Protein 1H26 (pdb70)

Organism: Homo sapiens (NCBI:txid9606)

Foldseek 3Di:
DCPQKDFDDFDAQDDQFGWTFIARNPPRATWIKGKHFADPVPPGDDVLVVQQVVLQVVQDDQQAWHFPDWDDDPTIIITITRDADAWQLVPLVVCVPVAFDVLLLLQALLSVLRSLLSCVVQQKDQFADDGRQWGHHQAQHIHGHDSSQMDRADVVGAFDAPTYPLLQAAVLNLLAPSGDDSLSVLSSSLQVSLCSLNVDGLQDAPDSVSSLVSLCQAAWNDDCVQANPSCVRNNRDPPRDTHDYDDLCVSRVVDDPQSSVLSCLSRRRHSVSRDHSVVSSPGPSCVPHDRHGRPD/DPPCLQVVVVVLVVQLVVLAFDLVLQVVAPADHLQLQLVLLLLVLVVCVVVVHDPQLSQLLLSLLRNLSSPDHDHSLCSNLLSLLSSQVSCVVPPPDRDDLVVSCVSVVVSDDSVSSVVSNVVSCVSVVVPRPHDALLNQLVSLQVPDPDHDLLLSLQLSLLSSLLSSGSVVSSVDGSNLSNQLSNQQSCCLPPVDGRDPVVCVSPVDDCVNSVVSNVVSLVCLQCVVVDPRCSSLVVCCDVVSPHNSPRDGDPDDPD/DCVQKAFDAWADQDLAGTWTWIARNVPRAIWIKDKHWADDPDDGDDPLVVFQVVLLVVQDDQAAWDFDDWDDDPTIIITTTHDADAFQLVVLVVCQPVADDVLLLLLVLLSALVRLLSCVVQQKDQQEDDRRQWGHHQFQGIHGGDSSQMDRADVVGAQDAPTYDLLQAAPCRLVPPRDDDSLSVLSNSLQVSLCSQNSHRQQDADDSVSSCVSLCVVQNVHRPVDDDLRVVLSPLSRDNDSVRRDHSVVSNVGPVNPPHDRDGDDD/DPPCLQVVVVVLVVQLVVLAFDLVLQVVAPADHLQLLLVLLLLLLVVCVVVVHDVQLSFLLLSLLRNVSSPDHDHSLCSNLLSLLSSQVSCVVPPPDRDDLVSSCVSVPVSDDSVSNVVSNVVSCVSCVNPRPHDALLNLLVSQQVPDPDHDLLLSLQLSLLSSLLSSGSVVSSVDGSNLSSQLSNQQSCCLVPVDGDDPVVCVSPVADCVNSVVSNVVSLVCLQCVVVDPRPSSLVVCCDVVSPHSNPRHGDPDDPD/DVVDDDDPD

Nearest PDB structures (foldseek):
  2iw6-assembly1_A  TM=9.957E-01  e=6.801E-54  Homo sapiens
  1oi9-assembly1_A  TM=9.950E-01  e=2.814E-53  Homo sapiens
  4eol-assembly1_A  TM=9.836E-01  e=3.625E-52  Homo sapiens
  2wma-assembly2_C  TM=9.783E-01  e=1.308E-41  Homo sapiens
  4bch-assembly1_A  TM=9.297E-01  e=1.640E-28  Homo sapiens

B-factor: mean 44.43, std 17.62, range [14.38, 336.42]

InterPro domains:
  IPR000719 Protein kinase domain [PF00069] (4-286)
  IPR000719 Protein kinase domain [PS50011] (4-286)
  IPR000719 Protein kinase domain [SM00220] (4-286)
  IPR008271 Serine/threonine-protein kinase, active site [PS00108] (123-135)
  IPR011009 Protein kinase-like domain superfamily [SSF56112] (1-292)
  IPR017441 Protein kinase, ATP binding site [PS00107] (10-33)
  IPR050108 Cyclin-dependent kinase [PTHR24056] (2-287)

Solvent-accessible surface area: 46021 Å² total

Radius of gyration: 40.48 Å; Cα contacts (8 Å, |Δi|>4): 1799; chains: 5; bounding box: 64×130×93 Å

Sequence (1088 aa):
SMENFQKVEKIGEGTYGVVYKARNKLTGEVVALKKIRLDTETEGVPSTAIREISLLKELNHPNIVKLLDVIHTENKLYLVFEFLHQDLKKFMDASALTGIPLPLIKSYLFQLLQGLAFCHSHRVLHRDLKPQNLLINTEGAIKLADFGLARAFGVPVRTYHEVVTLWYRAPEILLGCKYYSTAVDIWSLGCIFAEMVTRRALFPGDSEIDQLFRIFRTLGTPDEVVWPGVTSMPDYKPSFPKWARQDFSKVVPPLDEDGRSLLSQMLHYDPNKRISAKAALAHPFFQDVTKPVPHLVPDYHEDIHTYLREMEVKCKPKVGYMKKQPDITNSMRAILVDWLVEVGEEYKLQNETLHLAVNYIDRFLSSMSVLRGKLQLVGTAAMLLASKFEEIYPPEVAEFVYITDDTYTKKQVLRMEHLVLKVLTFDLAAPTVNQFLTQYFLHQQPANCKVESLAMFLGELSLIDADPYLKYLPSVIAGAAFHLALYTVTGQSWPESLIRKTGYTLESLKPCLMDLHQTYLKAPQHAQQSIREKYKNSKYHGVSLLNPPETLNLSMENFQKVEKIGEGTYGVVYKARNKLTGEVVALKKIRLDTETEGVPSTAIREISLLKELNHPNIVKLLDVIHTENKLYLVFEFLHQDLKKFMDASALTGIPLPLIKSYLFQLLQGLAFCHSHRVLHRDLKPQNLLINTEGAIKLADFGLARAFGVPVRTYHEVVTLWYRAPEILLGCKYYSTAVDIWSLGCIFAEMVTRRALFPGDSEIDQLFRIFRTLGTVVPPLDEDGRSLLSQMLHYDPNKRISAKAALAHPFFQDVTKPVPHLVPDYHEDIHTYLREMEVKCKPKVGYMKKQPDITNSMRAILVDWLVEVGEEYKLQNETLHLAVNYIDRFLSSMSVLRGKLQLVGTAAMLLASKFEEIYPPEVAEFVYITDDTYTKKQVLRMEHLVLKVLTFDLAAPTVNQFLTQYFLHQQPANCKVESLAMFLGELSLIDADPYLKYLPSVIAGAAFHLALYTVTGQSWPESLIRKTGYTLESLKPCLMDLHQTYLKAPQHAQQSIREKYKNSKYHGVSLLNPPETLNLSRHKKLMFK

Secondary structure (P-SEA, 3-state):
ccccccccccccccccccccccccccccbbbbbbbbbbbcccccccaaaaaaaaaaaacccccccccccccccccbbbbbbbbbcccaaaaaaaaccccccaaaaaaaaaaaaaaaaaaaaacccccccccccccccccbbbbbcccccbbbbccccccccccccccccccccccccccccaaaaaaaaaaaaaaaaccccccccccaaaaaaaaaaaacccccccccccccccccccccccccccccccccccccaaaaaaaaaaaccccccccccccccccccccccccccccc/cccaaaaaaaaaaaaaaaaccccccccccccccaaaaaaaaaaaaaaaaaacccaaaaaaaaaaaaaaaaccccccccaaaaaaaaaaaaaaacccccccaaaaaaaacccccaaaaaaaaaaaaaaaccccccccaaaaaaaaaaacccccaaaaaaaaaaaaaaaacccccccccaaaaaaaaaaaaaaacccccccaaaaaacccccccaaaaaaaaaaaaaacccccccaaaaaaccccccccccccccccccc/cccccccccccccccccbbbbbbcccccbbbbbbbbbbbcccccccaaaaaaaaaaaacccccccccccccccccbbbbbcccccccaaaaaaaaccccccaaaaaaaaaaaaaaaaaaaaacccccccccccccccccbbbbbcccccbbbbccccccccccccccccccccccccccccaaaaaaaaaaaaaaaaccccccccccaaaaaaaaaaacccccccccaaaaaaaaaaacccccccccaaaaaacccccbbbbbbccc/cccaaaaaaaaaaaaaaaaccccccccccccccaaaaaaaaaaaaaaaaaacccaaaaaaaaaaaaaaaaccccccccaaaaaaaaaaaaaaacccccccaaaaaaaacccccaaaaaaaaaaaaaaaccccccccaaaaaaaaacccccccaaaaaaaaaaaaaaaacccccccccaaaaaaaaaaaaaaacccccccaaaaaaccccccccaaaaaaaaaaaaacccccccaaaaaaccccccccccccccccccc/ccccccccc

Structure (mmCIF, N/CA/C/O backbone):
data_1H26
#
_entry.id   1H26
#
_cell.length_a   73.667
_cell.length_b   134.035
_cell.length_c   147.936
_cell.angle_alpha   90.00
_cell.angle_beta   90.00
_cell.angle_gamma   90.00
#
_symmetry.space_group_name_H-M   'P 21 21 21'
#
loop_
_entity.id
_entity.type
_entity.pdbx_description
1 polymer 'CELL DIVISION PROTEIN KINASE 2'
2 polymer 'CYCLIN A2'
3 polymer 'CELLULAR TUMOR ANTIGEN P53'
4 water water
#
loop_
_atom_site.group_PDB
_atom_site.id
_atom_site.type_symbol
_atom_site.label_atom_id
_atom_site.label_alt_id
_atom_site.label_comp_id
_atom_site.label_asym_id
_atom_site.label_entity_id
_atom_site.label_seq_id
_atom_site.pdbx_PDB_ins_code
_atom_site.Cartn_x
_atom_site.Cartn_y
_atom_site.Cartn_z
_atom_site.occupancy
_atom_site.B_iso_or_equiv
_atom_site.auth_seq_id
_atom_site.auth_comp_id
_atom_site.auth_asym_id
_atom_site.auth_atom_id
_atom_site.pdbx_PDB_model_num
ATOM 1 N N . SER A 1 5 ? 14.751 129.143 39.590 1.00 57.09 0 SER A N 1
ATOM 2 C CA . SER A 1 5 ? 15.075 128.423 40.900 1.00 63.85 0 SER A CA 1
ATOM 3 C C . SER A 1 5 ? 14.779 126.896 40.848 1.00 60.06 0 SER A C 1
ATOM 4 O O . SER A 1 5 ? 15.679 126.017 40.820 1.00 57.82 0 SER A O 1
ATOM 7 N N . MET A 1 6 ? 13.497 126.627 41.014 1.00 54.27 1 MET A N 1
ATOM 8 C CA . MET A 1 6 ? 12.842 125.499 40.437 1.00 52.10 1 MET A CA 1
ATOM 9 C C . MET A 1 6 ? 13.169 125.255 38.993 1.00 48.80 1 MET A C 1
ATOM 10 O O . MET A 1 6 ? 12.701 124.270 38.438 1.00 46.95 1 MET A O 1
ATOM 15 N N . GLU A 1 7 ? 13.921 126.164 38.383 1.00 44.49 2 GLU A N 1
ATOM 16 C CA . GLU A 1 7 ? 14.247 126.056 36.968 1.00 51.51 2 GLU A CA 1
ATOM 17 C C . GLU A 1 7 ? 14.697 124.636 36.581 1.00 43.98 2 GLU A C 1
ATOM 18 O O . GLU A 1 7 ? 14.170 124.046 35.674 1.00 44.19 2 GLU A O 1
ATOM 24 N N . ASN A 1 8 ? 15.636 124.078 37.310 1.00 40.36 3 ASN A N 1
ATOM 25 C CA . ASN A 1 8 ? 16.122 122.744 37.003 1.00 39.86 3 ASN A CA 1
ATOM 26 C C . ASN A 1 8 ? 15.232 121.586 37.486 1.00 40.55 3 ASN A C 1
ATOM 27 O O . ASN A 1 8 ? 15.588 120.430 37.267 1.00 40.27 3 ASN A O 1
ATOM 32 N N . PHE A 1 9 ? 14.107 121.862 38.146 1.00 36.98 4 PHE A N 1
ATOM 33 C CA . PHE A 1 9 ? 13.193 120.774 38.490 1.00 38.69 4 PHE A CA 1
ATOM 34 C C . PHE A 1 9 ? 11.969 120.617 37.566 1.00 36.55 4 PHE A C 1
ATOM 35 O O . PHE A 1 9 ? 11.230 121.540 37.303 1.00 35.73 4 PHE A O 1
ATOM 43 N N . GLN A 1 10 ? 11.786 119.401 37.090 1.00 36.01 5 GLN A N 1
ATOM 44 C CA . GLN A 1 10 ? 10.646 119.040 36.292 1.00 37.44 5 GLN A CA 1
ATOM 45 C C . GLN A 1 10 ? 9.665 118.303 37.204 1.00 37.40 5 GLN A C 1
ATOM 46 O O . GLN A 1 10 ? 9.957 117.237 37.732 1.00 34.22 5 GLN A O 1
ATOM 52 N N . LYS A 1 11 ? 8.504 118.890 37.431 1.00 39.45 6 LYS A N 1
ATOM 53 C CA . LYS A 1 11 ? 7.531 118.207 38.257 1.00 45.71 6 LYS A CA 1
ATOM 54 C C . LYS A 1 11 ? 6.981 116.990 37.509 1.00 46.52 6 LYS A C 1
ATOM 55 O O . LYS A 1 11 ? 7.081 116.886 36.273 1.00 42.99 6 LYS A O 1
ATOM 61 N N . VAL A 1 12 ? 6.615 115.984 38.289 1.00 45.33 7 VAL A N 1
ATOM 62 C CA . VAL A 1 12 ? 6.267 114.712 37.725 1.00 48.04 7 VAL A CA 1
ATOM 63 C C . VAL A 1 12 ? 4.853 114.365 38.152 1.00 46.91 7 VAL A C 1
ATOM 64 O O . VAL A 1 12 ? 4.056 113.937 37.348 1.00 45.13 7 VAL A O 1
ATOM 68 N N . GLU A 1 13 ? 4.533 114.557 39.420 1.00 48.24 8 GLU A N 1
ATOM 69 C CA . GLU A 1 13 ? 3.205 114.207 39.882 1.00 48.62 8 GLU A CA 1
ATOM 70 C C . GLU A 1 13 ? 3.057 114.571 41.375 1.00 48.83 8 GLU A C 1
ATOM 71 O O . GLU A 1 13 ? 4.024 114.563 42.130 1.00 47.51 8 GLU A O 1
ATOM 77 N N . LYS A 1 14 ? 1.838 114.866 41.798 1.00 45.86 9 LYS A N 1
ATOM 78 C CA . LYS A 1 14 ? 1.571 115.121 43.186 1.00 51.12 9 LYS A CA 1
ATOM 79 C C . LYS A 1 14 ? 1.714 113.774 43.899 1.00 51.42 9 LYS A C 1
ATOM 80 O O . LYS A 1 14 ? 1.363 112.739 43.327 1.00 48.32 9 LYS A O 1
ATOM 86 N N . ILE A 1 15 ? 2.331 113.781 45.081 1.00 51.11 10 ILE A N 1
ATOM 87 C CA . ILE A 1 15 ? 2.631 112.553 45.822 1.00 55.21 10 ILE A CA 1
ATOM 88 C C . ILE A 1 15 ? 1.738 112.353 47.026 1.00 56.58 10 ILE A C 1
ATOM 89 O O . ILE A 1 15 ? 1.645 111.248 47.556 1.00 59.89 10 ILE A O 1
ATOM 94 N N . GLY A 1 16 ? 1.260 113.459 47.578 1.00 57.88 11 GLY A N 1
ATOM 95 C CA . GLY A 1 16 ? 0.489 113.430 48.805 1.00 60.43 11 GLY A CA 1
ATOM 96 C C . GLY A 1 16 ? 0.381 114.845 49.312 1.00 61.79 11 GLY A C 1
ATOM 97 O O . GLY A 1 16 ? 0.895 115.747 48.665 1.00 57.02 11 GLY A O 1
ATOM 98 N N . GLU A 1 17 ? -0.329 115.047 50.419 1.00 67.33 12 GLU A N 1
ATOM 99 C CA . GLU A 1 17 ? -0.669 116.393 50.869 1.00 73.39 12 GLU A CA 1
ATOM 100 C C . GLU A 1 17 ? -0.350 116.532 52.343 1.00 77.15 12 GLU A C 1
ATOM 101 O O . GLU A 1 17 ? -0.339 115.546 53.087 1.00 76.49 12 GLU A O 1
ATOM 107 N N . GLY A 1 18 ? -0.066 117.764 52.750 1.00 80.40 13 GLY A N 1
ATOM 108 C CA . GLY A 1 18 ? 0.351 118.046 54.109 1.00 84.22 13 GLY A CA 1
ATOM 109 C C . GLY A 1 18 ? -0.533 119.089 54.785 1.00 87.23 13 GLY A C 1
ATOM 110 O O . GLY A 1 18 ? -1.768 118.982 54.789 1.00 84.38 13 GLY A O 1
ATOM 111 N N . THR A 1 19 ? 0.120 120.101 55.361 1.00 90.71 14 THR A N 1
ATOM 112 C CA . THR A 1 19 ? -0.539 121.107 56.190 1.00 92.52 14 THR A CA 1
ATOM 113 C C . THR A 1 19 ? -0.642 122.481 55.477 1.00 92.50 14 THR A C 1
ATOM 114 O O . THR A 1 19 ? -1.746 122.926 55.132 1.00 89.73 14 THR A O 1
ATOM 118 N N . TYR A 1 20 ? 0.503 123.122 55.212 1.00 93.12 15 TYR A N 1
ATOM 119 C CA . TYR A 1 20 ? 0.520 124.419 54.510 1.00 92.53 15 TYR A CA 1
ATOM 120 C C . TYR A 1 20 ? 1.178 124.321 53.128 1.00 90.04 15 TYR A C 1
ATOM 121 O O . TYR A 1 20 ? 1.950 125.209 52.753 1.00 89.58 15 TYR A O 1
ATOM 130 N N . GLY A 1 21 ? 0.878 123.264 52.376 1.00 85.82 16 GLY A N 1
ATOM 131 C CA . GLY A 1 21 ? 1.352 123.148 51.004 1.00 82.10 16 GLY A CA 1
ATOM 132 C C . GLY A 1 21 ? 1.130 121.762 50.413 1.00 77.08 16 GLY A C 1
ATOM 133 O O . GLY A 1 21 ? 0.124 121.118 50.691 1.00 76.99 16 GLY A O 1
ATOM 134 N N . VAL A 1 22 ? 2.051 121.305 49.575 1.00 69.32 17 VAL A N 1
ATOM 135 C CA . VAL A 1 22 ? 1.885 120.008 48.934 1.00 63.75 17 VAL A CA 1
ATOM 136 C C . VAL A 1 22 ? 3.232 119.396 48.637 1.00 55.86 17 VAL A C 1
ATOM 137 O O . VAL A 1 22 ? 4.223 120.081 48.588 1.00 49.27 17 VAL A O 1
ATOM 141 N N . VAL A 1 23 ? 3.256 118.100 48.388 1.00 51.13 18 VAL A N 1
ATOM 142 C CA . VAL A 1 23 ? 4.491 117.442 48.061 1.00 47.21 18 VAL A CA 1
ATOM 143 C C . VAL A 1 23 ? 4.403 116.900 46.637 1.00 44.08 18 VAL A C 1
ATOM 144 O O . VAL A 1 23 ? 3.469 116.169 46.325 1.00 46.46 18 VAL A O 1
ATOM 148 N N . TYR A 1 24 ? 5.399 117.213 45.807 1.00 38.71 19 TYR A N 1
ATOM 149 C CA . TYR A 1 24 ? 5.537 116.609 44.471 1.00 41.22 19 TYR A CA 1
ATOM 150 C C . TYR A 1 24 ? 6.786 115.779 44.261 1.00 36.98 19 TYR A C 1
ATOM 151 O O . TYR A 1 24 ? 7.896 116.150 44.655 1.00 37.11 19 TYR A O 1
ATOM 160 N N . LYS A 1 25 ? 6.605 114.715 43.505 1.00 30.78 20 LYS A N 1
ATOM 161 C CA . LYS A 1 25 ? 7.691 114.026 42.876 1.00 31.31 20 LYS A CA 1
ATOM 162 C C . LYS A 1 25 ? 8.235 114.893 41.767 1.00 33.17 20 LYS A C 1
ATOM 163 O O . LYS A 1 25 ? 7.483 115.434 40.975 1.00 40.91 20 LYS A O 1
ATOM 169 N N . ALA A 1 26 ? 9.534 115.089 41.725 1.00 31.00 21 ALA A N 1
ATOM 170 C CA . ALA A 1 26 ? 10.108 115.868 40.647 1.00 29.29 21 ALA A CA 1
ATOM 171 C C . ALA A 1 26 ? 11.511 115.399 40.340 1.00 28.93 21 ALA A C 1
ATOM 172 O O . ALA A 1 26 ? 12.075 114.578 41.058 1.00 24.86 21 ALA A O 1
ATOM 174 N N . ARG A 1 27 ? 12.043 115.908 39.232 1.00 29.12 22 ARG A N 1
ATOM 175 C CA . ARG A 1 27 ? 13.313 115.499 38.789 1.00 32.25 22 ARG A CA 1
ATOM 176 C C . ARG A 1 27 ? 14.191 116.641 38.357 1.00 33.34 22 ARG A C 1
ATOM 177 O O . ARG A 1 27 ? 13.760 117.675 37.820 1.00 33.22 22 ARG A O 1
ATOM 185 N N . ASN A 1 28 ? 15.423 116.484 38.793 1.00 31.62 23 ASN A N 1
ATOM 186 C CA . ASN A 1 28 ? 16.453 117.420 38.529 1.00 34.06 23 ASN A CA 1
ATOM 187 C C . ASN A 1 28 ? 16.872 117.167 37.087 1.00 35.67 23 ASN A C 1
ATOM 188 O O . ASN A 1 28 ? 17.367 116.109 36.756 1.00 37.80 23 ASN A O 1
ATOM 193 N N . LYS A 1 29 ? 16.591 118.130 36.233 1.00 34.15 24 LYS A N 1
ATOM 194 C CA . LYS A 1 29 ? 16.819 117.991 34.808 1.00 38.12 24 LYS A CA 1
ATOM 195 C C . LYS A 1 29 ? 18.289 117.779 34.443 1.00 36.54 24 LYS A C 1
ATOM 196 O O . LYS A 1 29 ? 18.574 117.421 33.338 1.00 42.88 24 LYS A O 1
ATOM 202 N N . LEU A 1 30 ? 19.201 118.053 35.365 1.00 35.31 25 LEU A N 1
ATOM 203 C CA . LEU A 1 30 ? 20.622 118.151 35.092 1.00 33.45 25 LEU A CA 1
ATOM 204 C C . LEU A 1 30 ? 21.386 116.995 35.725 1.00 34.72 25 LEU A C 1
ATOM 205 O O . LEU A 1 30 ? 22.354 116.510 35.166 1.00 32.43 25 LEU A O 1
ATOM 210 N N . THR A 1 31 ? 20.993 116.603 36.933 1.00 36.81 26 THR A N 1
ATOM 211 C CA . THR A 1 31 ? 21.655 115.491 37.582 1.00 35.53 26 THR A CA 1
ATOM 212 C C . THR A 1 31 ? 20.930 114.191 37.348 1.00 32.04 26 THR A C 1
ATOM 213 O O . THR A 1 31 ? 21.499 113.134 37.547 1.00 31.64 26 THR A O 1
ATOM 217 N N . GLY A 1 32 ? 19.649 114.297 37.019 1.00 33.01 27 GLY A N 1
ATOM 218 C CA . GLY A 1 32 ? 18.748 113.156 36.982 1.00 29.42 27 GLY A CA 1
ATOM 219 C C . GLY A 1 32 ? 18.056 112.878 38.311 1.00 30.66 27 GLY A C 1
ATOM 220 O O . GLY A 1 32 ? 17.128 112.093 38.392 1.00 30.62 27 GLY A O 1
ATOM 221 N N . GLU A 1 33 ? 18.505 113.483 39.387 1.00 29.91 28 GLU A N 1
ATOM 222 C CA . GLU A 1 33 ? 18.005 113.014 40.668 1.00 30.77 28 GLU A CA 1
ATOM 223 C C . GLU A 1 33 ? 16.480 113.165 40.739 1.00 27.68 28 GLU A C 1
ATOM 224 O O . GLU A 1 33 ? 15.910 114.122 40.300 1.00 30.89 28 GLU A O 1
ATOM 230 N N . VAL A 1 34 ? 15.811 112.144 41.229 1.00 27.38 29 VAL A N 1
ATOM 231 C CA . VAL A 1 34 ? 14.403 112.245 41.500 1.00 28.62 29 VAL A CA 1
ATOM 232 C C . VAL A 1 34 ? 14.253 112.723 42.947 1.00 26.37 29 VAL A C 1
ATOM 233 O O . VAL A 1 34 ? 14.932 112.244 43.828 1.00 26.77 29 VAL A O 1
ATOM 237 N N . VAL A 1 35 ? 13.486 113.775 43.155 1.00 25.90 30 VAL A N 1
ATOM 238 C CA . VAL A 1 35 ? 13.275 114.293 44.494 1.00 28.36 30 VAL A CA 1
ATOM 239 C C . VAL A 1 35 ? 11.776 114.463 44.839 1.00 30.16 30 VAL A C 1
ATOM 240 O O . VAL A 1 35 ? 10.951 114.418 43.941 1.00 30.33 30 VAL A O 1
ATOM 244 N N . ALA A 1 36 ? 11.478 114.761 46.115 1.00 29.55 31 ALA A N 1
ATOM 245 C CA . ALA A 1 36 ? 10.189 115.284 46.580 1.00 30.63 31 ALA A CA 1
ATOM 246 C C . ALA A 1 36 ? 10.252 116.755 46.963 1.00 33.11 31 ALA A C 1
ATOM 247 O O . ALA A 1 36 ? 11.015 117.140 47.804 1.00 33.15 31 ALA A O 1
ATOM 249 N N . LEU A 1 37 ? 9.402 117.573 46.364 1.00 37.32 32 LEU A N 1
ATOM 250 C CA . LEU A 1 37 ? 9.306 118.958 46.749 1.00 34.76 32 LEU A CA 1
ATOM 251 C C . LEU A 1 37 ? 8.105 119.151 47.617 1.00 37.64 32 LEU A C 1
ATOM 252 O O . LEU A 1 37 ? 7.005 118.717 47.295 1.00 36.49 32 LEU A O 1
ATOM 257 N N . LYS A 1 38 ? 8.373 119.777 48.753 1.00 37.01 33 LYS A N 1
ATOM 258 C CA . LYS A 1 38 ? 7.383 120.104 49.730 1.00 42.49 33 LYS A CA 1
ATOM 259 C C . LYS A 1 38 ? 7.236 121.582 49.559 1.00 44.59 33 LYS A C 1
ATOM 260 O O . LYS A 1 38 ? 8.178 122.323 49.813 1.00 46.83 33 LYS A O 1
ATOM 266 N N . LYS A 1 39 ? 6.119 122.000 48.990 1.00 46.00 34 LYS A N 1
ATOM 267 C CA . LYS A 1 39 ? 5.886 123.400 48.669 1.00 49.10 34 LYS A CA 1
ATOM 268 C C . LYS A 1 39 ? 5.166 124.004 49.865 1.00 51.54 34 LYS A C 1
ATOM 269 O O . LYS A 1 39 ? 4.179 123.449 5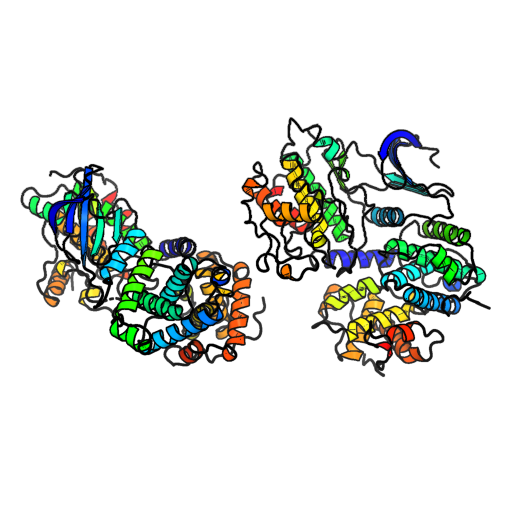0.321 1.00 53.85 34 LYS A O 1
ATOM 275 N N . ILE A 1 40 ? 5.744 125.050 50.449 1.00 55.47 35 ILE A N 1
ATOM 276 C CA . ILE A 1 40 ? 5.147 125.768 51.583 1.00 60.49 35 ILE A CA 1
ATOM 277 C C . ILE A 1 40 ? 4.710 127.165 51.145 1.00 65.09 35 ILE A C 1
ATOM 278 O O . ILE A 1 40 ? 5.520 127.943 50.613 1.00 61.74 35 ILE A O 1
ATOM 283 N N . ARG A 1 41 ? 3.418 127.461 51.300 1.00 71.76 36 ARG A N 1
ATOM 284 C CA . ARG A 1 41 ? 2.865 128.755 50.862 1.00 78.96 36 ARG A CA 1
ATOM 285 C C . ARG A 1 41 ? 3.046 129.839 51.928 1.00 80.36 36 ARG A C 1
ATOM 286 O O . ARG A 1 41 ? 2.741 129.616 53.104 1.00 78.78 36 ARG A O 1
ATOM 294 N N . LEU A 1 42 ? 3.524 131.011 51.507 1.00 81.62 37 LEU A N 1
ATOM 295 C CA . LEU A 1 42 ? 3.864 132.078 52.441 1.00 85.77 37 LEU A CA 1
ATOM 296 C C . LEU A 1 42 ? 2.870 133.250 52.376 1.00 91.11 37 LEU A C 1
ATOM 297 O O . LEU A 1 42 ? 2.051 133.447 53.288 1.00 89.98 37 LEU A O 1
ATOM 302 N N . ASP A 1 43 ? 2.968 134.023 51.291 1.00 95.77 38 ASP A N 1
ATOM 303 C CA . ASP A 1 43 ? 2.365 135.351 51.212 1.00 99.71 38 ASP A CA 1
ATOM 304 C C . ASP A 1 43 ? 2.981 136.272 52.279 1.00 101.85 38 ASP A C 1
ATOM 305 O O . ASP A 1 43 ? 4.181 136.191 52.577 1.00 103.44 38 ASP A O 1
ATOM 310 N N . THR A 1 44 ? 2.149 137.124 52.866 1.00 101.38 39 THR A N 1
ATOM 311 C CA . THR A 1 44 ? 2.590 138.087 53.869 1.00 100.15 39 THR A CA 1
ATOM 312 C C . THR A 1 44 ? 1.299 138.518 54.544 1.00 99.17 39 THR A C 1
ATOM 313 O O . THR A 1 44 ? 0.230 138.051 54.156 1.00 98.66 39 THR A O 1
ATOM 317 N N . GLU A 1 45 ? 1.376 139.410 55.525 1.00 98.12 40 GLU A N 1
ATOM 318 C CA . GLU A 1 45 ? 0.192 139.758 56.308 1.00 97.68 40 GLU A CA 1
ATOM 319 C C . GLU A 1 45 ? -0.289 138.499 57.050 1.00 94.58 40 GLU A C 1
ATOM 320 O O . GLU A 1 45 ? -1.366 138.485 57.652 1.00 95.47 40 GLU A O 1
ATOM 326 N N . THR A 1 46 ? 0.488 137.422 56.954 1.00 89.53 41 THR A N 1
ATOM 327 C CA . THR A 1 46 ? 0.159 136.199 57.669 1.00 84.62 41 THR A CA 1
ATOM 328 C C . THR A 1 46 ? 0.910 136.250 58.999 1.00 78.13 41 THR A C 1
ATOM 329 O O . THR A 1 46 ? 0.921 137.286 59.680 1.00 75.79 41 THR A O 1
ATOM 333 N N . GLU A 1 47 ? 1.556 135.147 59.356 1.00 69.50 42 GLU A N 1
ATOM 334 C CA . GLU A 1 47 ? 2.482 135.162 60.467 1.00 62.70 42 GLU A CA 1
ATOM 335 C C . GLU A 1 47 ? 3.868 134.823 59.966 1.00 53.07 42 GLU A C 1
ATOM 336 O O . GLU A 1 47 ? 4.757 134.544 60.742 1.00 53.29 42 GLU A O 1
ATOM 342 N N . GLY A 1 48 ? 4.040 134.869 58.656 1.00 46.89 43 GLY A N 1
ATOM 343 C CA . GLY A 1 48 ? 5.329 134.655 58.025 1.00 40.80 43 GLY A CA 1
ATOM 344 C C . GLY A 1 48 ? 5.592 133.180 57.788 1.00 35.51 43 GLY A C 1
ATOM 345 O O . GLY A 1 48 ? 4.652 132.396 57.558 1.00 30.34 43 GLY A O 1
ATOM 346 N N . VAL A 1 49 ? 6.853 132.801 57.960 1.00 28.08 44 VAL A N 1
ATOM 347 C CA . VAL A 1 49 ? 7.232 131.396 57.914 1.00 30.87 44 VAL A CA 1
ATOM 348 C C . VAL A 1 49 ? 6.736 130.616 59.117 1.00 26.78 44 VAL A C 1
ATOM 349 O O . VAL A 1 49 ? 7.050 130.910 60.239 1.00 27.14 44 VAL A O 1
ATOM 353 N N . PRO A 1 50 ? 5.910 129.633 58.822 1.00 28.98 45 PRO A N 1
ATOM 354 C CA . PRO A 1 50 ? 5.228 128.817 59.809 1.00 30.92 45 PRO A CA 1
ATOM 355 C C . PRO A 1 50 ? 6.178 128.170 60.799 1.00 31.21 45 PRO A C 1
ATOM 356 O O . PRO A 1 50 ? 7.218 127.694 60.414 1.00 29.82 45 PRO A O 1
ATOM 360 N N . SER A 1 51 ? 5.862 128.203 62.074 1.00 29.77 46 SER A N 1
ATOM 361 C CA . SER A 1 51 ? 6.773 127.549 63.003 1.00 35.16 46 SER A CA 1
ATOM 362 C C . SER A 1 51 ? 7.053 126.082 62.625 1.00 30.44 46 SER A C 1
ATOM 363 O O . SER A 1 51 ? 8.132 125.621 62.919 1.00 30.05 46 SER A O 1
ATOM 366 N N . THR A 1 52 ? 6.111 125.357 62.013 1.00 27.85 47 THR A N 1
ATOM 367 C CA . THR A 1 52 ? 6.360 123.942 61.715 1.00 27.05 47 THR A CA 1
ATOM 368 C C . THR A 1 52 ? 7.481 123.815 60.716 1.00 25.09 47 THR A C 1
ATOM 369 O O . THR A 1 52 ? 8.257 122.879 60.768 1.00 23.36 47 THR A O 1
ATOM 373 N N . ALA A 1 53 ? 7.500 124.728 59.756 1.00 22.31 48 ALA A N 1
ATOM 374 C CA . ALA A 1 53 ? 8.488 124.670 58.726 1.00 25.35 48 ALA A CA 1
ATOM 375 C C . ALA A 1 53 ? 9.872 125.103 59.288 1.00 25.23 48 ALA A C 1
ATOM 376 O O . ALA A 1 53 ? 10.939 124.536 58.935 1.00 23.82 48 ALA A O 1
ATOM 378 N N . ILE A 1 54 ? 9.852 126.093 60.169 1.00 22.63 49 ILE A N 1
ATOM 379 C CA . ILE A 1 54 ? 11.089 126.529 60.832 1.00 26.44 49 ILE A CA 1
ATOM 380 C C . ILE A 1 54 ? 11.727 125.372 61.584 1.00 22.11 49 ILE A C 1
ATOM 381 O O . ILE A 1 54 ? 12.884 125.180 61.466 1.00 24.32 49 ILE A O 1
ATOM 386 N N . ARG A 1 55 ? 10.950 124.623 62.367 1.00 23.06 50 ARG A N 1
ATOM 387 C CA . ARG A 1 55 ? 11.488 123.495 63.122 1.00 29.18 50 ARG A CA 1
ATOM 388 C C . ARG A 1 55 ? 11.876 122.342 62.201 1.00 46.44 50 ARG A C 1
ATOM 389 O O . ARG A 1 55 ? 12.923 121.789 62.328 1.00 30.21 50 ARG A O 1
ATOM 397 N N . GLU A 1 56 ? 11.089 122.049 61.200 1.00 33.98 51 GLU A N 1
ATOM 398 C CA . GLU A 1 56 ? 11.422 120.949 60.314 1.00 28.95 51 GLU A CA 1
ATOM 399 C C . GLU A 1 56 ? 12.829 121.151 59.630 1.00 22.96 51 GLU A C 1
ATOM 400 O O . GLU A 1 56 ? 13.661 120.279 59.630 1.00 31.26 51 GLU A O 1
ATOM 406 N N . ILE A 1 57 ? 13.006 122.339 59.067 1.00 21.79 52 ILE A N 1
ATOM 407 C CA . ILE A 1 57 ? 14.197 122.687 58.356 1.00 23.81 52 ILE A CA 1
ATOM 408 C C . ILE A 1 57 ? 15.409 122.716 59.249 1.00 21.94 52 ILE A C 1
ATOM 409 O O . ILE A 1 57 ? 16.388 122.058 58.922 1.00 23.30 52 ILE A O 1
ATOM 414 N N . SER A 1 58 ? 15.325 123.424 60.378 1.00 22.82 53 SER A N 1
ATOM 415 C CA . SER A 1 58 ? 16.479 123.554 61.234 1.00 24.25 53 SER A CA 1
ATOM 416 C C . SER A 1 58 ? 16.880 122.229 61.860 1.00 19.08 53 SER A C 1
ATOM 417 O O . SER A 1 58 ? 18.037 121.921 61.923 1.00 24.65 53 SER A O 1
ATOM 420 N N . LEU A 1 59 ? 15.889 121.441 62.235 1.00 20.93 54 LEU A N 1
ATOM 421 C CA . LEU A 1 59 ? 16.172 120.192 62.845 1.00 23.35 54 LEU A CA 1
ATOM 422 C C . LEU A 1 59 ? 16.659 119.214 61.814 1.00 20.61 54 LEU A C 1
ATOM 423 O O . LEU A 1 59 ? 17.620 118.519 62.029 1.00 25.59 54 LEU A O 1
ATOM 428 N N . LEU A 1 60 ? 16.132 119.285 60.622 1.00 21.35 55 LEU A N 1
ATOM 429 C CA . LEU A 1 60 ? 16.539 118.318 59.627 1.00 24.96 55 LEU A CA 1
ATOM 430 C C . LEU A 1 60 ? 17.932 118.609 59.025 1.00 27.80 55 LEU A C 1
ATOM 431 O O . LEU A 1 60 ? 18.594 117.719 58.594 1.00 27.41 55 LEU A O 1
ATOM 436 N N . LYS A 1 61 ? 18.392 119.851 59.013 1.00 31.89 56 LYS A N 1
ATOM 437 C CA . LYS A 1 61 ? 19.758 120.085 58.576 1.00 33.84 56 LYS A CA 1
ATOM 438 C C . LYS A 1 61 ? 20.755 119.514 59.571 1.00 34.51 56 LYS A C 1
ATOM 439 O O . LYS A 1 61 ? 21.894 119.290 59.224 1.00 38.23 56 LYS A O 1
ATOM 445 N N . GLU A 1 62 ? 20.346 119.349 60.817 1.00 31.85 57 GLU A N 1
ATOM 446 C CA . GLU A 1 62 ? 21.226 118.789 61.803 1.00 35.32 57 GLU A CA 1
ATOM 447 C C . GLU A 1 62 ? 21.221 117.224 61.814 1.00 35.11 57 GLU A C 1
ATOM 448 O O . GLU A 1 62 ? 22.005 116.636 62.504 1.00 39.39 57 GLU A O 1
ATOM 454 N N . LEU A 1 63 ? 20.329 116.567 61.092 1.00 29.09 58 LEU A N 1
ATOM 455 C CA . LEU A 1 63 ? 20.168 115.127 61.238 1.00 29.84 58 LEU A CA 1
ATOM 456 C C . LEU A 1 63 ? 20.402 114.384 59.962 1.00 29.88 58 LEU A C 1
ATOM 457 O O . LEU A 1 63 ? 19.509 113.884 59.333 1.00 40.07 58 LEU A O 1
ATOM 462 N N . ASN A 1 64 ? 21.633 114.137 59.699 1.00 27.46 59 ASN A N 1
ATOM 463 C CA . ASN A 1 64 ? 21.979 113.455 58.520 1.00 32.82 59 ASN A CA 1
ATOM 464 C C . ASN A 1 64 ? 22.313 112.015 58.952 1.00 28.52 59 ASN A C 1
ATOM 465 O O . ASN A 1 64 ? 23.158 111.775 59.783 1.00 31.01 59 ASN A O 1
ATOM 470 N N . HIS A 1 65 ? 21.492 111.093 58.516 1.00 23.91 60 HIS A N 1
ATOM 471 C CA . HIS A 1 65 ? 21.517 109.736 59.007 1.00 23.23 60 HIS A CA 1
ATOM 472 C C . HIS A 1 65 ? 20.803 108.864 57.956 1.00 20.59 60 HIS A C 1
ATOM 473 O O . HIS A 1 65 ? 19.844 109.287 57.385 1.00 22.02 60 HIS A O 1
ATOM 480 N N . PRO A 1 66 ? 21.330 107.702 57.635 1.00 21.31 61 PRO A N 1
ATOM 481 C CA . PRO A 1 66 ? 20.708 106.859 56.576 1.00 23.94 61 PRO A CA 1
ATOM 482 C C . PRO A 1 66 ? 19.239 106.444 56.809 1.00 19.00 61 PRO A C 1
ATOM 483 O O . PRO A 1 66 ? 18.645 106.054 55.861 1.00 21.54 61 PRO A O 1
ATOM 487 N N . ASN A 1 67 ? 18.683 106.588 58.005 1.00 21.67 62 ASN A N 1
ATOM 488 C CA . ASN A 1 67 ? 17.278 106.232 58.278 1.00 22.47 62 ASN A CA 1
ATOM 489 C C . ASN A 1 67 ? 16.451 107.489 58.698 1.00 27.01 62 ASN A C 1
ATOM 490 O O . ASN A 1 67 ? 15.370 107.427 59.301 1.00 24.81 62 ASN A O 1
ATOM 495 N N . ILE A 1 68 ? 16.972 108.647 58.314 1.00 25.20 63 ILE A N 1
ATOM 496 C CA . ILE A 1 68 ? 16.217 109.859 58.386 1.00 24.06 63 ILE A CA 1
ATOM 497 C C . ILE A 1 68 ? 16.134 110.431 56.982 1.00 23.43 63 ILE A C 1
ATOM 498 O O . ILE A 1 68 ? 17.146 110.690 56.377 1.00 26.46 63 ILE A O 1
ATOM 503 N N . VAL A 1 69 ? 14.944 110.621 56.445 1.00 19.64 64 VAL A N 1
ATOM 504 C CA . VAL A 1 69 ? 14.840 111.405 55.223 1.00 26.85 64 VAL A CA 1
ATOM 505 C C . VAL A 1 69 ? 15.804 112.610 55.148 1.00 24.29 64 VAL A C 1
ATOM 506 O O . VAL A 1 69 ? 15.884 113.464 56.021 1.00 24.58 64 VAL A O 1
ATOM 510 N N . LYS A 1 70 ? 16.524 112.662 54.062 1.00 18.80 65 LYS A N 1
ATOM 511 C CA . LYS A 1 70 ? 17.472 113.745 53.864 1.00 27.06 65 LYS A CA 1
ATOM 512 C C . LYS A 1 70 ? 16.836 114.996 53.230 1.00 25.69 65 LYS A C 1
ATOM 513 O O . LYS A 1 70 ? 16.178 114.948 52.184 1.00 23.22 65 LYS A O 1
ATOM 519 N N . LEU A 1 71 ? 16.970 116.111 53.917 1.00 23.49 66 LEU A N 1
ATOM 520 C CA . LEU A 1 71 ? 16.703 117.432 53.304 1.00 27.58 66 LEU A CA 1
ATOM 521 C C . LEU A 1 71 ? 17.873 117.831 52.437 1.00 22.68 66 LEU A C 1
ATOM 522 O O . LEU A 1 71 ? 18.930 118.095 52.923 1.00 24.57 66 LEU A O 1
ATOM 527 N N . LEU A 1 72 ? 17.655 117.856 51.147 1.00 24.32 67 LEU A N 1
ATOM 528 C CA . LEU A 1 72 ? 18.673 118.209 50.168 1.00 25.47 67 LEU A CA 1
ATOM 529 C C . LEU A 1 72 ? 18.972 119.676 50.066 1.00 27.10 67 LEU A C 1
ATOM 530 O O . LEU A 1 72 ? 20.117 120.044 49.926 1.00 27.67 67 LEU A O 1
ATOM 535 N N . ASP A 1 73 ? 17.943 120.509 50.249 1.00 29.69 68 ASP A N 1
ATOM 536 C CA . ASP A 1 73 ? 18.005 121.906 49.873 1.00 31.14 68 ASP A CA 1
ATOM 537 C C . ASP A 1 73 ? 16.733 122.663 50.252 1.00 30.22 68 ASP A C 1
ATOM 538 O O . ASP A 1 73 ? 15.665 122.086 50.412 1.00 27.30 68 ASP A O 1
ATOM 543 N N . VAL A 1 74 ? 16.894 123.966 50.424 1.00 27.92 69 VAL A N 1
ATOM 544 C CA . VAL A 1 74 ? 15.764 124.826 50.664 1.00 30.92 69 VAL A CA 1
ATOM 545 C C . VAL A 1 74 ? 15.812 125.992 49.665 1.00 31.92 69 VAL A C 1
ATOM 546 O O . VAL A 1 74 ? 16.733 126.818 49.664 1.00 27.58 69 VAL A O 1
ATOM 550 N N . ILE A 1 75 ? 14.735 126.119 48.912 1.00 34.48 70 ILE A N 1
ATOM 551 C CA . ILE A 1 75 ? 14.616 127.194 47.953 1.00 38.23 70 ILE A CA 1
ATOM 552 C C . ILE A 1 75 ? 13.612 128.217 48.425 1.00 43.14 70 ILE A C 1
ATOM 553 O O . ILE A 1 75 ? 12.415 127.960 48.541 1.00 42.83 70 ILE A O 1
ATOM 558 N N . HIS A 1 76 ? 14.182 129.349 48.809 1.00 51.16 71 HIS A N 1
ATOM 559 C CA . HIS A 1 76 ? 13.521 130.344 49.629 1.00 60.68 71 HIS A CA 1
ATOM 560 C C . HIS A 1 76 ? 13.388 131.611 48.802 1.00 62.55 71 HIS A C 1
ATOM 561 O O . HIS A 1 76 ? 14.320 132.436 48.747 1.00 57.59 71 HIS A O 1
ATOM 568 N N . THR A 1 77 ? 12.258 131.673 48.092 1.00 66.89 72 THR A N 1
ATOM 569 C CA . THR A 1 77 ? 11.905 132.770 47.186 1.00 70.54 72 THR A CA 1
ATOM 570 C C . THR A 1 77 ? 11.154 133.830 47.984 1.00 70.83 72 THR A C 1
ATOM 571 O O . THR A 1 77 ? 10.747 133.601 49.115 1.00 65.81 72 THR A O 1
ATOM 575 N N . GLU A 1 78 ? 11.000 135.005 47.391 1.00 75.78 73 GLU A N 1
ATOM 576 C CA . GLU A 1 78 ? 10.302 136.128 48.026 1.00 77.78 73 GLU A CA 1
ATOM 577 C C . GLU A 1 78 ? 8.825 135.746 48.237 1.00 74.19 73 GLU A C 1
ATOM 578 O O . GLU A 1 78 ? 8.162 136.177 49.201 1.00 68.80 73 GLU A O 1
ATOM 584 N N . ASN A 1 79 ? 8.388 134.805 47.401 1.00 72.35 74 ASN A N 1
ATOM 585 C CA . ASN A 1 79 ? 7.002 134.364 47.342 1.00 69.89 74 ASN A CA 1
ATOM 586 C C . ASN A 1 79 ? 6.774 132.986 47.992 1.00 64.43 74 ASN A C 1
ATOM 587 O O . ASN A 1 79 ? 5.840 132.805 48.762 1.00 61.24 74 ASN A O 1
ATOM 592 N N . LYS A 1 80 ? 7.597 132.010 47.611 1.00 61.71 75 LYS A N 1
ATOM 593 C CA . LYS A 1 80 ? 7.411 130.609 48.024 1.00 57.70 75 LYS A CA 1
ATOM 594 C C . LYS A 1 80 ? 8.623 130.026 48.787 1.00 48.39 75 LYS A C 1
ATOM 595 O O . LYS A 1 80 ? 9.760 130.468 48.660 1.00 46.23 75 LYS A O 1
ATOM 601 N N . LEU A 1 81 ? 8.357 129.017 49.579 1.00 40.12 76 LEU A N 1
ATOM 602 C CA . LEU A 1 81 ? 9.389 128.262 50.195 1.00 39.90 76 LEU A CA 1
ATOM 603 C C . LEU A 1 81 ? 9.276 126.805 49.712 1.00 36.27 76 LEU A C 1
ATOM 604 O O . LEU A 1 81 ? 8.234 126.206 49.843 1.00 35.58 76 LEU A O 1
ATOM 609 N N . TYR A 1 82 ? 10.322 126.240 49.113 1.00 36.96 77 TYR A N 1
ATOM 610 C CA . TYR A 1 82 ? 10.258 124.859 48.619 1.00 32.46 77 TYR A CA 1
ATOM 611 C C . TYR A 1 82 ? 11.298 124.021 49.341 1.00 33.13 77 TYR A C 1
ATOM 612 O O . TYR A 1 82 ? 12.499 124.275 49.239 1.00 34.68 77 TYR A O 1
ATOM 621 N N . LEU A 1 83 ? 10.858 122.989 50.040 1.00 33.93 78 LEU A N 1
ATOM 622 C CA . LEU A 1 83 ? 11.805 122.058 50.644 1.00 34.68 78 LEU A CA 1
ATOM 623 C C . LEU A 1 83 ? 12.128 120.960 49.652 1.00 29.53 78 LEU A C 1
ATOM 624 O O . LEU A 1 83 ? 11.237 120.345 49.107 1.00 26.94 78 LEU A O 1
ATOM 629 N N . VAL A 1 84 ? 13.412 120.745 49.398 1.00 26.40 79 VAL A N 1
ATOM 630 C CA . VAL A 1 84 ? 13.813 119.632 48.527 1.00 29.12 79 VAL A CA 1
ATOM 631 C C . VAL A 1 84 ? 14.292 118.390 49.323 1.00 25.91 79 VAL A C 1
ATOM 632 O O . VAL A 1 84 ? 15.356 118.400 49.898 1.00 24.16 79 VAL A O 1
ATOM 636 N N . PHE A 1 85 ? 13.530 117.305 49.252 1.00 25.50 80 PHE A N 1
ATOM 637 C CA . PHE A 1 85 ? 13.837 116.067 49.965 1.00 27.62 80 PHE A CA 1
ATOM 638 C C . PHE A 1 85 ? 14.249 114.992 48.988 1.00 25.30 80 PHE A C 1
ATOM 639 O O . PHE A 1 85 ? 13.730 114.947 47.890 1.00 30.81 80 PHE A O 1
ATOM 647 N N . GLU A 1 86 ? 15.148 114.113 49.398 1.00 23.43 81 GLU A N 1
ATOM 648 C CA . GLU A 1 86 ? 15.359 112.855 48.694 1.00 25.46 81 GLU A CA 1
ATOM 649 C C . GLU A 1 86 ? 13.991 112.136 48.561 1.00 28.68 81 GLU A C 1
ATOM 650 O O . GLU A 1 86 ? 13.132 112.239 49.454 1.00 24.45 81 GLU A O 1
ATOM 656 N N . PHE A 1 87 ? 13.818 111.423 47.441 1.00 27.84 82 PHE A N 1
ATOM 657 C CA . PHE A 1 87 ? 12.543 110.771 47.098 1.00 28.74 82 PHE A CA 1
ATOM 658 C C . PHE A 1 87 ? 12.519 109.311 47.501 1.00 27.02 82 PHE A C 1
ATOM 659 O O . PHE A 1 87 ? 13.413 108.544 47.144 1.00 23.97 82 PHE A O 1
ATOM 667 N N . LEU A 1 88 ? 11.481 108.930 48.216 1.00 23.79 83 LEU A N 1
ATOM 668 C CA . LEU A 1 88 ? 11.341 107.528 48.543 1.00 30.83 83 LEU A CA 1
ATOM 669 C C . LEU A 1 88 ? 10.020 106.962 48.034 1.00 30.52 83 LEU A C 1
ATOM 670 O O . LEU A 1 88 ? 8.988 107.576 48.133 1.00 28.42 83 LEU A O 1
ATOM 675 N N . HIS A 1 89 ? 10.144 105.809 47.398 1.00 36.88 84 HIS A N 1
ATOM 676 C CA . HIS A 1 89 ? 9.068 105.091 46.695 1.00 38.99 84 HIS A CA 1
ATOM 677 C C . HIS A 1 89 ? 7.731 105.156 47.404 1.00 36.15 84 HIS A C 1
ATOM 678 O O . HIS A 1 89 ? 6.701 105.427 46.786 1.00 35.53 84 HIS A O 1
ATOM 685 N N . GLN A 1 90 ? 7.723 104.930 48.705 1.00 33.12 85 GLN A N 1
ATOM 686 C CA . GLN A 1 90 ? 6.464 104.718 49.337 1.00 37.47 85 GLN A CA 1
ATOM 687 C C . GLN A 1 90 ? 6.475 104.782 50.862 1.00 33.54 85 GLN A C 1
ATOM 688 O O . GLN A 1 90 ? 7.467 105.048 51.462 1.00 27.52 85 GLN A O 1
ATOM 694 N N . ASP A 1 91 ? 5.306 104.651 51.457 1.00 33.67 86 ASP A N 1
ATOM 695 C CA . ASP A 1 91 ? 5.200 104.718 52.888 1.00 33.08 86 ASP A CA 1
ATOM 696 C C . ASP A 1 91 ? 4.682 103.426 53.484 1.00 30.92 86 ASP A C 1
ATOM 697 O O . ASP A 1 91 ? 4.157 102.618 52.773 1.00 30.86 86 ASP A O 1
ATOM 702 N N . LEU A 1 92 ? 5.009 103.200 54.750 1.00 27.40 87 LEU A N 1
ATOM 703 C CA . LEU A 1 92 ? 4.897 101.921 55.413 1.00 25.86 87 LEU A CA 1
ATOM 704 C C . LEU A 1 92 ? 3.449 101.507 55.464 1.00 27.78 87 LEU A C 1
ATOM 705 O O . LEU A 1 92 ? 3.154 100.328 55.432 1.00 29.19 87 LEU A O 1
ATOM 710 N N . LYS A 1 93 ? 2.562 102.478 55.615 1.00 29.18 88 LYS A N 1
ATOM 711 C CA . LYS A 1 93 ? 1.146 102.229 55.426 1.00 36.31 88 LYS A CA 1
ATOM 712 C C . LYS A 1 93 ? 0.824 101.852 53.966 1.00 38.18 88 LYS A C 1
ATOM 713 O O . LYS A 1 93 ? 0.188 100.837 53.752 1.00 38.85 88 LYS A O 1
ATOM 719 N N . LYS A 1 94 ? 1.181 102.546 52.998 0.0000 40.99 89 LYS A N 1
ATOM 720 C CA . LYS A 1 94 ? 0.909 102.235 51.586 0.0000 42.97 89 LYS A CA 1
ATOM 721 C C . LYS A 1 94 ? 1.589 100.911 51.179 0.0000 42.02 89 LYS A C 1
ATOM 722 O O . LYS A 1 94 ? 1.592 100.518 50.008 0.0000 42.83 89 LYS A O 1
ATOM 728 N N . PHE A 1 95 ? 2.044 100.098 51.845 1.00 36.75 90 PHE A N 1
ATOM 729 C CA . PHE A 1 95 ? 2.803 98.851 51.893 1.00 35.59 90 PHE A CA 1
ATOM 730 C C . PHE A 1 95 ? 2.275 97.696 52.733 1.00 38.68 90 PHE A C 1
ATOM 731 O O . PHE A 1 95 ? 2.170 96.581 52.197 1.00 36.67 90 PHE A O 1
ATOM 739 N N . MET A 1 96 ? 1.928 97.952 54.002 1.00 41.18 91 MET A N 1
ATOM 740 C CA . MET A 1 96 ? 1.147 97.010 54.837 1.00 42.25 91 MET A CA 1
ATOM 741 C C . MET A 1 96 ? -0.196 96.718 54.160 1.00 39.22 91 MET A C 1
ATOM 742 O O . MET A 1 96 ? -0.672 95.613 54.212 1.00 37.69 91 MET A O 1
ATOM 747 N N . ASP A 1 97 ? -0.801 97.737 53.557 1.00 39.43 92 ASP A N 1
ATOM 748 C CA . ASP A 1 97 ? -2.035 97.579 52.808 1.00 41.00 92 ASP A CA 1
ATOM 749 C C . ASP A 1 97 ? -1.837 96.649 51.619 1.00 41.12 92 ASP A C 1
ATOM 750 O O . ASP A 1 97 ? -2.530 95.660 51.493 1.00 45.56 92 ASP A O 1
ATOM 755 N N . ALA A 1 98 ? -0.820 96.906 50.821 1.00 44.33 93 ALA A N 1
ATOM 756 C CA . ALA A 1 98 ? -0.457 96.038 49.703 1.00 50.18 93 ALA A CA 1
ATOM 757 C C . ALA A 1 98 ? 0.000 94.618 50.100 1.00 51.84 93 ALA A C 1
ATOM 758 O O . ALA A 1 98 ? 0.061 93.728 49.249 1.00 49.76 93 ALA A O 1
ATOM 760 N N . SER A 1 99 ? 0.278 94.392 51.379 1.00 52.93 94 SER A N 1
ATOM 761 C CA . SER A 1 99 ? 0.631 93.049 51.831 1.00 56.46 94 SER A CA 1
ATOM 762 C C . SER A 1 99 ? -0.501 92.466 52.626 1.00 64.77 94 SER A C 1
ATOM 763 O O . SER A 1 99 ? -0.302 91.499 53.361 1.00 66.75 94 SER A O 1
ATOM 766 N N . ALA A 1 100 ? -1.658 93.123 52.589 1.00 71.36 95 ALA A N 1
ATOM 767 C CA . ALA A 1 100 ? -2.774 92.726 53.448 1.00 75.45 95 ALA A CA 1
ATOM 768 C C . ALA A 1 100 ? -3.153 91.264 53.235 1.00 75.05 95 ALA A C 1
ATOM 769 O O . ALA A 1 100 ? -3.892 90.696 54.032 1.00 72.80 95 ALA A O 1
ATOM 771 N N . LEU A 1 101 ? -2.653 90.660 52.162 1.00 75.88 96 LEU A N 1
ATOM 772 C CA . LEU A 1 101 ? -2.889 89.243 51.929 1.00 78.20 96 LEU A CA 1
ATOM 773 C C . LEU A 1 101 ? -1.654 88.417 52.275 1.00 77.24 96 LEU A C 1
ATOM 774 O O . LEU A 1 101 ? -1.742 87.439 53.028 1.00 77.06 96 LEU A O 1
ATOM 779 N N . THR A 1 102 ? -0.503 88.808 51.736 1.00 75.20 97 THR A N 1
ATOM 780 C CA . THR A 1 102 ? 0.739 88.146 52.110 1.00 74.44 97 THR A CA 1
ATOM 781 C C . THR A 1 102 ? 0.809 88.199 53.630 1.00 70.68 97 THR A C 1
ATOM 782 O O . THR A 1 102 ? 0.654 87.197 54.312 1.00 70.99 97 THR A O 1
ATOM 786 N N . GLY A 1 103 ? 1.020 89.400 54.147 1.00 65.56 98 GLY A N 1
ATOM 787 C CA . GLY A 1 103 ? 1.646 89.568 55.441 1.00 63.36 98 GLY A CA 1
ATOM 788 C C . GLY A 1 103 ? 3.073 89.978 55.174 1.00 58.45 98 GLY A C 1
ATOM 789 O O . GLY A 1 103 ? 3.562 89.795 54.060 1.00 54.86 98 GLY A O 1
ATOM 790 N N . ILE A 1 104 ? 3.726 90.579 56.164 1.00 54.31 99 ILE A N 1
ATOM 791 C CA . ILE A 1 104 ? 5.089 91.039 55.961 1.00 44.76 99 ILE A CA 1
ATOM 792 C C . ILE A 1 104 ? 5.998 90.015 56.554 1.00 38.97 99 ILE A C 1
ATOM 793 O O . ILE A 1 104 ? 5.918 89.730 57.722 1.00 36.89 99 ILE A O 1
ATOM 798 N N . PRO A 1 105 ? 6.920 89.515 55.756 1.00 39.04 100 PRO A N 1
ATOM 799 C CA . PRO A 1 105 ? 7.906 88.536 56.218 1.00 39.41 100 PRO A CA 1
ATOM 800 C C . PRO A 1 105 ? 8.679 89.061 57.425 1.00 37.87 100 PRO A C 1
ATOM 801 O O . PRO A 1 105 ? 9.008 90.237 57.504 1.00 35.16 100 PRO A O 1
ATOM 805 N N . LEU A 1 106 ? 8.988 88.177 58.355 1.00 36.47 101 LEU A N 1
ATOM 806 C CA . LEU A 1 106 ? 9.429 88.619 59.658 1.00 38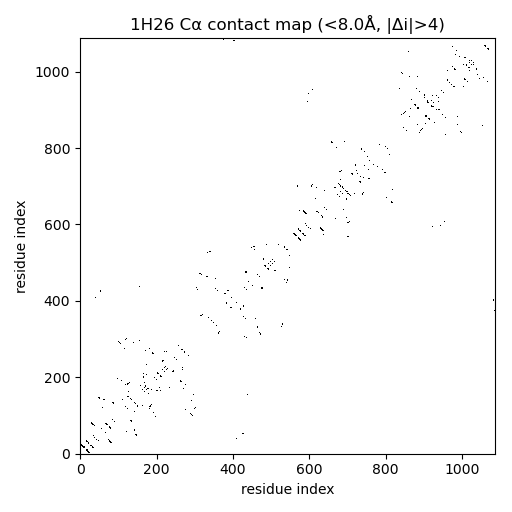.98 101 LEU A CA 1
ATOM 807 C C . LEU A 1 106 ? 10.803 89.330 59.547 1.00 36.26 101 LEU A C 1
ATOM 808 O O . LEU A 1 106 ? 11.049 90.248 60.278 1.00 31.72 101 LEU A O 1
ATOM 813 N N . PRO A 1 107 ? 11.655 88.883 58.618 1.00 33.57 102 PRO A N 1
ATOM 814 C CA . PRO A 1 107 ? 12.987 89.448 58.438 1.00 35.01 102 PRO A CA 1
ATOM 815 C C . PRO A 1 107 ? 12.859 90.883 57.990 1.00 32.85 102 PRO A C 1
ATOM 816 O O . PRO A 1 107 ? 13.580 91.714 58.487 1.00 30.45 102 PRO A O 1
ATOM 820 N N . LEU A 1 108 ? 11.802 91.171 57.248 1.00 30.73 103 LEU A N 1
ATOM 821 C CA . LEU A 1 108 ? 11.518 92.514 56.824 1.00 31.59 103 LEU A CA 1
ATOM 822 C C . LEU A 1 108 ? 11.033 93.401 57.992 1.00 28.62 103 LEU A C 1
ATOM 823 O O . LEU A 1 108 ? 11.515 94.490 58.169 1.00 30.67 103 LEU A O 1
ATOM 828 N N . ILE A 1 109 ? 10.170 92.865 58.840 1.00 28.53 104 ILE A N 1
ATOM 829 C CA . ILE A 1 109 ? 9.635 93.557 59.997 1.00 29.57 104 ILE A CA 1
ATOM 830 C C . ILE A 1 109 ? 10.795 93.898 60.918 1.00 29.38 104 ILE A C 1
ATOM 831 O O . ILE A 1 109 ? 10.852 94.945 61.542 1.00 25.62 104 ILE A O 1
ATOM 836 N N . LYS A 1 110 ? 11.727 92.970 60.952 1.00 29.44 105 LYS A N 1
ATOM 837 C CA . LYS A 1 110 ? 12.844 93.022 61.840 1.00 30.84 105 LYS A CA 1
ATOM 838 C C . LYS A 1 110 ? 13.876 94.058 61.362 1.00 24.58 105 LYS A C 1
ATOM 839 O O . LYS A 1 110 ? 14.349 94.889 62.133 1.00 24.25 105 LYS A O 1
ATOM 845 N N . SER A 1 111 ? 14.174 94.011 60.083 1.00 21.14 106 SER A N 1
ATOM 846 C CA . SER A 1 111 ? 15.030 95.001 59.454 1.00 24.84 106 SER A CA 1
ATOM 847 C C . SER A 1 111 ? 14.422 96.395 59.649 1.00 24.59 106 SER A C 1
ATOM 848 O O . SER A 1 111 ? 15.110 97.297 60.051 1.00 27.52 106 SER A O 1
ATOM 851 N N . TYR A 1 112 ? 13.104 96.506 59.418 1.00 21.39 107 TYR A N 1
ATOM 852 C CA . TYR A 1 112 ? 12.442 97.800 59.513 1.00 24.81 107 TYR A CA 1
ATOM 853 C C . TYR A 1 112 ? 12.499 98.369 60.928 1.00 23.14 107 TYR A C 1
ATOM 854 O O . TYR A 1 112 ? 12.869 99.520 61.130 1.00 28.33 107 TYR A O 1
ATOM 863 N N . LEU A 1 113 ? 12.181 97.515 61.894 1.00 22.39 108 LEU A N 1
ATOM 864 C CA . LEU A 1 113 ? 12.271 97.898 63.271 1.00 23.32 108 LEU A CA 1
ATOM 865 C C . LEU A 1 113 ? 13.675 98.402 63.623 1.00 21.09 108 LEU A C 1
ATOM 866 O O . LEU A 1 113 ? 13.819 99.427 64.311 1.00 22.39 108 LEU A O 1
ATOM 871 N N . PHE A 1 114 ? 14.671 97.625 63.172 1.00 17.69 109 PHE A N 1
ATOM 872 C CA . PHE A 1 114 ? 16.064 97.854 63.496 1.00 21.47 109 PHE A CA 1
ATOM 873 C C . PHE A 1 114 ? 16.487 99.209 62.890 1.00 23.62 109 PHE A C 1
ATOM 874 O O . PHE A 1 114 ? 17.018 100.050 63.596 1.00 18.78 109 PHE A O 1
ATOM 882 N N . GLN A 1 115 ? 16.154 99.419 61.614 1.00 24.01 110 GLN A N 1
ATOM 883 C CA . GLN A 1 115 ? 16.412 100.713 60.947 1.00 23.46 110 GLN A CA 1
ATOM 884 C C . GLN A 1 115 ? 15.689 101.871 61.637 1.00 23.78 110 GLN A C 1
ATOM 885 O O . GLN A 1 115 ? 16.269 102.914 61.822 1.00 21.78 110 GLN A O 1
ATOM 891 N N . LEU A 1 116 ? 14.417 101.680 62.008 1.00 23.66 111 LEU A N 1
ATOM 892 C CA . LEU A 1 116 ? 13.665 102.716 62.664 1.00 24.81 111 LEU A CA 1
ATOM 893 C C . LEU A 1 116 ? 14.328 103.102 63.989 1.00 20.36 111 LEU A C 1
ATOM 894 O O . LEU A 1 116 ? 14.309 104.231 64.372 1.00 23.90 111 LEU A O 1
ATOM 899 N N . LEU A 1 117 ? 14.750 102.094 64.706 1.00 18.41 112 LEU A N 1
ATOM 900 C CA . LEU A 1 117 ? 15.334 102.293 65.970 1.00 21.74 112 LEU A CA 1
ATOM 901 C C . LEU A 1 117 ? 16.644 103.086 65.849 1.00 20.49 112 LEU A C 1
ATOM 902 O O . LEU A 1 117 ? 16.926 103.893 66.683 1.00 27.36 112 LEU A O 1
ATOM 907 N N . GLN A 1 118 ? 17.407 102.780 64.822 1.00 17.82 113 GLN A N 1
ATOM 908 C CA . GLN A 1 118 ? 18.645 103.481 64.553 1.00 24.81 113 GLN A CA 1
ATOM 909 C C . GLN A 1 118 ? 18.372 104.988 64.255 1.00 17.54 113 GLN A C 1
ATOM 910 O O . GLN A 1 118 ? 19.016 105.846 64.751 1.00 18.25 113 GLN A O 1
ATOM 916 N N . GLY A 1 119 ? 17.321 105.261 63.512 1.00 20.79 114 GLY A N 1
ATOM 917 C CA . GLY A 1 119 ? 16.980 106.618 63.161 1.00 21.44 114 GLY A CA 1
ATOM 918 C C . GLY A 1 119 ? 16.525 107.453 64.326 1.00 21.36 114 GLY A C 1
ATOM 919 O O . GLY A 1 119 ? 16.893 108.617 64.509 1.00 19.67 114 GLY A O 1
ATOM 920 N N . LEU A 1 120 ? 15.766 106.783 65.154 1.00 20.00 115 LEU A N 1
ATOM 921 C CA . LEU A 1 120 ? 15.214 107.352 66.367 1.00 24.23 115 LEU A CA 1
ATOM 922 C C . LEU A 1 120 ? 16.286 107.668 67.381 1.00 25.26 115 LEU A C 1
ATOM 923 O O . LEU A 1 120 ? 16.216 108.693 67.967 1.00 21.44 115 LEU A O 1
ATOM 928 N N . ALA A 1 121 ? 17.204 106.730 67.604 1.00 18.21 116 ALA A N 1
ATOM 929 C CA . ALA A 1 121 ? 18.299 106.851 68.545 1.00 24.10 116 ALA A CA 1
ATOM 930 C C . ALA A 1 121 ? 19.187 108.008 68.098 1.00 23.83 116 ALA A C 1
ATOM 931 O O . ALA A 1 121 ? 19.645 108.768 68.936 1.00 19.74 116 ALA A O 1
ATOM 933 N N . PHE A 1 122 ? 19.371 108.151 66.771 1.00 19.99 117 PHE A N 1
ATOM 934 C CA . PHE A 1 122 ? 20.017 109.344 66.256 1.00 21.54 117 PHE A CA 1
ATOM 935 C C . PHE A 1 122 ? 19.302 110.616 66.636 1.00 18.67 117 PHE A C 1
ATOM 936 O O . PHE A 1 122 ? 19.929 111.522 67.072 1.00 28.25 117 PHE A O 1
ATOM 944 N N . CYS A 1 123 ? 17.972 110.681 66.349 1.00 23.41 118 CYS A N 1
ATOM 945 C CA . CYS A 1 123 ? 17.160 111.839 66.729 1.00 32.19 118 CYS A CA 1
ATOM 946 C C . CYS A 1 123 ? 17.367 112.151 68.226 1.00 22.78 118 CYS A C 1
ATOM 947 O O . CYS A 1 123 ? 17.619 113.281 68.601 1.00 27.02 118 CYS A O 1
ATOM 950 N N . HIS A 1 124 ? 17.198 111.161 69.066 1.00 22.00 119 HIS A N 1
ATOM 951 C CA . HIS A 1 124 ? 17.258 111.404 70.493 1.00 27.49 119 HIS A CA 1
ATOM 952 C C . HIS A 1 124 ? 18.666 111.852 71.020 1.00 31.40 119 HIS A C 1
ATOM 953 O O . HIS A 1 124 ? 18.788 112.661 71.923 1.00 37.51 119 HIS A O 1
ATOM 960 N N . SER A 1 125 ? 19.677 111.355 70.334 1.00 19.45 120 SER A N 1
ATOM 961 C CA . SER A 1 125 ? 21.059 111.674 70.608 1.00 25.06 120 SER A CA 1
ATOM 962 C C . SER A 1 125 ? 21.321 113.103 70.258 1.00 27.38 120 SER A C 1
ATOM 963 O O . SER A 1 125 ? 22.239 113.702 70.765 1.00 20.31 120 SER A O 1
ATOM 966 N N . HIS A 1 126 ? 20.558 113.607 69.313 1.00 19.29 121 HIS A N 1
ATOM 967 C CA . HIS A 1 126 ? 20.699 115.000 68.931 1.00 23.15 121 HIS A CA 1
ATOM 968 C C . HIS A 1 126 ? 19.596 115.890 69.463 1.00 20.66 121 HIS A C 1
ATOM 969 O O . HIS A 1 126 ? 19.271 116.884 68.839 1.00 19.91 121 HIS A O 1
ATOM 976 N N . ARG A 1 127 ? 19.105 115.523 70.637 1.00 20.06 122 ARG A N 1
ATOM 977 C CA . ARG A 1 127 ? 18.048 116.219 71.359 1.00 22.10 122 ARG A CA 1
ATOM 978 C C . ARG A 1 127 ? 16.806 116.624 70.458 1.00 22.00 122 ARG A C 1
ATOM 979 O O . ARG A 1 127 ? 16.227 117.682 70.632 1.00 25.10 122 ARG A O 1
ATOM 987 N N . VAL A 1 128 ? 16.420 115.726 69.544 1.00 19.03 123 VAL A N 1
ATOM 988 C CA . VAL A 1 128 ? 15.213 115.902 68.764 1.00 17.40 123 VAL A CA 1
ATOM 989 C C . VAL A 1 128 ? 14.194 114.837 69.106 1.00 18.61 123 VAL A C 1
ATOM 990 O O . VAL A 1 128 ? 14.506 113.685 69.045 1.00 20.92 123 VAL A O 1
ATOM 994 N N . LEU A 1 129 ? 13.002 115.263 69.470 1.00 19.68 124 LEU A N 1
ATOM 995 C CA . LEU A 1 129 ? 11.778 114.448 69.548 1.00 23.58 124 LEU A CA 1
ATOM 996 C C . LEU A 1 129 ? 11.002 114.533 68.243 1.00 19.26 124 LEU A C 1
ATOM 997 O O . LEU A 1 129 ? 10.838 115.587 67.700 1.00 26.96 124 LEU A O 1
ATOM 1002 N N . HIS A 1 130 ? 10.461 113.405 67.807 1.00 16.79 125 HIS A N 1
ATOM 1003 C CA . HIS A 1 130 ? 9.798 113.353 66.530 1.00 20.26 125 HIS A CA 1
ATOM 1004 C C . HIS A 1 130 ? 8.307 113.753 66.688 1.00 22.38 125 HIS A C 1
ATOM 1005 O O . HIS A 1 130 ? 7.832 114.705 66.068 1.00 16.50 125 HIS A O 1
ATOM 1012 N N . ARG A 1 131 ? 7.646 113.020 67.559 1.00 17.60 126 ARG A N 1
ATOM 1013 C CA . ARG A 1 131 ? 6.284 113.326 68.079 1.00 23.53 126 ARG A CA 1
ATOM 1014 C C . ARG A 1 131 ? 5.157 113.059 67.079 1.00 22.49 126 ARG A C 1
ATOM 1015 O O . ARG A 1 131 ? 4.040 113.402 67.318 1.00 24.92 126 ARG A O 1
ATOM 1023 N N . ASP A 1 132 ? 5.465 112.409 66.001 1.00 21.91 127 ASP A N 1
ATOM 1024 C CA . ASP A 1 132 ? 4.455 111.953 65.119 1.00 22.40 127 ASP A CA 1
ATOM 1025 C C . ASP A 1 132 ? 4.876 110.687 64.352 1.00 23.33 127 ASP A C 1
ATOM 1026 O O . ASP A 1 132 ? 4.689 110.570 63.165 1.00 22.55 127 ASP A O 1
ATOM 1031 N N . LEU A 1 133 ? 5.407 109.713 65.063 1.00 19.14 128 LEU A N 1
ATOM 1032 C CA . LEU A 1 133 ? 5.737 108.446 64.419 1.00 20.29 128 LEU A CA 1
ATOM 1033 C C . LEU A 1 133 ? 4.461 107.660 64.166 1.00 18.74 128 LEU A C 1
ATOM 1034 O O . LEU A 1 133 ? 3.650 107.443 65.075 1.00 22.06 128 LEU A O 1
ATOM 1039 N N . LYS A 1 134 ? 4.213 107.402 62.899 1.00 20.10 129 LYS A N 1
ATOM 1040 C CA . LYS A 1 134 ? 3.103 106.551 62.456 1.00 24.36 129 LYS A CA 1
ATOM 1041 C C . LYS A 1 134 ? 3.457 106.074 61.080 1.00 21.15 129 LYS A C 1
ATOM 1042 O O . LYS A 1 134 ? 4.301 106.666 60.435 1.00 20.88 129 LYS A O 1
ATOM 1048 N N . PRO A 1 135 ? 2.795 105.014 60.625 1.00 25.04 130 PRO A N 1
ATOM 1049 C CA . PRO A 1 135 ? 3.208 104.371 59.381 1.00 26.87 130 PRO A CA 1
ATOM 1050 C C . PRO A 1 135 ? 3.266 105.298 58.190 1.00 26.51 130 PRO A C 1
ATOM 1051 O O . PRO A 1 135 ? 4.179 105.071 57.409 1.00 27.31 130 PRO A O 1
ATOM 1055 N N . GLN A 1 136 ? 2.379 106.301 58.082 1.00 25.43 131 GLN A N 1
ATOM 1056 C CA . GLN A 1 136 ? 2.363 107.156 56.911 1.00 29.55 131 GLN A CA 1
ATOM 1057 C C . GLN A 1 136 ? 3.572 108.093 56.879 1.00 27.09 131 GLN A C 1
ATOM 1058 O O . GLN A 1 136 ? 3.879 108.659 55.817 1.00 27.47 131 GLN A O 1
ATOM 1064 N N . ASN A 1 137 ? 4.262 108.211 58.022 1.00 23.93 132 ASN A N 1
ATOM 1065 C CA . ASN A 1 137 ? 5.425 109.108 58.170 1.00 25.98 132 ASN A CA 1
ATOM 1066 C C . ASN A 1 137 ? 6.759 108.366 57.992 1.00 23.80 132 ASN A C 1
ATOM 1067 O O . ASN A 1 137 ? 7.820 108.894 58.220 1.00 26.05 132 ASN A O 1
ATOM 1072 N N . LEU A 1 138 ? 6.674 107.098 57.655 1.00 23.17 133 LEU A N 1
ATOM 1073 C CA . LEU A 1 138 ? 7.853 106.279 57.533 1.00 24.94 133 LEU A CA 1
ATOM 1074 C C . LEU A 1 138 ? 7.979 105.804 56.097 1.00 25.61 133 LEU A C 1
ATOM 1075 O O . LEU A 1 138 ? 7.129 105.125 55.586 1.00 30.01 133 LEU A O 1
ATOM 1080 N N . LEU A 1 139 ? 9.046 106.159 55.434 1.00 23.54 134 LEU A N 1
ATOM 1081 C CA . LEU A 1 139 ? 9.104 105.956 54.008 1.00 23.53 134 LEU A CA 1
ATOM 1082 C C . LEU A 1 139 ? 10.097 104.816 53.671 1.00 23.17 134 LEU A C 1
ATOM 1083 O O . LEU A 1 139 ? 11.109 104.614 54.336 1.00 22.27 134 LEU A O 1
ATOM 1088 N N . ILE A 1 140 ? 9.750 104.056 52.652 1.00 19.44 135 ILE A N 1
ATOM 1089 C CA . ILE A 1 140 ? 10.565 102.952 52.219 1.00 24.44 135 ILE A CA 1
ATOM 1090 C C . ILE A 1 140 ? 10.995 103.081 50.787 1.00 26.44 135 ILE A C 1
ATOM 1091 O O . ILE A 1 140 ? 10.265 103.560 49.923 1.00 25.68 135 ILE A O 1
ATOM 1096 N N . ASN A 1 141 ? 12.221 102.681 50.545 1.00 29.03 136 ASN A N 1
ATOM 1097 C CA . ASN A 1 141 ? 12.706 102.627 49.191 1.00 31.17 136 ASN A CA 1
ATOM 1098 C C . ASN A 1 141 ? 12.756 101.213 48.674 1.00 31.99 136 ASN A C 1
ATOM 1099 O O . ASN A 1 141 ? 12.214 100.350 49.311 1.00 33.58 136 ASN A O 1
ATOM 1104 N N . THR A 1 142 ? 13.211 101.033 47.433 1.00 35.22 137 THR A N 1
ATOM 1105 C CA . THR A 1 142 ? 13.198 99.741 46.751 1.00 38.64 137 THR A CA 1
ATOM 1106 C C . THR A 1 142 ? 14.377 98.895 47.193 1.00 37.40 137 THR A C 1
ATOM 1107 O O . THR A 1 142 ? 14.361 97.728 46.984 1.00 34.23 137 THR A O 1
ATOM 1111 N N . GLU A 1 143 ? 15.411 99.504 47.766 1.00 38.57 138 GLU A N 1
ATOM 1112 C CA . GLU A 1 143 ? 16.580 98.762 48.208 1.00 38.53 138 GLU A CA 1
ATOM 1113 C C . GLU A 1 143 ? 16.520 98.248 49.650 1.00 35.88 138 GLU A C 1
ATOM 1114 O O . GLU A 1 143 ? 17.457 97.638 50.103 1.00 38.16 138 GLU A O 1
ATOM 1120 N N . GLY A 1 144 ? 15.422 98.466 50.357 1.00 32.04 139 GLY A N 1
ATOM 1121 C CA . GLY A 1 144 ? 15.193 97.822 51.642 1.00 28.98 139 GLY A CA 1
ATOM 1122 C C . GLY A 1 144 ? 15.304 98.785 52.839 1.00 27.31 139 GLY A C 1
ATOM 1123 O O . GLY A 1 144 ? 15.037 98.415 53.991 1.00 24.84 139 GLY A O 1
ATOM 1124 N N . ALA A 1 145 ? 15.640 100.039 52.545 1.00 21.39 140 ALA A N 1
ATOM 1125 C CA . ALA A 1 145 ? 15.647 101.040 53.536 1.00 22.68 140 ALA A CA 1
ATOM 1126 C C . ALA A 1 145 ? 14.239 101.536 54.007 1.00 23.09 140 ALA A C 1
ATOM 1127 O O . ALA A 1 145 ? 13.251 101.524 53.277 1.00 29.36 140 ALA A O 1
ATOM 1129 N N . ILE A 1 146 ? 14.163 101.947 55.256 1.00 19.12 141 ILE A N 1
ATOM 1130 C CA . ILE A 1 146 ? 13.022 102.689 55.733 1.00 22.13 141 ILE A CA 1
ATOM 1131 C C . ILE A 1 146 ? 13.561 103.841 56.540 1.00 23.02 141 ILE A C 1
ATOM 1132 O O . ILE A 1 146 ? 14.560 103.694 57.187 1.00 25.45 141 ILE A O 1
ATOM 1137 N N . LYS A 1 147 ? 12.832 104.957 56.495 1.00 21.22 142 LYS A N 1
ATOM 1138 C CA . LYS A 1 147 ? 13.273 106.247 57.007 1.00 25.16 142 LYS A CA 1
ATOM 1139 C C . LYS A 1 147 ? 12.190 107.112 57.682 1.00 22.96 142 LYS A C 1
ATOM 1140 O O . LYS A 1 147 ? 11.103 107.299 57.133 1.00 20.31 142 LYS A O 1
ATOM 1146 N N . LEU A 1 148 ? 12.550 107.679 58.841 1.00 17.04 143 LEU A N 1
ATOM 1147 C CA . LEU A 1 148 ? 11.696 108.635 59.486 1.00 23.28 143 LEU A CA 1
ATOM 1148 C C . LEU A 1 148 ? 11.558 109.898 58.628 1.00 22.51 143 LEU A C 1
ATOM 1149 O O . LEU A 1 148 ? 12.509 110.391 58.084 1.00 18.69 143 LEU A O 1
ATOM 1154 N N . ALA A 1 149 ? 10.300 110.258 58.386 1.00 23.18 144 ALA A N 1
ATOM 1155 C CA . ALA A 1 149 ? 9.965 111.467 57.663 1.00 25.52 144 ALA A CA 1
ATOM 1156 C C . 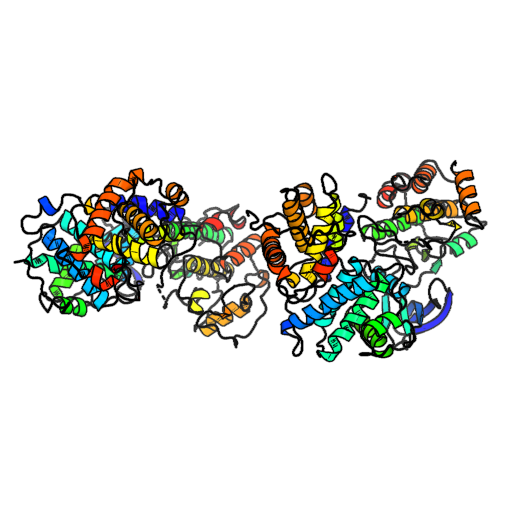ALA A 1 149 ? 8.899 112.284 58.428 1.00 23.54 144 ALA A C 1
ATOM 1157 O O . ALA A 1 149 ? 8.365 111.834 59.441 1.00 20.53 144 ALA A O 1
ATOM 1159 N N . ASP A 1 150 ? 8.544 113.417 57.815 1.00 22.49 145 ASP A N 1
ATOM 1160 C CA . ASP A 1 150 ? 7.683 114.440 58.387 1.00 25.20 145 ASP A CA 1
ATOM 1161 C C . ASP A 1 150 ? 8.078 114.899 59.806 1.00 23.50 145 ASP A C 1
ATOM 1162 O O . ASP A 1 150 ? 7.431 114.564 60.745 1.00 24.22 145 ASP A O 1
ATOM 1167 N N . PHE A 1 151 ? 9.061 115.787 59.881 1.00 23.05 146 PHE A N 1
ATOM 1168 C CA . PHE A 1 151 ? 9.560 116.384 61.102 1.00 23.52 146 PHE A CA 1
ATOM 1169 C C . PHE A 1 151 ? 8.791 117.689 61.392 1.00 24.28 146 PHE A C 1
ATOM 1170 O O . PHE A 1 151 ? 9.223 118.498 62.198 1.00 26.48 146 PHE A O 1
ATOM 1178 N N . GLY A 1 152 ? 7.582 117.781 60.819 1.00 24.15 147 GLY A N 1
ATOM 1179 C CA . GLY A 1 152 ? 6.671 118.875 61.029 1.00 25.99 147 GLY A CA 1
ATOM 1180 C C . GLY A 1 152 ? 6.330 119.124 62.471 1.00 26.79 147 GLY A C 1
ATOM 1181 O O . GLY A 1 152 ? 6.247 120.273 62.919 1.00 27.49 147 GLY A O 1
ATOM 1182 N N . LEU A 1 153 ? 6.288 118.039 63.223 1.00 25.74 148 LEU A N 1
ATOM 1183 C CA . LEU A 1 153 ? 5.825 118.082 64.583 1.00 27.63 148 LEU A CA 1
ATOM 1184 C C . LEU A 1 153 ? 7.013 117.957 65.523 1.00 23.47 148 LEU A C 1
ATOM 1185 O O . LEU A 1 153 ? 6.845 117.931 66.710 1.00 22.80 148 LEU A O 1
ATOM 1190 N N . ALA A 1 154 ? 8.229 117.924 64.986 1.00 22.66 149 ALA A N 1
ATOM 1191 C CA . ALA A 1 154 ? 9.372 117.700 65.828 1.00 23.55 149 ALA A CA 1
ATOM 1192 C C . ALA A 1 154 ? 9.693 118.879 66.711 1.00 25.27 149 ALA A C 1
ATOM 1193 O O . ALA A 1 154 ? 9.201 119.999 66.508 1.00 26.30 149 ALA A O 1
ATOM 1195 N N . ARG A 1 155 ? 10.512 118.626 67.716 1.00 26.50 150 ARG A N 1
ATOM 1196 C CA . ARG A 1 155 ? 11.030 119.720 68.489 1.00 29.18 150 ARG A CA 1
ATOM 1197 C C . ARG A 1 155 ? 12.384 119.459 69.183 1.00 27.08 150 ARG A C 1
ATOM 1198 O O . ARG A 1 155 ? 12.747 118.298 69.450 1.00 27.16 150 ARG A O 1
ATOM 1206 N N . ALA A 1 156 ? 13.195 120.515 69.298 1.00 21.73 151 ALA A N 1
ATOM 1207 C CA . ALA A 1 156 ? 14.435 120.410 70.066 1.00 24.29 151 ALA A CA 1
ATOM 1208 C C . ALA A 1 156 ? 14.118 120.409 71.538 1.00 21.19 151 ALA A C 1
ATOM 1209 O O . ALA A 1 156 ? 13.450 121.254 72.005 1.00 26.72 151 ALA A O 1
ATOM 1211 N N . PHE A 1 157 ? 14.633 119.448 72.264 1.00 20.98 152 PHE A N 1
ATOM 1212 C CA . PHE A 1 157 ? 14.388 119.358 73.667 1.00 24.85 152 PHE A CA 1
ATOM 1213 C C . PHE A 1 157 ? 15.615 119.668 74.472 1.00 25.64 152 PHE A C 1
ATOM 1214 O O . PHE A 1 157 ? 16.725 119.720 73.941 1.00 25.47 152 PHE A O 1
ATOM 1222 N N . GLY A 1 158 ? 15.368 119.970 75.744 1.00 25.98 153 GLY A N 1
ATOM 1223 C CA . GLY A 1 158 ? 16.407 120.143 76.727 1.00 27.17 153 GLY A CA 1
ATOM 1224 C C . GLY A 1 158 ? 16.555 119.004 77.741 1.00 25.61 153 GLY A C 1
ATOM 1225 O O . GLY A 1 158 ? 15.716 118.107 77.879 1.00 24.96 153 GLY A O 1
ATOM 1226 N N . VAL A 1 159 ? 17.621 119.085 78.508 1.00 22.29 154 VAL A N 1
ATOM 1227 C CA . VAL A 1 159 ? 17.909 118.078 79.506 1.00 25.93 154 VAL A CA 1
ATOM 1228 C C . VAL A 1 159 ? 18.065 118.822 80.797 1.00 26.38 154 VAL A C 1
ATOM 1229 O O . VAL A 1 159 ? 19.030 119.552 80.956 1.00 26.34 154 VAL A O 1
ATOM 1233 N N . PRO A 1 160 ? 17.154 118.604 81.753 1.00 29.81 155 PRO A N 1
ATOM 1234 C CA . PRO A 1 160 ? 15.935 117.782 81.572 1.00 25.06 155 PRO A CA 1
ATOM 1235 C C . PRO A 1 160 ? 14.884 118.538 80.780 1.00 21.75 155 PRO A C 1
ATOM 1236 O O . PRO A 1 160 ? 15.064 119.702 80.537 1.00 28.44 155 PRO A O 1
ATOM 1240 N N . VAL A 1 161 ? 13.823 117.890 80.353 1.00 24.30 156 VAL A N 1
ATOM 1241 C CA . VAL A 1 161 ? 12.822 118.519 79.482 1.00 25.80 156 VAL A CA 1
ATOM 1242 C C . VAL A 1 161 ? 11.949 119.534 80.247 1.00 25.73 156 VAL A C 1
ATOM 1243 O O . VAL A 1 161 ? 11.887 119.494 81.463 1.00 28.35 156 VAL A O 1
ATOM 1247 N N . ARG A 1 162 ? 11.406 120.524 79.551 1.00 28.94 157 ARG A N 1
ATOM 1248 C CA . ARG A 1 162 ? 10.352 121.385 80.126 1.00 32.97 157 ARG A CA 1
ATOM 1249 C C . ARG A 1 162 ? 9.038 120.800 79.627 1.00 24.01 157 ARG A C 1
ATOM 1250 O O . ARG A 1 162 ? 9.044 119.915 78.826 1.00 27.23 157 ARG A O 1
ATOM 1258 N N . THR A 1 163 ? 7.964 121.497 79.953 1.00 24.12 158 THR A N 1
ATOM 1259 C CA . THR A 1 163 ? 6.667 121.335 79.329 1.00 26.86 158 THR A CA 1
ATOM 1260 C C . THR A 1 163 ? 6.669 121.830 77.913 1.00 27.55 158 THR A C 1
ATOM 1261 O O . THR A 1 163 ? 6.953 123.027 77.677 1.00 28.76 158 THR A O 1
ATOM 1265 N N . TYR A 1 164 ? 6.190 120.945 77.029 1.00 23.02 159 TYR A N 1
ATOM 1266 C CA . TYR A 1 164 ? 6.091 121.182 75.597 1.00 25.86 159 TYR A CA 1
ATOM 1267 C C . TYR A 1 164 ? 4.618 121.024 75.189 1.00 26.27 159 TYR A C 1
ATOM 1268 O O . TYR A 1 164 ? 3.778 120.740 76.028 1.00 25.96 159 TYR A O 1
ATOM 1288 N N . HIS A 1 166 ? 0.961 120.138 74.651 1.00 28.65 161 HIS A N 1
ATOM 1289 C CA . HIS A 1 166 ? 0.111 118.937 74.982 1.00 35.95 161 HIS A CA 1
ATOM 1290 C C . HIS A 1 166 ? -0.451 118.203 73.802 1.00 33.79 161 HIS A C 1
ATOM 1291 O O . HIS A 1 166 ? -0.489 116.978 73.783 1.00 39.12 161 HIS A O 1
ATOM 1298 N N . GLU A 1 167 ? -0.947 118.957 72.851 1.00 39.87 162 GLU A N 1
ATOM 1299 C CA . GLU A 1 167 ? -1.663 118.390 71.707 1.00 46.25 162 GLU A CA 1
ATOM 1300 C C . GLU A 1 167 ? -0.742 117.650 70.779 1.00 41.49 162 GLU A C 1
ATOM 1301 O O . GLU A 1 167 ? -0.357 118.220 69.767 1.00 42.82 162 GLU A O 1
ATOM 1307 N N . VAL A 1 168 ? -0.399 116.397 71.072 1.00 40.43 163 VAL A N 1
ATOM 1308 C CA . VAL A 1 168 ? 0.770 115.797 70.384 1.00 36.77 163 VAL A CA 1
ATOM 1309 C C . VAL A 1 168 ? 0.719 114.264 70.068 1.00 30.26 163 VAL A C 1
ATOM 1310 O O . VAL A 1 168 ? 0.290 113.451 70.882 1.00 29.45 163 VAL A O 1
ATOM 1314 N N . VAL A 1 169 ? 1.064 113.935 68.823 1.00 24.93 164 VAL A N 1
ATOM 1315 C CA . VAL A 1 169 ? 1.200 112.565 68.329 1.00 22.92 164 VAL A CA 1
ATOM 1316 C C . VAL A 1 169 ? -0.163 112.120 67.823 1.00 20.70 164 VAL A C 1
ATOM 1317 O O . VAL A 1 169 ? -1.136 112.379 68.436 1.00 24.87 164 VAL A O 1
ATOM 1321 N N . THR A 1 170 ? -0.255 111.645 66.602 1.00 20.57 165 THR A N 1
ATOM 1322 C CA . THR A 1 170 ? -1.511 111.089 66.143 1.00 24.90 165 THR A CA 1
ATOM 1323 C C . THR A 1 170 ? -2.049 110.051 67.143 1.00 24.58 165 THR A C 1
ATOM 1324 O O . THR A 1 170 ? -1.321 109.176 67.603 1.00 23.07 165 THR A O 1
ATOM 1328 N N . LEU A 1 171 ? -3.336 110.175 67.430 1.00 18.56 166 LEU A N 1
ATOM 1329 C CA . LEU A 1 171 ? -4.010 109.495 68.524 1.00 23.59 166 LEU A CA 1
ATOM 1330 C C . LEU A 1 171 ? -3.654 107.998 68.708 1.00 22.96 166 LEU A C 1
ATOM 1331 O O . LEU A 1 171 ? -3.299 107.566 69.799 1.00 21.24 166 LEU A O 1
ATOM 1336 N N . TRP A 1 172 ? -3.701 107.241 67.629 1.00 20.53 167 TRP A N 1
ATOM 1337 C CA . TRP A 1 172 ? -3.544 105.806 67.702 1.00 24.15 167 TRP A CA 1
ATOM 1338 C C . TRP A 1 172 ? -2.167 105.408 68.262 1.00 27.74 167 TRP A C 1
ATOM 1339 O O . TRP A 1 172 ? -2.029 104.324 68.888 1.00 24.43 167 TRP A O 1
ATOM 1350 N N . TYR A 1 173 ? -1.212 106.339 68.086 1.00 22.85 168 TYR A N 1
ATOM 1351 C CA . TYR A 1 173 ? 0.177 106.158 68.424 1.00 25.64 168 TYR A CA 1
ATOM 1352 C C . TYR A 1 173 ? 0.605 106.961 69.689 1.00 25.38 168 TYR A C 1
ATOM 1353 O O . TYR A 1 173 ? 1.744 106.929 70.049 1.00 26.33 168 TYR A O 1
ATOM 1362 N N . ARG A 1 174 ? -0.336 107.625 70.351 1.00 19.87 169 ARG A N 1
ATOM 1363 C CA . ARG A 1 174 ? -0.056 108.439 71.481 1.00 21.00 169 ARG A CA 1
ATOM 1364 C C . ARG A 1 174 ? 0.196 107.662 72.766 1.00 20.97 169 ARG A C 1
ATOM 1365 O O . ARG A 1 174 ? -0.597 106.803 73.142 1.00 24.01 169 ARG A O 1
ATOM 1373 N N . ALA A 1 175 ? 1.208 108.122 73.516 1.00 18.21 170 ALA A N 1
ATOM 1374 C CA . ALA A 1 175 ? 1.634 107.488 74.768 1.00 20.81 170 ALA A CA 1
ATOM 1375 C C . ALA A 1 175 ? 0.686 107.847 75.899 1.00 25.20 170 ALA A C 1
ATOM 1376 O O . ALA A 1 175 ? 0.163 108.952 75.949 1.00 28.34 170 ALA A O 1
ATOM 1378 N N . PRO A 1 176 ? 0.581 106.951 76.870 1.00 22.56 171 PRO A N 1
ATOM 1379 C CA . PRO A 1 176 ? -0.316 107.148 78.022 1.00 23.34 171 PRO A CA 1
ATOM 1380 C C . PRO A 1 176 ? 0.065 108.299 78.884 1.00 21.38 171 PRO A C 1
ATOM 1381 O O . PRO A 1 176 ? -0.879 108.883 79.348 1.00 21.53 171 PRO A O 1
ATOM 1385 N N . GLU A 1 177 ? 1.348 108.660 79.024 1.00 20.55 172 GLU A N 1
ATOM 1386 C CA . GLU A 1 177 ? 1.713 109.849 79.794 1.00 24.09 172 GLU A CA 1
ATOM 1387 C C . GLU A 1 177 ? 1.169 111.151 79.162 1.00 20.81 172 GLU A C 1
ATOM 1388 O O . GLU A 1 177 ? 0.910 112.124 79.854 1.00 23.54 172 GLU A O 1
ATOM 1394 N N . ILE A 1 178 ? 1.044 111.174 77.847 1.00 19.47 173 ILE A N 1
ATOM 1395 C CA . ILE A 1 178 ? 0.488 112.342 77.168 1.00 21.34 173 ILE A CA 1
ATOM 1396 C C . ILE A 1 178 ? -1.026 112.282 77.411 1.00 22.87 173 ILE A C 1
ATOM 1397 O O . ILE A 1 178 ? -1.622 113.255 77.864 1.00 21.64 173 ILE A O 1
ATOM 1402 N N . LEU A 1 179 ? -1.599 111.093 77.193 1.00 23.13 174 LEU A N 1
ATOM 1403 C CA . LEU A 1 179 ? -3.021 110.891 77.382 1.00 25.57 174 LEU A CA 1
ATOM 1404 C C . LEU A 1 179 ? -3.469 111.289 78.798 1.00 24.90 174 LEU A C 1
ATOM 1405 O O . LEU A 1 179 ? -4.545 111.802 78.975 1.00 28.32 174 LEU A O 1
ATOM 1410 N N . LEU A 1 180 ? -2.571 111.175 79.759 1.00 22.08 175 LEU A N 1
ATOM 1411 C CA . LEU A 1 180 ? -2.893 111.392 81.124 1.00 25.49 175 LEU A CA 1
ATOM 1412 C C . LEU A 1 180 ? -2.372 112.750 81.599 1.00 28.89 175 LEU A C 1
ATOM 1413 O O . LEU A 1 180 ? -2.401 113.037 82.779 1.00 27.79 175 LEU A O 1
ATOM 1418 N N . GLY A 1 181 ? -1.950 113.600 80.662 1.00 29.88 176 GLY A N 1
ATOM 1419 C CA . GLY A 1 181 ? -1.685 114.978 80.982 1.00 30.72 176 GLY A CA 1
ATOM 1420 C C . GLY A 1 181 ? -0.370 115.320 81.667 1.00 28.44 176 GLY A C 1
ATOM 1421 O O . GLY A 1 181 ? -0.230 116.374 82.212 1.00 35.32 176 GLY A O 1
ATOM 1422 N N . CYS A 1 182 ? 0.590 114.445 81.643 1.00 31.34 177 CYS A N 1
ATOM 1423 C CA . CYS A 1 182 ? 1.870 114.687 82.281 1.00 33.58 177 CYS A CA 1
ATOM 1424 C C . CYS A 1 182 ? 2.479 115.958 81.652 1.00 32.63 177 CYS A C 1
ATOM 1425 O O . CYS A 1 182 ? 2.478 116.139 80.439 1.00 32.08 177 CYS A O 1
ATOM 1428 N N . LYS A 1 183 ? 2.895 116.866 82.524 1.00 35.68 178 LYS A N 1
ATOM 1429 C CA . LYS A 1 183 ? 3.513 118.139 82.184 1.00 38.34 178 LYS A CA 1
ATOM 1430 C C . LYS A 1 183 ? 4.865 117.863 81.513 1.00 32.33 178 LYS A C 1
ATOM 1431 O O . LYS A 1 183 ? 5.422 118.688 80.857 1.00 34.02 178 LYS A O 1
ATOM 1437 N N . TYR A 1 184 ? 5.408 116.693 81.765 1.00 31.97 179 TYR A N 1
ATOM 1438 C CA . TYR A 1 184 ? 6.726 116.314 81.303 1.00 35.47 179 TYR A CA 1
ATOM 1439 C C . TYR A 1 184 ? 6.520 115.066 80.502 1.00 35.09 179 TYR A C 1
ATOM 1440 O O . TYR A 1 184 ? 5.837 114.146 80.956 1.00 43.58 179 TYR A O 1
ATOM 1449 N N . TYR A 1 185 ? 6.925 115.113 79.249 1.00 31.31 180 TYR A N 1
ATOM 1450 C CA . TYR A 1 185 ? 7.111 113.911 78.472 1.00 27.61 180 TYR A CA 1
ATOM 1451 C C . TYR A 1 185 ? 8.428 114.051 77.710 1.00 24.83 180 TYR A C 1
ATOM 1452 O O . TYR A 1 185 ? 8.979 115.150 77.595 1.00 23.08 180 TYR A O 1
ATOM 1461 N N . SER A 1 186 ? 8.937 112.917 77.248 1.00 23.82 181 SER A N 1
ATOM 1462 C CA . SER A 1 186 ? 10.252 112.855 76.671 1.00 27.70 181 SER A CA 1
ATOM 1463 C C . SER A 1 186 ? 10.443 111.825 75.536 1.00 24.14 181 SER A C 1
ATOM 1464 O O . SER A 1 186 ? 9.506 111.438 74.884 1.00 20.57 181 SER A O 1
ATOM 1467 N N . THR A 1 187 ? 11.689 111.422 75.323 1.00 16.54 182 THR A N 1
ATOM 1468 C CA . THR A 1 187 ? 12.019 110.520 74.273 1.00 20.42 182 THR A CA 1
ATOM 1469 C C . THR A 1 187 ? 11.108 109.273 74.260 1.00 22.11 182 THR A C 1
ATOM 1470 O O . THR A 1 187 ? 10.797 108.755 73.214 1.00 24.39 182 THR A O 1
ATOM 1474 N N . ALA A 1 188 ? 10.772 108.791 75.461 1.00 18.66 183 ALA A N 1
ATOM 1475 C CA . ALA A 1 188 ? 9.853 107.669 75.659 1.00 21.31 183 ALA A CA 1
ATOM 1476 C C . ALA A 1 188 ? 8.588 107.716 74.789 1.00 22.31 183 ALA A C 1
ATOM 1477 O O . ALA A 1 188 ? 8.135 106.665 74.321 1.00 22.99 183 ALA A O 1
ATOM 1479 N N . VAL A 1 189 ? 8.071 108.911 74.494 1.00 19.38 184 VAL A N 1
ATOM 1480 C CA . VAL A 1 189 ? 6.890 108.950 73.675 1.00 21.62 184 VAL A CA 1
ATOM 1481 C C . VAL A 1 189 ? 7.165 108.451 72.254 1.00 23.48 184 VAL A C 1
ATOM 1482 O O . VAL A 1 189 ? 6.308 107.825 71.678 1.00 30.12 184 VAL A O 1
ATOM 1486 N N . ASP A 1 190 ? 8.376 108.719 71.723 1.00 16.99 185 ASP A N 1
ATOM 1487 C CA . ASP A 1 190 ? 8.699 108.175 70.416 1.00 22.22 185 ASP A CA 1
ATOM 1488 C C . ASP A 1 190 ? 8.815 106.616 70.400 1.00 19.54 185 ASP A C 1
ATOM 1489 O O . ASP A 1 190 ? 8.388 105.972 69.452 1.00 36.91 185 ASP A O 1
ATOM 1494 N N . ILE A 1 191 ? 9.364 106.065 71.473 1.00 18.98 186 ILE A N 1
ATOM 1495 C CA . ILE A 1 191 ? 9.420 104.633 71.588 1.00 22.91 186 ILE A CA 1
ATOM 1496 C C . ILE A 1 191 ? 8.031 103.968 71.611 1.00 19.97 186 ILE A C 1
ATOM 1497 O O . ILE A 1 191 ? 7.845 102.945 71.022 1.00 18.12 186 ILE A O 1
ATOM 1502 N N . TRP A 1 192 ? 7.112 104.538 72.387 1.00 20.65 187 TRP A N 1
ATOM 1503 C CA . TRP A 1 192 ? 5.723 104.111 72.419 1.00 22.98 187 TRP A CA 1
ATOM 1504 C C . TRP A 1 192 ? 5.123 103.980 71.038 1.00 24.21 187 TRP A C 1
ATOM 1505 O O . TRP A 1 192 ? 4.486 102.997 70.720 1.00 28.34 187 TRP A O 1
ATOM 1516 N N . SER A 1 193 ? 5.316 104.997 70.227 1.00 21.39 188 SER A N 1
ATOM 1517 C CA . SER A 1 193 ? 4.785 104.972 68.882 1.00 22.97 188 SER A CA 1
ATOM 1518 C C . SER A 1 193 ? 5.437 103.845 68.024 1.00 20.79 188 SER A C 1
ATOM 1519 O O . SER A 1 193 ? 4.762 103.149 67.266 1.00 22.35 188 SER A O 1
ATOM 1522 N N . LEU A 1 194 ? 6.735 103.644 68.193 1.00 19.64 189 LEU A N 1
ATOM 1523 C CA . LEU A 1 194 ? 7.449 102.582 67.487 1.00 21.98 189 LEU A CA 1
ATOM 1524 C C . LEU A 1 194 ? 6.926 101.202 67.938 1.00 17.87 189 LEU A C 1
ATOM 1525 O O . LEU A 1 194 ? 6.821 100.322 67.142 1.00 17.75 189 LEU A O 1
ATOM 1530 N N . GLY A 1 195 ? 6.708 101.035 69.240 1.00 18.65 190 GLY A N 1
ATOM 1531 C CA . GLY A 1 195 ? 6.070 99.874 69.769 1.00 19.75 190 GLY A CA 1
ATOM 1532 C C . GLY A 1 195 ? 4.749 99.584 69.026 1.00 22.18 190 GLY A C 1
ATOM 1533 O O . GLY A 1 195 ? 4.526 98.441 68.525 1.00 18.93 190 GLY A O 1
ATOM 1534 N N . CYS A 1 196 ? 3.909 100.626 68.940 1.00 18.94 191 CYS A N 1
ATOM 1535 C CA . CYS A 1 196 ? 2.574 100.478 68.332 1.00 20.76 191 CYS A CA 1
ATOM 1536 C C . CYS A 1 196 ? 2.783 100.074 66.894 1.00 23.89 191 CYS A C 1
ATOM 1537 O O . CYS A 1 196 ? 2.137 99.172 66.404 1.00 32.14 191 CYS A O 1
ATOM 1540 N N . ILE A 1 197 ? 3.859 100.604 66.303 1.00 20.88 192 ILE A N 1
ATOM 1541 C CA . ILE A 1 197 ? 4.117 100.315 64.923 1.00 21.60 192 ILE A CA 1
ATOM 1542 C C . ILE A 1 197 ? 4.610 98.890 64.716 1.00 23.20 192 ILE A C 1
ATOM 1543 O O . ILE A 1 197 ? 4.274 98.251 63.715 1.00 18.82 192 ILE A O 1
ATOM 1548 N N . PHE A 1 198 ? 5.420 98.424 65.665 1.00 22.39 193 PHE A N 1
ATOM 1549 C CA . PHE A 1 198 ? 5.930 97.067 65.651 1.00 24.80 193 PHE A CA 1
ATOM 1550 C C . PHE A 1 198 ? 4.739 96.041 65.608 1.00 21.72 193 PHE A C 1
ATOM 1551 O O . PHE A 1 198 ? 4.654 95.198 64.747 1.00 28.69 193 PHE A O 1
ATOM 1559 N N . ALA A 1 199 ? 3.761 96.285 66.466 1.00 25.89 194 ALA A N 1
ATOM 1560 C CA . ALA A 1 199 ? 2.576 95.439 66.565 1.00 27.57 194 ALA A CA 1
ATOM 1561 C C . ALA A 1 199 ? 1.869 95.375 65.223 1.00 24.45 194 ALA A C 1
ATOM 1562 O O . ALA A 1 199 ? 1.586 94.300 64.705 1.00 37.94 194 ALA A O 1
ATOM 1564 N N . GLU A 1 200 ? 1.846 96.549 64.594 1.00 23.94 195 GLU A N 1
ATOM 1565 C CA . GLU A 1 200 ? 1.038 96.838 63.453 1.00 23.57 195 GLU A CA 1
ATOM 1566 C C . GLU A 1 200 ? 1.661 96.183 62.254 1.00 25.25 195 GLU A C 1
ATOM 1567 O O . GLU A 1 200 ? 0.958 95.686 61.408 1.00 22.61 195 GLU A O 1
ATOM 1573 N N . MET A 1 201 ? 2.984 96.185 62.175 1.00 26.73 196 MET A N 1
ATOM 1574 C CA . MET A 1 201 ? 3.655 95.473 61.086 1.00 29.66 196 MET A CA 1
ATOM 1575 C C . MET A 1 201 ? 3.368 93.970 61.250 1.00 26.11 196 MET A C 1
ATOM 1576 O O . MET A 1 201 ? 3.322 93.257 60.286 1.00 25.55 196 MET A O 1
ATOM 1581 N N . VAL A 1 202 ? 3.182 93.519 62.473 1.00 27.87 197 VAL A N 1
ATOM 1582 C CA . VAL A 1 202 ? 3.051 92.079 62.762 1.00 32.54 197 VAL A CA 1
ATOM 1583 C C . VAL A 1 202 ? 1.660 91.584 62.359 1.00 31.92 197 VAL A C 1
ATOM 1584 O O . VAL A 1 202 ? 1.556 90.699 61.547 1.00 32.22 197 VAL A O 1
ATOM 1588 N N . THR A 1 203 ? 0.626 92.287 62.818 1.00 35.56 198 THR A N 1
ATOM 1589 C CA . THR A 1 203 ? -0.790 91.969 62.545 1.00 37.19 198 THR A CA 1
ATOM 1590 C C . THR A 1 203 ? -1.420 92.654 61.342 1.00 35.23 198 THR A C 1
ATOM 1591 O O . THR A 1 203 ? -2.536 92.356 61.018 1.00 36.48 198 THR A O 1
ATOM 1595 N N . ARG A 1 204 ? -0.792 93.659 60.773 1.00 38.80 199 ARG A N 1
ATOM 1596 C CA . ARG A 1 204 ? -1.441 94.513 59.762 1.00 40.26 199 ARG A CA 1
ATOM 1597 C C . ARG A 1 204 ? -2.654 95.303 60.267 1.00 39.21 199 ARG A C 1
ATOM 1598 O O . ARG A 1 204 ? -3.507 95.730 59.477 1.00 40.87 199 ARG A O 1
ATOM 1606 N N . ARG A 1 205 ? -2.781 95.458 61.570 1.00 34.80 200 ARG A N 1
ATOM 1607 C CA . ARG A 1 205 ? -3.774 96.391 62.071 1.00 37.27 200 ARG A CA 1
ATOM 1608 C C . ARG A 1 205 ? -3.278 97.139 63.295 1.00 30.53 200 ARG A C 1
ATOM 1609 O O . ARG A 1 205 ? -2.442 96.659 64.011 1.00 25.68 200 ARG A O 1
ATOM 1617 N N . ALA A 1 206 ? -3.695 98.390 63.385 1.00 28.57 201 ALA A N 1
ATOM 1618 C CA . ALA A 1 206 ? -3.392 99.248 64.481 1.00 26.80 201 ALA A CA 1
ATOM 1619 C C . ALA A 1 206 ? -3.715 98.573 65.804 1.00 27.43 201 ALA A C 1
ATOM 1620 O O . ALA A 1 206 ? -4.733 97.932 65.944 1.00 28.67 201 ALA A O 1
ATOM 1622 N N . LEU A 1 207 ? -2.785 98.706 66.743 1.00 23.16 202 LEU A N 1
ATOM 1623 C CA . LEU A 1 207 ? -2.839 98.109 68.044 1.00 23.46 202 LEU A CA 1
ATOM 1624 C C . LEU A 1 207 ? -3.925 98.735 68.933 1.00 24.52 202 LEU A C 1
ATOM 1625 O O . LEU A 1 207 ? -4.662 98.017 69.578 1.00 25.05 202 LEU A O 1
ATOM 1630 N N . PHE A 1 208 ? -3.977 100.056 68.951 1.00 22.23 203 PHE A N 1
ATOM 1631 C CA . PHE A 1 208 ? -4.898 100.803 69.754 1.00 26.70 203 PHE A CA 1
ATOM 1632 C C . PHE A 1 208 ? -5.678 101.902 68.925 1.00 26.78 203 PHE A C 1
ATOM 1633 O O . PHE A 1 208 ? -5.349 103.081 68.946 1.00 21.88 203 PHE A O 1
ATOM 1641 N N . PRO A 1 209 ? -6.718 101.515 68.193 1.00 25.87 204 PRO A N 1
ATOM 1642 C CA . PRO A 1 209 ? -7.369 102.511 67.305 1.00 22.53 204 PRO A CA 1
ATOM 1643 C C . PRO A 1 209 ? -8.554 103.173 67.974 1.00 22.69 204 PRO A C 1
ATOM 1644 O O . PRO A 1 209 ? -9.666 102.886 67.628 1.00 28.94 204 PRO A O 1
ATOM 1648 N N . GLY A 1 210 ? -8.300 104.006 68.968 1.00 22.90 205 GLY A N 1
ATOM 1649 C CA . GLY A 1 210 ? -9.314 104.791 69.606 1.00 22.38 205 GLY A CA 1
ATOM 1650 C C . GLY A 1 210 ? -9.788 105.877 68.693 1.00 27.18 205 GLY A C 1
ATOM 1651 O O . GLY A 1 210 ? -9.123 106.165 67.678 1.00 26.43 205 GLY A O 1
ATOM 1652 N N . ASP A 1 211 ? -10.949 106.448 69.016 1.00 29.75 206 ASP A N 1
ATOM 1653 C CA . ASP A 1 211 ? -11.348 107.724 68.399 1.00 34.83 206 ASP A CA 1
ATOM 1654 C C . ASP A 1 211 ? -11.452 108.864 69.371 1.00 31.06 206 ASP A C 1
ATOM 1655 O O . ASP A 1 211 ? -11.800 109.958 68.998 1.00 35.36 206 ASP A O 1
ATOM 1660 N N . SER A 1 212 ? -11.122 108.626 70.620 1.00 25.51 207 SER A N 1
ATOM 1661 C CA . SER A 1 212 ? -11.029 109.720 71.527 1.00 27.79 207 SER A CA 1
ATOM 1662 C C . SER A 1 212 ? -9.944 109.441 72.534 1.00 26.67 207 SER A C 1
ATOM 1663 O O . SER A 1 212 ? -9.440 108.315 72.637 1.00 25.58 207 SER A O 1
ATOM 1666 N N . GLU A 1 213 ? -9.622 110.471 73.301 1.00 24.98 208 GLU A N 1
ATOM 1667 C CA . GLU A 1 213 ? -8.614 110.294 74.323 1.00 29.83 208 GLU A CA 1
ATOM 1668 C C . GLU A 1 213 ? -8.972 109.231 75.327 1.00 28.21 208 GLU A C 1
ATOM 1669 O O . GLU A 1 213 ? -8.182 108.332 75.541 1.00 28.61 208 GLU A O 1
ATOM 1675 N N . ILE A 1 214 ? -10.202 109.242 75.838 1.00 26.61 209 ILE A N 1
ATOM 1676 C CA . ILE A 1 214 ? -10.571 108.244 76.846 1.00 30.00 209 ILE A CA 1
ATOM 1677 C C . ILE A 1 214 ? -10.668 106.828 76.239 1.00 26.71 209 ILE A C 1
ATOM 1678 O O . ILE A 1 214 ? -10.289 105.861 76.804 1.00 46.82 209 ILE A O 1
ATOM 1683 N N . ASP A 1 215 ? -11.186 106.793 75.015 1.00 29.50 210 ASP A N 1
ATOM 1684 C CA . ASP A 1 215 ? -11.301 105.573 74.247 1.00 24.19 210 ASP A CA 1
ATOM 1685 C C . ASP A 1 215 ? -9.911 104.935 74.046 1.00 23.59 210 ASP A C 1
ATOM 1686 O O . ASP A 1 215 ? -9.731 103.768 74.296 1.00 23.25 210 ASP A O 1
ATOM 1691 N N . GLN A 1 216 ? -8.930 105.769 73.709 1.00 25.01 211 GLN A N 1
ATOM 1692 C CA . GLN A 1 216 ? -7.542 105.364 73.517 1.00 24.14 211 GLN A CA 1
ATOM 1693 C C . GLN A 1 216 ? -6.959 104.753 74.772 1.00 22.31 211 GLN A C 1
ATOM 1694 O O . GLN A 1 216 ? -6.399 103.685 74.727 1.00 21.97 211 GLN A O 1
ATOM 1700 N N . LEU A 1 217 ? -7.045 105.522 75.852 1.00 20.87 212 LEU A N 1
ATOM 1701 C CA . LEU A 1 217 ? -6.683 105.123 77.169 1.00 23.85 212 LEU A CA 1
ATOM 1702 C C . LEU A 1 217 ? -7.224 103.751 77.576 1.00 22.59 212 LEU A C 1
ATOM 1703 O O . LEU A 1 217 ? -6.462 102.894 77.902 1.00 24.25 212 LEU A O 1
ATOM 1708 N N . PHE A 1 218 ? -8.535 103.542 77.420 1.00 23.19 213 PHE A N 1
ATOM 1709 C CA . PHE A 1 218 ? -9.194 102.325 77.830 1.00 24.04 213 PHE A CA 1
ATOM 1710 C C . PHE A 1 218 ? -8.792 101.169 76.926 1.00 21.66 213 PHE A C 1
ATOM 1711 O O . PHE A 1 218 ? -8.739 100.070 77.358 1.00 22.67 213 PHE A O 1
ATOM 1719 N N . ARG A 1 219 ? -8.543 101.424 75.658 1.00 22.54 214 ARG A N 1
ATOM 1720 C CA . ARG A 1 219 ? -8.083 100.379 74.811 1.00 24.20 214 ARG A CA 1
ATOM 1721 C C . ARG A 1 219 ? -6.682 99.932 75.231 1.00 23.75 214 ARG A C 1
ATOM 1722 O O . ARG A 1 219 ? -6.398 98.756 75.225 1.00 23.48 214 ARG A O 1
ATOM 1730 N N . ILE A 1 220 ? -5.837 100.887 75.618 1.00 21.43 215 ILE A N 1
ATOM 1731 C CA . ILE A 1 220 ? -4.521 100.574 76.118 1.00 23.08 215 ILE A CA 1
ATOM 1732 C C . ILE A 1 220 ? -4.623 99.799 77.457 1.00 24.14 215 ILE A C 1
ATOM 1733 O O . ILE A 1 220 ? -3.973 98.792 77.633 1.00 25.04 215 ILE A O 1
ATOM 1738 N N . PHE A 1 221 ? -5.443 100.293 78.377 1.00 21.04 216 PHE A N 1
ATOM 1739 C CA . PHE A 1 221 ? -5.719 99.600 79.637 1.00 23.27 216 PHE A CA 1
ATOM 1740 C C . PHE A 1 221 ? -6.243 98.173 79.469 1.00 22.86 216 PHE A C 1
ATOM 1741 O O . PHE A 1 221 ? -5.726 97.284 80.061 1.00 22.92 216 PHE A O 1
ATOM 1749 N N . ARG A 1 222 ? -7.203 97.929 78.599 1.00 20.55 217 ARG A N 1
ATOM 1750 C CA . ARG A 1 222 ? -7.632 96.579 78.453 1.00 24.04 217 ARG A CA 1
ATOM 1751 C C . ARG A 1 222 ? -6.577 95.700 77.869 1.00 26.31 217 ARG A C 1
ATOM 1752 O O . ARG A 1 222 ? -6.732 94.519 77.845 1.00 30.87 217 ARG A O 1
ATOM 1760 N N . THR A 1 223 ? -5.566 96.267 77.257 1.00 24.50 218 THR A N 1
ATOM 1761 C CA . THR A 1 223 ? -4.578 95.417 76.649 1.00 25.15 218 THR A CA 1
ATOM 1762 C C . THR A 1 223 ? -3.420 95.174 77.612 1.00 23.43 218 THR A C 1
ATOM 1763 O O . THR A 1 223 ? -2.817 94.145 77.562 1.00 28.42 218 THR A O 1
ATOM 1767 N N . LEU A 1 224 ? -3.049 96.158 78.417 1.00 22.24 219 LEU A N 1
ATOM 1768 C CA . LEU A 1 224 ? -1.784 96.094 79.100 1.00 23.23 219 LEU A CA 1
ATOM 1769 C C . LEU A 1 224 ? -2.049 96.059 80.597 1.00 22.46 219 LEU A C 1
ATOM 1770 O O . LEU A 1 224 ? -1.133 95.956 81.409 1.00 22.81 219 LEU A O 1
ATOM 1775 N N . GLY A 1 225 ? -3.332 96.139 80.924 1.00 21.84 220 GLY A N 1
ATOM 1776 C CA . GLY A 1 225 ? -3.796 96.220 82.273 1.00 21.65 220 GLY A CA 1
ATOM 1777 C C . GLY A 1 225 ? -3.861 97.649 82.649 1.00 22.33 220 GLY A C 1
ATOM 1778 O O . GLY A 1 225 ? -3.109 98.435 82.129 1.00 27.18 220 GLY A O 1
ATOM 1779 N N . THR A 1 226 ? -4.798 97.999 83.507 1.00 24.83 221 THR A N 1
ATOM 1780 C CA . THR A 1 226 ? -4.871 99.355 84.018 1.00 26.84 221 THR A CA 1
ATOM 1781 C C . THR A 1 226 ? -3.696 99.532 84.934 1.00 31.38 221 THR A C 1
ATOM 1782 O O . THR A 1 226 ? -3.425 98.668 85.756 1.00 31.43 221 THR A O 1
ATOM 1786 N N . PRO A 1 227 ? -2.996 100.646 84.790 1.00 34.49 222 PRO A N 1
ATOM 1787 C CA . PRO A 1 227 ? -1.796 100.900 85.592 1.00 33.94 222 PRO A CA 1
ATOM 1788 C C . PRO A 1 227 ? -2.102 101.261 87.030 1.00 33.07 222 PRO A C 1
ATOM 1789 O O . PRO A 1 227 ? -3.013 102.015 87.262 1.00 29.57 222 PRO A O 1
ATOM 1793 N N . ASP A 1 228 ? -1.404 100.634 87.975 1.00 36.12 223 ASP A N 1
ATOM 1794 C CA . ASP A 1 228 ? -1.358 101.123 89.368 1.00 36.77 223 ASP A CA 1
ATOM 1795 C C . ASP A 1 228 ? 0.049 101.718 89.745 1.00 35.85 223 ASP A C 1
ATOM 1796 O O . ASP A 1 228 ? 0.961 101.758 88.905 1.00 29.20 223 ASP A O 1
ATOM 1801 N N . GLU A 1 229 ? 0.198 102.095 91.028 1.00 32.87 224 GLU A N 1
ATOM 1802 C CA . GLU A 1 229 ? 1.386 102.697 91.603 1.00 34.59 224 GLU A CA 1
ATOM 1803 C C . GLU A 1 229 ? 2.547 101.703 91.614 1.00 40.27 224 GLU A C 1
ATOM 1804 O O . GLU A 1 229 ? 3.717 102.081 91.568 1.00 44.02 224 GLU A O 1
ATOM 1810 N N . VAL A 1 230 ? 2.207 100.421 91.676 1.00 44.53 225 VAL A N 1
ATOM 1811 C CA . VAL A 1 230 ? 3.179 99.363 91.514 1.00 45.32 225 VAL A CA 1
ATOM 1812 C C . VAL A 1 230 ? 3.817 99.499 90.127 1.00 43.88 225 VAL A C 1
ATOM 1813 O O . VAL A 1 230 ? 4.998 99.840 89.986 1.00 41.08 225 VAL A O 1
ATOM 1817 N N . VAL A 1 231 ? 3.045 99.264 89.077 1.00 42.71 226 VAL A N 1
ATOM 1818 C CA . VAL A 1 231 ? 3.679 99.245 87.762 1.00 39.93 226 VAL A CA 1
ATOM 1819 C C . VAL A 1 231 ? 4.174 100.646 87.327 1.00 31.51 226 VAL A C 1
ATOM 1820 O O . VAL A 1 231 ? 5.063 100.788 86.469 1.00 30.39 226 VAL A O 1
ATOM 1824 N N . TRP A 1 232 ? 3.572 101.682 87.880 1.00 25.61 227 TRP A N 1
ATOM 1825 C CA . TRP A 1 232 ? 3.843 103.038 87.405 1.00 28.19 227 TRP A CA 1
ATOM 1826 C C . TRP A 1 232 ? 3.660 103.981 88.548 1.00 28.74 227 TRP A C 1
ATOM 1827 O O . TRP A 1 232 ? 2.600 104.578 88.682 1.00 30.81 227 TRP A O 1
ATOM 1838 N N . PRO A 1 233 ? 4.735 104.181 89.312 1.00 30.03 228 PRO A N 1
ATOM 1839 C CA . PRO A 1 233 ? 4.704 105.083 90.456 1.00 32.28 228 PRO A CA 1
ATOM 1840 C C . PRO A 1 233 ? 4.411 106.481 89.983 1.00 31.19 228 PRO A C 1
ATOM 1841 O O . PRO A 1 233 ? 4.916 106.885 88.921 1.00 29.36 228 PRO A O 1
ATOM 1845 N N . GLY A 1 234 ? 3.567 107.187 90.744 1.00 32.05 229 GLY A N 1
ATOM 1846 C CA . GLY A 1 234 ? 3.036 108.492 90.365 1.00 31.57 229 GLY A CA 1
ATOM 1847 C C . GLY A 1 234 ? 1.709 108.504 89.565 1.00 35.91 229 GLY A C 1
ATOM 1848 O O . GLY A 1 234 ? 1.115 109.571 89.450 1.00 40.72 229 GLY A O 1
ATOM 1849 N N . VAL A 1 235 ? 1.262 107.396 88.957 1.00 36.51 230 VAL A N 1
ATOM 1850 C CA . VAL A 1 235 ? 0.156 107.474 87.983 1.00 35.43 230 VAL A CA 1
ATOM 1851 C C . VAL A 1 235 ? -1.009 108.167 88.559 1.00 34.90 230 VAL A C 1
ATOM 1852 O O . VAL A 1 235 ? -1.656 108.918 87.850 1.00 33.17 230 VAL A O 1
ATOM 1856 N N . THR A 1 236 ? -1.394 107.706 89.752 1.00 37.79 231 THR A N 1
ATOM 1857 C CA . THR A 1 236 ? -2.638 108.101 90.420 1.00 39.24 231 THR A CA 1
ATOM 1858 C C . THR A 1 236 ? -2.642 109.571 90.708 1.00 37.90 231 THR A C 1
ATOM 1859 O O . THR A 1 236 ? -3.669 110.083 91.093 1.00 41.11 231 THR A O 1
ATOM 1863 N N . SER A 1 237 ? -1.520 110.250 90.484 1.00 37.66 232 SER A N 1
ATOM 1864 C CA . SER A 1 237 ? -1.410 111.683 90.764 1.00 42.14 232 SER A CA 1
ATOM 1865 C C . SER A 1 237 ? -1.474 112.464 89.461 1.00 44.64 232 SER A C 1
ATOM 1866 O O . SER A 1 237 ? -1.743 113.700 89.440 1.00 46.49 232 SER A O 1
ATOM 1869 N N . MET A 1 238 ? -1.241 111.753 88.360 1.00 38.27 233 MET A N 1
ATOM 1870 C CA . MET A 1 238 ? -1.312 112.394 87.067 1.00 39.17 233 MET A CA 1
ATOM 1871 C C . MET A 1 238 ? -2.650 113.147 86.852 1.00 40.25 233 MET A C 1
ATOM 1872 O O . MET A 1 238 ? -3.705 112.655 87.252 1.00 35.97 233 MET A O 1
ATOM 1877 N N . PRO A 1 239 ? -2.556 114.355 86.267 1.00 41.33 234 PRO A N 1
ATOM 1878 C CA . PRO A 1 239 ? -3.670 115.306 86.153 1.00 41.89 234 PRO A CA 1
ATOM 1879 C C . PRO A 1 239 ? -4.973 114.742 85.626 1.00 38.72 234 PRO A C 1
ATOM 1880 O O . PRO A 1 239 ? -6.012 115.127 86.145 1.00 40.10 234 PRO A O 1
ATOM 1884 N N . ASP A 1 240 ? -4.935 113.853 84.647 1.00 33.95 235 ASP A N 1
ATOM 1885 C CA . ASP A 1 240 ? -6.170 113.345 84.086 1.00 31.84 235 ASP A CA 1
ATOM 1886 C C . ASP A 1 240 ? -6.400 111.899 84.506 1.00 31.39 235 ASP A C 1
ATOM 1887 O O . ASP A 1 240 ? -7.120 111.166 83.852 1.00 31.78 235 ASP A O 1
ATOM 1892 N N . TYR A 1 241 ? -5.722 111.480 85.566 1.00 29.49 236 TYR A N 1
ATOM 1893 C CA . TYR A 1 241 ? -5.987 110.201 86.161 1.00 30.00 236 TYR A CA 1
ATOM 1894 C C . TYR A 1 241 ? -7.297 110.302 86.890 1.00 30.05 236 TYR A C 1
ATOM 1895 O O . TYR A 1 241 ? -7.512 111.248 87.659 1.00 30.36 236 TYR A O 1
ATOM 1904 N N . LYS A 1 242 ? -8.152 109.311 86.676 1.00 30.23 237 LYS A N 1
ATOM 1905 C CA . LYS A 1 242 ? -9.405 109.223 87.422 1.00 31.55 237 LYS A CA 1
ATOM 1906 C C . LYS A 1 242 ? -9.484 107.920 88.185 1.00 27.89 237 LYS A C 1
ATOM 1907 O O . LYS A 1 242 ? -9.229 106.885 87.647 1.00 27.55 237 LYS A O 1
ATOM 1913 N N . PRO A 1 243 ? -9.774 107.982 89.475 1.00 30.72 238 PRO A N 1
ATOM 1914 C CA . PRO A 1 243 ? -9.871 106.767 90.284 1.00 34.22 238 PRO A CA 1
ATOM 1915 C C . PRO A 1 243 ? -11.041 105.874 89.852 1.00 30.51 238 PRO A C 1
ATOM 1916 O O . PRO A 1 243 ? -11.033 104.680 90.114 1.00 26.03 238 PRO A O 1
ATOM 1920 N N . SER A 1 244 ? -11.939 106.432 89.055 1.00 30.24 239 SER A N 1
ATOM 1921 C CA . SER A 1 244 ? -13.046 105.674 88.512 1.00 27.44 239 SER A CA 1
ATOM 1922 C C . SER A 1 244 ? -12.686 104.858 87.249 1.00 27.40 239 SER A C 1
ATOM 1923 O O . SER A 1 244 ? -13.541 104.175 86.702 1.00 21.43 239 SER A O 1
ATOM 1926 N N . PHE A 1 245 ? -11.447 105.005 86.752 1.00 25.72 240 PHE A N 1
ATOM 1927 C CA . PHE A 1 245 ? -10.940 104.154 85.668 1.00 26.24 240 PHE A CA 1
ATOM 1928 C C . PHE A 1 245 ? -11.214 102.714 86.015 1.00 22.43 240 PHE A C 1
ATOM 1929 O O . PHE A 1 245 ? -10.879 102.257 87.062 1.00 23.26 240 PHE A O 1
ATOM 1937 N N . PRO A 1 246 ? -11.852 102.002 85.124 1.00 24.24 241 PRO A N 1
ATOM 1938 C CA . PRO A 1 246 ? -12.014 100.560 85.321 1.00 28.38 241 PRO A CA 1
ATOM 1939 C C . PRO A 1 246 ? -10.655 99.867 85.404 1.00 26.30 241 PRO A C 1
ATOM 1940 O O . PRO A 1 246 ? -9.728 100.330 84.771 1.00 26.92 241 PRO A O 1
ATOM 1944 N N . LYS A 1 247 ? -10.539 98.868 86.272 1.00 26.21 242 LYS A N 1
ATOM 1945 C CA . LYS A 1 247 ? -9.284 98.226 86.509 1.00 31.05 242 LYS A CA 1
ATOM 1946 C C . LYS A 1 247 ? -9.235 96.898 85.786 1.00 29.88 242 LYS A C 1
ATOM 1947 O O . LYS A 1 247 ? -9.588 95.870 86.349 1.00 30.08 242 LYS A O 1
ATOM 1953 N N . TRP A 1 248 ? -8.688 96.899 84.585 1.00 23.38 243 TRP A N 1
ATOM 1954 C CA . TRP A 1 248 ? -8.688 95.690 83.783 1.00 25.24 243 TRP A CA 1
ATOM 1955 C C . TRP A 1 248 ? -7.396 94.948 84.044 1.00 25.28 243 TRP A C 1
ATOM 1956 O O . TRP A 1 248 ? -6.332 95.530 84.288 1.00 27.67 243 TRP A O 1
ATOM 1967 N N . ALA A 1 249 ? -7.492 93.640 83.989 1.00 28.62 244 ALA A N 1
ATOM 1968 C CA . ALA A 1 249 ? -6.316 92.801 84.132 1.00 32.25 244 ALA A CA 1
ATOM 1969 C C . ALA A 1 249 ? -5.396 92.823 82.876 1.00 30.05 244 ALA A C 1
ATOM 1970 O O . ALA A 1 249 ? -5.813 93.067 81.766 1.00 31.17 244 ALA A O 1
ATOM 1972 N N . ARG A 1 250 ? -4.107 92.704 83.095 1.00 27.07 245 ARG A N 1
ATOM 1973 C CA . ARG A 1 250 ? -3.184 92.643 82.021 1.00 29.00 245 ARG A CA 1
ATOM 1974 C C . ARG A 1 250 ? -3.280 91.290 81.314 1.00 32.96 245 ARG A C 1
ATOM 1975 O O . ARG A 1 250 ? -3.263 90.234 81.917 1.00 34.17 245 ARG A O 1
ATOM 1983 N N . GLN A 1 251 ? -3.253 91.391 80.001 1.00 35.52 246 GLN A N 1
ATOM 1984 C CA . GLN A 1 251 ? -3.260 90.280 79.097 1.00 37.08 246 GLN A CA 1
ATOM 1985 C C . GLN A 1 251 ? -1.887 89.714 79.023 1.00 36.49 246 GLN A C 1
ATOM 1986 O O . GLN A 1 251 ? -0.895 90.445 79.067 1.00 32.00 246 GLN A O 1
ATOM 1992 N N . ASP A 1 252 ? -1.871 88.423 78.752 1.00 38.10 247 ASP A N 1
ATOM 1993 C CA . ASP A 1 252 ? -0.688 87.729 78.339 1.00 40.33 247 ASP A CA 1
ATOM 1994 C C . ASP A 1 252 ? -0.340 88.270 76.932 1.00 35.94 247 ASP A C 1
ATOM 1995 O O . ASP A 1 252 ? -1.197 88.382 76.062 1.00 35.93 247 ASP A O 1
ATOM 2000 N N . PHE A 1 253 ? 0.875 88.802 76.810 1.00 32.09 248 PHE A N 1
ATOM 2001 C CA . PHE A 1 253 ? 1.427 89.330 75.581 1.00 31.11 248 PHE A CA 1
ATOM 2002 C C . PHE A 1 253 ? 1.428 88.394 74.414 1.00 30.72 248 PHE A C 1
ATOM 2003 O O . PHE A 1 253 ? 1.494 88.819 73.241 1.00 33.33 248 PHE A O 1
ATOM 2011 N N . SER A 1 254 ? 1.468 87.102 74.694 1.00 25.12 249 SER A N 1
ATOM 2012 C CA . SER A 1 254 ? 1.419 86.181 73.604 1.00 24.52 249 SER A CA 1
ATOM 2013 C C . SER A 1 254 ? 0.072 86.355 72.906 1.00 26.17 249 SER A C 1
ATOM 2014 O O . SER A 1 254 ? -0.124 85.806 71.838 1.00 26.28 249 SER A O 1
ATOM 2017 N N . LYS A 1 255 ? -0.908 86.959 73.595 1.00 23.95 250 LYS A N 1
ATOM 2018 C CA . LYS A 1 255 ? -2.200 87.209 72.954 1.00 26.80 250 LYS A CA 1
ATOM 2019 C C . LYS A 1 255 ? -2.250 88.557 72.258 1.00 27.26 250 LYS A C 1
ATOM 2020 O O . LYS A 1 255 ? -3.009 88.725 71.330 1.00 30.46 250 LYS A O 1
ATOM 2026 N N . VAL A 1 256 ? -1.408 89.497 72.677 1.00 27.54 251 VAL A N 1
ATOM 2027 C CA . VAL A 1 256 ? -1.433 90.818 72.109 1.00 28.55 251 VAL A CA 1
ATOM 2028 C C . VAL A 1 256 ? -1.024 90.757 70.663 1.00 26.23 251 VAL A C 1
ATOM 2029 O O . VAL A 1 256 ? -1.645 91.381 69.825 1.00 25.48 251 VAL A O 1
ATOM 2033 N N . VAL A 1 257 ? -0.014 89.949 70.357 1.00 25.22 252 VAL A N 1
ATOM 2034 C CA . VAL A 1 257 ? 0.454 89.820 68.979 1.00 25.58 252 VAL A CA 1
ATOM 2035 C C . VAL A 1 257 ? 0.864 88.369 68.759 1.00 24.10 252 VAL A C 1
ATOM 2036 O O . VAL A 1 257 ? 2.039 88.032 68.824 1.00 20.46 252 VAL A O 1
ATOM 2040 N N . PRO A 1 258 ? -0.133 87.506 68.585 1.00 26.70 253 PRO A N 1
ATOM 2041 C CA . PRO A 1 258 ? 0.060 86.058 68.573 1.00 25.54 253 PRO A CA 1
ATOM 2042 C C . PRO A 1 258 ? 1.249 85.561 67.757 1.00 24.38 253 PRO A C 1
ATOM 2043 O O . PRO A 1 258 ? 1.883 84.674 68.272 1.00 26.97 253 PRO A O 1
ATOM 2047 N N . PRO A 1 259 ? 1.461 85.987 66.509 1.00 24.55 254 PRO A N 1
ATOM 2048 C CA . PRO A 1 259 ? 2.555 85.450 65.688 1.00 29.53 254 PRO A CA 1
ATOM 2049 C C . PRO A 1 259 ? 3.954 85.697 66.270 1.00 26.74 254 PRO A C 1
ATOM 2050 O O . PRO A 1 259 ? 4.853 84.975 65.937 1.00 26.96 254 PRO A O 1
ATOM 2054 N N . LEU A 1 260 ? 4.109 86.663 67.155 1.00 29.36 255 LEU A N 1
ATOM 2055 C CA . LEU A 1 260 ? 5.447 86.983 67.710 1.00 30.86 255 LEU A CA 1
ATOM 2056 C C . LEU A 1 260 ? 6.005 85.878 68.548 1.00 29.10 255 LEU A C 1
ATOM 2057 O O . LEU A 1 260 ? 5.361 85.340 69.460 1.00 28.81 255 LEU A O 1
ATOM 2062 N N . ASP A 1 261 ? 7.254 85.589 68.277 1.00 27.63 256 ASP A N 1
ATOM 2063 C CA . ASP A 1 261 ? 8.084 84.809 69.171 1.00 33.49 256 ASP A CA 1
ATOM 2064 C C . ASP A 1 261 ? 8.407 85.468 70.548 1.00 29.87 256 ASP A C 1
ATOM 2065 O O . ASP A 1 261 ? 8.118 86.603 70.829 1.00 29.67 256 ASP A O 1
ATOM 2070 N N . GLU A 1 262 ? 9.049 84.699 71.395 1.00 30.27 257 GLU A N 1
ATOM 2071 C CA . GLU A 1 262 ? 9.566 85.170 72.665 1.00 31.54 257 GLU A CA 1
ATOM 2072 C C . GLU A 1 262 ? 10.330 86.527 72.676 1.00 28.14 257 GLU A C 1
ATOM 2073 O O . GLU A 1 262 ? 10.175 87.314 73.588 1.00 28.03 257 GLU A O 1
ATOM 2079 N N . ASP A 1 263 ? 11.261 86.703 71.756 1.00 26.57 258 ASP A N 1
ATOM 2080 C CA . ASP A 1 263 ? 12.192 87.816 71.768 1.00 27.06 258 ASP A CA 1
ATOM 2081 C C . ASP A 1 263 ? 11.482 89.081 71.303 1.00 22.77 258 ASP A C 1
ATOM 2082 O O . ASP A 1 263 ? 11.615 90.115 71.902 1.00 23.20 258 ASP A O 1
ATOM 2087 N N . GLY A 1 264 ? 10.689 88.940 70.257 1.00 24.26 259 GLY A N 1
ATOM 2088 C CA . GLY A 1 264 ? 9.846 89.998 69.773 1.00 24.71 259 GLY A CA 1
ATOM 2089 C C . GLY A 1 264 ? 8.912 90.405 70.876 1.00 27.30 259 GLY A C 1
ATOM 2090 O O . GLY A 1 264 ? 8.813 91.607 71.186 1.00 25.87 259 GLY A O 1
ATOM 2091 N N . ARG A 1 265 ? 8.281 89.407 71.504 1.00 24.74 260 ARG A N 1
ATOM 2092 C CA . ARG A 1 265 ? 7.332 89.672 72.578 1.00 28.73 260 ARG A CA 1
ATOM 2093 C C . ARG A 1 265 ? 8.024 90.494 73.659 1.00 27.29 260 ARG A C 1
ATOM 2094 O O . ARG A 1 265 ? 7.462 91.437 74.169 1.00 32.95 260 ARG A O 1
ATOM 2102 N N . SER A 1 266 ? 9.233 90.035 74.039 1.00 23.53 261 SER A N 1
ATOM 2103 C CA . SER A 1 266 ? 10.049 90.708 75.053 1.00 24.59 261 SER A CA 1
ATOM 2104 C C . SER A 1 266 ? 10.320 92.171 74.692 1.00 22.59 261 SER A C 1
ATOM 2105 O O . SER A 1 266 ? 10.110 93.048 75.503 1.00 25.79 261 SER A O 1
ATOM 2108 N N . LEU A 1 267 ? 10.818 92.405 73.488 1.00 21.80 262 LEU A N 1
ATOM 2109 C CA . LEU A 1 267 ? 11.084 93.766 73.023 1.00 24.67 262 LEU A CA 1
ATOM 2110 C C . LEU A 1 267 ? 9.810 94.658 73.026 1.00 22.68 262 LEU A C 1
ATOM 2111 O O . LEU A 1 267 ? 9.832 95.791 73.479 1.00 22.34 262 LEU A O 1
ATOM 2116 N N . LEU A 1 268 ? 8.702 94.085 72.587 1.00 21.41 263 LEU A N 1
ATOM 2117 C CA . LEU A 1 268 ? 7.452 94.813 72.502 1.00 22.30 263 LEU A CA 1
ATOM 2118 C C . LEU A 1 268 ? 6.993 95.282 73.860 1.00 20.91 263 LEU A C 1
ATOM 2119 O O . LEU A 1 268 ? 6.722 96.477 74.048 1.00 24.38 263 LEU A O 1
ATOM 2124 N N . SER A 1 269 ? 7.150 94.418 74.851 1.00 22.91 264 SER A N 1
ATOM 2125 C CA . SER A 1 269 ? 6.791 94.754 76.222 1.00 25.23 264 SER A CA 1
ATOM 2126 C C . SER A 1 269 ? 7.658 95.858 76.744 1.00 25.55 264 SER A C 1
ATOM 2127 O O . SER A 1 269 ? 7.201 96.662 77.495 1.00 27.57 264 SER A O 1
ATOM 2130 N N . GLN A 1 270 ? 8.914 95.854 76.440 1.00 22.53 265 GLN A N 1
ATOM 2131 C CA . GLN A 1 270 ? 9.776 96.958 76.865 1.00 111.25 265 GLN A CA 1
ATOM 2132 C C . GLN A 1 270 ? 9.448 98.302 76.176 1.00 24.02 265 GLN A C 1
ATOM 2133 O O . GLN A 1 270 ? 9.494 99.348 76.763 1.00 170.22 265 GLN A O 1
ATOM 2139 N N . MET A 1 271 ? 9.073 98.176 74.910 1.00 82.12 266 MET A N 1
ATOM 2140 C CA . MET A 1 271 ? 8.690 99.351 74.192 1.00 33.66 266 MET A CA 1
ATOM 2141 C C . MET A 1 271 ? 7.297 99.932 74.650 1.00 24.50 266 MET A C 1
ATOM 2142 O O . MET A 1 271 ? 7.050 101.051 74.419 1.00 23.37 266 MET A O 1
ATOM 2147 N N . LEU A 1 272 ? 6.472 99.109 75.306 1.00 27.50 267 LEU A N 1
ATOM 2148 C CA . LEU A 1 272 ? 5.157 99.508 75.784 1.00 26.10 267 LEU A CA 1
ATOM 2149 C C . LEU A 1 272 ? 5.040 99.431 77.305 1.00 28.97 267 LEU A C 1
ATOM 2150 O O . LEU A 1 272 ? 3.941 99.258 77.868 1.00 25.33 267 LEU A O 1
ATOM 2155 N N . HIS A 1 273 ? 6.173 99.635 77.970 1.00 26.72 268 HIS A N 1
ATOM 2156 C CA . HIS A 1 273 ? 6.145 99.847 79.397 1.00 28.50 268 HIS A CA 1
ATOM 2157 C C . HIS A 1 273 ? 5.425 101.129 79.799 1.00 28.31 268 HIS A C 1
ATOM 2158 O O . HIS A 1 273 ? 5.684 102.168 79.246 1.00 27.48 268 HIS A O 1
ATOM 2165 N N . TYR A 1 274 ? 4.576 101.053 80.823 1.00 26.50 269 TYR A N 1
ATOM 2166 C CA . TYR A 1 274 ? 3.845 102.217 81.256 1.00 26.21 269 TYR A CA 1
ATOM 2167 C C . TYR A 1 274 ? 4.768 103.358 81.722 1.00 27.19 269 TYR A C 1
ATOM 2168 O O . TYR A 1 274 ? 4.599 104.508 81.291 1.00 24.70 269 TYR A O 1
ATOM 2177 N N . ASP A 1 275 ? 5.661 103.058 82.666 1.00 18.95 270 ASP A N 1
ATOM 2178 C CA . ASP A 1 275 ? 6.481 104.087 83.268 1.00 26.34 270 ASP A CA 1
ATOM 2179 C C . ASP A 1 275 ? 7.470 104.511 82.200 1.00 22.00 270 ASP A C 1
ATOM 2180 O O . ASP A 1 275 ? 8.187 103.689 81.752 1.00 22.13 270 ASP A O 1
ATOM 2185 N N . PRO A 1 276 ? 7.441 105.757 81.743 1.00 23.09 271 PRO A N 1
ATOM 2186 C CA . PRO A 1 276 ? 8.324 106.186 80.672 1.00 23.63 271 PRO A CA 1
ATOM 2187 C C . PRO A 1 276 ? 9.831 105.993 81.034 1.00 28.80 271 PRO A C 1
ATOM 2188 O O . PRO A 1 276 ? 10.598 105.659 80.140 1.00 23.84 271 PRO A O 1
ATOM 2192 N N . ASN A 1 277 ? 10.216 106.200 82.296 1.00 31.23 272 ASN A N 1
ATOM 2193 C CA . ASN A 1 277 ? 11.565 105.904 82.758 1.00 36.68 272 ASN A CA 1
ATOM 2194 C C . ASN A 1 277 ? 11.931 104.429 82.538 1.00 34.34 272 ASN A C 1
ATOM 2195 O O . ASN A 1 277 ? 13.023 104.119 82.169 1.00 40.52 272 ASN A O 1
ATOM 2200 N N . LYS A 1 278 ? 11.015 103.508 82.697 1.00 28.92 273 LYS A N 1
ATOM 2201 C CA . LYS A 1 278 ? 11.358 102.124 82.430 1.00 31.98 273 LYS A CA 1
ATOM 2202 C C . LYS A 1 278 ? 11.231 101.696 80.963 1.00 28.46 273 LYS A C 1
ATOM 2203 O O . LYS A 1 278 ? 11.732 100.650 80.552 1.00 28.75 273 LYS A O 1
ATOM 2209 N N . ARG A 1 279 ? 10.455 102.434 80.192 1.00 23.18 274 ARG A N 1
ATOM 2210 C CA . ARG A 1 279 ? 10.346 102.115 78.822 1.00 26.36 274 ARG A CA 1
ATOM 2211 C C . ARG A 1 279 ? 11.773 102.112 78.206 1.00 26.96 274 ARG A C 1
ATOM 2212 O O . ARG A 1 279 ? 12.605 102.993 78.467 1.00 25.24 274 ARG A O 1
ATOM 2220 N N . ILE A 1 280 ? 12.037 101.117 77.383 1.00 21.75 275 ILE A N 1
ATOM 2221 C CA . ILE A 1 280 ? 13.309 101.020 76.736 1.00 24.77 275 ILE A CA 1
ATOM 2222 C C . ILE A 1 280 ? 13.637 102.210 75.761 1.00 23.78 275 ILE A C 1
ATOM 2223 O O . ILE A 1 280 ? 12.828 102.659 74.952 1.00 30.36 275 ILE A O 1
ATOM 2228 N N . SER A 1 281 ? 14.866 102.695 75.883 1.00 18.88 276 SER A N 1
ATOM 2229 C CA . SER A 1 281 ? 15.449 103.614 74.903 1.00 23.86 276 SER A CA 1
ATOM 2230 C C . SER A 1 281 ? 15.691 102.958 73.556 1.00 19.21 276 SER A C 1
ATOM 2231 O O . SER A 1 281 ? 15.817 101.778 73.478 1.00 29.25 276 SER A O 1
ATOM 2234 N N . ALA A 1 282 ? 15.763 103.779 72.506 1.00 22.82 277 ALA A N 1
ATOM 2235 C CA . ALA A 1 282 ? 16.006 103.322 71.135 1.00 96.46 277 ALA A CA 1
ATOM 2236 C C . ALA A 1 282 ? 17.407 102.760 71.037 1.00 45.82 277 ALA A C 1
ATOM 2237 O O . ALA A 1 282 ? 17.647 101.764 70.442 1.00 23.80 277 ALA A O 1
ATOM 2239 N N . LYS A 1 283 ? 18.360 103.405 71.654 1.00 20.72 278 LYS A N 1
ATOM 2240 C CA . LYS A 1 283 ? 19.708 102.929 71.753 1.00 30.77 278 LYS A CA 1
ATOM 2241 C C . LYS A 1 283 ? 19.816 101.489 72.365 1.00 25.48 278 LYS A C 1
ATOM 2242 O O . LYS A 1 283 ? 20.385 100.612 71.750 1.00 30.22 278 LYS A O 1
ATOM 2248 N N . ALA A 1 284 ? 19.163 101.281 73.527 1.00 23.42 279 ALA A N 1
ATOM 2249 C CA . ALA A 1 284 ? 19.268 99.989 74.200 1.00 24.62 279 ALA A CA 1
ATOM 2250 C C . ALA A 1 284 ? 18.533 98.920 73.413 1.00 25.37 279 ALA A C 1
ATOM 2251 O O . ALA A 1 284 ? 18.974 97.755 73.329 1.00 24.58 279 ALA A O 1
ATOM 2253 N N . ALA A 1 285 ? 17.502 99.340 72.702 1.00 21.03 280 ALA A N 1
ATOM 2254 C CA . ALA A 1 285 ? 16.740 98.364 72.010 1.00 20.40 280 ALA A CA 1
ATOM 2255 C C . ALA A 1 285 ? 17.576 97.766 70.930 1.00 29.79 280 ALA A C 1
ATOM 2256 O O . ALA A 1 285 ? 17.350 96.618 70.544 1.00 22.87 280 ALA A O 1
ATOM 2258 N N . LEU A 1 286 ? 18.528 98.540 70.407 1.00 23.21 281 LEU A N 1
ATOM 2259 C CA . LEU A 1 286 ? 19.323 98.026 69.275 1.00 24.96 281 LEU A CA 1
ATOM 2260 C C . LEU A 1 286 ? 20.058 96.744 69.612 1.00 18.98 281 LEU A C 1
ATOM 2261 O O . LEU A 1 286 ? 20.343 95.952 68.740 1.00 20.71 281 LEU A O 1
ATOM 2266 N N . ALA A 1 287 ? 20.281 96.536 70.895 1.00 18.85 282 ALA A N 1
ATOM 2267 C CA . ALA A 1 287 ? 20.952 95.351 71.383 1.00 22.92 282 ALA A CA 1
ATOM 2268 C C . ALA A 1 287 ? 20.065 94.216 71.788 1.00 22.62 282 ALA A C 1
ATOM 2269 O O . ALA A 1 287 ? 20.558 93.237 72.282 1.00 25.77 282 ALA A O 1
ATOM 2271 N N . HIS A 1 288 ? 18.778 94.307 71.448 1.00 26.78 283 HIS A N 1
ATOM 2272 C CA . HIS A 1 288 ? 17.849 93.227 71.779 1.00 30.13 283 HIS A CA 1
ATOM 2273 C C . HIS A 1 288 ? 18.039 91.958 70.933 1.00 25.61 283 HIS A C 1
ATOM 2274 O O . HIS A 1 288 ? 18.190 92.009 69.734 1.00 24.45 283 HIS A O 1
ATOM 2281 N N . PRO A 1 289 ? 18.051 90.833 71.633 1.00 25.43 284 PRO A N 1
ATOM 2282 C CA . PRO A 1 289 ? 18.230 89.518 71.037 1.00 27.72 284 PRO A CA 1
ATOM 2283 C C . PRO A 1 289 ? 17.295 89.309 69.853 1.00 26.04 284 PRO A C 1
ATOM 2284 O O . PRO A 1 289 ? 17.774 88.792 68.876 1.00 28.07 284 PRO A O 1
ATOM 2288 N N . PHE A 1 290 ? 16.114 89.925 69.854 1.00 22.97 285 PHE A N 1
ATOM 2289 C CA . PHE A 1 290 ? 15.288 89.983 68.681 1.00 24.01 285 PHE A CA 1
ATOM 2290 C C . PHE A 1 290 ? 16.062 90.309 67.434 1.00 25.73 285 PHE A C 1
ATOM 2291 O O . PHE A 1 290 ? 15.691 89.829 66.384 1.00 25.63 285 PHE A O 1
ATOM 2299 N N . PHE A 1 291 ? 17.105 91.149 67.532 1.00 25.60 286 PHE A N 1
ATOM 2300 C CA . PHE A 1 291 ? 17.827 91.537 66.334 1.00 27.89 286 PHE A CA 1
ATOM 2301 C C . PHE A 1 291 ? 19.083 90.676 65.965 1.00 34.63 286 PHE A C 1
ATOM 2302 O O . PHE A 1 291 ? 19.827 91.049 65.038 1.00 31.63 286 PHE A O 1
ATOM 2310 N N . GLN A 1 292 ? 19.348 89.593 66.716 1.00 31.47 287 GLN A N 1
ATOM 2311 C CA . GLN A 1 292 ? 20.523 88.787 66.445 1.00 36.61 287 GLN A CA 1
ATOM 2312 C C . GLN A 1 292 ? 20.749 88.412 64.978 1.00 34.27 287 GLN A C 1
ATOM 2313 O O . GLN A 1 292 ? 21.798 88.708 64.441 1.00 33.72 287 GLN A O 1
ATOM 2319 N N . ASP A 1 293 ? 19.746 87.874 64.310 1.00 32.18 288 ASP A N 1
ATOM 2320 C CA . ASP A 1 293 ? 19.871 87.487 62.895 1.00 41.17 288 ASP A CA 1
ATOM 2321 C C . ASP A 1 293 ? 19.345 88.522 61.870 1.00 37.50 288 ASP A C 1
ATOM 2322 O O . ASP A 1 293 ? 18.911 88.170 60.776 1.00 35.88 288 ASP A O 1
ATOM 2327 N N . VAL A 1 294 ? 19.401 89.794 62.225 1.00 35.99 289 VAL A N 1
ATOM 2328 C CA . VAL A 1 294 ? 18.836 90.845 61.388 1.00 36.63 289 VAL A CA 1
ATOM 2329 C C . VAL A 1 294 ? 19.628 91.057 60.108 1.00 35.08 289 VAL A C 1
ATOM 2330 O O . VAL A 1 294 ? 20.844 91.005 60.100 1.00 34.33 289 VAL A O 1
ATOM 2334 N N . THR A 1 295 ? 18.905 91.257 59.021 1.00 33.74 290 THR A N 1
ATOM 2335 C CA . THR A 1 295 ? 19.506 91.692 57.773 1.00 42.00 290 THR A CA 1
ATOM 2336 C C . THR A 1 295 ? 18.692 92.770 57.101 1.00 40.06 290 THR A C 1
ATOM 2337 O O . THR A 1 295 ? 17.614 93.125 57.566 1.00 37.15 290 THR A O 1
ATOM 2341 N N . LYS A 1 296 ? 19.151 93.223 55.944 1.00 39.39 291 LYS A N 1
ATOM 2342 C CA . LYS A 1 296 ? 18.378 94.248 55.272 1.00 44.12 291 LYS A CA 1
ATOM 2343 C C . LYS A 1 296 ? 17.908 93.853 53.892 1.00 42.02 291 LYS A C 1
ATOM 2344 O O . LYS A 1 296 ? 18.364 94.411 52.898 1.00 39.23 291 LYS A O 1
ATOM 2350 N N . PRO A 1 297 ? 16.880 93.013 53.875 1.00 39.39 292 PRO A N 1
ATOM 2351 C CA . PRO A 1 297 ? 16.259 92.560 52.645 1.00 43.19 292 PRO A CA 1
ATOM 2352 C C . PRO A 1 297 ? 15.457 93.628 51.953 1.00 42.23 292 PRO A C 1
ATOM 2353 O O . PRO A 1 297 ? 14.938 94.526 52.565 1.00 36.85 292 PRO A O 1
ATOM 2357 N N . VAL A 1 298 ? 15.369 93.480 50.648 1.00 45.39 293 VAL A N 1
ATOM 2358 C CA . VAL A 1 298 ? 14.510 94.302 49.832 1.00 48.96 293 VAL A CA 1
ATOM 2359 C C . VAL A 1 298 ? 13.050 94.001 50.162 1.00 47.82 293 VAL A C 1
ATOM 2360 O O . VAL A 1 298 ? 12.708 92.908 50.617 1.00 44.93 293 VAL A O 1
ATOM 2364 N N . PRO A 1 299 ? 12.220 95.029 50.130 1.00 48.93 294 PRO A N 1
ATOM 2365 C CA . PRO A 1 299 ? 10.814 94.827 50.455 1.00 50.81 294 PRO A CA 1
ATOM 2366 C C . PRO A 1 299 ? 10.336 93.746 49.502 1.00 50.85 294 PRO A C 1
ATOM 2367 O O . PRO A 1 299 ? 10.781 93.803 48.372 1.00 50.49 294 PRO A O 1
ATOM 2371 N N . HIS A 1 300 ? 9.623 92.727 49.978 1.00 55.04 295 HIS A N 1
ATOM 2372 C CA . HIS A 1 300 ? 9.286 91.562 49.161 1.00 59.59 295 HIS A CA 1
ATOM 2373 C C . HIS A 1 300 ? 8.292 91.977 48.097 1.00 60.68 295 HIS A C 1
ATOM 2374 O O . HIS A 1 300 ? 7.957 91.229 47.209 1.00 58.74 295 HIS A O 1
ATOM 2381 N N . LEU A 1 301 ? 7.884 93.228 48.198 1.00 66.55 296 LEU A N 1
ATOM 2382 C CA . LEU A 1 301 ? 6.808 93.811 47.414 1.00 68.80 296 LEU A CA 1
ATOM 2383 C C . LEU A 1 301 ? 5.395 93.382 47.866 1.00 72.06 296 LEU A C 1
ATOM 2384 O O . LEU A 1 301 ? 4.543 94.219 48.196 1.00 71.89 296 LEU A O 1
ATOM 2389 N N . ARG A 1 302 ? 5.005 92.207 47.937 1.00 73.19 297 ARG A N 1
ATOM 2390 N N . VAL B 2 2 ? 16.592 112.285 81.590 1.00 95.81 175 VAL B N 1
ATOM 2391 C CA . VAL B 2 2 ? 16.462 110.862 81.163 1.00 95.97 175 VAL B CA 1
ATOM 2392 C C . VAL B 2 2 ? 17.820 110.339 80.717 1.00 92.68 175 VAL B C 1
ATOM 2393 O O . VAL B 2 2 ? 18.042 110.091 79.533 1.00 90.18 175 VAL B O 1
ATOM 2397 N N . PRO B 2 3 ? 18.738 110.242 81.679 1.00 90.76 176 PRO B N 1
ATOM 2398 C CA . PRO B 2 3 ? 20.133 109.832 81.432 1.00 88.62 176 PRO B CA 1
ATOM 2399 C C . PRO B 2 3 ? 20.308 108.510 80.675 1.00 82.44 176 PRO B C 1
ATOM 2400 O O . PRO B 2 3 ? 20.579 107.482 81.292 1.00 83.40 176 PRO B O 1
ATOM 2404 N N . ASP B 2 4 ? 20.151 108.566 79.356 1.00 74.94 177 ASP B N 1
ATOM 2405 C CA . ASP B 2 4 ? 20.509 107.480 78.433 1.00 67.93 177 ASP B CA 1
ATOM 2406 C C . ASP B 2 4 ? 21.060 108.193 77.215 1.00 57.64 177 ASP B C 1
ATOM 2407 O O . ASP B 2 4 ? 21.900 107.670 76.485 1.00 60.94 177 ASP B O 1
ATOM 2412 N N . TYR B 2 5 ? 20.619 109.433 77.066 1.00 41.88 178 TYR B N 1
ATOM 2413 C CA . TYR B 2 5 ? 21.134 110.296 76.053 1.00 39.61 178 TYR B CA 1
ATOM 2414 C C . TYR B 2 5 ? 21.840 111.531 76.611 1.00 33.19 178 TYR B C 1
ATOM 2415 O O . TYR B 2 5 ? 22.353 112.324 75.840 1.00 28.48 178 TYR B O 1
ATOM 2424 N N . HIS B 2 6 ? 21.843 111.695 77.936 1.00 30.79 179 HIS B N 1
ATOM 2425 C CA . HIS B 2 6 ? 22.378 112.909 78.582 1.00 35.28 179 HIS B CA 1
ATOM 2426 C C . HIS B 2 6 ? 23.827 113.191 78.118 1.00 32.12 179 HIS B C 1
ATOM 2427 O O . HIS B 2 6 ? 24.133 114.300 77.688 1.00 26.35 179 HIS B O 1
ATOM 2434 N N . GLU B 2 7 ? 24.670 112.167 78.159 1.00 35.57 180 GLU B N 1
ATOM 2435 C CA . GLU B 2 7 ? 26.021 112.273 77.639 1.00 43.46 180 GLU B CA 1
ATOM 2436 C C . GLU B 2 7 ? 26.104 112.638 76.136 1.00 38.11 180 GLU B C 1
ATOM 2437 O O . GLU B 2 7 ? 26.795 113.557 75.783 1.00 35.14 180 GLU B O 1
ATOM 2443 N N . ASP B 2 8 ? 25.492 111.839 75.272 1.00 33.24 181 ASP B N 1
ATOM 2444 C CA . ASP B 2 8 ? 25.471 112.116 73.838 1.00 37.06 181 ASP B CA 1
ATOM 2445 C C . ASP B 2 8 ? 25.002 113.540 73.544 1.00 33.60 181 ASP B C 1
ATOM 2446 O O . ASP B 2 8 ? 25.591 114.237 72.742 1.00 32.34 181 ASP B O 1
ATOM 2451 N N . ILE B 2 9 ? 23.896 113.933 74.168 1.00 29.48 182 ILE B N 1
ATOM 2452 C CA . ILE B 2 9 ? 23.394 115.253 74.004 1.00 33.23 182 ILE B CA 1
ATOM 2453 C C . ILE B 2 9 ? 24.404 116.305 74.377 1.00 30.80 182 ILE B C 1
ATOM 2454 O O . ILE B 2 9 ? 24.618 117.185 73.594 1.00 22.71 182 ILE B O 1
ATOM 2459 N N . HIS B 2 10 ? 24.999 116.194 75.559 1.00 33.04 183 HIS B N 1
ATOM 2460 C CA . HIS B 2 10 ? 25.983 117.177 76.003 1.00 34.75 183 HIS B CA 1
ATOM 2461 C C . HIS B 2 10 ? 27.184 117.279 75.026 1.00 31.20 183 HIS B C 1
ATOM 2462 O O . HIS B 2 10 ? 27.583 118.368 74.673 1.00 29.44 183 HIS B O 1
ATOM 2469 N N . THR B 2 11 ? 27.656 116.157 74.530 1.00 28.63 184 THR B N 1
ATOM 2470 C CA . THR B 2 11 ? 28.728 116.123 73.581 1.00 32.56 184 THR B CA 1
ATOM 2471 C C . THR B 2 11 ? 28.356 116.858 72.335 1.00 31.76 184 THR B C 1
ATOM 2472 O O . THR B 2 11 ? 29.102 117.680 71.865 1.00 28.05 184 THR B O 1
ATOM 2476 N N . TYR B 2 12 ? 27.144 116.616 71.870 1.00 31.34 185 TYR B N 1
ATOM 2477 C CA . TYR B 2 12 ? 26.597 117.245 70.689 1.00 34.28 185 TYR B CA 1
ATOM 2478 C C . TYR B 2 12 ? 26.464 118.754 70.792 1.00 28.86 185 TYR B C 1
ATOM 2479 O O . TYR B 2 12 ? 26.871 119.469 69.879 1.00 25.65 185 TYR B O 1
ATOM 2488 N N . LEU B 2 13 ? 25.960 119.212 71.926 1.00 27.75 186 LEU B N 1
ATOM 2489 C CA . LEU B 2 13 ? 25.823 120.629 72.186 1.00 31.63 186 LEU B CA 1
ATOM 2490 C C . LEU B 2 13 ? 27.202 121.317 72.214 1.00 29.85 186 LEU B C 1
ATOM 2491 O O . LEU B 2 13 ? 27.340 122.422 71.738 1.00 29.58 186 LEU B O 1
ATOM 2496 N N . ARG B 2 14 ? 28.177 120.643 72.811 1.00 29.70 187 ARG B N 1
ATOM 2497 C CA . ARG B 2 14 ? 29.571 121.082 72.847 1.00 33.34 187 ARG B CA 1
ATOM 2498 C C . ARG B 2 14 ? 30.145 121.300 71.460 1.00 32.77 187 ARG B C 1
ATOM 2499 O O . ARG B 2 14 ? 30.693 122.342 71.220 1.00 32.49 187 ARG B O 1
ATOM 2507 N N . GLU B 2 15 ? 29.924 120.359 70.548 1.00 31.53 188 GLU B N 1
ATOM 2508 C CA . GLU B 2 15 ? 30.282 120.531 69.136 1.00 35.86 188 GLU B CA 1
ATOM 2509 C C . GLU B 2 15 ? 29.478 121.677 68.438 1.00 33.93 188 GLU B C 1
ATOM 2510 O O . GLU B 2 15 ? 30.054 122.513 67.771 1.00 26.42 188 GLU B O 1
ATOM 2516 N N . MET B 2 16 ? 28.174 121.735 68.660 1.00 25.99 189 MET B N 1
ATOM 2517 C CA . MET B 2 16 ? 27.368 122.701 67.980 1.00 31.12 189 MET B CA 1
ATOM 2518 C C . MET B 2 16 ? 27.572 124.126 68.497 1.00 30.19 189 MET B C 1
ATOM 2519 O O . MET B 2 16 ? 27.466 125.030 67.734 1.00 23.20 189 MET B O 1
ATOM 2524 N N . GLU B 2 17 ? 27.913 124.300 69.775 1.00 30.03 190 GLU B N 1
ATOM 2525 C CA . GLU B 2 17 ? 28.148 125.629 70.292 1.00 33.86 190 GLU B CA 1
ATOM 2526 C C . GLU B 2 17 ? 29.360 126.304 69.604 1.00 32.25 190 GLU B C 1
ATOM 2527 O O . GLU B 2 17 ? 29.314 127.485 69.319 1.00 27.74 190 GLU B O 1
ATOM 2533 N N . VAL B 2 18 ? 30.372 125.526 69.244 1.00 32.05 191 VAL B N 1
ATOM 2534 C CA . VAL B 2 18 ? 31.492 126.042 68.477 1.00 37.20 191 VAL B CA 1
ATOM 2535 C C . VAL B 2 18 ? 31.072 126.502 67.076 1.00 36.70 191 VAL B C 1
ATOM 2536 O O . VAL B 2 18 ? 31.503 127.539 66.604 1.00 33.58 191 VAL B O 1
ATOM 2540 N N . LYS B 2 19 ? 30.178 125.774 66.436 1.00 36.54 192 LYS B N 1
ATOM 2541 C CA . LYS B 2 19 ? 29.783 126.137 65.080 1.00 41.09 192 LYS B CA 1
ATOM 2542 C C . LYS B 2 19 ? 28.772 127.247 65.023 1.00 38.36 192 LYS B C 1
ATOM 2543 O O . LYS B 2 19 ? 28.679 127.928 64.024 1.00 38.55 192 LYS B O 1
ATOM 2549 N N . CYS B 2 20 ? 27.989 127.391 66.081 1.00 35.52 193 CYS B N 1
ATOM 2550 C CA . CYS B 2 20 ? 27.001 128.441 66.167 1.00 37.01 193 CYS B CA 1
ATOM 2551 C C . CYS B 2 20 ? 27.514 129.739 66.865 1.00 36.45 193 CYS B C 1
ATOM 2552 O O . CYS B 2 20 ? 26.742 130.666 67.074 1.00 30.30 193 CYS B O 1
ATOM 2555 N N . LYS B 2 21 ? 28.791 129.776 67.232 1.00 32.34 194 LYS B N 1
ATOM 2556 C CA . LYS B 2 21 ? 29.336 130.924 67.915 1.00 38.66 194 LYS B CA 1
ATOM 2557 C C . LYS B 2 21 ? 29.371 132.164 66.994 1.00 36.51 194 LYS B C 1
ATOM 2558 O O . LYS B 2 21 ? 29.862 132.116 65.870 1.00 37.20 194 LYS B O 1
ATOM 2564 N N . PRO B 2 22 ? 28.889 133.287 67.479 1.00 34.16 195 PRO B N 1
ATOM 2565 C CA . PRO B 2 22 ? 29.068 134.528 66.716 1.00 39.12 195 PRO B CA 1
ATOM 2566 C C . PRO B 2 22 ? 30.551 134.930 66.655 1.00 38.95 195 PRO B C 1
ATOM 2567 O O . PRO B 2 22 ? 31.408 134.307 67.286 1.00 32.94 195 PRO B O 1
ATOM 2571 N N . LYS B 2 23 ? 30.852 135.920 65.831 1.00 41.09 196 LYS B N 1
ATOM 2572 C CA . LYS B 2 23 ? 32.217 136.385 65.713 1.00 48.24 196 LYS B CA 1
ATOM 2573 C C . LYS B 2 23 ? 32.522 137.441 66.794 1.00 46.60 196 LYS B C 1
ATOM 2574 O O . LYS B 2 23 ? 31.752 138.349 67.010 1.00 43.52 196 LYS B O 1
ATOM 2580 N N . VAL B 2 24 ? 33.545 137.161 67.582 1.00 45.28 197 VAL B N 1
ATOM 2581 C CA . VAL B 2 24 ? 33.897 137.934 68.759 1.00 51.01 197 VAL B CA 1
ATOM 2582 C C . VAL B 2 24 ? 34.103 139.424 68.454 1.00 49.73 197 VAL B C 1
ATOM 2583 O O . VAL B 2 24 ? 33.767 140.323 69.239 1.00 43.35 197 VAL B O 1
ATOM 2587 N N . GLY B 2 25 ? 34.757 139.714 67.352 1.00 48.76 198 GLY B N 1
ATOM 2588 C CA . GLY B 2 25 ? 35.038 141.118 67.147 1.00 55.39 198 GLY B CA 1
ATOM 2589 C C . GLY B 2 25 ? 33.997 141.938 66.401 1.00 51.90 198 GLY B C 1
ATOM 2590 O O . GLY B 2 25 ? 34.356 142.992 65.871 1.00 54.49 198 GLY B O 1
ATOM 2591 N N . TYR B 2 26 ? 32.764 141.449 66.276 1.00 43.06 199 TYR B N 1
ATOM 2592 C CA . TYR B 2 26 ? 31.953 141.929 65.194 1.00 40.84 199 TYR B CA 1
ATOM 2593 C C . TYR B 2 26 ? 31.624 143.411 65.313 1.00 39.74 199 TYR B C 1
ATOM 2594 O O . TYR B 2 26 ? 31.540 144.089 64.308 1.00 35.52 199 TYR B O 1
ATOM 2603 N N . MET B 2 27 ? 31.505 143.917 66.530 1.00 39.08 200 MET B N 1
ATOM 2604 C CA . MET B 2 27 ? 31.049 145.266 66.718 1.00 47.24 200 MET B CA 1
ATOM 2605 C C . MET B 2 27 ? 32.089 146.305 66.214 1.00 49.05 200 MET B C 1
ATOM 2606 O O . MET B 2 27 ? 31.710 147.329 65.699 1.00 40.74 200 MET B O 1
ATOM 2611 N N . LYS B 2 28 ? 33.374 145.961 66.289 1.00 53.30 201 LYS B N 1
ATOM 2612 C CA . LYS B 2 28 ? 34.448 146.725 65.662 1.00 56.96 201 LYS B CA 1
ATOM 2613 C C . LYS B 2 28 ? 34.125 147.051 64.202 1.00 54.83 201 LYS B C 1
ATOM 2614 O O . LYS B 2 28 ? 34.457 148.109 63.720 1.00 48.71 201 LYS B O 1
ATOM 2620 N N . LYS B 2 29 ? 33.468 146.125 63.510 1.00 55.78 202 LYS B N 1
ATOM 2621 C CA . LYS B 2 29 ? 33.262 146.230 62.065 1.00 54.51 202 LYS B CA 1
ATOM 2622 C C . LYS B 2 29 ? 31.899 146.794 61.732 1.00 47.93 202 LYS B C 1
ATOM 2623 O O . LYS B 2 29 ? 31.539 146.871 60.564 1.00 45.40 202 LYS B O 1
ATOM 2629 N N . GLN B 2 30 ? 31.096 147.072 62.755 1.00 40.26 203 GLN B N 1
ATOM 2630 C CA . GLN B 2 30 ? 29.843 147.788 62.535 1.00 45.28 203 GLN B CA 1
ATOM 2631 C C . GLN B 2 30 ? 30.124 149.285 62.584 1.00 45.84 203 GLN B C 1
ATOM 2632 O O . GLN B 2 30 ? 30.682 149.775 63.563 1.00 49.85 203 GLN B O 1
ATOM 2638 N N . PRO B 2 31 ? 29.840 149.982 61.500 1.00 45.57 204 PRO B N 1
ATOM 2639 C CA . PRO B 2 31 ? 30.111 151.419 61.439 1.00 48.46 204 PRO B CA 1
ATOM 2640 C C . PRO B 2 31 ? 29.156 152.280 62.261 1.00 46.33 204 PRO B C 1
ATOM 2641 O O . PRO B 2 31 ? 29.637 153.067 63.042 1.00 50.25 204 PRO B O 1
ATOM 2645 N N . ASP B 2 32 ? 27.869 152.010 62.216 1.00 42.68 205 ASP B N 1
ATOM 2646 C CA . ASP B 2 32 ? 26.883 152.763 62.958 1.00 43.64 205 ASP B CA 1
ATOM 2647 C C . ASP B 2 32 ? 26.310 152.241 64.312 1.00 42.90 205 ASP B C 1
ATOM 2648 O O . ASP B 2 32 ? 25.464 152.921 64.918 1.00 39.37 205 ASP B O 1
ATOM 2653 N N . ILE B 2 33 ? 26.691 151.048 64.764 1.00 42.54 206 ILE B N 1
ATOM 2654 C CA . ILE B 2 33 ? 26.198 150.577 66.072 1.00 42.23 206 ILE B CA 1
ATOM 2655 C C . ILE B 2 33 ? 27.302 150.107 67.004 1.00 38.59 206 ILE B C 1
ATOM 2656 O O . ILE B 2 33 ? 28.436 149.881 66.598 1.00 34.44 206 ILE B O 1
ATOM 2661 N N . THR B 2 34 ? 26.938 149.994 68.273 1.00 37.99 207 THR B N 1
ATOM 2662 C CA . THR B 2 34 ? 27.883 149.670 69.323 1.00 40.19 207 THR B CA 1
ATOM 2663 C C . THR B 2 34 ? 27.388 148.593 70.263 1.00 35.25 207 THR B C 1
ATOM 2664 O O . THR B 2 34 ? 26.222 148.331 70.366 1.00 30.21 207 THR B O 1
ATOM 2668 N N . ASN B 2 35 ? 28.310 148.154 71.087 1.00 36.39 208 ASN B N 1
ATOM 2669 C CA . ASN B 2 35 ? 28.043 147.290 72.194 1.00 38.60 208 ASN B CA 1
ATOM 2670 C C . ASN B 2 35 ? 26.969 147.808 73.119 1.00 37.94 208 ASN B C 1
ATOM 2671 O O . ASN B 2 35 ? 26.149 147.044 73.612 1.00 34.12 208 ASN B O 1
ATOM 2676 N N . SER B 2 36 ? 26.998 149.111 73.346 1.00 37.15 209 SER B N 1
ATOM 2677 C CA . SER B 2 36 ? 26.111 149.771 74.260 1.00 41.69 209 SER B CA 1
ATOM 2678 C C . SER B 2 36 ? 24.715 149.828 73.605 1.00 41.35 209 SER B C 1
ATOM 2679 O O . SER B 2 36 ? 23.722 149.530 74.217 1.00 35.98 209 SER B O 1
ATOM 2682 N N . MET B 2 37 ? 24.645 150.052 72.307 1.00 40.83 210 MET B N 1
ATOM 2683 C CA . MET B 2 37 ? 23.351 149.917 71.658 1.00 41.99 210 MET B CA 1
ATOM 2684 C C . MET B 2 37 ? 22.841 148.451 71.696 1.00 36.25 210 MET B C 1
ATOM 2685 O O . MET B 2 37 ? 21.689 148.189 71.979 1.00 31.16 210 MET B O 1
ATOM 2690 N N . ARG B 2 38 ? 23.741 147.498 71.582 1.00 34.65 211 ARG B N 1
ATOM 2691 C CA . ARG B 2 38 ? 23.341 146.107 71.755 1.00 38.61 211 ARG B CA 1
ATOM 2692 C C . ARG B 2 38 ? 22.825 145.813 73.163 1.00 34.53 211 ARG B C 1
ATOM 2693 O O . ARG B 2 38 ? 21.845 145.135 73.325 1.00 29.74 211 ARG B O 1
ATOM 2701 N N . ALA B 2 39 ? 23.500 146.364 74.152 1.00 33.18 212 ALA B N 1
ATOM 2702 C CA . ALA B 2 39 ? 23.087 146.273 75.535 1.00 36.09 212 ALA B CA 1
ATOM 2703 C C . ALA B 2 39 ? 21.655 146.782 75.740 1.00 34.58 212 ALA B C 1
ATOM 2704 O O . ALA B 2 39 ? 20.886 146.125 76.393 1.00 33.58 212 ALA B O 1
ATOM 2706 N N . ILE B 2 40 ? 21.278 147.870 75.069 1.00 35.05 213 ILE B N 1
ATOM 2707 C CA . ILE B 2 40 ? 19.916 148.409 75.151 1.00 39.21 213 ILE B CA 1
ATOM 2708 C C . ILE B 2 40 ? 18.870 147.493 74.479 1.00 38.10 213 ILE B C 1
ATOM 2709 O O . ILE B 2 40 ? 17.787 147.288 75.003 1.00 37.80 213 ILE B O 1
ATOM 2714 N N . LEU B 2 41 ? 19.202 146.974 73.303 1.00 37.08 214 LEU B N 1
ATOM 2715 C CA . LEU B 2 41 ? 18.388 145.961 72.616 1.00 37.88 214 LEU B CA 1
ATOM 2716 C C . LEU B 2 41 ? 18.109 144.701 73.474 1.00 36.29 214 LEU B C 1
ATOM 2717 O O . LEU B 2 41 ? 16.980 144.307 73.700 1.00 28.35 214 LEU B O 1
ATOM 2722 N N . VAL B 2 42 ? 19.154 144.099 73.991 1.00 36.02 215 VAL B N 1
ATOM 2723 C CA . VAL B 2 42 ? 18.953 142.884 74.718 1.00 37.12 215 VAL B CA 1
ATOM 2724 C C . VAL B 2 42 ? 18.109 143.176 75.967 1.00 36.51 215 VAL B C 1
ATOM 2725 O O . VAL B 2 42 ? 17.189 142.423 76.284 1.00 30.59 215 VAL B O 1
ATOM 2729 N N . ASP B 2 43 ? 18.319 144.345 76.572 1.00 35.64 216 ASP B N 1
ATOM 2730 C CA . ASP B 2 43 ? 17.630 144.673 77.801 1.00 38.04 216 ASP B CA 1
ATOM 2731 C C . ASP B 2 43 ? 16.140 144.837 77.576 1.00 35.79 216 ASP B C 1
ATOM 2732 O O . ASP B 2 43 ? 15.323 144.360 78.352 1.00 32.65 216 ASP B O 1
ATOM 2737 N N . TRP B 2 44 ? 15.807 145.433 76.446 1.00 31.43 217 TRP B N 1
ATOM 2738 C CA . TRP B 2 44 ? 14.452 145.558 76.014 1.00 34.97 217 TRP B CA 1
ATOM 2739 C C . TRP B 2 44 ? 13.854 144.196 75.627 1.00 34.83 217 TRP B C 1
ATOM 2740 O O . TRP B 2 44 ? 12.693 143.935 75.922 1.00 30.97 217 TRP B O 1
ATOM 2751 N N . LEU B 2 45 ? 14.642 143.334 74.972 1.00 34.09 218 LEU B N 1
ATOM 2752 C CA . LEU B 2 45 ? 14.137 142.006 74.656 1.00 34.92 218 LEU B CA 1
ATOM 2753 C C . LEU B 2 45 ? 13.753 141.253 75.949 1.00 33.46 218 LEU B C 1
ATOM 2754 O O . LEU B 2 45 ? 12.752 140.570 75.962 1.00 32.30 218 LEU B O 1
ATOM 2759 N N . VAL B 2 46 ? 14.531 141.405 77.013 1.00 31.74 219 VAL B N 1
ATOM 2760 C CA . VAL B 2 46 ? 14.196 140.826 78.308 1.00 36.44 219 VAL B CA 1
ATOM 2761 C C . VAL B 2 46 ? 12.804 141.289 78.795 1.00 35.36 219 VAL B C 1
ATOM 2762 O O . VAL B 2 46 ? 11.964 140.464 79.157 1.00 29.85 219 VAL B O 1
ATOM 2766 N N . GLU B 2 47 ? 12.543 142.593 78.716 1.00 37.53 220 GLU B N 1
ATOM 2767 C CA . GLU B 2 47 ? 11.217 143.118 79.026 1.00 39.68 220 GLU B CA 1
ATOM 2768 C C . GLU B 2 47 ? 10.198 142.491 78.120 1.00 35.09 220 GLU B C 1
ATOM 2769 O O . GLU B 2 47 ? 9.132 142.108 78.556 1.00 30.65 220 GLU B O 1
ATOM 2775 N N . VAL B 2 48 ? 10.528 142.379 76.847 1.00 32.79 221 VAL B N 1
ATOM 2776 C CA . VAL B 2 48 ? 9.575 141.806 75.916 1.00 35.08 221 VAL B CA 1
ATOM 2777 C C . VAL B 2 48 ? 9.209 140.393 76.368 1.00 33.53 221 VAL B C 1
ATOM 2778 O O . VAL B 2 48 ? 8.028 140.064 76.447 1.00 30.08 221 VAL B O 1
ATOM 2782 N N . GLY B 2 49 ? 10.251 139.602 76.671 1.00 30.36 222 GLY B N 1
ATOM 2783 C CA . GLY B 2 49 ? 10.115 138.268 77.191 1.00 33.94 222 GLY B CA 1
ATOM 2784 C C . GLY B 2 49 ? 9.177 138.206 78.393 1.00 37.12 222 GLY B C 1
ATOM 2785 O O . GLY B 2 49 ? 8.324 137.372 78.451 1.00 35.94 222 GLY B O 1
ATOM 2786 N N . GLU B 2 50 ? 9.328 139.132 79.327 1.00 41.03 223 GLU B N 1
ATOM 2787 C CA . GLU B 2 50 ? 8.433 139.256 80.455 1.00 45.24 223 GLU B CA 1
ATOM 2788 C C . GLU B 2 50 ? 7.039 139.605 79.990 1.00 43.63 223 GLU B C 1
ATOM 2789 O O . GLU B 2 50 ? 6.083 138.939 80.322 1.00 41.16 223 GLU B O 1
ATOM 2795 N N . GLU B 2 51 ? 6.920 140.672 79.218 1.00 44.31 224 GLU B N 1
ATOM 2796 C CA . GLU B 2 51 ? 5.612 141.152 78.824 1.00 45.87 224 GLU B CA 1
ATOM 2797 C C . GLU B 2 51 ? 4.777 139.996 78.330 1.00 44.99 224 GLU B C 1
ATOM 2798 O O . GLU B 2 51 ? 3.663 139.863 78.739 1.00 41.81 224 GLU B O 1
ATOM 2804 N N . TYR B 2 52 ? 5.354 139.105 77.532 1.00 44.16 225 TYR B N 1
ATOM 2805 C CA . TYR B 2 52 ? 4.592 138.023 76.909 1.00 45.19 225 TYR B CA 1
ATOM 2806 C C . TYR B 2 52 ? 4.830 136.671 77.553 1.00 40.73 225 TYR B C 1
ATOM 2807 O O . TYR B 2 52 ? 4.415 135.669 77.018 1.00 32.81 225 TYR B O 1
ATOM 2816 N N . LYS B 2 53 ? 5.502 136.677 78.694 1.00 37.61 226 LYS B N 1
ATOM 2817 C CA . LYS B 2 53 ? 5.720 135.455 79.453 1.00 45.51 226 LYS B CA 1
ATOM 2818 C C . LYS B 2 53 ? 6.375 134.344 78.599 1.00 42.72 226 LYS B C 1
ATOM 2819 O O . LYS B 2 53 ? 5.896 133.222 78.563 1.00 34.08 22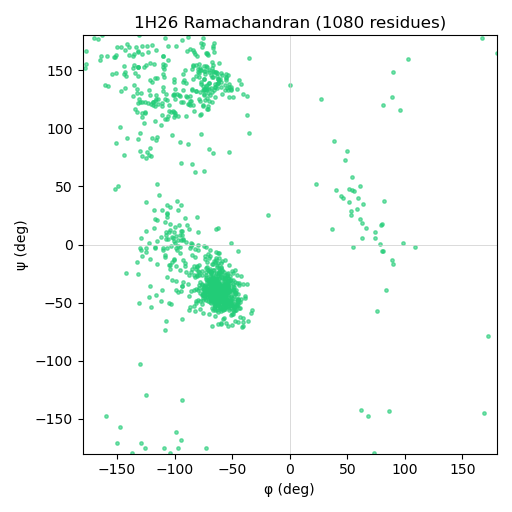6 LYS B O 1
ATOM 2825 N N . LEU B 2 54 ? 7.422 134.715 77.865 1.00 39.73 227 LEU B N 1
ATOM 2826 C CA . LEU B 2 54 ? 8.216 133.793 77.084 1.00 39.78 227 LEU B CA 1
ATOM 2827 C C . LEU B 2 54 ? 9.248 133.067 77.968 1.00 37.05 227 LEU B C 1
ATOM 2828 O O . LEU B 2 54 ? 9.690 133.571 78.977 1.00 35.13 227 LEU B O 1
ATOM 2833 N N . GLN B 2 55 ? 9.643 131.888 77.532 1.00 34.76 228 GLN B N 1
ATOM 2834 C CA . GLN B 2 55 ? 10.739 131.178 78.128 1.00 34.98 228 GLN B CA 1
ATOM 2835 C C . GLN B 2 55 ? 12.035 131.978 78.058 1.00 35.17 228 GLN B C 1
ATOM 2836 O O . GLN B 2 55 ? 12.293 132.737 77.081 1.00 27.10 228 GLN B O 1
ATOM 2842 N N . ASN B 2 56 ? 12.867 131.774 79.080 1.00 32.75 229 ASN B N 1
ATOM 2843 C CA . ASN B 2 56 ? 14.241 132.240 79.037 1.00 36.72 229 ASN B CA 1
ATOM 2844 C C . ASN B 2 56 ? 15.044 131.689 77.859 1.00 32.26 229 ASN B C 1
ATOM 2845 O O . ASN B 2 56 ? 15.841 132.406 77.260 1.00 26.76 229 ASN B O 1
ATOM 2850 N N . GLU B 2 57 ? 14.837 130.430 77.549 1.00 27.31 230 GLU B N 1
ATOM 2851 C CA . GLU B 2 57 ? 15.503 129.820 76.436 1.00 32.88 230 GLU B CA 1
ATOM 2852 C C . GLU B 2 57 ? 15.284 130.644 75.142 1.00 30.27 230 GLU B C 1
ATOM 2853 O O . GLU B 2 57 ? 16.199 130.860 74.401 1.00 23.31 230 GLU B O 1
ATOM 2859 N N . THR B 2 58 ? 14.061 131.125 74.963 1.00 28.45 231 THR B N 1
ATOM 2860 C CA . THR B 2 58 ? 13.637 131.919 73.825 1.00 32.13 231 THR B CA 1
ATOM 2861 C C . THR B 2 58 ? 14.449 133.223 73.723 1.00 31.44 231 THR B C 1
ATOM 2862 O O . THR B 2 58 ? 15.016 133.521 72.672 1.00 24.45 231 THR B O 1
ATOM 2866 N N . LEU B 2 59 ? 14.618 133.884 74.861 1.00 33.23 232 LEU B N 1
ATOM 2867 C CA . LEU B 2 59 ? 15.496 135.029 75.009 1.00 35.98 232 LEU B CA 1
ATOM 2868 C C . LEU B 2 59 ? 16.965 134.746 74.639 1.00 33.66 232 LEU B C 1
ATOM 2869 O O . LEU B 2 59 ? 17.562 135.519 73.913 1.00 28.91 232 LEU B O 1
ATOM 2874 N N . HIS B 2 60 ? 17.542 133.672 75.157 1.00 31.22 233 HIS B N 1
ATOM 2875 C CA . HIS B 2 60 ? 18.901 133.271 74.786 1.00 32.16 233 HIS B CA 1
ATOM 2876 C C . HIS B 2 60 ? 19.052 133.000 73.260 1.00 29.10 233 HIS B C 1
ATOM 2877 O O . HIS B 2 60 ? 19.988 133.442 72.679 1.00 23.75 233 HIS B O 1
ATOM 2884 N N . LEU B 2 61 ? 18.105 132.300 72.649 1.00 25.61 234 LEU B N 1
ATOM 2885 C CA . LEU B 2 61 ? 18.165 132.005 71.249 1.00 30.27 234 LEU B CA 1
ATOM 2886 C C . LEU B 2 61 ? 18.177 133.261 70.434 1.00 28.53 234 LEU B C 1
ATOM 2887 O O . LEU B 2 61 ? 18.915 133.366 69.487 1.00 23.60 234 LEU B O 1
ATOM 2892 N N . ALA B 2 62 ? 17.305 134.181 70.795 1.00 29.68 235 ALA B N 1
ATOM 2893 C CA . ALA B 2 62 ? 17.106 135.384 70.029 1.00 32.02 235 ALA B CA 1
ATOM 2894 C C . ALA B 2 62 ? 18.385 136.205 69.964 1.00 30.69 235 ALA B C 1
ATOM 2895 O O . ALA B 2 62 ? 18.694 136.787 68.922 1.00 24.83 235 ALA B O 1
ATOM 2897 N N . VAL B 2 63 ? 19.075 136.256 71.101 1.00 26.76 236 VAL B N 1
ATOM 2898 C CA . VAL B 2 63 ? 20.326 136.958 71.218 1.00 32.53 236 VAL B CA 1
ATOM 2899 C C . VAL B 2 63 ? 21.398 136.307 70.340 1.00 28.19 236 VAL B C 1
ATOM 2900 O O . VAL B 2 63 ? 22.094 136.972 69.583 1.00 26.51 236 VAL B O 1
ATOM 2904 N N . ASN B 2 64 ? 21.463 134.990 70.418 1.00 27.72 237 ASN B N 1
ATOM 2905 C CA . ASN B 2 64 ? 22.302 134.216 69.560 1.00 30.08 237 ASN B CA 1
ATOM 2906 C C . ASN B 2 64 ? 22.051 134.515 68.064 1.00 27.90 237 ASN B C 1
ATOM 2907 O O . ASN B 2 64 ? 22.999 134.640 67.319 1.00 22.56 237 ASN B O 1
ATOM 2912 N N . TYR B 2 65 ? 20.775 134.651 67.684 1.00 26.57 238 TYR B N 1
ATOM 2913 C CA . TYR B 2 65 ? 20.408 134.963 66.307 1.00 30.33 238 TYR B CA 1
ATOM 2914 C C . TYR B 2 65 ? 20.872 136.357 65.879 1.00 28.20 238 TYR B C 1
ATOM 2915 O O . TYR B 2 65 ? 21.284 136.549 64.754 1.00 27.20 238 TYR B O 1
ATOM 2924 N N . ILE B 2 66 ? 20.791 137.304 66.811 1.00 31.08 239 ILE B N 1
ATOM 2925 C CA . ILE B 2 66 ? 21.142 138.684 66.585 1.00 30.80 239 ILE B CA 1
ATOM 2926 C C . ILE B 2 66 ? 22.626 138.772 66.392 1.00 29.84 239 ILE B C 1
ATOM 2927 O O . ILE B 2 66 ? 23.078 139.391 65.468 1.00 27.45 239 ILE B O 1
ATOM 2932 N N . ASP B 2 67 ? 23.375 138.129 67.283 1.00 32.23 240 ASP B N 1
ATOM 2933 C CA . ASP B 2 67 ? 24.829 138.212 67.258 1.00 31.61 240 ASP B CA 1
ATOM 2934 C C . ASP B 2 67 ? 25.415 137.561 66.034 1.00 27.99 240 ASP B C 1
ATOM 2935 O O . ASP B 2 67 ? 26.357 138.094 65.481 1.00 23.07 240 ASP B O 1
ATOM 2940 N N . ARG B 2 68 ? 24.792 136.471 65.582 1.00 25.78 241 ARG B N 1
ATOM 2941 C CA . ARG B 2 68 ? 25.223 135.808 64.381 1.00 31.70 241 ARG B CA 1
ATOM 2942 C C . ARG B 2 68 ? 24.911 136.652 63.160 1.00 30.08 241 ARG B C 1
ATOM 2943 O O . ARG B 2 68 ? 25.711 136.623 62.210 1.00 26.29 241 ARG B O 1
ATOM 2951 N N . PHE B 2 69 ? 23.703 137.253 63.160 1.00 23.82 242 PHE B N 1
ATOM 2952 C CA . PHE B 2 69 ? 23.220 138.066 62.066 1.00 27.30 242 PHE B CA 1
ATOM 2953 C C . PHE B 2 69 ? 24.102 139.306 61.944 1.00 28.73 242 PHE B C 1
ATOM 2954 O O . PHE B 2 69 ? 24.552 139.615 60.861 1.00 25.76 242 PHE B O 1
ATOM 2962 N N . LEU B 2 70 ? 24.381 139.941 63.083 1.00 29.04 243 LEU B N 1
ATOM 2963 C CA . LEU B 2 70 ? 25.242 141.099 63.114 1.00 32.70 243 LEU B CA 1
ATOM 2964 C C . LEU B 2 70 ? 26.729 140.824 62.814 1.00 32.46 243 LEU B C 1
ATOM 2965 O O . LEU B 2 70 ? 27.423 141.732 62.415 1.00 30.48 243 LEU B O 1
ATOM 2970 N N . SER B 2 71 ? 27.176 139.574 62.976 1.00 32.61 244 SER B N 1
ATOM 2971 C CA . SER B 2 71 ? 28.517 139.130 62.606 1.00 33.01 244 SER B CA 1
ATOM 2972 C C . SER B 2 71 ? 28.776 139.220 61.101 1.00 34.81 244 SER B C 1
ATOM 2973 O O . SER B 2 71 ? 29.916 139.280 60.712 1.00 28.69 244 SER B O 1
ATOM 2976 N N . SER B 2 72 ? 27.719 139.161 60.278 1.00 34.19 245 SER B N 1
ATOM 2977 C CA . SER B 2 72 ? 27.875 139.316 58.840 1.00 39.61 245 SER B CA 1
ATOM 2978 C C . SER B 2 72 ? 27.105 140.457 58.170 1.00 33.32 245 SER B C 1
ATOM 2979 O O . SER B 2 72 ? 27.368 140.749 57.060 1.00 32.27 245 SER B O 1
ATOM 2982 N N . MET B 2 73 ? 26.170 141.078 58.831 1.00 29.46 246 MET B N 1
ATOM 2983 C CA . MET B 2 73 ? 25.412 142.122 58.214 1.00 32.30 246 MET B CA 1
ATOM 2984 C C . MET B 2 73 ? 25.582 143.481 58.929 1.00 35.08 246 MET B C 1
ATOM 2985 O O . MET B 2 73 ? 25.245 143.678 60.114 1.00 32.05 246 MET B O 1
ATOM 2990 N N . SER B 2 74 ? 26.030 144.453 58.161 1.00 35.56 247 SER B N 1
ATOM 2991 C CA . SER B 2 74 ? 26.168 145.767 58.699 1.00 38.13 247 SER B CA 1
ATOM 2992 C C . SER B 2 74 ? 24.745 146.334 58.827 1.00 37.12 247 SER B C 1
ATOM 2993 O O . SER B 2 74 ? 23.881 146.100 57.962 1.00 33.43 247 SER B O 1
ATOM 2996 N N . VAL B 2 75 ? 24.454 146.931 59.974 1.00 31.65 248 VAL B N 1
ATOM 2997 C CA . VAL B 2 75 ? 23.123 147.426 60.236 1.00 35.81 248 VAL B CA 1
ATOM 2998 C C . VAL B 2 75 ? 23.106 148.863 60.805 1.00 35.68 248 VAL B C 1
ATOM 2999 O O . VAL B 2 75 ? 23.825 149.200 61.723 1.00 36.82 248 VAL B O 1
ATOM 3003 N N . LEU B 2 76 ? 22.235 149.690 60.261 1.00 38.41 249 LEU B N 1
ATOM 3004 C CA . LEU B 2 76 ? 22.011 151.047 60.755 1.00 41.47 249 LEU B CA 1
ATOM 3005 C C . LEU B 2 76 ? 21.213 151.057 62.071 1.00 41.36 249 LEU B C 1
ATOM 3006 O O . LEU B 2 76 ? 20.279 150.247 62.238 1.00 36.49 249 LEU B O 1
ATOM 3011 N N . ARG B 2 77 ? 21.573 151.970 62.985 1.00 39.72 250 ARG B N 1
ATOM 3012 C CA . ARG B 2 77 ? 20.966 151.977 64.327 1.00 42.08 250 ARG B CA 1
ATOM 3013 C C . ARG B 2 77 ? 19.447 152.061 64.271 1.00 38.08 250 ARG B C 1
ATOM 3014 O O . ARG B 2 77 ? 18.727 151.400 65.055 1.00 35.29 250 ARG B O 1
ATOM 3022 N N . GLY B 2 78 ? 18.949 152.834 63.322 1.00 36.22 251 GLY B N 1
ATOM 3023 C CA . GLY B 2 78 ? 17.521 152.899 63.112 1.00 35.94 251 GLY B CA 1
ATOM 3024 C C . GLY B 2 78 ? 16.924 151.549 62.776 1.00 36.97 251 GLY B C 1
ATOM 3025 O O . GLY B 2 78 ? 15.741 151.380 62.893 1.00 31.08 251 GLY B O 1
ATOM 3026 N N . LYS B 2 79 ? 17.756 150.578 62.396 1.00 35.39 252 LYS B N 1
ATOM 3027 C CA . LYS B 2 79 ? 17.231 149.279 62.016 1.00 35.35 252 LYS B CA 1
ATOM 3028 C C . LYS B 2 79 ? 17.523 148.158 63.048 1.00 33.53 252 LYS B C 1
ATOM 3029 O O . LYS B 2 79 ? 17.042 147.050 62.907 1.00 32.60 252 LYS B O 1
ATOM 3035 N N . LEU B 2 80 ? 18.356 148.453 64.030 1.00 32.16 253 LEU B N 1
ATOM 3036 C CA . LEU B 2 80 ? 18.754 147.464 64.987 1.00 34.55 253 LEU B CA 1
ATOM 3037 C C . LEU B 2 80 ? 17.545 146.890 65.743 1.00 35.22 253 LEU B C 1
ATOM 3038 O O . LEU B 2 80 ? 17.498 145.695 66.008 1.00 31.90 253 LEU B O 1
ATOM 3043 N N . GLN B 2 81 ? 16.549 147.710 66.039 1.00 31.31 254 GLN B N 1
ATOM 3044 C CA . GLN B 2 81 ? 15.422 147.173 66.770 1.00 35.41 254 GLN B CA 1
ATOM 3045 C C . GLN B 2 81 ? 14.564 146.234 65.901 1.00 31.82 254 GLN B C 1
ATOM 3046 O O . GLN B 2 81 ? 13.894 145.329 66.391 1.00 27.73 254 GLN B O 1
ATOM 3052 N N . LEU B 2 82 ? 14.677 146.389 64.607 1.00 30.76 255 LEU B N 1
ATOM 3053 C CA . LEU B 2 82 ? 13.939 145.552 63.704 1.00 32.66 255 LEU B CA 1
ATOM 3054 C C . LEU B 2 82 ? 14.615 144.213 63.602 1.00 30.84 255 LEU B C 1
ATOM 3055 O O . LEU B 2 82 ? 13.945 143.202 63.513 1.00 27.68 255 LEU B O 1
ATOM 3060 N N . VAL B 2 83 ? 15.939 144.212 63.531 1.00 30.36 256 VAL B N 1
ATOM 3061 C CA . VAL B 2 83 ? 16.661 142.968 63.540 1.00 29.52 256 VAL B CA 1
ATOM 3062 C C . VAL B 2 83 ? 16.272 142.231 64.808 1.00 28.18 256 VAL B C 1
ATOM 3063 O O . VAL B 2 83 ? 15.835 141.115 64.764 1.00 26.60 256 VAL B O 1
ATOM 3067 N N . GLY B 2 84 ? 16.277 142.919 65.928 1.00 30.19 257 GLY B N 1
ATOM 3068 C CA . GLY B 2 84 ? 15.987 142.257 67.186 1.00 33.57 257 GLY B CA 1
ATOM 3069 C C . GLY B 2 84 ? 14.612 141.656 67.292 1.00 25.95 257 GLY B C 1
ATOM 3070 O O . GLY B 2 84 ? 14.440 140.619 67.833 1.00 24.62 257 GLY B O 1
ATOM 3071 N N . THR B 2 85 ? 13.635 142.364 66.773 1.00 27.72 258 THR B N 1
ATOM 3072 C CA . THR B 2 85 ? 12.256 141.973 66.845 1.00 31.21 258 THR B CA 1
ATOM 3073 C C . THR B 2 85 ? 12.051 140.703 66.064 1.00 28.55 258 THR B C 1
ATOM 3074 O O . THR B 2 85 ? 11.408 139.787 66.513 1.00 27.97 258 THR B O 1
ATOM 3078 N N . ALA B 2 86 ? 12.642 140.635 64.891 1.00 29.08 259 ALA B N 1
ATOM 3079 C CA . ALA B 2 86 ? 12.436 139.488 64.044 1.00 30.52 259 ALA B CA 1
ATOM 3080 C C . ALA B 2 86 ? 13.172 138.295 64.664 1.00 26.15 259 ALA B C 1
ATOM 3081 O O . ALA B 2 86 ? 12.732 137.170 64.603 1.00 23.03 259 ALA B O 1
ATOM 3083 N N . ALA B 2 87 ? 14.302 138.578 65.257 1.00 23.91 260 ALA B N 1
ATOM 3084 C CA . ALA B 2 87 ? 15.070 137.542 65.879 1.00 27.98 260 ALA B CA 1
ATOM 3085 C C . ALA B 2 87 ? 14.212 136.880 66.996 1.00 26.42 260 ALA B C 1
ATOM 3086 O O . ALA B 2 87 ? 14.138 135.659 67.087 1.00 20.75 260 ALA B O 1
ATOM 3088 N N . MET B 2 88 ? 13.479 137.701 67.728 1.00 21.15 261 MET B N 1
ATOM 3089 C CA . MET B 2 88 ? 12.758 137.249 68.875 1.00 27.28 261 MET B CA 1
ATOM 3090 C C . MET B 2 88 ? 11.556 136.476 68.380 1.00 27.56 261 MET B C 1
ATOM 3091 O O . MET B 2 88 ? 11.211 135.512 68.992 1.00 24.21 261 MET B O 1
ATOM 3096 N N . LEU B 2 89 ? 10.941 136.937 67.273 1.00 28.00 262 LEU B N 1
ATOM 3097 C CA . LEU B 2 89 ? 9.855 136.226 66.611 1.00 31.37 262 LEU B CA 1
ATOM 3098 C C . LEU B 2 89 ? 10.270 134.857 66.121 1.00 29.13 262 LEU B C 1
ATOM 3099 O O . LEU B 2 89 ? 9.574 133.871 66.305 1.00 27.69 262 LEU B O 1
ATOM 3104 N N . LEU B 2 90 ? 11.422 134.802 65.509 1.00 25.43 263 LEU B N 1
ATOM 3105 C CA . LEU B 2 90 ? 11.915 133.534 65.046 1.00 27.84 263 LEU B CA 1
ATOM 3106 C C . LEU B 2 90 ? 12.196 132.629 66.240 1.00 26.25 263 LEU B C 1
ATOM 3107 O O . LEU B 2 90 ? 11.851 131.471 66.210 1.00 25.22 263 LEU B O 1
ATOM 3112 N N . ALA B 2 91 ? 12.823 133.167 67.283 1.00 23.36 264 ALA B N 1
ATOM 3113 C CA . ALA B 2 91 ? 13.049 132.345 68.470 1.00 28.19 264 ALA B CA 1
ATOM 3114 C C . ALA B 2 91 ? 11.734 131.857 69.093 1.00 24.57 264 ALA B C 1
ATOM 3115 O O . ALA B 2 91 ? 11.644 130.726 69.474 1.00 23.15 264 ALA B O 1
ATOM 3117 N N . SER B 2 92 ? 10.713 132.710 69.125 1.00 21.83 265 SER B N 1
ATOM 3118 C CA . SER B 2 92 ? 9.437 132.332 69.682 1.00 26.82 265 SER B CA 1
ATOM 3119 C C . SER B 2 92 ? 8.799 131.147 68.884 1.00 25.19 265 SER B C 1
ATOM 3120 O O . SER B 2 92 ? 8.267 130.207 69.455 1.00 21.29 265 SER B O 1
ATOM 3123 N N . LYS B 2 93 ? 8.864 131.244 67.570 1.00 23.54 266 LYS B N 1
ATOM 3124 C CA . LYS B 2 93 ? 8.356 130.231 66.683 1.00 27.90 266 LYS B CA 1
ATOM 3125 C C . LYS B 2 93 ? 9.079 128.875 66.862 1.00 27.21 266 LYS B C 1
ATOM 3126 O O . LYS B 2 93 ? 8.440 127.857 66.929 1.00 22.83 266 LYS B O 1
ATOM 3132 N N . PHE B 2 94 ? 10.391 128.917 67.080 1.00 26.99 267 PHE B N 1
ATOM 3133 C CA . PHE B 2 94 ? 11.160 127.723 67.356 1.00 28.34 267 PHE B CA 1
ATOM 3134 C C . PHE B 2 94 ? 10.809 127.055 68.673 1.00 23.91 267 PHE B C 1
ATOM 3135 O O . PHE B 2 94 ? 10.642 125.873 68.721 1.00 27.97 267 PHE B O 1
ATOM 3143 N N . GLU B 2 95 ? 10.802 127.857 69.736 1.00 29.92 268 GLU B N 1
ATOM 3144 C CA . GLU B 2 95 ? 10.880 127.396 71.137 1.00 30.17 268 GLU B CA 1
ATOM 3145 C C . GLU B 2 95 ? 9.547 127.389 71.926 1.00 29.70 268 GLU B C 1
ATOM 3146 O O . GLU B 2 95 ? 9.425 126.706 72.930 1.00 26.97 268 GLU B O 1
ATOM 3152 N N . GLU B 2 96 ? 8.649 128.302 71.583 1.00 27.10 269 GLU B N 1
ATOM 3153 C CA . GLU B 2 96 ? 7.473 128.550 72.386 1.00 28.06 269 GLU B CA 1
ATOM 3154 C C . GLU B 2 96 ? 6.284 127.671 71.955 1.00 28.96 269 GLU B C 1
ATOM 3155 O O . GLU B 2 96 ? 6.019 127.466 70.777 1.00 27.39 269 GLU B O 1
ATOM 3161 N N . ILE B 2 97 ? 5.552 127.152 72.924 1.00 31.22 270 ILE B N 1
ATOM 3162 C CA . ILE B 2 97 ? 4.288 126.479 72.590 1.00 35.87 270 ILE B CA 1
ATOM 3163 C C . ILE B 2 97 ? 3.321 127.508 71.940 1.00 35.34 270 ILE B C 1
ATOM 3164 O O . ILE B 2 97 ? 2.689 127.239 70.918 1.00 33.74 270 ILE B O 1
ATOM 3169 N N . TYR B 2 98 ? 3.264 128.700 72.525 1.00 34.96 271 TYR B N 1
ATOM 3170 C CA . TYR B 2 98 ? 2.352 129.739 72.058 1.00 40.43 271 TYR B CA 1
ATOM 3171 C C . TYR B 2 98 ? 3.080 131.019 71.708 1.00 37.13 271 TYR B C 1
ATOM 3172 O O . TYR B 2 98 ? 3.079 131.968 72.437 1.00 37.64 271 TYR B O 1
ATOM 3181 N N . PRO B 2 99 ? 3.675 131.082 70.556 1.00 37.65 272 PRO B N 1
ATOM 3182 C CA . PRO B 2 99 ? 4.373 132.307 70.234 1.00 39.29 272 PRO B CA 1
ATOM 3183 C C . PRO B 2 99 ? 3.368 133.463 70.080 1.00 36.08 272 PRO B C 1
ATOM 3184 O O . PRO B 2 99 ? 2.241 133.280 69.657 1.00 31.33 272 PRO B O 1
ATOM 3188 N N . PRO B 2 100 ? 3.816 134.648 70.420 1.00 34.23 273 PRO B N 1
ATOM 3189 C CA . PRO B 2 100 ? 3.035 135.847 70.141 1.00 38.78 273 PRO B CA 1
ATOM 3190 C C . PRO B 2 100 ? 2.925 136.014 68.655 1.00 36.33 273 PRO B C 1
ATOM 3191 O O . PRO B 2 100 ? 3.795 135.653 67.887 1.00 35.83 273 PRO B O 1
ATOM 3195 N N . GLU B 2 101 ? 1.828 136.572 68.236 1.00 37.27 274 GLU B N 1
ATOM 3196 C CA . GLU B 2 101 ? 1.593 136.658 66.833 1.00 43.06 274 GLU B CA 1
ATOM 3197 C C . GLU B 2 101 ? 2.346 137.880 66.296 1.00 37.45 274 GLU B C 1
ATOM 3198 O O . GLU B 2 101 ? 2.893 138.675 67.080 1.00 30.99 274 GLU B O 1
ATOM 3204 N N . VAL B 2 102 ? 2.531 137.945 64.990 1.00 29.99 275 VAL B N 1
ATOM 3205 C CA . VAL B 2 102 ? 3.324 139.038 64.454 1.00 36.68 275 VAL B CA 1
ATOM 3206 C C . VAL B 2 102 ? 2.864 140.445 64.925 1.00 36.10 275 VAL B C 1
ATOM 3207 O O . VAL B 2 102 ? 3.687 141.281 65.240 1.00 31.31 275 VAL B O 1
ATOM 3211 N N . ALA B 2 103 ? 1.570 140.694 65.024 1.00 40.24 276 ALA B N 1
ATOM 3212 C CA . ALA B 2 103 ? 1.058 142.022 65.362 1.00 42.03 276 ALA B CA 1
ATOM 3213 C C . ALA B 2 103 ? 1.589 142.409 66.724 1.00 43.41 276 ALA B C 1
ATOM 3214 O O . ALA B 2 103 ? 1.961 143.575 67.006 1.00 40.85 276 ALA B O 1
ATOM 3216 N N . GLU B 2 104 ? 1.679 141.412 67.580 1.00 40.08 277 GLU B N 1
ATOM 3217 C CA . GLU B 2 104 ? 2.106 141.696 68.911 1.00 45.07 277 GLU B CA 1
ATOM 3218 C C . GLU B 2 104 ? 3.515 142.247 68.852 1.00 45.21 277 GLU B C 1
ATOM 3219 O O . GLU B 2 104 ? 3.806 143.234 69.505 1.00 43.37 277 GLU B O 1
ATOM 3225 N N . PHE B 2 105 ? 4.344 141.709 67.961 1.00 43.72 278 PHE B N 1
ATOM 3226 C CA . PHE B 2 105 ? 5.739 142.102 67.906 1.00 42.70 278 PHE B CA 1
ATOM 3227 C C . PHE B 2 105 ? 5.852 143.528 67.344 1.00 43.33 278 PHE B C 1
ATOM 3228 O O . PHE B 2 105 ? 6.697 144.307 67.784 1.00 39.02 278 PHE B O 1
ATOM 3236 N N . VAL B 2 106 ? 4.971 143.851 66.386 1.00 40.86 279 VAL B N 1
ATOM 3237 C CA . VAL B 2 106 ? 4.843 145.162 65.800 1.00 43.24 279 VAL B CA 1
ATOM 3238 C C . VAL B 2 106 ? 4.461 146.174 66.875 1.00 44.70 279 VAL B C 1
ATOM 3239 O O . VAL B 2 106 ? 5.087 147.217 67.000 1.00 40.93 279 VAL B O 1
ATOM 3243 N N . TYR B 2 107 ? 3.430 145.821 67.653 1.00 46.58 280 TYR B N 1
ATOM 3244 C CA . TYR B 2 107 ? 2.970 146.571 68.804 1.00 48.08 280 TYR B CA 1
ATOM 3245 C C . TYR B 2 107 ? 4.014 146.875 69.885 1.00 47.61 280 TYR B C 1
ATOM 3246 O O . TYR B 2 107 ? 4.043 147.974 70.397 1.00 45.22 280 TYR B O 1
ATOM 3255 N N . ILE B 2 108 ? 4.866 145.938 70.268 1.00 45.83 281 ILE B N 1
ATOM 3256 C CA . ILE B 2 108 ? 5.820 146.284 71.309 1.00 48.19 281 ILE B CA 1
ATOM 3257 C C . ILE B 2 108 ? 6.933 147.198 70.813 1.00 45.86 281 ILE B C 1
ATOM 3258 O O . ILE B 2 108 ? 7.696 147.685 71.589 1.00 43.28 281 ILE B O 1
ATOM 3263 N N . THR B 2 109 ? 7.049 147.414 69.522 1.00 48.98 282 THR B N 1
ATOM 3264 C CA . THR B 2 109 ? 7.945 148.457 69.041 1.00 52.65 282 THR B CA 1
ATOM 3265 C C . THR B 2 109 ? 7.301 149.871 69.011 1.00 54.35 282 THR B C 1
ATOM 3266 O O . THR B 2 109 ? 7.957 150.818 68.633 1.00 48.05 282 THR B O 1
ATOM 3270 N N . ASP B 2 110 ? 6.036 149.985 69.419 1.00 59.38 283 ASP B N 1
ATOM 3271 C CA . ASP B 2 110 ? 5.261 151.234 69.340 1.00 64.55 283 ASP B CA 1
ATOM 3272 C C . ASP B 2 110 ? 5.136 151.669 67.895 1.00 62.89 283 ASP B C 1
ATOM 3273 O O . ASP B 2 110 ? 5.402 152.800 67.546 1.00 59.03 283 ASP B O 1
ATOM 3278 N N . ASP B 2 111 ? 4.721 150.720 67.068 1.00 64.07 284 ASP B N 1
ATOM 3279 C CA . ASP B 2 111 ? 4.439 150.948 65.665 1.00 64.14 284 ASP B CA 1
ATOM 3280 C C . ASP B 2 111 ? 5.599 151.648 64.999 1.00 59.64 284 ASP B C 1
ATOM 3281 O O . ASP B 2 111 ? 5.391 152.453 64.106 1.00 54.65 284 ASP B O 1
ATOM 3286 N N . THR B 2 112 ? 6.815 151.304 65.408 1.00 54.77 285 THR B N 1
ATOM 3287 C CA . THR B 2 112 ? 8.012 151.752 64.725 1.00 53.73 285 THR B CA 1
ATOM 3288 C C . THR B 2 112 ? 8.215 151.137 63.337 1.00 49.19 285 THR B C 1
ATOM 3289 O O . THR B 2 112 ? 8.800 151.756 62.464 1.00 45.21 285 THR B O 1
ATOM 3293 N N . TYR B 2 113 ? 7.868 149.868 63.194 1.00 46.12 286 TYR B N 1
ATOM 3294 C CA . TYR B 2 113 ? 8.047 149.163 61.917 1.00 45.85 286 TYR B CA 1
ATOM 3295 C C . TYR B 2 113 ? 6.724 148.554 61.548 1.00 42.80 286 TYR B C 1
ATOM 3296 O O . TYR B 2 113 ? 5.931 148.257 62.413 1.00 45.11 286 TYR B O 1
ATOM 3305 N N . THR B 2 114 ? 6.471 148.361 60.269 1.00 41.88 287 THR B N 1
ATOM 3306 C CA . THR B 2 114 ? 5.223 147.697 59.873 1.00 44.63 287 THR B CA 1
ATOM 3307 C C . THR B 2 114 ? 5.348 146.180 59.952 1.00 45.46 287 THR B C 1
ATOM 3308 O O . THR B 2 114 ? 6.454 145.618 59.986 1.00 42.63 287 THR B O 1
ATOM 3312 N N . LYS B 2 115 ? 4.202 145.524 59.904 1.00 43.25 288 LYS B N 1
ATOM 3313 C CA . LYS B 2 115 ? 4.151 144.092 59.866 1.00 44.02 288 LYS B CA 1
ATOM 3314 C C . LYS B 2 115 ? 4.975 143.527 58.677 1.00 43.64 288 LYS B C 1
ATOM 3315 O O . LYS B 2 115 ? 5.730 142.559 58.788 1.00 39.70 288 LYS B O 1
ATOM 3321 N N . LYS B 2 116 ? 4.899 144.224 57.563 1.00 43.54 289 LYS B N 1
ATOM 3322 C CA . LYS B 2 116 ? 5.605 143.833 56.377 1.00 45.27 289 LYS B CA 1
ATOM 3323 C C . LYS B 2 116 ? 7.123 143.838 56.574 1.00 40.35 289 LYS B C 1
ATOM 3324 O O . LYS B 2 116 ? 7.826 143.000 56.015 1.00 35.29 289 LYS B O 1
ATOM 3330 N N . GLN B 2 117 ? 7.608 144.839 57.296 1.00 35.04 290 GLN B N 1
ATOM 3331 C CA . GLN B 2 117 ? 9.009 144.972 57.572 1.00 38.88 290 GLN B CA 1
ATOM 3332 C C . GLN B 2 117 ? 9.459 143.824 58.473 1.00 35.21 290 GLN B C 1
ATOM 3333 O O . GLN B 2 117 ? 10.535 143.320 58.332 1.00 30.97 290 GLN B O 1
ATOM 3339 N N . VAL B 2 118 ? 8.666 143.512 59.477 1.00 32.68 291 VAL B N 1
ATOM 3340 C CA . VAL B 2 118 ? 9.048 142.501 60.401 1.00 34.44 291 VAL B CA 1
ATOM 3341 C C . VAL B 2 118 ? 9.157 141.167 59.682 1.00 31.80 291 VAL B C 1
ATOM 3342 O O . VAL B 2 118 ? 10.148 140.473 59.832 1.00 26.19 291 VAL B O 1
ATOM 3346 N N . LEU B 2 119 ? 8.129 140.839 58.918 1.00 28.47 292 LEU B N 1
ATOM 3347 C CA . LEU B 2 119 ? 8.112 139.646 58.119 1.00 32.10 292 LEU B CA 1
ATOM 3348 C C . LEU B 2 119 ? 9.251 139.591 57.084 1.00 32.30 292 LEU B C 1
ATOM 3349 O O . LEU B 2 119 ? 9.857 138.534 56.905 1.00 29.62 292 LEU B O 1
ATOM 3354 N N . ARG B 2 120 ? 9.633 140.740 56.515 1.00 29.62 293 ARG B N 1
ATOM 3355 C CA . ARG B 2 120 ? 10.725 140.733 55.559 1.00 34.70 293 ARG B CA 1
ATOM 3356 C C . ARG B 2 120 ? 12.018 140.471 56.271 1.00 31.81 293 ARG B C 1
ATOM 3357 O O . ARG B 2 120 ? 12.831 139.677 55.817 1.00 28.90 293 ARG B O 1
ATOM 3365 N N . MET B 2 121 ? 12.169 141.073 57.437 1.00 30.32 294 MET B N 1
ATOM 3366 C CA . MET B 2 121 ? 13.392 140.897 58.196 1.00 30.39 294 MET B CA 1
ATOM 3367 C C . MET B 2 121 ? 13.466 139.464 58.702 1.00 24.49 294 MET B C 1
ATOM 3368 O O . MET B 2 121 ? 14.544 138.890 58.723 1.00 24.93 294 MET B O 1
ATOM 3373 N N . GLU B 2 122 ? 12.333 138.897 59.112 1.00 23.59 295 GLU B N 1
ATOM 3374 C CA . GLU B 2 122 ? 12.299 137.463 59.432 1.00 30.31 295 GLU B CA 1
ATOM 3375 C C . GLU B 2 122 ? 12.987 136.607 58.314 1.00 31.68 295 GLU B C 1
ATOM 3376 O O . GLU B 2 122 ? 13.933 135.856 58.542 1.00 28.37 295 GLU B O 1
ATOM 3382 N N . HIS B 2 123 ? 12.531 136.815 57.098 1.00 29.39 296 HIS B N 1
ATOM 3383 C CA . HIS B 2 123 ? 13.015 136.123 55.936 1.00 32.27 296 HIS B CA 1
ATOM 3384 C C . HIS B 2 123 ? 14.511 136.371 55.709 1.00 30.48 296 HIS B C 1
ATOM 3385 O O . HIS B 2 123 ? 15.294 135.450 55.506 1.00 26.44 296 HIS B O 1
ATOM 3392 N N . LEU B 2 124 ? 14.914 137.624 55.824 1.00 29.80 297 LEU B N 1
ATOM 3393 C CA . LEU B 2 124 ? 16.296 137.952 55.701 1.00 28.92 297 LEU B CA 1
ATOM 3394 C C . LEU B 2 124 ? 17.112 137.253 56.740 1.00 25.79 297 LEU B C 1
ATOM 3395 O O . LEU B 2 124 ? 18.156 136.760 56.429 1.00 22.54 297 LEU B O 1
ATOM 3400 N N . VAL B 2 125 ? 16.668 137.276 57.991 1.00 29.55 298 VAL B N 1
ATOM 3401 C CA . VAL B 2 125 ? 17.400 136.594 59.062 1.00 29.69 298 VAL B CA 1
ATOM 3402 C C . VAL B 2 125 ? 17.522 135.069 58.823 1.00 28.33 298 VAL B C 1
ATOM 3403 O O . VAL B 2 125 ? 18.618 134.528 58.942 1.00 22.98 298 VAL B O 1
ATOM 3407 N N . LEU B 2 126 ? 16.442 134.438 58.339 1.00 26.31 299 LEU B N 1
ATOM 3408 C CA . LEU B 2 126 ? 16.464 133.031 58.058 1.00 28.39 299 LEU B CA 1
ATOM 3409 C C . LEU B 2 126 ? 17.448 132.763 56.978 1.00 29.71 299 LEU B C 1
ATOM 3410 O O . LEU B 2 126 ? 18.189 131.784 57.053 1.00 26.80 299 LEU B O 1
ATOM 3415 N N . LYS B 2 127 ? 17.534 133.680 56.021 1.00 29.94 300 LYS B N 1
ATOM 3416 C CA . LYS B 2 127 ? 18.505 133.508 54.973 1.00 34.25 300 LYS B CA 1
ATOM 3417 C C . LYS B 2 127 ? 19.918 133.628 55.515 1.00 32.07 300 LYS B C 1
ATOM 3418 O O . LYS B 2 127 ? 20.777 132.801 55.230 1.00 29.95 300 LYS B O 1
ATOM 3424 N N . VAL B 2 128 ? 20.181 134.658 56.293 1.00 27.17 301 VAL B N 1
ATOM 3425 C CA . VAL B 2 128 ? 21.569 134.915 56.613 1.00 29.61 301 VAL B CA 1
ATOM 3426 C C . VAL B 2 128 ? 22.088 133.827 57.537 1.00 25.10 301 VAL B C 1
ATOM 3427 O O . VAL B 2 128 ? 23.206 133.437 57.452 1.00 23.92 301 VAL B O 1
ATOM 3431 N N . LEU B 2 129 ? 21.195 133.318 58.363 1.00 22.99 302 LEU B N 1
ATOM 3432 C CA . LEU B 2 129 ? 21.486 132.259 59.271 1.00 27.42 302 LEU B CA 1
ATOM 3433 C C . LEU B 2 129 ? 21.340 130.860 58.632 1.00 25.23 302 LEU B C 1
ATOM 3434 O O . LEU B 2 129 ? 21.573 129.898 59.330 1.00 25.43 302 LEU B O 1
ATOM 3439 N N . THR B 2 130 ? 20.946 130.788 57.343 1.00 24.79 303 THR B N 1
ATOM 3440 C CA . THR B 2 130 ? 20.641 129.539 56.586 1.00 27.01 303 THR B CA 1
ATOM 3441 C C . THR B 2 130 ? 19.771 128.524 57.398 1.00 28.46 303 THR B C 1
ATOM 3442 O O . THR B 2 130 ? 19.957 127.303 57.392 1.00 24.12 303 THR B O 1
ATOM 3446 N N . PHE B 2 131 ? 18.798 129.103 58.070 1.00 28.17 304 PHE B N 1
ATOM 3447 C CA . PHE B 2 131 ? 17.813 128.381 58.792 1.00 30.03 304 PHE B CA 1
ATOM 3448 C C . PHE B 2 131 ? 18.412 127.633 59.990 1.00 31.03 304 PHE B C 1
ATOM 3449 O O . PHE B 2 131 ? 17.780 126.771 60.504 1.00 31.26 304 PHE B O 1
ATOM 3457 N N . ASP B 2 132 ? 19.630 127.939 60.396 1.00 28.53 305 ASP B N 1
ATOM 3458 C CA . ASP B 2 132 ? 20.222 127.174 61.446 1.00 31.52 305 ASP B CA 1
ATOM 3459 C C . ASP B 2 132 ? 19.870 127.737 62.787 1.00 28.03 305 ASP B C 1
ATOM 3460 O O . ASP B 2 132 ? 20.549 128.582 63.273 1.00 30.10 305 ASP B O 1
ATOM 3465 N N . LEU B 2 133 ? 18.737 127.330 63.319 1.00 24.69 306 LEU B N 1
ATOM 3466 C CA . LEU B 2 133 ? 18.202 127.953 64.494 1.00 29.31 306 LEU B CA 1
ATOM 3467 C C . LEU B 2 133 ? 18.407 127.188 65.787 1.00 24.93 306 LEU B C 1
ATOM 3468 O O . LEU B 2 133 ? 18.229 127.736 66.825 1.00 25.19 306 LEU B O 1
ATOM 3473 N N . ALA B 2 134 ? 18.772 125.927 65.710 1.00 19.56 307 ALA B N 1
ATOM 3474 C CA . ALA B 2 134 ? 18.831 125.103 66.888 1.00 28.23 307 ALA B CA 1
ATOM 3475 C C . ALA B 2 134 ? 20.156 125.260 67.618 1.00 24.86 307 ALA B C 1
ATOM 3476 O O . ALA B 2 134 ? 20.882 124.369 67.713 1.00 26.93 307 ALA B O 1
ATOM 3478 N N . ALA B 2 135 ? 20.393 126.413 68.213 1.00 28.51 308 ALA B N 1
ATOM 3479 C CA . ALA B 2 135 ? 21.704 126.729 68.754 1.00 33.18 308 ALA B CA 1
ATOM 3480 C C . ALA B 2 135 ? 21.683 126.509 70.236 1.00 32.57 308 ALA B C 1
ATOM 3481 O O . ALA B 2 135 ? 20.696 126.748 70.898 1.00 28.24 308 ALA B O 1
ATOM 3483 N N . PRO B 2 136 ? 22.789 126.008 70.732 1.00 31.36 309 PRO B N 1
ATOM 3484 C CA . PRO B 2 136 ? 22.950 125.770 72.146 1.00 32.39 309 PRO B CA 1
ATOM 3485 C C . PRO B 2 136 ? 23.017 127.074 72.880 1.00 28.96 309 PRO B C 1
ATOM 3486 O O . PRO B 2 136 ? 23.450 128.066 72.352 1.00 30.81 309 PRO B O 1
ATOM 3490 N N . THR B 2 137 ? 22.488 127.100 74.071 1.00 30.13 310 THR B N 1
ATOM 3491 C CA . THR B 2 137 ? 22.496 128.334 74.854 1.00 32.93 310 THR B CA 1
ATOM 3492 C C . THR B 2 137 ? 23.155 128.076 76.177 1.00 31.27 310 THR B C 1
ATOM 3493 O O . THR B 2 137 ? 23.314 126.908 76.589 1.00 25.26 310 THR B O 1
ATOM 3497 N N . VAL B 2 138 ? 23.393 129.172 76.884 1.00 30.09 311 VAL B N 1
ATOM 3498 C CA . VAL B 2 138 ? 23.840 129.100 78.243 1.00 31.53 311 VAL B CA 1
ATOM 3499 C C . VAL B 2 138 ? 22.791 128.363 79.071 1.00 32.72 311 VAL B C 1
ATOM 3500 O O . VAL B 2 138 ? 23.103 127.577 79.969 1.00 29.08 311 VAL B O 1
ATOM 3504 N N . ASN B 2 139 ? 21.540 128.606 78.719 1.00 33.30 312 ASN B N 1
ATOM 3505 C CA . ASN B 2 139 ? 20.450 128.009 79.413 1.00 36.13 312 ASN B CA 1
ATOM 3506 C C . ASN B 2 139 ? 20.430 126.484 79.300 1.00 33.18 312 ASN B C 1
ATOM 3507 O O . ASN B 2 139 ? 20.368 125.782 80.315 1.00 32.03 312 ASN B O 1
ATOM 3512 N N . GLN B 2 140 ? 20.589 125.977 78.093 1.00 28.77 313 GLN B N 1
ATOM 3513 C CA . GLN B 2 140 ? 20.713 124.536 77.884 1.00 33.03 313 GLN B CA 1
ATOM 3514 C C . GLN B 2 140 ? 21.857 123.872 78.670 1.00 31.44 313 GLN B C 1
ATOM 3515 O O . GLN B 2 140 ? 21.695 122.755 79.111 1.00 26.87 313 GLN B O 1
ATOM 3521 N N . PHE B 2 141 ? 22.983 124.567 78.865 1.00 28.47 314 PHE B N 1
ATOM 3522 C CA . PHE B 2 141 ? 24.056 124.000 79.662 1.00 34.60 314 PHE B CA 1
ATOM 3523 C C . PHE B 2 141 ? 23.784 123.986 81.165 1.00 32.27 314 PHE B C 1
ATOM 3524 O O . PHE B 2 141 ? 23.940 122.933 81.763 1.00 29.31 314 PHE B O 1
ATOM 3532 N N . LEU B 2 142 ? 23.259 125.098 81.703 1.00 29.58 315 LEU B N 1
ATOM 3533 C CA . LEU B 2 142 ? 22.940 125.256 83.122 1.00 33.29 315 LEU B CA 1
ATOM 3534 C C . LEU B 2 142 ? 22.006 124.147 83.623 1.00 34.28 315 LEU B C 1
ATOM 3535 O O . LEU B 2 142 ? 22.159 123.629 84.679 1.00 28.65 315 LEU B O 1
ATOM 3540 N N . THR B 2 143 ? 21.006 123.895 82.815 1.00 36.39 316 THR B N 1
ATOM 3541 C CA . THR B 2 143 ? 19.937 122.978 83.025 1.00 40.59 316 THR B CA 1
ATOM 3542 C C . THR B 2 143 ? 20.511 121.563 83.250 1.00 37.79 316 THR B C 1
ATOM 3543 O O . THR B 2 143 ? 20.180 120.912 84.226 1.00 32.60 316 THR B O 1
ATOM 3547 N N . GLN B 2 144 ? 21.480 121.179 82.429 1.00 35.24 317 GLN B N 1
ATOM 3548 C CA . GLN B 2 144 ? 22.199 119.949 82.639 1.00 37.82 317 GLN B CA 1
ATOM 3549 C C . GLN B 2 144 ? 23.089 120.024 83.861 1.00 37.81 317 GLN B C 1
ATOM 3550 O O . GLN B 2 144 ? 23.088 119.103 84.649 1.00 32.26 317 GLN B O 1
ATOM 3556 N N . TYR B 2 145 ? 23.801 121.143 84.025 1.00 35.49 318 TYR B N 1
ATOM 3557 C CA . TYR B 2 145 ? 24.661 121.293 85.155 1.00 38.96 318 TYR B CA 1
ATOM 3558 C C . TYR B 2 145 ? 23.813 121.220 86.463 1.00 37.50 318 TYR B C 1
ATOM 3559 O O . TYR B 2 145 ? 24.265 120.668 87.463 1.00 36.90 318 TYR B O 1
ATOM 3568 N N . PHE B 2 146 ? 22.605 121.764 86.443 1.00 36.51 319 PHE B N 1
ATOM 3569 C CA . PHE B 2 146 ? 21.727 121.673 87.610 1.00 42.28 319 PHE B CA 1
ATOM 3570 C C . PHE B 2 146 ? 21.490 120.230 88.144 1.00 40.88 319 PHE B C 1
ATOM 3571 O O . PHE B 2 146 ? 21.336 120.045 89.348 1.00 34.45 319 PHE B O 1
ATOM 3579 N N . LEU B 2 147 ? 21.479 119.239 87.259 1.00 39.47 320 LEU B N 1
ATOM 3580 C CA . LEU B 2 147 ? 21.316 117.865 87.678 1.00 48.56 320 LEU B CA 1
ATOM 3581 C C . LEU B 2 147 ? 22.446 117.384 88.621 1.00 49.84 320 LEU B C 1
ATOM 3582 O O . LEU B 2 147 ? 22.334 116.354 89.281 1.00 45.28 320 LEU B O 1
ATOM 3587 N N . HIS B 2 148 ? 23.508 118.168 88.732 1.00 50.73 321 HIS B N 1
ATOM 3588 C CA . HIS B 2 148 ? 24.614 117.750 89.550 1.00 54.76 321 HIS B CA 1
ATOM 3589 C C . HIS B 2 148 ? 24.549 118.309 90.948 1.00 57.11 321 HIS B C 1
ATOM 3590 O O . HIS B 2 148 ? 25.469 118.128 91.715 1.00 55.61 321 HIS B O 1
ATOM 3597 N N . GLN B 2 149 ? 23.444 118.951 91.295 1.00 61.97 322 GLN B N 1
ATOM 3598 C CA . GLN B 2 149 ? 23.281 119.451 92.637 1.00 67.59 322 GLN B CA 1
ATOM 3599 C C . GLN B 2 149 ? 22.965 118.369 93.636 1.00 69.62 322 GLN B C 1
ATOM 3600 O O . GLN B 2 149 ? 22.072 117.576 93.444 1.00 63.12 322 GLN B O 1
ATOM 3606 N N . GLN B 2 150 ? 23.630 118.450 94.772 1.00 76.26 323 GLN B N 1
ATOM 3607 C CA . GLN B 2 150 ? 23.395 117.516 95.853 1.00 81.03 323 GLN B CA 1
ATOM 3608 C C . GLN B 2 150 ? 23.169 118.246 97.182 1.00 81.28 323 GLN B C 1
ATOM 3609 O O . GLN B 2 150 ? 24.120 118.673 97.842 1.00 81.86 323 GLN B O 1
ATOM 3615 N N . PRO B 2 151 ? 21.906 118.455 97.536 1.00 81.33 324 PRO B N 1
ATOM 3616 C CA . PRO B 2 151 ? 20.775 118.175 96.658 1.00 80.63 324 PRO B CA 1
ATOM 3617 C C . PRO B 2 151 ? 20.349 119.431 95.888 1.00 79.13 324 PRO B C 1
ATOM 3618 O O . PRO B 2 151 ? 21.079 120.430 95.908 1.00 77.28 324 PRO B O 1
ATOM 3622 N N . ALA B 2 152 ? 19.180 119.380 95.243 1.00 76.45 325 ALA B N 1
ATOM 3623 C CA . ALA B 2 152 ? 18.685 120.503 94.459 1.00 74.48 325 ALA B CA 1
ATOM 3624 C C . ALA B 2 152 ? 18.398 1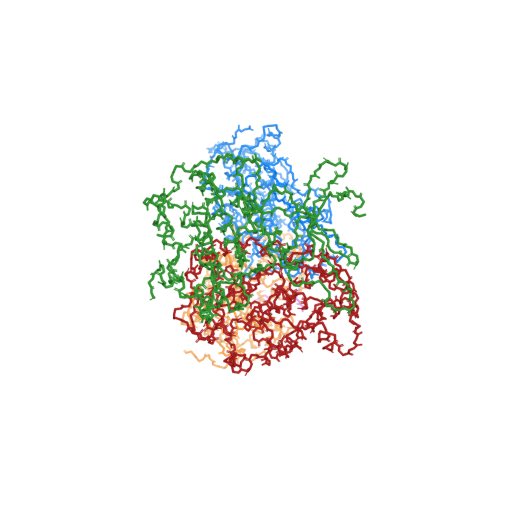21.717 95.346 1.00 70.44 325 ALA B C 1
ATOM 3625 O O . ALA B 2 152 ? 17.809 121.590 96.423 1.00 65.71 325 ALA B O 1
ATOM 3627 N N . ASN B 2 153 ? 18.828 122.885 94.876 1.00 65.23 326 ASN B N 1
ATOM 3628 C CA . ASN B 2 153 ? 18.580 124.141 95.552 1.00 62.91 326 ASN B CA 1
ATOM 3629 C C . ASN B 2 153 ? 18.061 125.230 94.598 1.00 61.91 326 ASN B C 1
ATOM 3630 O O . ASN B 2 153 ? 18.780 125.747 93.712 1.00 55.90 326 ASN B O 1
ATOM 3635 N N . CYS B 2 154 ? 16.817 125.621 94.826 1.00 58.72 327 CYS B N 1
ATOM 3636 C CA . CYS B 2 154 ? 16.142 126.514 93.916 1.00 60.95 327 CYS B CA 1
ATOM 3637 C C . CYS B 2 154 ? 16.751 127.910 93.832 1.00 56.74 327 CYS B C 1
ATOM 3638 O O . CYS B 2 154 ? 16.677 128.525 92.791 1.00 48.81 327 CYS B O 1
ATOM 3641 N N . LYS B 2 155 ? 17.383 128.382 94.902 1.00 55.28 328 LYS B N 1
ATOM 3642 C CA . LYS B 2 155 ? 18.073 129.673 94.877 1.00 56.09 328 LYS B CA 1
ATOM 3643 C C . LYS B 2 155 ? 19.297 129.649 93.960 1.00 50.29 328 LYS B C 1
ATOM 3644 O O . LYS B 2 155 ? 19.505 130.567 93.219 1.00 43.74 328 LYS B O 1
ATOM 3650 N N . VAL B 2 156 ? 20.118 128.610 94.062 1.00 47.42 329 VAL B N 1
ATOM 3651 C CA . VAL B 2 156 ? 21.249 128.408 93.170 1.00 48.06 329 VAL B CA 1
ATOM 3652 C C . VAL B 2 156 ? 20.808 128.377 91.702 1.00 44.27 329 VAL B C 1
ATOM 3653 O O . VAL B 2 156 ? 21.328 129.083 90.893 1.00 32.39 329 VAL B O 1
ATOM 3657 N N . GLU B 2 157 ? 19.797 127.600 91.393 1.00 44.83 330 GLU B N 1
ATOM 3658 C CA . GLU B 2 157 ? 19.331 127.495 90.021 1.00 46.67 330 GLU B CA 1
ATOM 3659 C C . GLU B 2 157 ? 18.924 128.885 89.512 1.00 44.18 330 GLU B C 1
ATOM 3660 O O . GLU B 2 157 ? 19.469 129.382 88.517 1.00 35.19 330 GLU B O 1
ATOM 3666 N N . SER B 2 158 ? 18.006 129.508 90.237 1.00 39.01 331 SER B N 1
ATOM 3667 C CA . SER B 2 158 ? 17.513 130.808 89.858 1.00 42.58 331 SER B CA 1
ATOM 3668 C C . SER B 2 158 ? 18.633 131.866 89.777 1.00 38.57 331 SER B C 1
ATOM 3669 O O . SER B 2 158 ? 18.644 132.629 88.859 1.00 32.65 331 SER B O 1
ATOM 3672 N N . LEU B 2 159 ? 19.594 131.834 90.692 1.00 37.09 332 LEU B N 1
ATOM 3673 C CA . LEU B 2 159 ? 20.732 132.726 90.652 1.00 40.15 332 LEU B CA 1
ATOM 3674 C C . LEU B 2 159 ? 21.686 132.474 89.470 1.00 38.80 332 LEU B C 1
ATOM 3675 O O . LEU B 2 159 ? 22.209 133.399 88.872 1.00 34.14 332 LEU B O 1
ATOM 3680 N N . ALA B 2 160 ? 21.914 131.220 89.148 1.00 34.20 333 ALA B N 1
ATOM 3681 C CA . ALA B 2 160 ? 22.751 130.896 88.011 1.00 39.16 333 ALA B CA 1
ATOM 3682 C C . ALA B 2 160 ? 22.115 131.413 86.701 1.00 35.76 333 ALA B C 1
ATOM 3683 O O . ALA B 2 160 ? 22.797 132.056 85.936 1.00 28.45 333 ALA B O 1
ATOM 3685 N N . MET B 2 161 ? 20.805 131.220 86.560 1.00 33.21 334 MET B N 1
ATOM 3686 C CA . MET B 2 161 ? 20.019 131.738 85.447 1.00 38.57 334 MET B CA 1
ATOM 3687 C C . MET B 2 161 ? 20.204 133.210 85.280 1.00 37.08 334 MET B C 1
ATOM 3688 O O . MET B 2 161 ? 20.408 133.687 84.178 1.00 28.78 334 MET B O 1
ATOM 3693 N N . PHE B 2 162 ? 20.099 133.903 86.414 1.00 36.72 335 PHE B N 1
ATOM 3694 C CA . PHE B 2 162 ? 20.218 135.329 86.518 1.00 38.86 335 PHE B CA 1
ATOM 3695 C C . PHE B 2 162 ? 21.549 135.794 85.953 1.00 35.10 335 PHE B C 1
ATOM 3696 O O . PHE B 2 162 ? 21.621 136.698 85.150 1.00 33.14 335 PHE B O 1
ATOM 3704 N N . LEU B 2 163 ? 22.602 135.165 86.417 1.00 34.53 336 LEU B N 1
ATOM 3705 C CA . LEU B 2 163 ? 23.921 135.536 86.034 1.00 39.69 336 LEU B CA 1
ATOM 3706 C C . LEU B 2 163 ? 24.143 135.279 84.544 1.00 38.27 336 LEU B C 1
ATOM 3707 O O . LEU B 2 163 ? 24.666 136.128 83.823 1.00 30.66 336 LEU B O 1
ATOM 3712 N N . GLY B 2 164 ? 23.723 134.098 84.103 1.00 38.12 337 GLY B N 1
ATOM 3713 C CA . GLY B 2 164 ? 23.883 133.730 82.729 1.00 38.11 337 GLY B CA 1
ATOM 3714 C C . GLY B 2 164 ? 23.139 134.761 81.936 1.00 36.55 337 GLY B C 1
ATOM 3715 O O . GLY B 2 164 ? 23.609 135.203 80.931 1.00 37.24 337 GLY B O 1
ATOM 3716 N N . GLU B 2 165 ? 22.020 135.221 82.443 1.00 30.67 338 GLU B N 1
ATOM 3717 C CA . GLU B 2 165 ? 21.253 136.174 81.705 1.00 36.94 338 GLU B CA 1
ATOM 3718 C C . GLU B 2 165 ? 21.974 137.550 81.611 1.00 39.16 338 GLU B C 1
ATOM 3719 O O . GLU B 2 165 ? 21.977 138.206 80.563 1.00 31.30 338 GLU B O 1
ATOM 3725 N N . LEU B 2 166 ? 22.626 137.958 82.693 1.00 38.00 339 LEU B N 1
ATOM 3726 C CA . LEU B 2 166 ? 23.351 139.207 82.681 1.00 38.67 339 LEU B CA 1
ATOM 3727 C C . LEU B 2 166 ? 24.413 139.226 81.582 1.00 37.43 339 LEU B C 1
ATOM 3728 O O . LEU B 2 166 ? 24.671 140.282 80.979 1.00 34.91 339 LEU B O 1
ATOM 3733 N N . SER B 2 167 ? 25.045 138.079 81.352 1.00 34.79 340 SER B N 1
ATOM 3734 C CA . SER B 2 167 ? 26.097 137.962 80.325 1.00 37.91 340 SER B CA 1
ATOM 3735 C C . SER B 2 167 ? 25.613 138.279 78.921 1.00 33.52 340 SER B C 1
ATOM 3736 O O . SER B 2 167 ? 26.380 138.672 78.119 1.00 35.68 340 SER B O 1
ATOM 3739 N N . LEU B 2 168 ? 24.329 138.154 78.676 1.00 30.90 341 LEU B N 1
ATOM 3740 C CA . LEU B 2 168 ? 23.749 138.467 77.404 1.00 33.20 341 LEU B CA 1
ATOM 3741 C C . LEU B 2 168 ? 23.835 139.939 77.059 1.00 33.81 341 LEU B C 1
ATOM 3742 O O . LEU B 2 168 ? 23.902 140.294 75.896 1.00 29.01 341 LEU B O 1
ATOM 3747 N N . ILE B 2 169 ? 23.791 140.773 78.093 1.00 32.65 342 ILE B N 1
ATOM 3748 C CA . ILE B 2 169 ? 23.803 142.201 77.921 1.00 35.50 342 ILE B CA 1
ATOM 3749 C C . ILE B 2 169 ? 25.126 142.773 77.397 1.00 30.96 342 ILE B C 1
ATOM 3750 O O . ILE B 2 169 ? 25.128 143.719 76.687 1.00 34.53 342 ILE B O 1
ATOM 3755 N N . ASP B 2 170 ? 26.250 142.239 77.792 1.00 30.84 343 ASP B N 1
ATOM 3756 C CA . ASP B 2 170 ? 27.518 142.863 77.436 1.00 37.59 343 ASP B CA 1
ATOM 3757 C C . ASP B 2 170 ? 28.392 142.032 76.439 1.00 38.21 343 ASP B C 1
ATOM 3758 O O . ASP B 2 170 ? 29.060 141.057 76.824 1.00 33.36 343 ASP B O 1
ATOM 3763 N N . ALA B 2 171 ? 28.401 142.442 75.170 1.00 39.14 344 ALA B N 1
ATOM 3764 C CA . ALA B 2 171 ? 29.209 141.739 74.151 1.00 42.98 344 ALA B CA 1
ATOM 3765 C C . ALA B 2 171 ? 30.676 141.705 74.548 1.00 43.33 344 ALA B C 1
ATOM 3766 O O . ALA B 2 171 ? 31.392 140.736 74.345 1.00 38.05 344 ALA B O 1
ATOM 3768 N N . ASP B 2 172 ? 31.103 142.774 75.179 1.00 46.88 345 ASP B N 1
ATOM 3769 C CA . ASP B 2 172 ? 32.415 142.830 75.788 1.00 49.69 345 ASP B CA 1
ATOM 3770 C C . ASP B 2 172 ? 32.197 142.703 77.287 1.00 42.72 345 ASP B C 1
ATOM 3771 O O . ASP B 2 172 ? 31.605 143.530 77.860 1.00 41.90 345 ASP B O 1
ATOM 3776 N N . PRO B 2 173 ? 32.650 141.651 77.919 1.00 44.04 346 PRO B N 1
ATOM 3777 C CA . PRO B 2 173 ? 33.479 140.628 77.306 1.00 45.72 346 PRO B CA 1
ATOM 3778 C C . PRO B 2 173 ? 32.766 139.319 76.879 1.00 41.68 346 PRO B C 1
ATOM 3779 O O . PRO B 2 173 ? 33.438 138.412 76.459 1.00 39.85 346 PRO B O 1
ATOM 3783 N N . TYR B 2 174 ? 31.462 139.185 77.026 1.00 40.44 347 TYR B N 1
ATOM 3784 C CA . TYR B 2 174 ? 30.902 137.833 77.072 1.00 44.24 347 TYR B CA 1
ATOM 3785 C C . TYR B 2 174 ? 30.881 137.085 75.723 1.00 41.66 347 TYR B C 1
ATOM 3786 O O . TYR B 2 174 ? 30.889 135.871 75.700 1.00 39.10 347 TYR B O 1
ATOM 3795 N N . LEU B 2 175 ? 30.962 137.820 74.628 1.00 39.91 348 LEU B N 1
ATOM 3796 C CA . LEU B 2 175 ? 31.094 137.212 73.337 1.00 44.92 348 LEU B CA 1
ATOM 3797 C C . LEU B 2 175 ? 32.328 136.378 73.176 1.00 44.25 348 LEU B C 1
ATOM 3798 O O . LEU B 2 175 ? 32.342 135.568 72.298 1.00 41.64 348 LEU B O 1
ATOM 3803 N N . LYS B 2 176 ? 33.383 136.655 73.931 1.00 46.05 349 LYS B N 1
ATOM 3804 C CA . LYS B 2 176 ? 34.581 135.792 73.946 1.00 49.48 349 LYS B CA 1
ATOM 3805 C C . LYS B 2 176 ? 34.291 134.369 74.459 1.00 44.27 349 LYS B C 1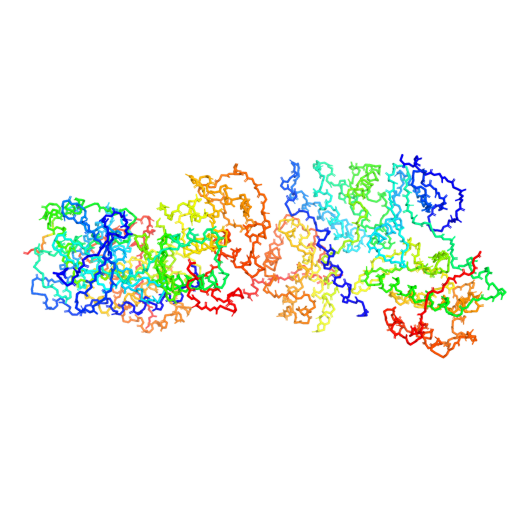
ATOM 3806 O O . LYS B 2 176 ? 35.056 133.451 74.186 1.00 40.57 349 LYS B O 1
ATOM 3812 N N . TYR B 2 177 ? 33.284 134.219 75.304 1.00 35.77 350 TYR B N 1
ATOM 3813 C CA . TYR B 2 177 ? 33.064 132.931 75.949 1.00 39.88 350 TYR B CA 1
ATOM 3814 C C . TYR B 2 177 ? 31.946 132.080 75.328 1.00 37.55 350 TYR B C 1
ATOM 3815 O O . TYR B 2 177 ? 30.896 132.563 74.914 1.00 33.94 350 TYR B O 1
ATOM 3824 N N . LEU B 2 178 ? 32.214 130.786 75.238 1.00 37.51 351 LEU B N 1
ATOM 3825 C CA . LEU B 2 178 ? 31.197 129.820 74.836 1.00 37.81 351 LEU B CA 1
ATOM 3826 C C . LEU B 2 178 ? 30.087 129.703 75.920 1.00 37.29 351 LEU B C 1
ATOM 3827 O O . LEU B 2 178 ? 30.317 129.904 77.138 1.00 25.80 351 LEU B O 1
ATOM 3832 N N . PRO B 2 179 ? 28.892 129.349 75.465 1.00 35.17 352 PRO B N 1
ATOM 3833 C CA . PRO B 2 179 ? 27.770 129.094 76.369 1.00 35.30 352 PRO B CA 1
ATOM 3834 C C . PRO B 2 179 ? 28.072 128.138 77.486 1.00 32.55 352 PRO B C 1
ATOM 3835 O O . PRO B 2 179 ? 27.677 128.447 78.580 1.00 34.68 352 PRO B O 1
ATOM 3839 N N . SER B 2 180 ? 28.745 127.029 77.217 1.00 33.01 353 SER B N 1
ATOM 3840 C CA . SER B 2 180 ? 29.088 126.032 78.220 1.00 33.93 353 SER B CA 1
ATOM 3841 C C . SER B 2 180 ? 30.018 126.524 79.348 1.00 30.42 353 SER B C 1
ATOM 3842 O O . SER B 2 180 ? 29.890 126.124 80.449 1.00 28.10 353 SER B O 1
ATOM 3845 N N . VAL B 2 181 ? 30.955 127.376 79.014 1.00 31.08 354 VAL B N 1
ATOM 3846 C CA . VAL B 2 181 ? 31.854 128.028 79.940 1.00 33.58 354 VAL B CA 1
ATOM 3847 C C . VAL B 2 181 ? 31.155 129.125 80.731 1.00 30.59 354 VAL B C 1
ATOM 3848 O O . VAL B 2 181 ? 31.329 129.204 81.900 1.00 26.63 354 VAL B O 1
ATOM 3852 N N . ILE B 2 182 ? 30.323 129.926 80.099 1.00 33.18 355 ILE B N 1
ATOM 3853 C CA . ILE B 2 182 ? 29.568 130.930 80.833 1.00 37.28 355 ILE B CA 1
ATOM 3854 C C . ILE B 2 182 ? 28.637 130.261 81.834 1.00 35.89 355 ILE B C 1
ATOM 3855 O O . ILE B 2 182 ? 28.557 130.662 83.013 1.00 31.43 355 ILE B O 1
ATOM 3860 N N . ALA B 2 183 ? 28.016 129.180 81.378 1.00 32.87 356 ALA B N 1
ATOM 3861 C CA . ALA B 2 183 ? 27.133 128.405 82.244 1.00 36.57 356 ALA B CA 1
ATOM 3862 C C . ALA B 2 183 ? 27.921 127.846 83.406 1.00 34.99 356 ALA B C 1
ATOM 3863 O O . ALA B 2 183 ? 27.436 127.821 84.486 1.00 33.02 356 ALA B O 1
ATOM 3865 N N . GLY B 2 184 ? 29.172 127.470 83.175 1.00 36.23 357 GLY B N 1
ATOM 3866 C CA . GLY B 2 184 ? 30.007 126.922 84.224 1.00 38.18 357 GLY B CA 1
ATOM 3867 C C . GLY B 2 184 ? 30.326 127.923 85.303 1.00 33.66 357 GLY B C 1
ATOM 3868 O O . GLY B 2 184 ? 30.141 127.681 86.473 1.00 29.56 357 GLY B O 1
ATOM 3869 N N . ALA B 2 185 ? 30.761 129.067 84.843 1.00 31.54 358 ALA B N 1
ATOM 3870 C CA . ALA B 2 185 ? 30.997 130.202 85.668 1.00 35.40 358 ALA B CA 1
ATOM 3871 C C . ALA B 2 185 ? 29.791 130.587 86.466 1.00 37.07 358 ALA B C 1
ATOM 3872 O O . ALA B 2 185 ? 29.890 130.781 87.660 1.00 36.68 358 ALA B O 1
ATOM 3874 N N . ALA B 2 186 ? 28.644 130.682 85.813 1.00 38.25 359 ALA B N 1
ATOM 3875 C CA . ALA B 2 186 ? 27.461 131.141 86.495 1.00 38.67 359 ALA B CA 1
ATOM 3876 C C . ALA B 2 186 ? 27.024 130.091 87.507 1.00 39.29 359 ALA B C 1
ATOM 3877 O O . ALA B 2 186 ? 26.602 130.417 88.613 1.00 32.71 359 ALA B O 1
ATOM 3879 N N . PHE B 2 187 ? 27.166 128.825 87.141 1.00 36.77 360 PHE B N 1
ATOM 3880 C CA . PHE B 2 187 ? 26.790 127.805 88.061 1.00 41.13 360 PHE B CA 1
ATOM 3881 C C . PHE B 2 187 ? 27.639 127.864 89.312 1.00 40.42 360 PHE B C 1
ATOM 3882 O O . PHE B 2 187 ? 27.105 127.906 90.378 1.00 33.04 360 PHE B O 1
ATOM 3890 N N . HIS B 2 188 ? 28.948 127.882 89.148 1.00 38.32 361 HIS B N 1
ATOM 3891 C CA . HIS B 2 188 ? 29.857 127.934 90.268 1.00 43.83 361 HIS B CA 1
ATOM 3892 C C . HIS B 2 188 ? 29.602 129.148 91.141 1.00 42.46 361 HIS B C 1
ATOM 3893 O O . HIS B 2 188 ? 29.655 129.059 92.338 1.00 32.24 361 HIS B O 1
ATOM 3900 N N . LEU B 2 189 ? 29.351 130.281 90.500 1.00 43.18 362 LEU B N 1
ATOM 3901 C CA . LEU B 2 189 ? 29.247 131.523 91.191 1.00 43.96 362 LEU B CA 1
ATOM 3902 C C . LEU B 2 189 ? 27.990 131.517 92.047 1.00 44.82 362 LEU B C 1
ATOM 3903 O O . LEU B 2 189 ? 28.016 131.929 93.174 1.00 40.71 362 LEU B O 1
ATOM 3908 N N . ALA B 2 190 ? 26.945 130.900 91.541 1.00 46.30 363 ALA B N 1
ATOM 3909 C CA . ALA B 2 190 ? 25.684 130.836 92.233 1.00 47.88 363 ALA B CA 1
ATOM 3910 C C . ALA B 2 190 ? 25.767 129.873 93.387 1.00 48.28 363 ALA B C 1
ATOM 3911 O O . ALA B 2 190 ? 25.230 130.123 94.449 1.00 44.88 363 ALA B O 1
ATOM 3913 N N . LEU B 2 191 ? 26.441 128.767 93.173 1.00 48.65 364 LEU B N 1
ATOM 3914 C CA . LEU B 2 191 ? 26.503 127.762 94.196 1.00 53.98 364 LEU B CA 1
ATOM 3915 C C . LEU B 2 191 ? 27.289 128.324 95.362 1.00 55.98 364 LEU B C 1
ATOM 3916 O O . LEU B 2 191 ? 26.882 128.223 96.493 1.00 53.95 364 LEU B O 1
ATOM 3921 N N . TYR B 2 192 ? 28.366 129.020 95.059 1.00 57.98 365 TYR B N 1
ATOM 3922 C CA . TYR B 2 192 ? 29.247 129.546 96.073 1.00 60.17 365 TYR B CA 1
ATOM 3923 C C . TYR B 2 192 ? 28.574 130.648 96.887 1.00 59.53 365 TYR B C 1
ATOM 3924 O O . TYR B 2 192 ? 28.736 130.722 98.089 1.00 58.40 365 TYR B O 1
ATOM 3933 N N . THR B 2 193 ? 27.816 131.488 96.212 1.00 58.86 366 THR B N 1
ATOM 3934 C CA . THR B 2 193 ? 27.110 132.578 96.834 1.00 60.14 366 THR B CA 1
ATOM 3935 C C . THR B 2 193 ? 26.084 132.121 97.861 1.00 62.31 366 THR B C 1
ATOM 3936 O O . THR B 2 193 ? 25.926 132.740 98.897 1.00 60.19 366 THR B O 1
ATOM 3940 N N . VAL B 2 194 ? 25.355 131.066 97.525 1.00 65.27 367 VAL B N 1
ATOM 3941 C CA . VAL B 2 194 ? 24.262 130.573 98.345 1.00 67.71 367 VAL B CA 1
ATOM 3942 C C . VAL B 2 194 ? 24.719 129.572 99.401 1.00 67.00 367 VAL B C 1
ATOM 3943 O O . VAL B 2 194 ? 24.307 129.676 100.531 1.00 64.88 367 VAL B O 1
ATOM 3947 N N . THR B 2 195 ? 25.581 128.628 99.029 1.00 67.70 368 THR B N 1
ATOM 3948 C CA . THR B 2 195 ? 25.944 127.485 99.887 1.00 67.27 368 THR B CA 1
ATOM 3949 C C . THR B 2 195 ? 27.413 127.448 100.343 1.00 66.29 368 THR B C 1
ATOM 3950 O O . THR B 2 195 ? 27.789 126.662 101.204 1.00 60.76 368 THR B O 1
ATOM 3954 N N . GLY B 2 196 ? 28.254 128.217 99.673 1.00 65.93 369 GLY B N 1
ATOM 3955 C CA . GLY B 2 196 ? 29.677 128.121 99.877 1.00 66.74 369 GLY B CA 1
ATOM 3956 C C . GLY B 2 196 ? 30.321 126.975 99.132 1.00 66.09 369 GLY B C 1
ATOM 3957 O O . GLY B 2 196 ? 31.530 126.856 99.166 1.00 65.48 369 GLY B O 1
ATOM 3958 N N . GLN B 2 197 ? 29.531 126.129 98.475 1.00 65.60 370 GLN B N 1
ATOM 3959 C CA . GLN B 2 197 ? 30.081 124.971 97.760 1.00 66.63 370 GLN B CA 1
ATOM 3960 C C . GLN B 2 197 ? 30.690 125.420 96.441 1.00 63.31 370 GLN B C 1
ATOM 3961 O O . GLN B 2 197 ? 30.509 126.548 96.021 1.00 63.02 370 GLN B O 1
ATOM 3967 N N . SER B 2 198 ? 31.341 124.504 95.744 1.00 61.44 371 SER B N 1
ATOM 3968 C CA . SER B 2 198 ? 32.087 124.852 94.548 1.00 61.65 371 SER B CA 1
ATOM 3969 C C . SER B 2 198 ? 31.775 123.940 93.392 1.00 58.29 371 SER B C 1
ATOM 3970 O O . SER B 2 198 ? 31.203 122.897 93.572 1.00 54.96 371 SER B O 1
ATOM 3973 N N . TRP B 2 199 ? 32.189 124.354 92.206 1.00 56.01 372 TRP B N 1
ATOM 3974 C CA . TRP B 2 199 ? 32.158 123.518 91.028 1.00 56.47 372 TRP B CA 1
ATOM 3975 C C . TRP B 2 199 ? 32.503 122.082 91.388 1.00 56.52 372 TRP B C 1
ATOM 3976 O O . TRP B 2 199 ? 33.590 121.810 91.846 1.00 56.56 372 TRP B O 1
ATOM 3987 N N . PRO B 2 200 ? 31.535 121.190 91.292 1.00 55.72 373 PRO B N 1
ATOM 3988 C CA . PRO B 2 200 ? 31.729 119.813 91.752 1.00 55.98 373 PRO B CA 1
ATOM 3989 C C . PRO B 2 200 ? 32.532 118.947 90.807 1.00 54.82 373 PRO B C 1
ATOM 3990 O O . PRO B 2 200 ? 32.534 119.083 89.572 1.00 49.37 373 PRO B O 1
ATOM 3994 N N . GLU B 2 201 ? 33.209 118.020 91.453 1.00 54.23 374 GLU B N 1
ATOM 3995 C CA . GLU B 2 201 ? 34.063 117.068 90.812 1.00 54.67 374 GLU B CA 1
ATOM 3996 C C . GLU B 2 201 ? 33.325 116.361 89.695 1.00 49.55 374 GLU B C 1
ATOM 3997 O O . GLU B 2 201 ? 33.915 116.100 88.648 1.00 36.02 374 GLU B O 1
ATOM 4003 N N . SER B 2 202 ? 32.048 116.038 89.945 1.00 46.64 375 SER B N 1
ATOM 4004 C CA . SER B 2 202 ? 31.194 115.408 88.936 1.00 46.96 375 SER B CA 1
ATOM 4005 C C . SER B 2 202 ? 31.068 116.231 87.615 1.00 42.78 375 SER B C 1
ATOM 4006 O O . SER B 2 202 ? 30.981 115.685 86.537 1.00 37.73 375 SER B O 1
ATOM 4009 N N . LEU B 2 203 ? 31.137 117.543 87.692 1.00 41.78 376 LEU B N 1
ATOM 4010 C CA . LEU B 2 203 ? 31.053 118.346 86.490 1.00 43.35 376 LEU B CA 1
ATOM 4011 C C . LEU B 2 203 ? 32.426 118.502 85.810 1.00 41.01 376 LEU B C 1
ATOM 4012 O O . LEU B 2 203 ? 32.527 118.729 84.613 1.00 33.19 376 LEU B O 1
ATOM 4017 N N . ILE B 2 204 ? 33.469 118.342 86.597 1.00 38.44 377 ILE B N 1
ATOM 4018 C CA . ILE B 2 204 ? 34.799 118.314 86.050 1.00 42.95 377 ILE B CA 1
ATOM 4019 C C . ILE B 2 204 ? 34.858 117.119 85.144 1.00 39.17 377 ILE B C 1
ATOM 4020 O O . ILE B 2 204 ? 35.349 117.214 84.040 1.00 36.80 377 ILE B O 1
ATOM 4025 N N . ARG B 2 205 ? 34.255 116.028 85.572 1.00 39.58 378 ARG B N 1
ATOM 4026 C CA . ARG B 2 205 ? 34.305 114.801 84.778 1.00 48.81 378 ARG B CA 1
ATOM 4027 C C . ARG B 2 205 ? 33.447 114.943 83.557 1.00 43.62 378 ARG B C 1
ATOM 4028 O O . ARG B 2 205 ? 33.845 114.568 82.500 1.00 39.35 378 ARG B O 1
ATOM 4036 N N . LYS B 2 206 ? 32.255 115.479 83.717 1.00 42.13 379 LYS B N 1
ATOM 4037 C CA . LYS B 2 206 ? 31.353 115.675 82.602 1.00 43.35 379 LYS B CA 1
ATOM 4038 C C . LYS B 2 206 ? 31.950 116.652 81.566 1.00 35.57 379 LYS B C 1
ATOM 4039 O O . LYS B 2 206 ? 32.007 116.362 80.405 1.00 32.32 379 LYS B O 1
ATOM 4045 N N . THR B 2 207 ? 32.451 117.776 82.038 1.00 35.20 380 THR B N 1
ATOM 4046 C CA . THR B 2 207 ? 32.730 118.893 81.158 1.00 37.52 380 THR B CA 1
ATOM 4047 C C . THR B 2 207 ? 34.167 118.935 80.789 1.00 35.90 380 THR B C 1
ATOM 4048 O O . THR B 2 207 ? 34.510 119.438 79.736 1.00 29.33 380 THR B O 1
ATOM 4052 N N . GLY B 2 208 ? 34.995 118.481 81.717 1.00 40.60 381 GLY B N 1
ATOM 4053 C CA . GLY B 2 208 ? 36.430 118.646 81.603 1.00 41.01 381 GLY B CA 1
ATOM 4054 C C . GLY B 2 208 ? 36.868 120.042 81.972 1.00 37.61 381 GLY B C 1
ATOM 4055 O O . GLY B 2 208 ? 38.013 120.356 81.952 1.00 36.45 381 GLY B O 1
ATOM 4056 N N . TYR B 2 209 ? 35.947 120.886 82.338 1.00 37.26 382 TYR B N 1
ATOM 4057 C CA . TYR B 2 209 ? 36.306 122.189 82.863 1.00 44.04 382 TYR B CA 1
ATOM 4058 C C . TYR B 2 209 ? 36.671 122.118 84.342 1.00 43.80 382 TYR B C 1
ATOM 4059 O O . TYR B 2 209 ? 36.118 121.316 85.047 1.00 43.06 382 TYR B O 1
ATOM 4068 N N . THR B 2 210 ? 37.632 122.944 84.771 1.00 47.81 383 THR B N 1
ATOM 4069 C CA . THR B 2 210 ? 37.985 123.138 86.183 1.00 47.74 383 THR B CA 1
ATOM 4070 C C . THR B 2 210 ? 37.770 124.598 86.574 1.00 46.93 383 THR B C 1
ATOM 4071 O O . THR B 2 210 ? 37.601 125.441 85.732 1.00 37.57 383 THR B O 1
ATOM 4075 N N . LEU B 2 211 ? 37.874 124.902 87.861 1.00 51.70 384 LEU B N 1
ATOM 4076 C CA . LEU B 2 211 ? 37.849 126.290 88.299 1.00 56.30 384 LEU B CA 1
ATOM 4077 C C . LEU B 2 211 ? 38.950 127.040 87.577 1.00 54.86 384 LEU B C 1
ATOM 4078 O O . LEU B 2 211 ? 38.806 128.193 87.247 1.00 52.40 384 LEU B O 1
ATOM 4083 N N . GLU B 2 212 ? 40.031 126.344 87.278 1.00 55.49 385 GLU B N 1
ATOM 4084 C CA . GLU B 2 212 ? 41.138 126.954 86.572 1.00 58.84 385 GLU B CA 1
ATOM 4085 C C . GLU B 2 212 ? 40.726 127.324 85.156 1.00 53.81 385 GLU B C 1
ATOM 4086 O O . GLU B 2 212 ? 40.980 128.415 84.683 1.00 46.46 385 GLU B O 1
ATOM 4092 N N . SER B 2 213 ? 40.058 126.423 84.468 1.00 51.58 386 SER B N 1
ATOM 4093 C CA . SER B 2 213 ? 39.701 126.744 83.104 1.00 52.68 386 SER B CA 1
ATOM 4094 C C . SER B 2 213 ? 38.629 127.814 83.086 1.00 46.14 386 SER B C 1
ATOM 4095 O O . SER B 2 213 ? 38.583 128.626 82.179 1.00 41.72 386 SER B O 1
ATOM 4098 N N . LEU B 2 214 ? 37.798 127.814 84.116 1.00 39.52 387 LEU B N 1
ATOM 4099 C CA . LEU B 2 214 ? 36.675 128.725 84.228 1.00 44.79 387 LEU B CA 1
ATOM 4100 C C . LEU B 2 214 ? 37.049 130.167 84.732 1.00 45.89 387 LEU B C 1
ATOM 4101 O O . LEU B 2 214 ? 36.315 131.121 84.517 1.00 39.87 387 LEU B O 1
ATOM 4106 N N . LYS B 2 215 ? 38.224 130.296 85.344 1.00 47.97 388 LYS B N 1
ATOM 4107 C CA . LYS B 2 215 ? 38.626 131.505 86.061 1.00 51.68 388 LYS B CA 1
ATOM 4108 C C . LYS B 2 215 ? 38.425 132.806 85.262 1.00 49.65 388 LYS B C 1
ATOM 4109 O O . LYS B 2 215 ? 37.811 133.747 85.760 1.00 43.22 388 LYS B O 1
ATOM 4115 N N . PRO B 2 216 ? 38.956 132.880 84.046 1.00 49.53 389 PRO B N 1
ATOM 4116 C CA . PRO B 2 216 ? 38.771 134.083 83.242 1.00 53.06 389 PRO B CA 1
ATOM 4117 C C . PRO B 2 216 ? 37.290 134.519 83.130 1.00 50.57 389 PRO B C 1
ATOM 4118 O O . PRO B 2 216 ? 36.953 135.662 83.438 1.00 49.25 389 PRO B O 1
ATOM 4122 N N . CYS B 2 217 ? 36.418 133.634 82.686 1.00 45.53 390 CYS B N 1
ATOM 4123 C CA . CYS B 2 217 ? 35.016 133.980 82.604 1.00 44.56 390 CYS B CA 1
ATOM 4124 C C . CYS B 2 217 ? 34.487 134.290 83.999 1.00 40.30 390 CYS B C 1
ATOM 4125 O O . CYS B 2 217 ? 33.790 135.238 84.197 1.00 34.99 390 CYS B O 1
ATOM 4128 N N . LEU B 2 218 ? 34.832 133.462 84.956 1.00 39.91 391 LEU B N 1
ATOM 4129 C CA . LEU B 2 218 ? 34.431 133.679 86.327 1.00 46.07 391 LEU B CA 1
ATOM 4130 C C . LEU B 2 218 ? 34.899 135.050 86.908 1.00 45.26 391 LEU B C 1
ATOM 4131 O O . LEU B 2 218 ? 34.123 135.760 87.539 1.00 36.42 391 LEU B O 1
ATOM 4136 N N . MET B 2 219 ? 36.137 135.457 86.644 1.00 47.25 392 MET B N 1
ATOM 4137 C CA . MET B 2 219 ? 36.551 136.788 87.071 1.00 53.49 392 MET B CA 1
ATOM 4138 C C . MET B 2 219 ? 35.630 137.832 86.479 1.00 50.12 392 MET B C 1
ATOM 4139 O O . MET B 2 219 ? 35.318 138.805 87.126 1.00 48.83 392 MET B O 1
ATOM 4144 N N . ASP B 2 220 ? 35.352 137.713 85.195 1.00 47.36 393 ASP B N 1
ATOM 4145 C CA . ASP B 2 220 ? 34.526 138.699 84.536 1.00 47.28 393 ASP B CA 1
ATOM 4146 C C . ASP B 2 220 ? 33.151 138.697 85.165 1.00 43.12 393 ASP B C 1
ATOM 4147 O O . ASP B 2 220 ? 32.649 139.715 85.518 1.00 41.98 393 ASP B O 1
ATOM 4152 N N . LEU B 2 221 ? 32.537 137.533 85.284 1.00 44.73 394 LEU B N 1
ATOM 4153 C CA . LEU B 2 221 ? 31.160 137.433 85.719 1.00 47.34 394 LEU B CA 1
ATOM 4154 C C . LEU B 2 221 ? 30.972 137.936 87.145 1.00 47.97 394 LEU B C 1
ATOM 4155 O O . LEU B 2 221 ? 29.950 138.505 87.475 1.00 38.80 394 LEU B O 1
ATOM 4160 N N . HIS B 2 222 ? 31.993 137.736 87.965 1.00 51.65 395 HIS B N 1
ATOM 4161 C CA . HIS B 2 222 ? 32.013 138.236 89.322 1.00 54.59 395 HIS B CA 1
ATOM 4162 C C . HIS B 2 222 ? 31.957 139.739 89.346 1.00 51.16 395 HIS B C 1
ATOM 4163 O O . HIS B 2 222 ? 31.191 140.305 90.107 1.00 43.83 395 HIS B O 1
ATOM 4170 N N . GLN B 2 223 ? 32.790 140.376 88.529 1.00 48.56 396 GLN B N 1
ATOM 4171 C CA . GLN B 2 223 ? 32.723 141.831 88.397 1.00 50.67 396 GLN B CA 1
ATOM 4172 C C . GLN B 2 223 ? 31.328 142.226 87.972 1.00 49.26 396 GLN B C 1
ATOM 4173 O O . GLN B 2 223 ? 30.706 143.089 88.581 1.00 42.77 396 GLN B O 1
ATOM 4179 N N . THR B 2 224 ? 30.815 141.558 86.951 1.00 45.52 397 THR B N 1
ATOM 4180 C CA . THR B 2 224 ? 29.526 141.943 86.433 1.00 46.72 397 THR B CA 1
ATOM 4181 C C . THR B 2 224 ? 28.477 141.882 87.525 1.00 42.42 397 THR B C 1
ATOM 4182 O O . THR B 2 224 ? 27.667 142.742 87.613 1.00 34.26 397 THR B O 1
ATOM 4186 N N . TYR B 2 225 ? 28.560 140.855 88.362 1.00 45.67 398 TYR B N 1
ATOM 4187 C CA . TYR B 2 225 ? 27.640 140.629 89.483 1.00 48.47 398 TYR B CA 1
ATOM 4188 C C . TYR B 2 225 ? 27.797 141.702 90.586 1.00 50.74 398 TYR B C 1
ATOM 4189 O O . TYR B 2 225 ? 26.805 142.256 91.062 1.00 44.97 398 TYR B O 1
ATOM 4198 N N . LEU B 2 226 ? 29.038 142.065 90.897 1.00 48.93 399 LEU B N 1
ATOM 4199 C CA . LEU B 2 226 ? 29.291 143.141 91.817 1.00 52.48 399 LEU B CA 1
ATOM 4200 C C . LEU B 2 226 ? 28.696 144.476 91.336 1.00 53.06 399 LEU B C 1
ATOM 4201 O O . LEU B 2 226 ? 28.088 145.177 92.117 1.00 50.41 399 LEU B O 1
ATOM 4206 N N . LYS B 2 227 ? 28.856 144.780 90.046 1.00 51.77 400 LYS B N 1
ATOM 4207 C CA . LYS B 2 227 ? 28.518 146.073 89.476 1.00 54.73 400 LYS B CA 1
ATOM 4208 C C . LYS B 2 227 ? 27.095 146.116 88.895 1.00 51.71 400 LYS B C 1
ATOM 4209 O O . LYS B 2 227 ? 26.706 147.066 88.245 1.00 45.11 400 LYS B O 1
ATOM 4215 N N . ALA B 2 228 ? 26.325 145.073 89.134 1.00 51.69 401 ALA B N 1
ATOM 4216 C CA . ALA B 2 228 ? 25.064 144.928 88.439 1.00 53.05 401 ALA B CA 1
ATOM 4217 C C . ALA B 2 228 ? 24.055 146.018 88.787 1.00 53.83 401 ALA B C 1
ATOM 4218 O O . ALA B 2 228 ? 23.281 146.409 87.930 1.00 49.02 401 ALA B O 1
ATOM 4220 N N . PRO B 2 229 ? 23.955 146.388 90.064 1.00 55.58 402 PRO B N 1
ATOM 4221 C CA . PRO B 2 229 ? 23.090 147.499 90.462 1.00 56.93 402 PRO B CA 1
ATOM 4222 C C . PRO B 2 229 ? 23.429 148.853 89.874 1.00 54.60 402 PRO B C 1
ATOM 4223 O O . PRO B 2 229 ? 22.489 149.625 89.785 1.00 47.64 402 PRO B O 1
ATOM 4227 N N . GLN B 2 230 ? 24.673 149.096 89.448 1.00 54.13 403 GLN B N 1
ATOM 4228 C CA . GLN B 2 230 ? 25.059 150.337 88.775 1.00 58.24 403 GLN B CA 1
ATOM 4229 C C . GLN B 2 230 ? 24.933 150.273 87.236 1.00 56.57 403 GLN B C 1
ATOM 4230 O O . GLN B 2 230 ? 25.022 151.298 86.565 1.00 54.31 403 GLN B O 1
ATOM 4236 N N . HIS B 2 231 ? 24.818 149.072 86.674 1.00 53.64 404 HIS B N 1
ATOM 4237 C CA . HIS B 2 231 ? 24.701 148.910 85.228 1.00 53.27 404 HIS B CA 1
ATOM 4238 C C . HIS B 2 231 ? 23.562 149.746 84.637 1.00 49.15 404 HIS B C 1
ATOM 4239 O O . HIS B 2 231 ? 22.417 149.678 85.089 1.00 45.96 404 HIS B O 1
ATOM 4246 N N . ALA B 2 232 ? 23.868 150.449 83.562 1.00 47.70 405 ALA B N 1
ATOM 4247 C CA . ALA B 2 232 ? 22.868 151.260 82.854 1.00 49.21 405 ALA B CA 1
ATOM 4248 C C . ALA B 2 232 ? 21.587 150.462 82.484 1.00 46.48 405 ALA B C 1
ATOM 4249 O O . ALA B 2 232 ? 20.508 151.005 82.483 1.00 42.96 405 ALA B O 1
ATOM 4251 N N . GLN B 2 233 ? 21.729 149.175 82.183 1.00 44.00 406 GLN B N 1
ATOM 4252 C CA . GLN B 2 233 ? 20.586 148.307 81.910 1.00 46.48 406 GLN B CA 1
ATOM 4253 C C . GLN B 2 233 ? 20.174 147.475 83.187 1.00 45.03 406 GLN B C 1
ATOM 4254 O O . GLN B 2 233 ? 21.003 146.849 83.827 1.00 40.67 406 GLN B O 1
ATOM 4260 N N . GLN B 2 234 ? 18.891 147.489 83.547 1.00 44.77 407 GLN B N 1
ATOM 4261 C CA . GLN B 2 234 ? 18.425 146.977 84.857 1.00 45.58 407 GLN B CA 1
ATOM 4262 C C . GLN B 2 234 ? 17.234 145.970 84.749 1.00 43.98 407 GLN B C 1
ATOM 4263 O O . GLN B 2 234 ? 16.748 145.415 85.763 1.00 38.43 407 GLN B O 1
ATOM 4269 N N . SER B 2 235 ? 16.725 145.774 83.542 1.00 39.12 408 SER B N 1
ATOM 4270 C CA . SER B 2 235 ? 15.569 144.915 83.372 1.00 40.87 408 SER B CA 1
ATOM 4271 C C . SER B 2 235 ? 15.735 143.502 83.935 1.00 39.22 408 SER B C 1
ATOM 4272 O O . SER B 2 235 ? 14.768 142.928 84.444 1.00 35.20 408 SER B O 1
ATOM 4275 N N . ILE B 2 236 ? 16.944 142.942 83.793 1.00 37.04 409 ILE B N 1
ATOM 4276 C CA . ILE B 2 236 ? 17.204 141.631 84.331 1.00 40.37 409 ILE B CA 1
ATOM 4277 C C . ILE B 2 236 ? 17.188 141.596 85.853 1.00 38.21 409 ILE B C 1
ATOM 4278 O O . ILE B 2 236 ? 16.555 140.730 86.410 1.00 31.74 409 ILE B O 1
ATOM 4283 N N . ARG B 2 237 ? 17.860 142.539 86.508 1.00 40.11 410 ARG B N 1
ATOM 4284 C CA . ARG B 2 237 ? 17.711 142.697 87.966 1.00 44.47 410 ARG B CA 1
ATOM 4285 C C . ARG B 2 237 ? 16.237 142.778 88.406 1.00 42.06 410 ARG B C 1
ATOM 4286 O O . ARG B 2 237 ? 15.830 142.041 89.281 1.00 36.02 410 ARG B O 1
ATOM 4294 N N . GLU B 2 238 ? 15.455 143.674 87.792 1.00 45.14 411 GLU B N 1
ATOM 4295 C CA . GLU B 2 238 ? 14.013 143.763 88.045 1.00 50.03 411 GLU B CA 1
ATOM 4296 C C . GLU B 2 238 ? 13.277 142.430 87.843 1.00 48.14 411 GLU B C 1
ATOM 4297 O O . GLU B 2 238 ? 12.508 142.028 88.679 1.00 41.92 411 GLU B O 1
ATOM 4303 N N . LYS B 2 239 ? 13.495 141.785 86.700 1.00 45.58 412 LYS B N 1
ATOM 4304 C CA . LYS B 2 239 ? 12.915 140.492 86.427 1.00 44.41 412 LYS B CA 1
ATOM 4305 C C . LYS B 2 239 ? 13.225 139.490 87.538 1.00 41.81 412 LYS B C 1
ATOM 4306 O O . LYS B 2 239 ? 12.369 138.751 87.930 1.00 33.47 412 LYS B O 1
ATOM 4312 N N . TYR B 2 240 ? 14.458 139.446 88.028 1.00 41.13 413 TYR B N 1
ATOM 4313 C CA . TYR B 2 240 ? 14.791 138.431 89.008 1.00 46.63 413 TYR B CA 1
ATOM 4314 C C . TYR B 2 240 ? 14.503 138.834 90.489 1.00 46.02 413 TYR B C 1
ATOM 4315 O O . TYR B 2 240 ? 14.882 138.128 91.404 1.00 36.08 413 TYR B O 1
ATOM 4324 N N . LYS B 2 241 ? 13.739 139.913 90.670 1.00 47.70 414 LYS B N 1
ATOM 4325 C CA . LYS B 2 241 ? 13.190 140.309 91.958 1.00 54.23 414 LYS B CA 1
ATOM 4326 C C . LYS B 2 241 ? 11.941 139.473 92.238 1.00 55.93 414 LYS B C 1
ATOM 4327 O O . LYS B 2 241 ? 11.636 139.173 93.379 1.00 52.12 414 LYS B O 1
ATOM 4333 N N . ASN B 2 242 ? 11.280 139.031 91.175 1.00 58.40 415 ASN B N 1
ATOM 4334 C CA . ASN B 2 242 ? 10.033 138.309 91.303 1.00 60.89 415 ASN B CA 1
ATOM 4335 C C . ASN B 2 242 ? 10.193 136.951 91.964 1.00 61.16 415 ASN B C 1
ATOM 4336 O O . ASN B 2 242 ? 11.223 136.285 91.843 1.00 57.41 415 ASN B O 1
ATOM 4341 N N . SER B 2 243 ? 9.133 136.559 92.659 1.00 64.12 416 SER B N 1
ATOM 4342 C CA . SER B 2 243 ? 9.031 135.280 93.355 1.00 66.05 416 SER B CA 1
ATOM 4343 C C . SER B 2 243 ? 9.280 134.080 92.458 1.00 64.05 416 SER B C 1
ATOM 4344 O O . SER B 2 243 ? 9.791 133.058 92.895 1.00 59.91 416 SER B O 1
ATOM 4347 N N . LYS B 2 244 ? 8.837 134.173 91.221 1.00 64.87 417 LYS B N 1
ATOM 4348 C CA . LYS B 2 244 ? 9.001 133.067 90.297 1.00 67.63 417 LYS B CA 1
ATOM 4349 C C . LYS B 2 244 ? 10.474 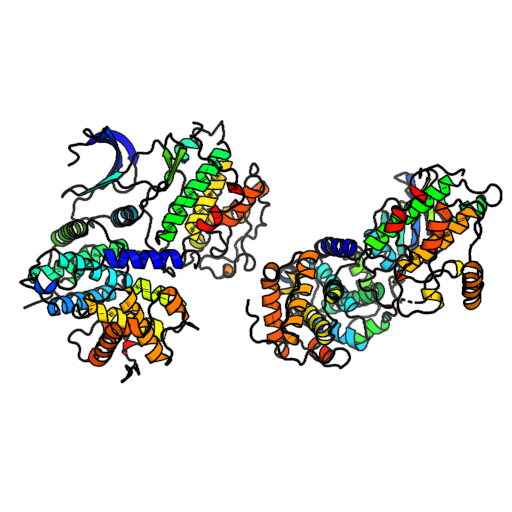132.653 90.230 1.00 62.52 417 LYS B C 1
ATOM 4350 O O . LYS B 2 244 ? 10.804 131.500 89.992 1.00 58.59 417 LYS B O 1
ATOM 4356 N N . TYR B 2 245 ? 11.352 133.590 90.539 1.00 60.31 418 TYR B N 1
ATOM 4357 C CA . TYR B 2 245 ? 12.782 133.307 90.538 1.00 61.02 418 TYR B CA 1
ATOM 4358 C C . TYR B 2 245 ? 13.394 133.430 91.912 1.00 56.70 418 TYR B C 1
ATOM 4359 O O . TYR B 2 245 ? 14.574 133.675 92.023 1.00 49.83 418 TYR B O 1
ATOM 4368 N N . HIS B 2 246 ? 12.572 133.338 92.947 1.00 55.79 419 HIS B N 1
ATOM 4369 C CA . HIS B 2 246 ? 13.051 133.351 94.324 1.00 55.15 419 HIS B CA 1
ATOM 4370 C C . HIS B 2 246 ? 13.834 134.613 94.678 1.00 50.26 419 HIS B C 1
ATOM 4371 O O . HIS B 2 246 ? 14.695 134.557 95.504 1.00 47.38 419 HIS B O 1
ATOM 4378 N N . GLY B 2 247 ? 13.507 135.740 94.047 1.00 47.15 420 GLY B N 1
ATOM 4379 C CA . GLY B 2 247 ? 14.063 137.023 94.392 1.00 45.65 420 GLY B CA 1
ATOM 4380 C C . GLY B 2 247 ? 15.583 137.073 94.416 1.00 44.59 420 GLY B C 1
ATOM 4381 O O . GLY B 2 247 ? 16.130 137.973 95.033 1.00 43.82 420 GLY B O 1
ATOM 4382 N N . VAL B 2 248 ? 16.256 136.187 93.663 1.00 33.20 421 VAL B N 1
ATOM 4383 C CA . VAL B 2 248 ? 17.693 136.054 93.734 1.00 31.56 421 VAL B CA 1
ATOM 4384 C C . VAL B 2 248 ? 18.487 137.309 93.399 1.00 32.71 421 VAL B C 1
ATOM 4385 O O . VAL B 2 248 ? 19.664 137.422 93.754 1.00 31.33 421 VAL B O 1
ATOM 4389 N N . SER B 2 249 ? 17.882 138.258 92.705 1.00 34.35 422 SER B N 1
ATOM 4390 C CA . SER B 2 249 ? 18.643 139.459 92.351 1.00 38.39 422 SER B CA 1
ATOM 4391 C C . SER B 2 249 ? 18.832 140.335 93.556 1.00 37.91 422 SER B C 1
ATOM 4392 O O . SER B 2 249 ? 19.661 141.256 93.546 1.00 37.03 422 SER B O 1
ATOM 4395 N N . LEU B 2 250 ? 18.087 140.010 94.604 1.00 36.40 423 LEU B N 1
ATOM 4396 C CA . LEU B 2 250 ? 18.257 140.696 95.884 1.00 43.43 423 LEU B CA 1
ATOM 4397 C C . LEU B 2 250 ? 19.404 140.146 96.752 1.00 42.97 423 LEU B C 1
ATOM 4398 O O . LEU B 2 250 ? 19.923 140.861 97.579 1.00 42.18 423 LEU B O 1
ATOM 4403 N N . LEU B 2 251 ? 19.870 138.926 96.486 1.00 43.80 424 LEU B N 1
ATOM 4404 C CA . LEU B 2 251 ? 20.998 138.378 97.228 1.00 45.29 424 LEU B CA 1
ATOM 4405 C C . LEU B 2 251 ? 22.278 139.168 97.014 1.00 47.07 424 LEU B C 1
ATOM 4406 O O . LEU B 2 251 ? 22.518 139.725 95.949 1.00 43.99 424 LEU B O 1
ATOM 4411 N N . ASN B 2 252 ? 23.109 139.192 98.045 1.00 48.23 425 ASN B N 1
ATOM 4412 C CA . ASN B 2 252 ? 24.316 139.965 98.005 1.00 51.51 425 ASN B CA 1
ATOM 4413 C C . ASN B 2 252 ? 25.415 139.144 97.381 1.00 49.87 425 ASN B C 1
ATOM 4414 O O . ASN B 2 252 ? 25.729 138.056 97.864 1.00 45.60 425 ASN B O 1
ATOM 4419 N N . PRO B 2 253 ? 26.067 139.702 96.368 1.00 49.55 426 PRO B N 1
ATOM 4420 C CA . PRO B 2 253 ? 27.254 139.057 95.818 1.00 51.82 426 PRO B CA 1
ATOM 4421 C C . PRO B 2 253 ? 28.371 138.970 96.874 1.00 53.62 426 PRO B C 1
ATOM 4422 O O . PRO B 2 253 ? 28.492 139.828 97.766 1.00 49.74 426 PRO B O 1
ATOM 4426 N N . PRO B 2 254 ? 29.153 137.902 96.779 1.00 54.18 427 PRO B N 1
ATOM 4427 C CA . PRO B 2 254 ? 30.315 137.709 97.639 1.00 54.97 427 PRO B CA 1
ATOM 4428 C C . PRO B 2 254 ? 31.401 138.685 97.233 1.00 54.87 427 PRO B C 1
ATOM 4429 O O . PRO B 2 254 ? 31.612 138.926 96.045 1.00 45.86 427 PRO B O 1
ATOM 4433 N N . GLU B 2 255 ? 32.051 139.289 98.213 1.00 57.05 428 GLU B N 1
ATOM 4434 C CA . GLU B 2 255 ? 33.035 140.295 97.891 1.00 58.06 428 GLU B CA 1
ATOM 4435 C C . GLU B 2 255 ? 34.299 139.658 97.300 1.00 54.58 428 GLU B C 1
ATOM 4436 O O . GLU B 2 255 ? 34.973 140.264 96.470 1.00 52.98 428 GLU B O 1
ATOM 4442 N N . THR B 2 256 ? 34.587 138.417 97.663 1.00 53.24 429 THR B N 1
ATOM 4443 C CA . THR B 2 256 ? 35.718 137.718 97.066 1.00 58.10 429 THR B CA 1
ATOM 4444 C C . THR B 2 256 ? 35.371 136.296 96.682 1.00 58.27 429 THR B C 1
ATOM 4445 O O . THR B 2 256 ? 34.530 135.674 97.305 1.00 58.97 429 THR B O 1
ATOM 4449 N N . LEU B 2 257 ? 36.088 135.762 95.704 1.00 61.16 430 LEU B N 1
ATOM 4450 C CA . LEU B 2 257 ? 35.847 134.410 95.247 1.00 66.58 430 LEU B CA 1
ATOM 4451 C C . LEU B 2 257 ? 36.832 133.436 95.820 1.00 70.42 430 LEU B C 1
ATOM 4452 O O . LEU B 2 257 ? 36.673 132.232 95.670 1.00 71.40 430 LEU B O 1
ATOM 4457 N N . ASN B 2 258 ? 37.891 133.962 96.415 1.00 74.74 431 ASN B N 1
ATOM 4458 C CA . ASN B 2 258 ? 38.906 133.121 97.027 1.00 79.96 431 ASN B CA 1
ATOM 4459 C C . ASN B 2 258 ? 39.417 132.095 96.022 1.00 79.99 431 ASN B C 1
ATOM 4460 O O . ASN B 2 258 ? 39.319 130.877 96.241 1.00 78.53 431 ASN B O 1
ATOM 4465 N N . LEU B 2 259 ? 39.941 132.593 94.911 1.00 79.33 432 LEU B N 1
ATOM 4466 C CA . LEU B 2 259 ? 40.529 131.717 93.919 1.00 82.62 432 LEU B CA 1
ATOM 4467 C C . LEU B 2 259 ? 42.033 131.904 93.884 1.00 84.88 432 LEU B C 1
ATOM 4468 O O . LEU B 2 259 ? 42.643 132.172 92.856 1.00 87.83 432 LEU B O 1
ATOM 4474 N N . SER C 1 5 ? -22.394 62.738 102.666 1.00 59.53 0 SER C N 1
ATOM 4475 C CA . SER C 1 5 ? -20.912 62.997 102.550 1.00 63.79 0 SER C CA 1
ATOM 4476 C C . SER C 1 5 ? -20.088 61.686 102.427 1.00 58.15 0 SER C C 1
ATOM 4477 O O . SER C 1 5 ? -19.289 61.510 101.505 1.00 59.13 0 SER C O 1
ATOM 4480 N N . MET C 1 6 ? -20.274 60.785 103.376 1.00 52.90 1 MET C N 1
ATOM 4481 C CA . MET C 1 6 ? -19.797 59.415 103.242 1.00 49.99 1 MET C CA 1
ATOM 4482 C C . MET C 1 6 ? -20.838 58.411 102.698 1.00 46.79 1 MET C C 1
ATOM 4483 O O . MET C 1 6 ? -20.576 57.207 102.653 1.00 42.96 1 MET C O 1
ATOM 4488 N N . GLU C 1 7 ? -22.022 58.902 102.337 1.00 44.49 2 GLU C N 1
ATOM 4489 C CA . GLU C 1 7 ? -23.040 58.115 101.647 1.00 45.22 2 GLU C CA 1
ATOM 4490 C C . GLU C 1 7 ? -22.504 57.269 100.470 1.00 44.20 2 GLU C C 1
ATOM 4491 O O . GLU C 1 7 ? -23.012 56.176 100.227 1.00 42.22 2 GLU C O 1
ATOM 4497 N N . ASN C 1 8 ? -21.489 57.738 99.747 1.00 38.97 3 ASN C N 1
ATOM 4498 C CA . ASN C 1 8 ? -21.025 56.944 98.596 1.00 41.65 3 ASN C CA 1
ATOM 4499 C C . ASN C 1 8 ? -20.104 55.748 98.960 1.00 40.37 3 ASN C C 1
ATOM 4500 O O . ASN C 1 8 ? -19.791 54.912 98.126 1.00 38.88 3 ASN C O 1
ATOM 4505 N N . PHE C 1 9 ? -19.751 55.621 100.232 1.00 38.91 4 PHE C N 1
ATOM 4506 C CA . PHE C 1 9 ? -18.819 54.587 100.625 1.00 39.49 4 PHE C CA 1
ATOM 4507 C C . PHE C 1 9 ? -19.467 53.464 101.436 1.00 39.11 4 PHE C C 1
ATOM 4508 O O . PHE C 1 9 ? -20.236 53.707 102.360 1.00 37.40 4 PHE C O 1
ATOM 4516 N N . GLN C 1 10 ? -19.174 52.226 101.044 1.00 39.97 5 GLN C N 1
ATOM 4517 C CA . GLN C 1 10 ? -19.610 51.053 101.796 1.00 39.50 5 GLN C CA 1
ATOM 4518 C C . GLN C 1 10 ? -18.432 50.385 102.502 1.00 41.38 5 GLN C C 1
ATOM 4519 O O . GLN C 1 10 ? -17.433 50.002 101.881 1.00 38.63 5 GLN C O 1
ATOM 4525 N N . LYS C 1 11 ? -18.573 50.209 103.813 1.00 44.15 6 LYS C N 1
ATOM 4526 C CA . LYS C 1 11 ? -17.595 49.446 104.559 1.00 44.13 6 LYS C CA 1
ATOM 4527 C C . LYS C 1 11 ? -17.585 47.985 104.134 1.00 41.78 6 LYS C C 1
ATOM 4528 O O . LYS C 1 11 ? -18.611 47.409 103.810 1.00 36.37 6 LYS C O 1
ATOM 4534 N N . VAL C 1 12 ? -16.384 47.438 104.019 1.00 43.58 7 VAL C N 1
ATOM 4535 C CA . VAL C 1 12 ? -16.200 46.043 103.656 1.00 46.37 7 VAL C CA 1
ATOM 4536 C C . VAL C 1 12 ? -15.644 45.342 104.869 1.00 48.82 7 VAL C C 1
ATOM 4537 O O . VAL C 1 12 ? -16.222 44.345 105.317 1.00 47.19 7 VAL C O 1
ATOM 4541 N N . GLU C 1 13 ? -14.609 45.944 105.466 1.00 49.39 8 GLU C N 1
ATOM 4542 C CA . GLU C 1 13 ? -14.015 45.429 106.699 1.00 52.16 8 GLU C CA 1
ATOM 4543 C C . GLU C 1 13 ? -12.886 46.296 107.277 1.00 53.85 8 GLU C C 1
ATOM 4544 O O . GLU C 1 13 ? -12.379 47.221 106.625 1.00 50.45 8 GLU C O 1
ATOM 4550 N N . LYS C 1 14 ? -12.512 46.009 108.521 1.00 54.86 9 LYS C N 1
ATOM 4551 C CA . LYS C 1 14 ? -11.428 46.722 109.165 1.00 58.40 9 LYS C CA 1
ATOM 4552 C C . LYS C 1 14 ? -10.093 46.193 108.641 1.00 55.91 9 LYS C C 1
ATOM 4553 O O . LYS C 1 14 ? -9.856 44.993 108.618 1.00 56.03 9 LYS C O 1
ATOM 4559 N N . ILE C 1 15 ? -9.204 47.078 108.249 1.00 54.20 10 ILE C N 1
ATOM 4560 C CA . ILE C 1 15 ? -7.919 46.631 107.742 1.00 62.08 10 ILE C CA 1
ATOM 4561 C C . ILE C 1 15 ? -6.879 46.602 108.871 1.00 66.37 10 ILE C C 1
ATOM 4562 O O . ILE C 1 15 ? -6.307 45.560 109.236 1.00 65.80 10 ILE C O 1
ATOM 4567 N N . GLY C 1 16 ? -6.604 47.775 109.402 1.00 69.90 11 GLY C N 1
ATOM 4568 C CA . GLY C 1 16 ? -5.694 47.875 110.511 1.00 71.82 11 GLY C CA 1
ATOM 4569 C C . GLY C 1 16 ? -6.019 49.040 111.407 1.00 71.79 11 GLY C C 1
ATOM 4570 O O . GLY C 1 16 ? -7.072 49.621 111.368 1.00 69.30 11 GLY C O 1
ATOM 4571 N N . GLU C 1 17 ? -5.117 49.280 112.323 1.00 77.24 12 GLU C N 1
ATOM 4572 C CA . GLU C 1 17 ? -5.128 50.474 113.112 1.00 79.02 12 GLU C CA 1
ATOM 4573 C C . GLU C 1 17 ? -3.643 50.709 113.347 1.00 80.14 12 GLU C C 1
ATOM 4574 O O . GLU C 1 17 ? -3.001 49.968 114.069 1.00 77.47 12 GLU C O 1
ATOM 4580 N N . GLY C 1 18 ? -3.062 51.632 112.600 1.00 82.51 13 GLY C N 1
ATOM 4581 C CA . GLY C 1 18 ? -1.730 52.090 112.917 1.00 85.22 13 GLY C CA 1
ATOM 4582 C C . GLY C 1 18 ? -1.683 53.597 112.906 1.00 87.80 13 GLY C C 1
ATOM 4583 O O . GLY C 1 18 ? -2.014 54.214 111.900 1.00 87.84 13 GLY C O 1
ATOM 4584 N N . THR C 1 19 ? -1.291 54.186 114.033 1.00 90.82 14 THR C N 1
ATOM 4585 C CA . THR C 1 19 ? -0.982 55.617 114.106 1.00 92.56 14 THR C CA 1
ATOM 4586 C C . THR C 1 19 ? -2.186 56.561 114.312 1.00 94.45 14 THR C C 1
ATOM 4587 O O . THR C 1 19 ? -2.060 57.546 115.029 1.00 95.71 14 THR C O 1
ATOM 4591 N N . TYR C 1 20 ? -3.325 56.295 113.666 1.00 96.27 15 TYR C N 1
ATOM 4592 C CA . TYR C 1 20 ? -4.589 56.992 113.986 1.00 98.32 15 TYR C CA 1
ATOM 4593 C C . TYR C 1 20 ? -5.739 55.984 114.059 1.00 96.47 15 TYR C C 1
ATOM 4594 O O . TYR C 1 20 ? -5.594 54.846 113.615 1.00 98.12 15 TYR C O 1
ATOM 4603 N N . GLY C 1 21 ? -6.870 56.363 114.645 1.00 93.74 16 GLY C N 1
ATOM 4604 C CA . GLY C 1 21 ? -7.946 55.388 114.832 1.00 90.89 16 GLY C CA 1
ATOM 4605 C C . GLY C 1 21 ? -8.361 54.718 113.523 1.00 85.24 16 GLY C C 1
ATOM 4606 O O . GLY C 1 21 ? -8.342 55.353 112.474 1.00 86.11 16 GLY C O 1
ATOM 4607 N N . VAL C 1 22 ? -8.717 53.437 113.580 1.00 78.40 17 VAL C N 1
ATOM 4608 C CA . VAL C 1 22 ? -9.276 52.688 112.436 1.00 71.65 17 VAL C CA 1
ATOM 4609 C C . VAL C 1 22 ? -8.923 53.120 110.972 1.00 64.11 17 VAL C C 1
ATOM 4610 O O . VAL C 1 22 ? -9.208 54.259 110.511 1.00 52.51 17 VAL C O 1
ATOM 4614 N N . VAL C 1 23 ? -8.406 52.142 110.220 1.00 54.62 18 VAL C N 1
ATOM 4615 C CA . VAL C 1 23 ? -8.365 52.213 108.776 1.00 49.51 18 VAL C CA 1
ATOM 4616 C C . VAL C 1 23 ? -9.252 51.075 108.304 1.00 46.23 18 VAL C C 1
ATOM 4617 O O . VAL C 1 23 ? -9.053 49.934 108.745 1.00 37.28 18 VAL C O 1
ATOM 4621 N N . TYR C 1 24 ? -10.253 51.420 107.469 1.00 42.05 19 TYR C N 1
ATOM 4622 C CA . TYR C 1 24 ? -11.141 50.465 106.809 1.00 42.01 19 TYR C CA 1
ATOM 4623 C C . TYR C 1 24 ? -10.948 50.332 105.322 1.00 39.50 19 TYR C C 1
ATOM 4624 O O . TYR C 1 24 ? -10.547 51.252 104.658 1.00 36.59 19 TYR C O 1
ATOM 4633 N N . LYS C 1 25 ? -11.466 49.233 104.810 1.00 39.86 20 LYS C N 1
ATOM 4634 C CA . LYS C 1 25 ? -11.574 48.976 103.394 1.00 37.52 20 LYS C CA 1
ATOM 4635 C C . LYS C 1 25 ? -12.998 49.275 103.045 1.00 37.33 20 LYS C C 1
ATOM 4636 O O . LYS C 1 25 ? -13.937 48.832 103.708 1.00 36.20 20 LYS C O 1
ATOM 4642 N N . ALA C 1 26 ? -13.175 50.074 102.017 1.00 33.79 21 ALA C N 1
ATOM 4643 C CA . ALA C 1 26 ? -14.497 50.436 101.639 1.00 33.87 21 ALA C CA 1
ATOM 4644 C C . ALA C 1 26 ? -14.582 50.473 100.137 1.00 31.94 21 ALA C C 1
ATOM 4645 O O . ALA C 1 26 ? -13.584 50.417 99.430 1.00 29.87 21 ALA C O 1
ATOM 4647 N N . ARG C 1 27 ? -15.803 50.654 99.666 1.00 30.46 22 ARG C N 1
ATOM 4648 C CA . ARG C 1 27 ? -16.065 50.664 98.266 1.00 33.57 22 ARG C CA 1
ATOM 4649 C C . ARG C 1 27 ? -17.021 51.791 97.820 1.00 33.67 22 ARG C C 1
ATOM 4650 O O . ARG C 1 27 ? -18.109 52.009 98.374 1.00 35.23 22 ARG C O 1
ATOM 4658 N N . ASN C 1 28 ? -16.562 52.524 96.826 1.00 29.76 23 ASN C N 1
ATOM 4659 C CA . ASN C 1 28 ? -17.324 53.618 96.264 1.00 32.32 23 ASN C CA 1
ATOM 4660 C C . ASN C 1 28 ? -18.440 52.964 95.486 1.00 29.14 23 ASN C C 1
ATOM 4661 O O . ASN C 1 28 ? -18.181 52.219 94.564 1.00 30.65 23 ASN C O 1
ATOM 4666 N N . LYS C 1 29 ? -19.668 53.185 95.895 1.00 29.42 24 LYS C N 1
ATOM 4667 C CA . LYS C 1 29 ? -20.797 52.496 95.259 1.00 35.79 24 LYS C CA 1
ATOM 4668 C C . LYS C 1 29 ? -21.072 52.990 93.800 1.00 33.76 24 LYS C C 1
ATOM 4669 O O . LYS C 1 29 ? -21.768 52.338 93.012 1.00 32.43 24 LYS C O 1
ATOM 4675 N N . LEU C 1 30 ? -20.631 54.187 93.482 1.00 31.82 25 LEU C N 1
ATOM 4676 C CA . LEU C 1 30 ? -20.831 54.688 92.140 1.00 34.75 25 LEU C CA 1
ATOM 4677 C C . LEU C 1 30 ? -19.690 54.304 91.174 1.00 35.00 25 LEU C C 1
ATOM 4678 O O . LEU C 1 30 ? -19.914 54.061 89.992 1.00 33.87 25 LEU C O 1
ATOM 4683 N N . THR C 1 31 ? -18.459 54.230 91.647 1.00 32.73 26 THR C N 1
ATOM 4684 C CA . THR C 1 31 ? -17.389 54.082 90.693 1.00 31.96 26 THR C CA 1
ATOM 4685 C C . THR C 1 31 ? -16.897 52.676 90.706 1.00 31.01 26 THR C C 1
ATOM 4686 O O . THR C 1 31 ? -16.120 52.303 89.844 1.00 32.03 26 THR C O 1
ATOM 4690 N N . GLY C 1 32 ? -17.226 51.961 91.771 1.00 29.31 27 GLY C N 1
ATOM 4691 C CA . GLY C 1 32 ? -16.640 50.648 92.014 1.00 34.75 27 GLY C CA 1
ATOM 4692 C C . GLY C 1 32 ? -15.237 50.600 92.637 1.00 31.58 27 GLY C C 1
ATOM 4693 O O . GLY C 1 32 ? -14.765 49.554 93.005 1.00 36.56 27 GLY C O 1
ATOM 4694 N N . GLU C 1 33 ? -14.600 51.740 92.804 1.00 27.47 28 GLU C N 1
ATOM 4695 C CA . GLU C 1 33 ? -13.283 51.803 93.360 1.00 29.16 28 GLU C CA 1
ATOM 4696 C C . GLU C 1 33 ? -13.224 51.297 94.799 1.00 29.96 28 GLU C C 1
ATOM 4697 O O . GLU C 1 33 ? -14.087 51.532 95.635 1.00 29.61 28 GLU C O 1
ATOM 4703 N N . VAL C 1 34 ? -12.190 50.552 95.066 1.00 32.07 29 VAL C N 1
ATOM 4704 C CA . VAL C 1 34 ? -11.985 50.062 96.392 1.00 33.80 29 VAL C CA 1
ATOM 4705 C C . VAL C 1 34 ? -10.971 50.969 96.999 1.00 27.38 29 VAL C C 1
ATOM 4706 O O . VAL C 1 34 ? -9.948 51.258 96.376 1.00 27.13 29 VAL C O 1
ATOM 4710 N N . VAL C 1 35 ? -11.250 51.393 98.219 1.00 27.01 30 VAL C N 1
ATOM 4711 C CA . VAL C 1 35 ? -10.386 52.324 98.910 1.00 27.68 30 VAL C CA 1
ATOM 4712 C C . VAL C 1 35 ? -10.046 51.906 100.341 1.00 30.31 30 VAL C C 1
ATOM 4713 O O . VAL C 1 35 ? -10.721 51.064 100.960 1.00 30.56 30 VAL C O 1
ATOM 4717 N N . ALA C 1 36 ? -9.044 52.571 100.891 1.00 29.35 31 ALA C N 1
ATOM 4718 C CA . ALA C 1 36 ? -8.770 52.476 102.291 1.00 30.94 31 ALA C CA 1
ATOM 4719 C C . ALA C 1 36 ? -9.097 53.806 102.965 1.00 33.28 31 ALA C C 1
ATOM 4720 O O . ALA C 1 36 ? -8.564 54.822 102.576 1.00 32.75 31 ALA C O 1
ATOM 4722 N N . LEU C 1 37 ? -10.032 53.788 103.914 1.00 35.50 32 LEU C N 1
ATOM 4723 C CA . LEU C 1 37 ? -10.504 54.980 104.603 1.00 35.10 32 LEU C CA 1
ATOM 4724 C C . LEU C 1 37 ? -9.957 55.050 105.991 1.00 37.45 32 LEU C C 1
ATOM 4725 O O . LEU C 1 37 ? -10.216 54.181 106.820 1.00 37.69 32 LEU C O 1
ATOM 4730 N N . LYS C 1 38 ? -9.222 56.112 106.264 1.00 41.13 33 LYS C N 1
ATOM 4731 C CA . LYS C 1 38 ? -8.681 56.323 107.585 1.00 41.26 33 LYS C CA 1
ATOM 4732 C C . LYS C 1 38 ? -9.554 57.339 108.304 1.00 39.95 33 LYS C C 1
ATOM 4733 O O . LYS C 1 38 ? -9.698 58.452 107.858 1.00 40.87 33 LYS C O 1
ATOM 4739 N N . LYS C 1 39 ? -10.216 56.889 109.356 1.00 40.96 34 LYS C N 1
ATOM 4740 C CA . LYS C 1 39 ? -11.133 57.710 110.135 1.00 40.21 34 LYS C CA 1
ATOM 4741 C C . LYS C 1 39 ? -10.387 58.293 111.347 1.00 41.64 34 LYS C C 1
ATOM 4742 O O . LYS C 1 39 ? -9.631 57.604 112.030 1.00 38.34 34 LYS C O 1
ATOM 4748 N N . ILE C 1 40 ? -10.480 59.607 111.486 1.00 41.69 35 ILE C N 1
ATOM 4749 C CA . ILE C 1 40 ? -9.712 60.355 112.462 1.00 47.14 35 ILE C CA 1
ATOM 4750 C C . ILE C 1 40 ? -10.691 61.199 113.217 1.00 47.13 35 ILE C C 1
ATOM 4751 O O . ILE C 1 40 ? -11.256 62.115 112.646 1.00 44.13 35 ILE C O 1
ATOM 4756 N N . ARG C 1 41 ? -10.932 60.866 114.479 1.00 49.75 36 ARG C N 1
ATOM 4757 C CA . ARG C 1 41 ? -11.917 61.594 115.254 1.00 53.28 36 ARG C CA 1
ATOM 4758 C C . ARG C 1 41 ? -11.384 62.938 115.713 1.00 49.40 36 ARG C C 1
ATOM 4759 O O . ARG C 1 41 ? -10.205 63.085 116.047 1.00 45.90 36 ARG C O 1
ATOM 4767 N N . LEU C 1 42 ? -12.246 63.943 115.665 1.00 45.90 37 LEU C N 1
ATOM 4768 C CA . LEU C 1 42 ? -11.809 65.263 116.070 1.00 48.37 37 LEU C CA 1
ATOM 4769 C C . LEU C 1 42 ? -12.095 65.685 117.563 1.00 50.80 37 LEU C C 1
ATOM 4770 O O . LEU C 1 42 ? -11.201 66.161 118.260 1.00 55.16 37 LEU C O 1
ATOM 4775 N N . ASP C 1 43 ? -13.245 65.347 118.106 1.00 53.38 38 ASP C N 1
ATOM 4776 C CA . ASP C 1 43 ? -14.046 66.317 118.895 1.00 61.59 38 ASP C CA 1
ATOM 4777 C C . ASP C 1 43 ? -13.490 67.754 119.071 1.00 57.56 38 ASP C C 1
ATOM 4778 O O . ASP C 1 43 ? -12.302 68.008 119.395 1.00 44.60 38 ASP C O 1
ATOM 4783 N N . THR C 1 44 ? -14.403 68.694 118.932 1.00 59.45 39 THR C N 1
ATOM 4784 C CA . THR C 1 44 ? -14.029 70.077 119.120 1.00 64.28 39 THR C CA 1
ATOM 4785 C C . THR C 1 44 ? -13.525 70.521 120.453 1.00 61.15 39 THR C C 1
ATOM 4786 O O . THR C 1 44 ? -12.589 71.286 120.507 1.00 75.31 39 THR C O 1
ATOM 4790 N N . GLU C 1 45 ? -14.223 70.243 121.516 1.00 51.49 40 GLU C N 1
ATOM 4791 C CA . GLU C 1 45 ? -13.946 70.926 122.777 1.00 50.87 40 GLU C CA 1
ATOM 4792 C C . GLU C 1 45 ? -12.594 70.717 123.462 1.00 45.45 40 GLU C C 1
ATOM 4793 O O . GLU C 1 45 ? -12.447 71.148 124.567 1.00 50.88 40 GLU C O 1
ATOM 4799 N N . THR C 1 46 ? -11.615 70.142 122.779 1.00 41.77 41 THR C N 1
ATOM 4800 C CA . THR C 1 46 ? -10.498 69.406 123.379 1.00 43.93 41 THR C CA 1
ATOM 4801 C C . THR C 1 46 ? -9.202 69.974 122.743 1.00 41.84 41 THR C C 1
ATOM 4802 O O . THR C 1 46 ? -8.808 71.097 122.954 1.00 40.15 41 THR C O 1
ATOM 4806 N N . GLU C 1 47 ? -8.641 69.239 121.803 1.00 39.00 42 GLU C N 1
ATOM 4807 C CA . GLU C 1 47 ? -7.394 69.620 121.257 1.00 40.32 42 GLU C CA 1
ATOM 4808 C C . GLU C 1 47 ? -7.451 69.812 119.734 1.00 36.75 42 GLU C C 1
ATOM 4809 O O . GLU C 1 47 ? -6.442 70.097 119.128 1.00 34.12 42 GLU C O 1
ATOM 4815 N N . GLY C 1 48 ? -8.630 69.639 119.136 1.00 31.63 43 GLY C N 1
ATOM 4816 C CA . GLY C 1 48 ? -8.838 69.793 117.699 1.00 28.07 43 GLY C CA 1
ATOM 4817 C C . GLY C 1 48 ? -8.164 68.751 116.805 1.00 28.93 43 GLY C C 1
ATOM 4818 O O . GLY C 1 48 ? -8.039 67.598 117.176 1.00 27.95 43 GLY C O 1
ATOM 4819 N N . VAL C 1 49 ? -7.753 69.159 115.602 1.00 29.73 44 VAL C N 1
ATOM 4820 C CA . VAL C 1 49 ? -7.174 68.236 114.612 1.00 26.33 44 VAL C CA 1
ATOM 4821 C C . VAL C 1 49 ? -5.782 67.865 115.069 1.00 25.52 44 VAL C C 1
ATOM 4822 O O . VAL C 1 49 ? -4.947 68.697 115.346 1.00 23.16 44 VAL C O 1
ATOM 4826 N N . PRO C 1 50 ? -5.549 66.581 115.188 1.00 30.64 45 PRO C N 1
ATOM 4827 C CA . PRO C 1 50 ? -4.270 66.074 115.671 1.00 32.47 45 PRO C CA 1
ATOM 4828 C C . PRO C 1 50 ? -3.146 66.479 114.753 1.00 31.66 45 PRO C C 1
ATOM 4829 O O . PRO C 1 50 ? -3.271 66.388 113.544 1.00 34.15 45 PRO C O 1
ATOM 4833 N N . SER C 1 51 ? -2.014 66.805 115.342 1.00 32.74 46 SER C N 1
ATOM 4834 C CA . SER C 1 51 ? -0.825 67.152 114.602 1.00 32.89 46 SER C CA 1
ATOM 4835 C C . SER C 1 51 ? -0.366 66.064 113.617 1.00 32.57 46 SER C C 1
ATOM 4836 O O . SER C 1 51 ? 0.161 66.375 112.559 1.00 31.52 46 SER C O 1
ATOM 4839 N N . THR C 1 52 ? -0.536 64.795 113.963 1.00 33.26 47 THR C N 1
ATOM 4840 C CA . THR C 1 52 ? -0.137 63.726 113.060 1.00 33.30 47 THR C CA 1
ATOM 4841 C C . THR C 1 52 ? -0.981 63.757 111.780 1.00 33.51 47 THR C C 1
ATOM 4842 O O . THR C 1 52 ? -0.474 63.502 110.691 1.00 30.54 47 THR C O 1
ATOM 4846 N N . ALA C 1 53 ? -2.269 64.069 111.891 1.00 32.25 48 ALA C N 1
ATOM 4847 C CA . ALA C 1 53 ? -3.087 64.092 110.682 1.00 31.60 48 ALA C CA 1
ATOM 4848 C C . ALA C 1 53 ? -2.751 65.343 109.831 1.00 30.55 48 ALA C C 1
ATOM 4849 O O . ALA C 1 53 ? -2.680 65.292 108.601 1.00 30.95 48 ALA C O 1
ATOM 4851 N N . ILE C 1 54 ? -2.543 66.460 110.499 1.00 27.73 49 ILE C N 1
ATOM 4852 C CA . ILE C 1 54 ? -2.117 67.661 109.817 1.00 32.20 49 ILE C CA 1
ATOM 4853 C C . ILE C 1 54 ? -0.834 67.440 108.954 1.00 34.45 49 ILE C C 1
ATOM 4854 O O . ILE C 1 54 ? -0.700 67.922 107.824 1.00 35.13 49 ILE C O 1
ATOM 4859 N N . ARG C 1 55 ? 0.102 66.698 109.492 1.00 30.90 50 ARG C N 1
ATOM 4860 C CA . ARG C 1 55 ? 1.320 66.431 108.794 1.00 30.75 50 ARG C CA 1
ATOM 4861 C C . ARG C 1 55 ? 1.133 65.429 107.614 1.00 31.46 50 ARG C C 1
ATOM 4862 O O . ARG C 1 55 ? 1.560 65.675 106.488 1.00 32.23 50 ARG C O 1
ATOM 4870 N N . GLU C 1 56 ? 0.447 64.332 107.886 1.00 29.33 51 GLU C N 1
ATOM 4871 C CA . GLU C 1 56 ? 0.264 63.248 106.922 1.00 31.86 51 GLU C CA 1
ATOM 4872 C C . GLU C 1 56 ? -0.422 63.853 105.705 1.00 32.00 51 GLU C C 1
ATOM 4873 O O . GLU C 1 56 ? 0.042 63.688 104.603 1.00 30.25 51 GLU C O 1
ATOM 4879 N N . ILE C 1 57 ? -1.521 64.557 105.940 1.00 35.31 52 ILE C N 1
ATOM 4880 C CA . ILE C 1 57 ? -2.304 65.160 104.869 1.00 33.83 52 ILE C CA 1
ATOM 4881 C C . ILE C 1 57 ? -1.482 66.203 104.143 1.00 33.63 52 ILE C C 1
ATOM 4882 O O . ILE C 1 57 ? -1.296 66.076 102.945 1.00 34.46 52 ILE C O 1
ATOM 4887 N N . SER C 1 58 ? -0.965 67.199 104.861 1.00 33.30 53 SER C N 1
ATOM 4888 C CA . SER C 1 58 ? -0.191 68.248 104.212 1.00 37.60 53 SER C CA 1
ATOM 4889 C C . SER C 1 58 ? 0.974 67.715 103.431 1.00 37.50 53 SER C C 1
ATOM 4890 O O . SER C 1 58 ? 1.285 68.231 102.379 1.00 43.44 53 SER C O 1
ATOM 4893 N N . LEU C 1 59 ? 1.698 66.772 103.991 1.00 37.94 54 LEU C N 1
ATOM 4894 C CA . LEU C 1 59 ? 2.883 66.273 103.309 1.00 40.80 54 LEU C CA 1
ATOM 4895 C C . LEU C 1 59 ? 2.487 65.374 102.148 1.00 40.75 54 LEU C C 1
ATOM 4896 O O . LEU C 1 59 ? 3.052 65.471 101.059 1.00 40.73 54 LEU C O 1
ATOM 4901 N N . LEU C 1 60 ? 1.473 64.542 102.368 1.00 39.76 55 LEU C N 1
ATOM 4902 C CA . LEU C 1 60 ? 1.117 63.538 101.396 1.00 39.86 55 LEU C CA 1
ATOM 4903 C C . LEU C 1 60 ? 0.521 64.235 100.172 1.00 41.47 55 LEU C C 1
ATOM 4904 O O . LEU C 1 60 ? 0.583 63.715 99.076 1.00 42.92 55 LEU C O 1
ATOM 4909 N N . LYS C 1 61 ? 0.007 65.444 100.353 1.00 44.58 56 LYS C N 1
ATOM 4910 C CA . LYS C 1 61 ? -0.505 66.228 99.227 1.00 48.85 56 LYS C CA 1
ATOM 4911 C C . LYS C 1 61 ? 0.613 66.784 98.339 1.00 48.38 56 LYS C C 1
ATOM 4912 O O . LYS C 1 61 ? 0.394 67.039 97.173 1.00 44.46 56 LYS C O 1
ATOM 4918 N N . GLU C 1 62 ? 1.805 66.928 98.904 1.00 48.74 57 GLU C N 1
ATOM 4919 C CA . GLU C 1 62 ? 2.987 67.358 98.183 1.00 49.35 57 GLU C CA 1
ATOM 4920 C C . GLU C 1 62 ? 3.819 66.167 97.700 1.00 50.42 57 GLU C C 1
ATOM 4921 O O . GLU C 1 62 ? 4.996 66.330 97.428 1.00 51.26 57 GLU C O 1
ATOM 4927 N N . LEU C 1 63 ? 3.287 64.958 97.762 1.00 51.45 58 LEU C N 1
ATOM 4928 C CA . LEU C 1 63 ? 4.082 63.766 97.428 1.00 51.00 58 LEU C CA 1
ATOM 4929 C C . LEU C 1 63 ? 3.276 62.890 96.483 1.00 50.63 58 LEU C C 1
ATOM 4930 O O . LEU C 1 63 ? 2.435 62.096 96.909 1.00 55.02 58 LEU C O 1
ATOM 4935 N N . ASN C 1 64 ? 3.439 63.106 95.195 1.00 45.52 59 ASN C N 1
ATOM 4936 C CA . ASN C 1 64 ? 2.722 62.306 94.252 1.00 48.39 59 ASN C CA 1
ATOM 4937 C C . ASN C 1 64 ? 3.807 61.584 93.492 1.00 45.89 59 ASN C C 1
ATOM 4938 O O . ASN C 1 64 ? 4.625 62.215 92.854 1.00 46.92 59 ASN C O 1
ATOM 4943 N N . HIS C 1 65 ? 3.942 60.293 93.776 1.00 44.07 60 HIS C N 1
ATOM 4944 C CA . HIS C 1 65 ? 4.966 59.458 93.192 1.00 45.30 60 HIS C CA 1
ATOM 4945 C C . HIS C 1 65 ? 4.441 58.047 93.140 1.00 43.79 60 HIS C C 1
ATOM 4946 O O . HIS C 1 65 ? 3.638 57.686 93.978 1.00 45.30 60 HIS C O 1
ATOM 4953 N N . PRO C 1 66 ? 4.828 57.266 92.130 1.00 43.11 61 PRO C N 1
ATOM 4954 C CA . PRO C 1 66 ? 4.250 55.928 91.937 1.00 43.51 61 PRO C CA 1
ATOM 4955 C C . PRO C 1 66 ? 4.536 54.989 93.139 1.00 42.33 61 PRO C C 1
ATOM 4956 O O . PRO C 1 66 ? 3.793 54.029 93.344 1.00 42.07 61 PRO C O 1
ATOM 4960 N N . ASN C 1 67 ? 5.584 55.295 93.905 1.00 40.22 62 ASN C N 1
ATOM 4961 C CA . ASN C 1 67 ? 5.959 54.515 95.082 1.00 41.81 62 ASN C CA 1
ATOM 4962 C C . ASN C 1 67 ? 5.641 55.212 96.419 1.00 39.79 62 ASN C C 1
ATOM 4963 O O . ASN C 1 67 ? 6.247 54.915 97.470 1.00 35.67 62 ASN C O 1
ATOM 4968 N N . ILE C 1 68 ? 4.629 56.069 96.376 1.00 34.75 63 ILE C N 1
ATOM 4969 C CA . ILE C 1 68 ? 4.072 56.623 97.585 1.00 33.33 63 ILE C CA 1
ATOM 4970 C C . ILE C 1 68 ? 2.573 56.461 97.583 1.00 33.26 63 ILE C C 1
ATOM 4971 O O . ILE C 1 68 ? 1.929 56.766 96.618 1.00 34.10 63 ILE C O 1
ATOM 4976 N N . VAL C 1 69 ? 2.019 55.952 98.664 1.00 36.46 64 VAL C N 1
ATOM 4977 C CA . VAL C 1 69 ? 0.574 55.848 98.770 1.00 36.02 64 VAL C CA 1
ATOM 4978 C C . VAL C 1 69 ? -0.134 57.132 98.329 1.00 33.71 64 VAL C C 1
ATOM 4979 O O . VAL C 1 69 ? 0.241 58.233 98.740 1.00 28.84 64 VAL C O 1
ATOM 4983 N N . LYS C 1 70 ? -1.173 56.966 97.512 1.00 30.81 65 LYS C N 1
ATOM 4984 C CA . LYS C 1 70 ? -1.974 58.091 97.030 1.00 34.69 65 LYS C CA 1
ATOM 4985 C C . LYS C 1 70 ? -3.094 58.420 97.983 1.00 30.71 65 LYS C C 1
ATOM 4986 O O . LYS C 1 70 ? -3.915 57.553 98.286 1.00 30.16 65 LYS C O 1
ATOM 4992 N N . LEU C 1 71 ? -3.081 59.667 98.466 1.00 28.46 66 LEU C N 1
ATOM 4993 C CA . LEU C 1 71 ? -4.218 60.282 99.116 1.00 31.40 66 LEU C CA 1
ATOM 4994 C C . LEU C 1 71 ? -5.170 60.851 98.052 1.00 32.48 66 LEU C C 1
ATOM 4995 O O . LEU C 1 71 ? -4.786 61.718 97.263 1.00 30.63 66 LEU C O 1
ATOM 5000 N N . LEU C 1 72 ? -6.371 60.277 97.995 1.00 33.01 67 LEU C N 1
ATOM 5001 C CA . LEU C 1 72 ? -7.343 60.562 96.926 1.00 33.60 67 LEU C CA 1
ATOM 5002 C C . LEU C 1 72 ? -8.314 61.675 97.300 1.00 32.54 67 LEU C C 1
ATOM 5003 O O . LEU C 1 72 ? -8.806 62.399 96.437 1.00 31.41 67 LEU C O 1
ATOM 5008 N N . ASP C 1 73 ? -8.633 61.762 98.590 1.00 34.09 68 ASP C N 1
ATOM 5009 C CA . ASP C 1 73 ? -9.579 62.760 99.086 1.00 31.33 68 ASP C CA 1
ATOM 5010 C C . ASP C 1 73 ? -9.506 62.941 100.606 1.00 34.30 68 ASP C C 1
ATOM 5011 O O . ASP C 1 73 ? -9.011 62.061 101.385 1.00 26.05 68 ASP C O 1
ATOM 5016 N N . VAL C 1 74 ? -10.076 64.076 101.014 1.00 29.74 69 VAL C N 1
ATOM 5017 C CA . VAL C 1 74 ? -10.172 64.398 102.392 1.00 31.13 69 VAL C CA 1
ATOM 5018 C C . VAL C 1 74 ? -11.565 64.878 102.636 1.00 30.15 69 VAL C C 1
ATOM 5019 O O . VAL C 1 74 ? -11.978 65.869 102.072 1.00 31.98 69 VAL C O 1
ATOM 5023 N N . ILE C 1 75 ? -12.305 64.145 103.455 1.00 32.80 70 ILE C N 1
ATOM 5024 C CA . ILE C 1 75 ? -13.703 64.452 103.674 1.00 37.05 70 ILE C CA 1
ATOM 5025 C C . ILE C 1 75 ? -13.953 64.968 105.073 1.00 37.49 70 ILE C C 1
ATOM 5026 O O . ILE C 1 75 ? -13.684 64.316 106.060 1.00 33.17 70 ILE C O 1
ATOM 5031 N N . HIS C 1 76 ? -14.296 66.239 105.118 1.00 46.09 71 HIS C N 1
ATOM 5032 C CA . HIS C 1 76 ? -13.932 67.083 106.254 1.00 53.31 71 HIS C CA 1
ATOM 5033 C C . HIS C 1 76 ? -15.219 67.470 106.874 1.00 52.45 71 HIS C C 1
ATOM 5034 O O . HIS C 1 76 ? -15.865 68.355 106.360 1.00 57.86 71 HIS C O 1
ATOM 5041 N N . THR C 1 77 ? -15.649 66.679 107.856 1.00 53.08 72 THR C N 1
ATOM 5042 C CA . THR C 1 77 ? -16.925 66.824 108.578 1.00 54.26 72 THR C CA 1
ATOM 5043 C C . THR C 1 77 ? -16.699 67.646 109.855 1.00 52.90 72 THR C C 1
ATOM 5044 O O . THR C 1 77 ? -15.559 67.946 110.190 1.00 51.10 72 THR C O 1
ATOM 5048 N N . GLU C 1 78 ? -17.765 67.948 110.601 1.00 52.20 73 GLU C N 1
ATOM 5049 C CA . GLU C 1 78 ? -17.669 68.729 111.871 1.00 55.52 73 GLU C CA 1
ATOM 5050 C C . GLU C 1 78 ? -17.075 67.908 113.036 1.00 51.06 73 GLU C C 1
ATOM 5051 O O . GLU C 1 78 ? -16.260 68.397 113.842 1.00 44.59 73 GLU C O 1
ATOM 5057 N N . ASN C 1 79 ? -17.430 66.626 113.001 1.00 50.06 74 ASN C N 1
ATOM 5058 C CA . ASN C 1 79 ? -17.111 65.594 113.994 1.00 47.22 74 ASN C CA 1
ATOM 5059 C C . ASN C 1 79 ? -15.868 64.729 113.625 1.00 43.87 74 ASN C C 1
ATOM 5060 O O . ASN C 1 79 ? -15.074 64.357 114.489 1.00 35.09 74 ASN C O 1
ATOM 5065 N N . LYS C 1 80 ? -15.750 64.365 112.343 1.00 40.50 75 LYS C N 1
ATOM 5066 C CA . LYS C 1 80 ? -14.767 63.382 111.914 1.00 41.96 75 LYS C CA 1
ATOM 5067 C C . LYS C 1 80 ? -13.947 63.793 110.721 1.00 39.81 75 LYS C C 1
ATOM 5068 O O . LYS C 1 80 ? -14.370 64.568 109.885 1.00 39.99 75 LYS C O 1
ATOM 5074 N N . LEU C 1 81 ? -12.749 63.257 110.636 1.00 39.44 76 LEU C N 1
ATOM 5075 C CA . LEU C 1 81 ? -11.915 63.491 109.469 1.00 38.85 76 LEU C CA 1
ATOM 5076 C C . LEU C 1 81 ? -11.690 62.134 108.793 1.00 36.36 76 LEU C C 1
ATOM 5077 O O . LEU C 1 81 ? -11.298 61.177 109.452 1.00 35.10 76 LEU C O 1
ATOM 5082 N N . TYR C 1 82 ? -12.047 62.025 107.514 1.00 34.45 77 TYR C N 1
ATOM 5083 C CA . TYR C 1 82 ? -11.780 60.797 106.745 1.00 34.13 77 TYR C CA 1
ATOM 5084 C C . TYR C 1 82 ? -10.799 61.004 105.618 1.00 33.15 77 TYR C C 1
ATOM 5085 O O . TYR C 1 82 ? -11.052 61.829 104.742 1.00 37.46 77 TYR C O 1
ATOM 5094 N N . LEU C 1 83 ? -9.695 60.264 105.652 1.00 31.12 78 LEU C N 1
ATOM 5095 C CA . LEU C 1 83 ? -8.705 60.271 104.579 1.00 31.24 78 LEU C CA 1
ATOM 5096 C C . LEU C 1 83 ? -9.008 59.108 103.619 1.00 30.74 78 LEU C C 1
ATOM 5097 O O . LEU C 1 83 ? -9.184 57.974 104.032 1.00 30.58 78 LEU C O 1
ATOM 5102 N N . VAL C 1 84 ? -9.207 59.429 102.347 1.00 31.09 79 VAL C N 1
ATOM 5103 C CA . VAL C 1 84 ? -9.503 58.439 101.335 1.00 28.49 79 VAL C CA 1
ATOM 5104 C C . VAL C 1 84 ? -8.203 58.148 100.581 1.00 28.58 79 VAL C C 1
ATOM 5105 O O . VAL C 1 84 ? -7.640 59.013 99.914 1.00 30.20 79 VAL C O 1
ATOM 5109 N N . PHE C 1 85 ? -7.710 56.936 100.784 1.00 29.07 80 PHE C N 1
ATOM 5110 C CA . PHE C 1 85 ? -6.482 56.434 100.196 1.00 30.90 80 PHE C CA 1
ATOM 5111 C C . PHE C 1 85 ? -6.802 55.375 99.161 1.00 31.34 80 PHE C C 1
ATOM 5112 O O . PHE C 1 85 ? -7.812 54.670 99.266 1.00 28.41 80 PHE C O 1
ATOM 5120 N N . GLU C 1 86 ? -5.879 55.196 98.219 1.00 31.74 81 GLU C N 1
ATOM 5121 C CA . GLU C 1 86 ? -5.952 54.046 97.340 1.00 33.69 81 GLU C CA 1
ATOM 5122 C C . GLU C 1 86 ? -5.816 52.787 98.214 1.00 31.76 81 GLU C C 1
ATOM 5123 O O . GLU C 1 86 ? -5.063 52.754 99.176 1.00 24.77 81 GLU C O 1
ATOM 5129 N N . PHE C 1 87 ? -6.554 51.750 97.856 1.00 33.33 82 PHE C N 1
ATOM 5130 C CA . PHE C 1 87 ? -6.440 50.466 98.523 1.00 35.69 82 PHE C CA 1
ATOM 5131 C C . PHE C 1 87 ? -5.371 49.592 97.877 1.00 37.49 82 PHE C C 1
ATOM 5132 O O . PHE C 1 87 ? -5.501 49.225 96.691 1.00 37.04 82 PHE C O 1
ATOM 5140 N N . LEU C 1 88 ? -4.364 49.178 98.640 1.00 31.40 83 LEU C N 1
ATOM 5141 C CA . LEU C 1 88 ? -3.476 48.150 98.092 1.00 35.38 83 LEU C CA 1
ATOM 5142 C C . LEU C 1 88 ? -3.693 46.782 98.701 1.00 38.64 83 LEU C C 1
ATOM 5143 O O . LEU C 1 88 ? -4.216 46.648 99.802 1.00 40.67 83 LEU C O 1
ATOM 5148 N N . HIS C 1 89 ? -3.277 45.753 97.996 1.00 42.07 84 HIS C N 1
ATOM 5149 C CA . HIS C 1 89 ? -3.496 44.395 98.473 1.00 45.03 84 HIS C CA 1
ATOM 5150 C C . HIS C 1 89 ? -3.143 44.145 99.981 1.00 42.24 84 HIS C C 1
ATOM 5151 O O . HIS C 1 89 ? -3.994 43.736 100.760 1.00 41.02 84 HIS C O 1
ATOM 5158 N N . GLN C 1 90 ? -1.927 44.415 100.416 1.00 41.66 85 GLN C N 1
ATOM 5159 C CA . GLN C 1 90 ? -1.594 44.138 101.829 1.00 43.93 85 GLN C CA 1
ATOM 5160 C C . GLN C 1 90 ? -0.232 44.763 102.129 1.00 38.45 85 GLN C C 1
ATOM 5161 O O . GLN C 1 90 ? 0.337 45.404 101.276 1.00 40.59 85 GLN C O 1
ATOM 5167 N N . ASP C 1 91 ? 0.236 44.675 103.363 1.00 37.75 86 ASP C N 1
ATOM 5168 C CA . ASP C 1 91 ? 1.558 45.193 103.701 1.00 40.95 86 ASP C CA 1
ATOM 5169 C C . ASP C 1 91 ? 2.646 44.139 103.444 1.00 39.66 86 ASP C C 1
ATOM 5170 O O . ASP C 1 91 ? 2.355 42.976 103.258 1.00 39.06 86 ASP C O 1
ATOM 5175 N N . LEU C 1 92 ? 3.892 44.570 103.483 1.00 40.10 87 LEU C N 1
ATOM 5176 C CA . LEU C 1 92 ? 5.043 43.725 103.234 1.00 40.82 87 LEU C CA 1
ATOM 5177 C C . LEU C 1 92 ? 5.147 42.618 104.287 1.00 43.21 87 LEU C C 1
ATOM 5178 O O . LEU C 1 92 ? 5.414 41.461 103.946 1.00 43.08 87 LEU C O 1
ATOM 5183 N N . LYS C 1 93 ? 4.825 42.955 105.534 1.00 42.19 88 LYS C N 1
ATOM 5184 C CA . LYS C 1 93 ? 4.879 42.004 106.620 1.00 44.93 88 LYS C CA 1
ATOM 5185 C C . LYS C 1 93 ? 3.970 40.839 106.373 1.00 43.87 88 LYS C C 1
ATOM 5186 O O . LYS C 1 93 ? 4.287 39.741 106.735 1.00 41.44 88 LYS C O 1
ATOM 5192 N N . LYS C 1 94 ? 2.789 41.062 105.847 1.00 44.36 89 LYS C N 1
ATOM 5193 C CA . LYS C 1 94 ? 1.876 39.946 105.791 1.00 49.37 89 LYS C CA 1
ATOM 5194 C C . LYS C 1 94 ? 2.395 39.023 104.693 1.00 47.36 89 LYS C C 1
ATOM 5195 O O . LYS C 1 94 ? 2.130 37.811 104.691 1.00 43.16 89 LYS C O 1
ATOM 5201 N N . PHE C 1 95 ? 3.112 39.638 103.754 1.00 44.05 90 PHE C N 1
ATOM 5202 C CA . PHE C 1 95 ? 3.639 38.959 102.585 1.00 46.32 90 PHE C CA 1
ATOM 5203 C C . PHE C 1 95 ? 4.891 38.160 102.998 1.00 45.84 90 PHE C C 1
ATOM 5204 O O . PHE C 1 95 ? 4.985 36.971 102.761 1.00 44.94 90 PHE C O 1
ATOM 5212 N N . MET C 1 96 ? 5.796 38.794 103.713 1.00 45.08 91 MET C N 1
ATOM 5213 C CA . MET C 1 96 ? 6.896 38.068 104.307 1.00 46.42 91 MET C CA 1
ATOM 5214 C C . MET C 1 96 ? 6.389 36.841 105.083 1.00 50.94 91 MET C C 1
ATOM 5215 O O . MET C 1 96 ? 6.733 35.694 104.746 1.00 55.94 91 MET C O 1
ATOM 5220 N N . ASP C 1 97 ? 5.552 37.073 106.092 1.00 48.43 92 ASP C N 1
ATOM 5221 C CA . ASP C 1 97 ? 4.974 35.984 106.852 1.00 47.50 92 ASP C CA 1
ATOM 5222 C C . ASP C 1 97 ? 4.547 34.929 105.857 1.00 48.63 92 ASP C C 1
ATOM 5223 O O . ASP C 1 97 ? 4.935 33.765 105.999 1.00 50.21 92 ASP C O 1
ATOM 5228 N N . ALA C 1 98 ? 3.725 35.322 104.877 1.00 45.50 93 ALA C N 1
ATOM 5229 C CA . ALA C 1 98 ? 3.104 34.346 103.991 1.00 47.82 93 ALA C CA 1
ATOM 5230 C C . ALA C 1 98 ? 4.167 33.646 103.173 1.00 47.45 93 ALA C C 1
ATOM 5231 O O . ALA C 1 98 ? 3.894 32.582 102.603 1.00 42.24 93 ALA C O 1
ATOM 5233 N N . SER C 1 99 ? 5.374 34.233 103.172 1.00 46.30 94 SER C N 1
ATOM 5234 C CA . SER C 1 99 ? 6.548 33.658 102.526 1.00 51.49 94 SER C CA 1
ATOM 5235 C C . SER C 1 99 ? 7.581 33.077 103.528 1.00 52.35 94 SER C C 1
ATOM 5236 O O . SER C 1 99 ? 8.779 33.062 103.230 1.00 49.92 94 SER C O 1
ATOM 5239 N N . ALA C 1 100 ? 7.152 32.653 104.719 1.00 50.91 95 ALA C N 1
ATOM 5240 C CA . ALA C 1 100 ? 8.114 32.066 105.675 1.00 53.61 95 ALA C CA 1
ATOM 5241 C C . ALA C 1 100 ? 8.822 30.848 105.069 1.00 50.98 95 ALA C C 1
ATOM 5242 O O . ALA C 1 100 ? 10.017 30.846 104.840 1.00 50.95 95 ALA C O 1
ATOM 5244 N N . LEU C 1 101 ? 8.055 29.818 104.789 1.00 51.46 96 LEU C N 1
ATOM 5245 C CA . LEU C 1 101 ? 8.606 28.618 104.226 1.00 57.23 96 LEU C CA 1
ATOM 5246 C C . LEU C 1 101 ? 9.146 28.824 102.775 1.00 60.32 96 LEU C C 1
ATOM 5247 O O . LEU C 1 101 ? 10.354 28.827 102.529 1.00 54.96 96 LEU C O 1
ATOM 5252 N N . THR C 1 102 ? 8.233 29.030 101.828 1.00 63.88 97 THR C N 1
ATOM 5253 C CA . THR C 1 102 ? 8.583 29.213 100.419 1.00 61.57 97 THR C CA 1
ATOM 5254 C C . THR C 1 102 ? 9.723 30.212 100.185 1.00 56.80 97 THR C C 1
ATOM 5255 O O . THR C 1 102 ? 10.537 30.039 99.287 1.00 54.98 97 THR C O 1
ATOM 5259 N N . GLY C 1 103 ? 9.833 31.233 101.016 1.00 54.41 98 GLY C N 1
ATOM 5260 C CA . GLY C 1 103 ? 10.785 32.296 100.747 1.00 54.95 98 GLY C CA 1
ATOM 5261 C C . GLY C 1 103 ? 10.367 33.231 99.598 1.00 58.24 98 GLY C C 1
ATOM 5262 O O . GLY C 1 103 ? 9.290 33.071 98.989 1.00 52.79 98 GLY C O 1
ATOM 5263 N N . ILE C 1 104 ? 11.225 34.219 99.315 1.00 59.88 99 ILE C N 1
ATOM 5264 C CA . ILE C 1 104 ? 10.906 35.280 98.363 1.00 63.65 99 ILE C CA 1
ATOM 5265 C C . ILE C 1 104 ? 11.960 35.504 97.273 1.00 63.41 99 ILE C C 1
ATOM 5266 O O . ILE C 1 104 ? 13.014 36.082 97.528 1.00 62.58 99 ILE C O 1
ATOM 5271 N N . PRO C 1 105 ? 11.588 35.205 96.042 1.00 63.77 100 PRO C N 1
ATOM 5272 C CA . PRO C 1 105 ? 12.513 35.310 94.922 1.00 65.92 100 PRO C CA 1
ATOM 5273 C C . PRO C 1 105 ? 13.316 36.601 94.980 1.00 67.12 100 PRO C C 1
ATOM 5274 O O . PRO C 1 105 ? 12.800 37.647 95.355 1.00 63.97 100 PRO C O 1
ATOM 5278 N N . LEU C 1 106 ? 14.590 36.509 94.615 1.00 69.83 101 LEU C N 1
ATOM 5279 C CA . LEU C 1 106 ? 15.527 37.609 94.784 1.00 73.23 101 LEU C CA 1
ATOM 5280 C C . LEU C 1 106 ? 15.185 38.807 93.891 1.00 72.11 101 LEU C C 1
ATOM 5281 O O . LEU C 1 106 ? 15.442 39.949 94.259 1.00 70.39 101 LEU C O 1
ATOM 5286 N N . PRO C 1 107 ? 14.621 38.549 92.715 1.00 71.02 102 PRO C N 1
ATOM 5287 C CA . PRO C 1 107 ? 14.202 39.631 91.827 1.00 70.25 102 PRO C CA 1
ATOM 5288 C C . PRO C 1 107 ? 13.169 40.521 92.486 1.00 64.95 102 PRO C C 1
ATOM 5289 O O . PRO C 1 107 ? 13.423 41.715 92.611 1.00 65.71 102 PRO C O 1
ATOM 5293 N N . LEU C 1 108 ? 12.075 39.934 92.961 1.00 60.77 103 LEU C N 1
ATOM 5294 C CA . LEU C 1 108 ? 11.027 40.669 93.679 1.00 58.04 103 LEU C CA 1
ATOM 5295 C C . LEU C 1 108 ? 11.683 41.604 94.682 1.00 55.40 103 LEU C C 1
ATOM 5296 O O . LEU C 1 108 ? 11.360 42.781 94.770 1.00 55.69 103 LEU C O 1
ATOM 5301 N N . ILE C 1 109 ? 12.690 41.075 95.355 1.00 52.59 104 ILE C N 1
ATOM 5302 C CA . ILE C 1 109 ? 13.309 41.738 96.463 1.00 50.84 104 ILE C CA 1
ATOM 5303 C C . ILE C 1 109 ? 14.013 42.904 95.855 1.00 50.95 104 ILE C C 1
ATOM 5304 O O . ILE C 1 109 ? 14.143 43.969 96.452 1.00 45.95 104 ILE C O 1
ATOM 5309 N N . LYS C 1 110 ? 14.541 42.665 94.669 1.00 53.80 105 LYS C N 1
ATOM 5310 C CA . LYS C 1 110 ? 15.288 43.695 93.978 1.00 54.72 105 LYS C CA 1
ATOM 5311 C C . LYS C 1 110 ? 14.299 44.754 93.509 1.00 49.07 105 LYS C C 1
ATOM 5312 O O . LYS C 1 110 ? 14.577 45.941 93.550 1.00 46.43 105 LYS C O 1
ATOM 5318 N N . SER C 1 111 ? 13.137 44.298 93.073 1.00 47.85 106 SER C N 1
ATOM 5319 C CA . SER C 1 111 ? 12.106 45.200 92.603 1.00 49.61 106 SER C CA 1
ATOM 5320 C C . SER C 1 111 ? 11.838 46.078 93.824 1.00 47.29 106 SER C C 1
ATOM 5321 O O . SER C 1 111 ? 12.335 47.190 93.947 1.00 47.09 106 SER C O 1
ATOM 5324 N N . TYR C 1 112 ? 11.269 45.455 94.823 1.00 45.26 107 TYR C N 1
ATOM 5325 C CA . TYR C 1 112 ? 10.835 46.156 96.006 1.00 45.49 107 TYR C CA 1
ATOM 5326 C C . TYR C 1 112 ? 11.871 47.113 96.611 1.00 45.34 107 TYR C C 1
ATOM 5327 O O . TYR C 1 112 ? 11.571 48.269 96.976 1.00 44.29 107 TYR C O 1
ATOM 5336 N N . LEU C 1 113 ? 13.105 46.686 96.719 1.00 44.61 108 LEU C N 1
ATOM 5337 C CA . LEU C 1 113 ? 14.053 47.603 97.301 1.00 45.87 108 LEU C CA 1
ATOM 5338 C C . LEU C 1 113 ? 14.245 48.820 96.390 1.00 45.89 108 LEU C C 1
ATOM 5339 O O . LEU C 1 113 ? 14.499 49.934 96.847 1.00 46.05 108 LEU C O 1
ATOM 5344 N N . PHE C 1 114 ? 14.209 48.575 95.089 1.00 43.14 109 PHE C N 1
ATOM 5345 C CA . PHE C 1 114 ? 14.521 49.621 94.121 1.00 44.11 109 PHE C CA 1
ATOM 5346 C C . PHE C 1 114 ? 13.378 50.664 94.171 1.00 39.97 109 PHE C C 1
ATOM 5347 O O . PHE C 1 114 ? 13.597 51.836 94.445 1.00 36.47 109 PHE C O 1
ATOM 5355 N N . GLN C 1 115 ? 12.158 50.173 94.093 1.00 37.06 110 GLN C N 1
ATOM 5356 C CA . GLN C 1 115 ? 10.992 51.014 94.290 1.00 42.01 110 GLN C CA 1
ATOM 5357 C C . GLN C 1 115 ? 11.009 51.802 95.606 1.00 44.73 110 GLN C C 1
ATOM 5358 O O . GLN C 1 115 ? 10.818 53.020 95.598 1.00 47.28 110 GLN C O 1
ATOM 5364 N N . LEU C 1 116 ? 11.318 51.113 96.711 1.00 42.20 111 LEU C N 1
ATOM 5365 C CA . LEU C 1 116 ? 11.215 51.703 98.023 1.00 38.43 111 LEU C CA 1
ATOM 5366 C C . LEU C 1 116 ? 12.145 52.862 98.003 1.00 38.67 111 LEU C C 1
ATOM 5367 O O . LEU C 1 116 ? 11.876 53.894 98.610 1.00 39.37 111 LEU C O 1
ATOM 5372 N N . LEU C 1 117 ? 13.242 52.705 97.279 1.00 40.02 112 LEU C N 1
ATOM 5373 C CA . LEU C 1 117 ? 14.264 53.722 97.280 1.00 43.58 112 LEU C CA 1
ATOM 5374 C C . LEU C 1 117 ? 13.877 54.872 96.386 1.00 39.73 112 LEU C C 1
ATOM 5375 O O . LEU C 1 117 ? 14.343 55.961 96.570 1.00 38.84 112 LEU C O 1
ATOM 5380 N N . GLN C 1 118 ? 13.004 54.612 95.427 1.00 42.56 113 GLN C N 1
ATOM 5381 C CA . GLN C 1 118 ? 12.544 55.642 94.517 1.00 43.55 113 GLN C CA 1
ATOM 5382 C C . GLN C 1 118 ? 11.591 56.549 95.282 1.00 44.20 113 GLN C C 1
ATOM 5383 O O . GLN C 1 118 ? 11.600 57.779 95.107 1.00 39.35 113 GLN C O 1
ATOM 5389 N N . GLY C 1 119 ? 10.805 55.931 96.176 1.00 45.28 114 GLY C N 1
ATOM 5390 C CA . GLY C 1 119 ? 9.923 56.663 97.075 1.00 41.95 114 GLY C CA 1
ATOM 5391 C C . GLY C 1 119 ? 10.715 57.524 98.051 1.00 43.07 114 GLY C C 1
ATOM 5392 O O . GLY C 1 119 ? 10.489 58.746 98.201 1.00 39.55 114 GLY C O 1
ATOM 5393 N N . LEU C 1 120 ? 11.697 56.913 98.694 1.00 42.69 115 LEU C N 1
ATOM 5394 C CA . LEU C 1 120 ? 12.411 57.629 99.730 1.00 42.82 115 LEU C CA 1
ATOM 5395 C C . LEU C 1 120 ? 13.147 58.790 99.101 1.00 43.75 115 LEU C C 1
ATOM 5396 O O . LEU C 1 120 ? 13.127 59.901 99.624 1.00 42.87 115 LEU C O 1
ATOM 5401 N N . ALA C 1 121 ? 13.775 58.552 97.947 1.00 44.23 116 ALA C N 1
ATOM 5402 C CA . ALA C 1 121 ? 14.654 59.565 97.399 1.00 44.48 116 ALA C CA 1
ATOM 5403 C C . ALA C 1 121 ? 13.784 60.768 97.030 1.00 42.83 116 ALA C C 1
ATOM 5404 O O . ALA C 1 121 ? 14.087 61.893 97.412 1.00 45.80 116 ALA C O 1
ATOM 5406 N N . PHE C 1 122 ? 12.619 60.478 96.461 1.00 39.10 117 PHE C N 1
ATOM 5407 C CA . PHE C 1 122 ? 11.576 61.453 96.238 1.00 38.42 117 PHE C CA 1
ATOM 5408 C C . PHE C 1 122 ? 11.144 62.139 97.538 1.00 40.33 117 PHE C C 1
ATOM 5409 O O . PHE C 1 122 ? 10.992 63.343 97.577 1.00 38.99 117 PHE C O 1
ATOM 5417 N N . CYS C 1 123 ? 10.925 61.375 98.602 1.00 43.07 118 CYS C N 1
ATOM 5418 C CA . CYS C 1 123 ? 10.579 62.001 99.870 1.00 42.94 118 CYS C CA 1
ATOM 5419 C C . CYS C 1 123 ? 11.646 62.974 100.247 1.00 41.15 118 CYS C C 1
ATOM 5420 O O . CYS C 1 123 ? 11.374 64.143 100.532 1.00 39.54 118 CYS C O 1
ATOM 5423 N N . HIS C 1 124 ? 12.868 62.472 100.265 1.00 42.65 119 HIS C N 1
ATOM 5424 C CA . HIS C 1 124 ? 13.999 63.235 100.791 1.00 47.77 119 HIS C CA 1
ATOM 5425 C C . HIS C 1 124 ? 14.281 64.430 99.872 1.00 49.76 119 HIS C C 1
ATOM 5426 O O . HIS C 1 124 ? 14.748 65.488 100.312 1.00 46.39 119 HIS C O 1
ATOM 5433 N N . SER C 1 125 ? 13.975 64.238 98.591 1.00 49.58 120 SER C N 1
ATOM 5434 C CA . SER C 1 125 ? 14.074 65.291 97.609 1.00 47.86 120 SER C CA 1
ATOM 5435 C C . SER C 1 125 ? 13.149 66.412 97.963 1.00 47.94 120 SER C C 1
ATOM 5436 O O . SER C 1 125 ? 13.388 67.572 97.604 1.00 46.40 120 SER C O 1
ATOM 5439 N N . HIS C 1 126 ? 12.061 66.085 98.640 1.00 46.41 121 HIS C N 1
ATOM 5440 C CA . HIS C 1 126 ? 11.060 67.112 98.905 1.00 46.85 121 HIS C CA 1
ATOM 5441 C C . HIS C 1 126 ? 11.006 67.455 100.365 1.00 41.60 121 HIS C C 1
ATOM 5442 O O . HIS C 1 126 ? 9.998 67.906 100.904 1.00 38.37 121 HIS C O 1
ATOM 5449 N N . ARG C 1 127 ? 12.175 67.298 100.958 1.00 39.18 122 ARG C N 1
ATOM 5450 C CA . ARG C 1 127 ? 12.434 67.708 102.298 1.00 39.45 122 ARG C CA 1
ATOM 5451 C C . ARG C 1 127 ? 11.478 66.997 103.248 1.00 37.82 122 ARG C C 1
ATOM 5452 O O . ARG C 1 127 ? 11.026 67.559 104.211 1.00 42.55 122 ARG C O 1
ATOM 5460 N N . VAL C 1 128 ? 11.211 65.731 103.005 1.00 36.96 123 VAL C N 1
ATOM 5461 C CA . VAL C 1 128 ? 10.300 65.005 103.891 1.00 38.84 123 VAL C CA 1
ATOM 5462 C C . VAL C 1 128 ? 10.906 63.745 104.445 1.00 39.00 123 VAL C C 1
ATOM 5463 O O . VAL C 1 128 ? 11.230 62.853 103.690 1.00 34.72 123 VAL C O 1
ATOM 5467 N N . LEU C 1 129 ? 10.945 63.671 105.783 1.00 41.39 124 LEU C N 1
ATOM 5468 C CA . LEU C 1 129 ? 11.381 62.485 106.530 1.00 38.39 124 LEU C CA 1
ATOM 5469 C C . LEU C 1 129 ? 10.194 61.617 106.857 1.00 34.78 124 LEU C C 1
ATOM 5470 O O . LEU C 1 129 ? 9.232 62.113 107.389 1.00 44.89 124 LEU C O 1
ATOM 5475 N N . HIS C 1 130 ? 10.287 60.316 106.628 1.00 32.46 125 HIS C N 1
ATOM 5476 C CA . HIS C 1 130 ? 9.173 59.419 106.860 1.00 33.01 125 HIS C CA 1
ATOM 5477 C C . HIS C 1 130 ? 9.107 58.999 108.349 1.00 37.47 125 HIS C C 1
ATOM 5478 O O . HIS C 1 130 ? 8.091 59.233 109.011 1.00 35.65 125 HIS C O 1
ATOM 5485 N N . ARG C 1 131 ? 10.239 58.494 108.862 1.00 39.24 126 ARG C N 1
ATOM 5486 C CA . ARG C 1 131 ? 10.515 58.234 110.298 1.00 37.40 126 ARG C CA 1
ATOM 5487 C C . ARG C 1 131 ? 9.812 57.046 110.897 1.00 36.79 126 ARG C C 1
ATOM 5488 O O . ARG C 1 131 ? 9.966 56.770 112.091 1.00 37.57 126 ARG C O 1
ATOM 5496 N N . ASP C 1 132 ? 9.113 56.288 110.070 1.00 33.69 127 ASP C N 1
ATOM 5497 C CA . ASP C 1 132 ? 8.510 55.065 110.534 1.00 34.32 127 ASP C CA 1
ATOM 5498 C C . ASP C 1 132 ? 8.431 54.009 109.446 1.00 35.72 127 ASP C C 1
ATOM 5499 O O . ASP C 1 132 ? 7.394 53.371 109.312 1.00 33.91 127 ASP C O 1
ATOM 5504 N N . LEU C 1 133 ? 9.555 53.740 108.762 1.00 36.65 128 LEU C N 1
ATOM 5505 C CA . LEU C 1 133 ? 9.607 52.644 107.789 1.00 37.27 128 LEU C CA 1
ATOM 5506 C C . LEU C 1 133 ? 9.737 51.255 108.417 1.00 36.15 128 LEU C C 1
ATOM 5507 O O . LEU C 1 133 ? 10.651 50.980 109.186 1.00 39.28 128 LEU C O 1
ATOM 5512 N N . LYS C 1 134 ? 8.798 50.398 108.081 1.00 32.86 129 LYS C N 1
ATOM 5513 C CA . LYS C 1 134 ? 8.804 49.014 108.542 1.00 36.70 129 LYS C CA 1
ATOM 5514 C C . LYS C 1 134 ? 7.848 48.275 107.684 1.00 35.53 129 LYS C C 1
ATOM 5515 O O . LYS C 1 134 ? 7.014 48.871 107.040 1.00 39.33 129 LYS C O 1
ATOM 5521 N N . PRO C 1 135 ? 8.002 46.977 107.630 1.00 37.72 130 PRO C N 1
ATOM 5522 C CA . PRO C 1 135 ? 7.242 46.171 106.684 1.00 38.10 130 PRO C CA 1
ATOM 5523 C C . PRO C 1 135 ? 5.734 46.480 106.761 1.00 37.72 130 PRO C C 1
ATOM 5524 O O . PRO C 1 135 ? 5.091 46.312 105.732 1.00 35.76 130 PRO C O 1
ATOM 5528 N N . GLN C 1 136 ? 5.204 46.875 107.929 1.00 35.00 131 GLN C N 1
ATOM 5529 C CA . GLN C 1 136 ? 3.761 46.990 108.096 1.00 39.31 131 GLN C CA 1
ATOM 5530 C C . GLN C 1 136 ? 3.270 48.331 107.536 1.00 35.13 131 GLN C C 1
ATOM 5531 O O . GLN C 1 136 ? 2.114 48.532 107.315 1.00 33.86 131 GLN C O 1
ATOM 5537 N N . ASN C 1 137 ? 4.209 49.209 107.228 1.00 35.22 132 ASN C N 1
ATOM 5538 C CA . ASN C 1 137 ? 3.913 50.488 106.653 1.00 32.71 132 ASN C CA 1
ATOM 5539 C C . ASN C 1 137 ? 4.218 50.588 105.129 1.00 35.20 132 ASN C C 1
ATOM 5540 O O . ASN C 1 137 ? 4.232 51.658 104.555 1.00 36.77 132 ASN C O 1
ATOM 5545 N N . LEU C 1 138 ? 4.364 49.449 104.468 1.00 36.04 133 LEU C N 1
ATOM 5546 C CA . LEU C 1 138 ? 4.735 49.430 103.076 1.00 35.30 133 LEU C CA 1
ATOM 5547 C C . LEU C 1 138 ? 3.756 48.531 102.428 1.00 35.14 133 LEU C C 1
ATOM 5548 O O . LEU C 1 138 ? 3.602 47.390 102.835 1.00 36.14 133 LEU C O 1
ATOM 5553 N N . LEU C 1 139 ? 3.043 49.035 101.440 1.00 36.69 134 LEU C N 1
ATOM 5554 C CA . LEU C 1 139 ? 1.978 48.239 100.864 1.00 40.00 134 LEU C CA 1
ATOM 5555 C C . LEU C 1 139 ? 2.358 47.771 99.487 1.00 38.21 134 LEU C C 1
ATOM 5556 O O . LEU C 1 139 ? 3.154 48.405 98.799 1.00 41.50 134 LEU C O 1
ATOM 5561 N N . ILE C 1 140 ? 1.776 46.663 99.074 1.00 38.47 135 ILE C N 1
ATOM 5562 C CA . ILE C 1 140 ? 2.073 46.101 97.764 1.00 41.72 135 ILE C CA 1
ATOM 5563 C C . ILE C 1 140 ? 0.792 45.750 97.040 1.00 44.41 135 ILE C C 1
ATOM 5564 O O . ILE C 1 140 ? -0.222 45.408 97.664 1.00 41.86 135 ILE C O 1
ATOM 5569 N N . ASN C 1 141 ? 0.865 45.767 95.716 1.00 47.18 136 ASN C N 1
ATOM 5570 C CA . ASN C 1 141 ? -0.269 45.323 94.918 1.00 54.32 136 ASN C CA 1
ATOM 5571 C C . ASN C 1 141 ? 0.028 43.989 94.269 1.00 54.50 136 ASN C C 1
ATOM 5572 O O . ASN C 1 141 ? 1.109 43.440 94.435 1.00 57.79 136 ASN C O 1
ATOM 5577 N N . THR C 1 142 ? -0.945 43.449 93.559 1.00 55.87 137 THR C N 1
ATOM 5578 C CA . THR C 1 142 ? -0.774 42.164 92.893 1.00 56.50 137 THR C CA 1
ATOM 5579 C C . THR C 1 142 ? -0.016 42.242 91.585 1.00 56.53 137 THR C C 1
ATOM 5580 O O . THR C 1 142 ? -0.050 41.290 90.829 1.00 61.96 137 THR C O 1
ATOM 5584 N N . GLU C 1 143 ? 0.597 43.380 91.275 1.00 56.57 138 GLU C N 1
ATOM 5585 C CA . GLU C 1 143 ? 1.255 43.583 89.977 1.00 55.58 138 GLU C CA 1
ATOM 5586 C C . GLU C 1 143 ? 2.734 43.998 90.151 1.00 52.53 138 GLU C C 1
ATOM 5587 O O . GLU C 1 143 ? 3.409 44.443 89.205 1.00 51.37 138 GLU C O 1
ATOM 5593 N N . GLY C 1 144 ? 3.250 43.878 91.364 1.00 47.49 139 GLY C N 1
ATOM 5594 C CA . GLY C 1 144 ? 4.663 44.109 91.566 1.00 46.15 139 GLY C CA 1
ATOM 5595 C C . GLY C 1 144 ? 5.038 45.470 92.084 1.00 44.45 139 GLY C C 1
ATOM 5596 O O . GLY C 1 144 ? 6.228 45.755 92.315 1.00 43.52 139 GLY C O 1
ATOM 5597 N N . ALA C 1 145 ? 4.041 46.315 92.329 1.00 44.14 140 ALA C N 1
ATOM 5598 C CA . ALA C 1 145 ? 4.349 47.574 92.982 1.00 45.29 140 ALA C CA 1
ATOM 5599 C C . ALA C 1 145 ? 4.417 47.450 94.503 1.00 42.65 140 ALA C C 1
ATOM 5600 O O . ALA C 1 145 ? 3.766 46.588 95.119 1.00 37.36 140 ALA C O 1
ATOM 5602 N N . ILE C 1 146 ? 5.182 48.369 95.091 1.00 42.18 141 ILE C N 1
ATOM 5603 C CA . ILE C 1 146 ? 5.165 48.615 96.516 1.00 41.32 141 ILE C CA 1
ATOM 5604 C C . ILE C 1 146 ? 5.364 50.121 96.835 1.00 39.89 141 ILE C C 1
ATOM 5605 O O . ILE C 1 146 ? 6.091 50.830 96.127 1.00 36.64 141 ILE C O 1
ATOM 5610 N N . LYS C 1 147 ? 4.736 50.599 97.913 1.00 38.03 142 LYS C N 1
ATOM 5611 C CA . LYS C 1 147 ? 4.710 52.030 98.175 1.00 41.15 142 LYS C CA 1
ATOM 5612 C C . LYS C 1 147 ? 4.974 52.422 99.641 1.00 38.61 142 LYS C C 1
ATOM 5613 O O . LYS C 1 147 ? 4.661 51.695 100.567 1.00 41.17 142 LYS C O 1
ATOM 5619 N N . LEU C 1 148 ? 5.512 53.608 99.846 1.00 34.78 143 LEU C N 1
ATOM 5620 C CA . LEU C 1 148 ? 5.634 54.125 101.185 1.00 34.31 143 LEU C CA 1
ATOM 5621 C C . LEU C 1 148 ? 4.235 54.509 101.675 1.00 38.08 143 LEU C C 1
ATOM 5622 O O . LEU C 1 148 ? 3.514 55.215 100.985 1.00 40.22 143 LEU C O 1
ATOM 5627 N N . ALA C 1 149 ? 3.805 53.992 102.823 1.00 35.35 144 ALA C N 1
ATOM 5628 C CA . ALA C 1 149 ? 2.590 54.477 103.392 1.00 32.70 144 ALA C CA 1
ATOM 5629 C C . ALA C 1 149 ? 2.768 54.850 104.848 1.00 34.31 144 ALA C C 1
ATOM 5630 O O . ALA C 1 149 ? 3.862 54.855 105.374 1.00 33.57 144 ALA C O 1
ATOM 5632 N N . ASP C 1 150 ? 1.649 55.128 105.485 1.00 36.88 145 ASP C N 1
ATOM 5633 C CA . ASP C 1 150 ? 1.572 55.767 106.815 1.00 39.08 145 ASP C CA 1
ATOM 5634 C C . ASP C 1 150 ? 2.598 56.879 107.110 1.00 34.02 145 ASP C C 1
ATOM 5635 O O . ASP C 1 150 ? 3.617 56.631 107.694 1.00 32.23 145 ASP C O 1
ATOM 5640 N N . PHE C 1 151 ? 2.244 58.115 106.775 1.00 32.89 146 PHE C N 1
ATOM 5641 C CA . PHE C 1 151 ? 3.086 59.276 107.010 1.00 35.84 146 PHE C CA 1
ATOM 5642 C C . PHE C 1 151 ? 2.738 60.000 108.285 1.00 32.93 146 PHE C C 1
ATOM 5643 O O . PHE C 1 151 ? 3.103 61.130 108.465 1.00 34.10 146 PHE C O 1
ATOM 5651 N N . GLY C 1 152 ? 2.004 59.333 109.159 1.00 35.94 147 GLY C N 1
ATOM 5652 C CA . GLY C 1 152 ? 1.629 59.882 110.445 1.00 33.88 147 GLY C CA 1
ATOM 5653 C C . GLY C 1 152 ? 2.779 60.422 111.258 1.00 34.76 147 GLY C C 1
ATOM 5654 O O . GLY C 1 152 ? 2.635 61.362 112.047 1.00 35.85 147 GLY C O 1
ATOM 5655 N N . LEU C 1 153 ? 3.949 59.875 111.024 1.00 33.14 148 LEU C N 1
ATOM 5656 C CA . LEU C 1 153 ? 5.034 60.177 111.895 1.00 36.86 148 LEU C CA 1
ATOM 5657 C C . LEU C 1 153 ? 6.011 60.990 111.112 1.00 35.56 148 LEU C C 1
ATOM 5658 O O . LEU C 1 153 ? 7.100 61.253 111.591 1.00 39.42 148 LEU C O 1
ATOM 5663 N N . ALA C 1 154 ? 5.633 61.362 109.896 1.00 32.00 149 ALA C N 1
ATOM 5664 C CA . ALA C 1 154 ? 6.539 62.105 109.014 1.00 34.74 149 ALA C CA 1
ATOM 5665 C C . ALA C 1 154 ? 6.727 63.528 109.491 1.00 35.77 149 ALA C C 1
ATOM 5666 O O . ALA C 1 154 ? 5.893 64.029 110.223 1.00 35.09 149 ALA C O 1
ATOM 5668 N N . ARG C 1 155 ? 7.756 64.213 108.987 1.00 36.42 150 ARG C N 1
ATOM 5669 C CA . ARG C 1 155 ? 7.829 65.665 109.143 1.00 36.92 150 ARG C CA 1
ATOM 5670 C C . ARG C 1 155 ? 8.616 66.312 108.006 1.00 40.54 150 ARG C C 1
ATOM 5671 O O . ARG C 1 155 ? 9.369 65.644 107.315 1.00 43.44 150 ARG C O 1
ATOM 5679 N N . ALA C 1 156 ? 8.437 67.614 107.831 1.00 39.68 151 ALA C N 1
ATOM 5680 C CA . ALA C 1 156 ? 9.109 68.351 106.789 1.00 43.95 151 ALA C CA 1
ATOM 5681 C C . ALA C 1 156 ? 10.327 69.017 107.378 1.00 45.62 151 ALA C C 1
ATOM 5682 O O . ALA C 1 156 ? 10.193 69.946 108.158 1.00 46.79 151 ALA C O 1
ATOM 5684 N N . PHE C 1 157 ? 11.507 68.548 106.994 1.00 44.81 152 PHE C N 1
ATOM 5685 C CA . PHE C 1 157 ? 12.745 69.062 107.572 1.00 49.73 152 PHE C CA 1
ATOM 5686 C C . PHE C 1 157 ? 13.226 70.321 106.893 1.00 50.80 152 PHE C C 1
ATOM 5687 O O . PHE C 1 157 ? 12.690 70.729 105.876 1.00 54.89 152 PHE C O 1
ATOM 5695 N N . GLY C 1 158 ? 14.187 70.978 107.525 1.00 53.31 153 GLY C N 1
ATOM 5696 C CA . GLY C 1 158 ? 14.837 72.136 106.953 1.00 56.25 153 GLY C CA 1
ATOM 5697 C C . GLY C 1 158 ? 16.309 71.826 106.714 1.00 57.30 153 GLY C C 1
ATOM 5698 O O . GLY C 1 158 ? 16.806 70.808 107.199 1.00 58.39 153 GLY C O 1
ATOM 5699 N N . VAL C 1 159 ? 17.000 72.686 105.957 1.00 56.58 154 VAL C N 1
ATOM 5700 C CA . VAL C 1 159 ? 18.413 72.471 105.626 1.00 54.93 154 VAL C CA 1
ATOM 5701 C C . VAL C 1 159 ? 19.211 73.691 106.017 1.00 55.59 154 VAL C C 1
ATOM 5702 O O . VAL C 1 159 ? 19.013 74.752 105.422 1.00 56.19 154 VAL C O 1
ATOM 5706 N N . PRO C 1 160 ? 20.094 73.571 107.013 1.00 53.94 155 PRO C N 1
ATOM 5707 C CA . PRO C 1 160 ? 20.355 72.326 107.765 1.00 53.80 155 PRO C CA 1
ATOM 5708 C C . PRO C 1 160 ? 19.276 71.859 108.768 1.00 50.59 155 PRO C C 1
ATOM 5709 O O . PRO C 1 160 ? 18.478 72.677 109.185 1.00 50.02 155 PRO C O 1
ATOM 5713 N N . VAL C 1 161 ? 19.338 70.596 109.214 1.00 49.88 156 VAL C N 1
ATOM 5714 C CA . VAL C 1 161 ? 18.256 70.003 110.015 1.00 50.53 156 VAL C CA 1
ATOM 5715 C C . VAL C 1 161 ? 18.289 70.438 111.473 1.00 51.54 156 VAL C C 1
ATOM 5716 O O . VAL C 1 161 ? 19.348 70.590 112.046 1.00 49.29 156 VAL C O 1
ATOM 5720 N N . ARG C 1 162 ? 17.118 70.610 112.080 1.00 55.24 157 ARG C N 1
ATOM 5721 C CA . ARG C 1 162 ? 17.023 70.883 113.531 1.00 55.78 157 ARG C CA 1
ATOM 5722 C C . ARG C 1 162 ? 16.959 69.606 114.367 1.00 53.76 157 ARG C C 1
ATOM 5723 O O . ARG C 1 162 ? 16.875 68.475 113.864 1.00 47.78 157 ARG C O 1
ATOM 5731 N N . THR C 1 163 ? 16.907 69.812 115.674 1.00 54.42 158 THR C N 1
ATOM 5732 C CA . THR C 1 163 ? 16.615 68.717 116.567 1.00 52.85 158 THR C CA 1
ATOM 5733 C C . THR C 1 163 ? 15.166 68.457 116.432 1.00 45.95 158 THR C C 1
ATOM 5734 O O . THR C 1 163 ? 14.397 69.388 116.350 1.00 44.47 158 THR C O 1
ATOM 5738 N N . TYR C 1 164 ? 14.818 67.204 116.215 1.00 45.46 159 TYR C N 1
ATOM 5739 C CA . TYR C 1 164 ? 13.403 66.827 116.065 1.00 45.22 159 TYR C CA 1
ATOM 5740 C C . TYR C 1 164 ? 13.020 65.807 117.137 1.00 40.77 159 TYR C C 1
ATOM 5741 O O . TYR C 1 164 ? 13.781 65.591 118.071 1.00 32.07 159 TYR C O 1
ATOM 5761 N N . HIS C 1 166 ? 12.503 63.052 119.557 1.00 51.40 161 HIS C N 1
ATOM 5762 C CA . HIS C 1 166 ? 13.375 61.837 119.582 1.00 54.31 161 HIS C CA 1
ATOM 5763 C C . HIS C 1 166 ? 12.560 60.547 119.630 1.00 50.74 161 HIS C C 1
ATOM 5764 O O . HIS C 1 166 ? 12.992 59.512 119.153 1.00 51.36 161 HIS C O 1
ATOM 5771 N N . GLU C 1 167 ? 11.347 60.620 120.143 1.00 54.94 162 GLU C N 1
ATOM 5772 C CA . GLU C 1 167 ? 10.412 59.467 120.117 1.00 59.40 162 GLU C CA 1
ATOM 5773 C C . GLU C 1 167 ? 9.930 59.053 118.733 1.00 59.18 162 GLU C C 1
ATOM 5774 O O . GLU C 1 167 ? 8.802 59.348 118.351 1.00 60.61 162 GLU C O 1
ATOM 5780 N N . VAL C 1 168 ? 10.757 58.332 117.990 1.00 57.01 163 VAL C N 1
ATOM 5781 C CA . VAL C 1 168 ? 10.470 58.166 116.580 1.00 53.75 163 VAL C CA 1
ATOM 5782 C C . VAL C 1 168 ? 11.155 56.938 115.993 1.00 50.84 163 VAL C C 1
ATOM 5783 O O . VAL C 1 168 ? 12.288 56.636 116.346 1.00 49.46 163 VAL C O 1
ATOM 5787 N N . VAL C 1 169 ? 10.411 56.194 115.176 1.00 47.18 164 VAL C N 1
ATOM 5788 C CA . VAL C 1 169 ? 10.807 54.883 114.623 1.00 44.15 164 VAL C CA 1
ATOM 5789 C C . VAL C 1 169 ? 10.600 53.714 115.596 1.00 41.32 164 VAL C C 1
ATOM 5790 O O . VAL C 1 169 ? 11.141 53.673 116.685 1.00 39.61 164 VAL C O 1
ATOM 5794 N N . THR C 1 170 ? 9.787 52.761 115.188 1.00 42.37 165 THR C N 1
ATOM 5795 C CA . THR C 1 170 ? 9.727 51.459 115.849 1.00 47.86 165 THR C CA 1
ATOM 5796 C C . THR C 1 170 ? 11.162 50.944 116.196 1.00 46.29 165 THR C C 1
ATOM 5797 O O . THR C 1 170 ? 12.059 51.006 115.366 1.00 40.34 165 THR C O 1
ATOM 5801 N N . LEU C 1 171 ? 11.344 50.363 117.384 1.00 49.40 166 LEU C N 1
ATOM 5802 C CA . LEU C 1 171 ? 12.640 49.797 117.852 1.00 46.63 166 LEU C CA 1
ATOM 5803 C C . LEU C 1 171 ? 13.475 48.994 116.844 1.00 42.04 166 LEU C C 1
ATOM 5804 O O . LEU C 1 171 ? 14.534 49.406 116.472 1.00 42.51 166 LEU C O 1
ATOM 5809 N N . TRP C 1 172 ? 13.027 47.807 116.483 1.00 41.11 167 TRP C N 1
ATOM 5810 C CA . TRP C 1 172 ? 13.752 46.974 115.546 1.00 42.98 167 TRP C CA 1
ATOM 5811 C C . TRP C 1 172 ? 14.349 47.742 114.369 1.00 44.81 167 TRP C C 1
ATOM 5812 O O . TRP C 1 172 ? 15.438 47.398 113.878 1.00 46.08 167 TRP C O 1
ATOM 5823 N N . TYR C 1 173 ? 13.662 48.789 113.924 1.00 41.96 168 TYR C N 1
ATOM 5824 C CA . TYR C 1 173 ? 14.106 49.504 112.741 1.00 43.32 168 TYR C CA 1
ATOM 5825 C C . TYR C 1 173 ? 14.837 50.803 113.051 1.00 44.01 168 TYR C C 1
ATOM 5826 O O . TYR C 1 173 ? 15.215 51.533 112.146 1.00 46.97 168 TYR C O 1
ATOM 5835 N N . ARG C 1 174 ? 15.086 51.062 114.323 1.00 40.96 169 ARG C N 1
ATOM 5836 C CA . ARG C 1 174 ? 15.615 52.341 114.753 1.00 42.94 169 ARG C CA 1
ATOM 5837 C C . ARG C 1 174 ? 17.133 52.397 114.563 1.00 43.37 169 ARG C C 1
ATOM 5838 O O . ARG C 1 174 ? 17.851 51.509 114.982 1.00 43.16 169 ARG C O 1
ATOM 5846 N N . ALA C 1 175 ? 17.617 53.475 113.977 1.00 44.10 170 ALA C N 1
ATOM 5847 C CA . ALA C 1 175 ? 19.024 53.595 113.677 1.00 49.61 170 ALA C CA 1
ATOM 5848 C C . ALA C 1 175 ? 19.790 54.093 114.908 1.00 53.67 170 ALA C C 1
ATOM 5849 O O . ALA C 1 175 ? 19.224 54.764 115.774 1.00 52.56 170 ALA C O 1
ATOM 5851 N N . PRO C 1 176 ? 21.074 53.736 114.965 1.00 54.35 171 PRO C N 1
ATOM 5852 C CA . PRO C 1 176 ? 21.943 54.020 116.105 1.00 55.02 171 PRO C CA 1
ATOM 5853 C C . PRO C 1 176 ? 22.021 55.495 116.467 1.00 55.47 171 PRO C C 1
ATOM 5854 O O . PRO C 1 176 ? 22.028 55.830 117.664 1.00 52.49 171 PRO C O 1
ATOM 5858 N N . GLU C 1 177 ? 22.042 56.375 115.468 1.00 54.63 172 GLU C N 1
ATOM 5859 C CA . GLU C 1 177 ? 22.116 57.785 115.791 1.00 54.16 172 GLU C CA 1
ATOM 5860 C C . GLU C 1 177 ? 20.937 58.164 116.684 1.00 53.59 172 GLU C C 1
ATOM 5861 O O . GLU C 1 177 ? 21.064 59.030 117.564 1.00 54.20 172 GLU C O 1
ATOM 5867 N N . ILE C 1 178 ? 19.834 57.434 116.553 1.00 48.83 173 ILE C N 1
ATOM 5868 C CA . ILE C 1 178 ? 18.693 57.701 117.405 1.00 47.18 173 ILE C CA 1
ATOM 5869 C C . ILE C 1 178 ? 18.887 57.043 118.755 1.00 49.97 173 ILE C C 1
ATOM 5870 O O . ILE C 1 178 ? 18.748 57.692 119.786 1.00 51.94 173 ILE C O 1
ATOM 5875 N N . LEU C 1 179 ? 19.222 55.760 118.740 1.00 51.35 174 LEU C N 1
ATOM 5876 C CA . LEU C 1 179 ? 19.369 54.966 119.960 1.00 51.26 174 LEU C CA 1
ATOM 5877 C C . LEU C 1 179 ? 20.303 55.624 120.990 1.00 55.03 174 LEU C C 1
ATOM 5878 O O . LEU C 1 179 ? 20.127 55.455 122.195 1.00 53.22 174 LEU C O 1
ATOM 5883 N N . LEU C 1 180 ? 21.287 56.369 120.493 1.00 60.52 175 LEU C N 1
ATOM 5884 C CA . LEU C 1 180 ? 22.278 57.048 121.324 1.00 61.83 175 LEU C CA 1
ATOM 5885 C C . LEU C 1 180 ? 21.897 58.489 121.597 1.00 62.18 175 LEU C C 1
ATOM 5886 O O . LEU C 1 180 ? 22.577 59.190 122.342 1.00 61.32 175 LEU C O 1
ATOM 5891 N N . GLY C 1 181 ? 20.786 58.919 121.025 1.00 63.54 176 GLY C N 1
ATOM 5892 C CA . GLY C 1 181 ? 20.242 60.228 121.342 1.00 66.45 176 GLY C CA 1
ATOM 5893 C C . GLY C 1 181 ? 21.208 61.313 120.916 1.00 67.36 176 GLY C C 1
ATOM 5894 O O . GLY C 1 181 ? 21.361 62.348 121.586 1.00 64.97 176 GLY C O 1
ATOM 5895 N N . CYS C 1 182 ? 21.890 61.040 119.806 1.00 66.85 177 CYS C N 1
ATOM 5896 C CA . CYS C 1 182 ? 22.645 62.060 119.115 1.00 66.81 177 CYS C CA 1
ATOM 5897 C C . CYS C 1 182 ? 21.721 63.240 118.861 1.00 65.23 177 CYS C C 1
ATOM 5898 O O . CYS C 1 182 ? 20.579 63.055 118.439 1.00 60.09 177 CYS C O 1
ATOM 5901 N N . LYS C 1 183 ? 22.183 64.410 119.293 1.00 63.87 178 LYS C N 1
ATOM 5902 C CA . LYS C 1 183 ? 21.485 65.682 119.114 1.00 66.43 178 LYS C CA 1
ATOM 5903 C C . LYS C 1 183 ? 20.665 65.785 117.812 1.00 61.55 178 LYS C C 1
ATOM 5904 O O . LYS C 1 183 ? 19.471 66.078 117.839 1.00 62.45 178 LYS C O 1
ATOM 5910 N N . TYR C 1 184 ? 21.319 65.583 116.681 1.00 55.91 179 TYR C N 1
ATOM 5911 C CA . TYR C 1 184 ? 20.695 65.763 115.382 1.00 52.74 179 TYR C CA 1
ATOM 5912 C C . TYR C 1 184 ? 20.489 64.414 114.682 1.00 51.00 179 TYR C C 1
ATOM 5913 O O . TYR C 1 184 ? 21.282 63.471 114.875 1.00 50.03 179 TYR C O 1
ATOM 5922 N N . TYR C 1 185 ? 19.478 64.336 113.813 1.00 46.36 180 TYR C N 1
ATOM 5923 C CA . TYR C 1 185 ? 19.325 63.190 112.916 1.00 43.51 180 TYR C CA 1
ATOM 5924 C C . TYR C 1 185 ? 18.608 63.604 111.646 1.00 41.07 180 TYR C C 1
ATOM 5925 O O . TYR C 1 185 ? 18.026 64.681 111.594 1.00 42.89 180 TYR C O 1
ATOM 5934 N N . SER C 1 186 ? 18.722 62.800 110.589 1.00 41.89 181 SER C N 1
ATOM 5935 C CA . SER C 1 186 ? 18.091 63.135 109.302 1.00 41.19 181 SER C CA 1
ATOM 5936 C C . SER C 1 186 ? 17.890 61.925 108.387 1.00 43.09 181 SER C C 1
ATOM 5937 O O . SER C 1 186 ? 17.615 60.816 108.872 1.00 45.82 181 SER C O 1
ATOM 5940 N N . THR C 1 187 ? 17.988 62.171 107.071 1.00 40.09 182 THR C N 1
ATOM 5941 C CA . THR C 1 187 ? 17.542 61.258 106.041 1.00 40.06 182 THR C CA 1
ATOM 5942 C C . THR C 1 187 ? 18.179 59.903 106.251 1.00 43.96 182 THR C C 1
ATOM 5943 O O . THR C 1 187 ? 17.562 58.838 106.002 1.00 42.99 182 THR C O 1
ATOM 5947 N N . ALA C 1 188 ? 19.406 59.951 106.758 1.00 42.99 183 ALA C N 1
ATOM 5948 C CA . ALA C 1 188 ? 20.125 58.751 107.058 1.00 43.23 183 ALA C CA 1
ATOM 5949 C C . ALA C 1 188 ? 19.236 57.764 107.816 1.00 41.82 183 ALA C C 1
ATOM 5950 O O . ALA C 1 188 ? 19.326 56.530 107.585 1.00 35.74 183 ALA C O 1
ATOM 5952 N N . VAL C 1 189 ? 18.400 58.270 108.733 1.00 40.41 184 VAL C N 1
ATOM 5953 C CA . VAL C 1 189 ? 17.609 57.333 109.552 1.00 40.38 184 VAL C CA 1
ATOM 5954 C C . VAL C 1 189 ? 16.636 56.548 108.707 1.00 37.53 184 VAL C C 1
ATOM 5955 O O . VAL C 1 189 ? 16.378 55.417 109.008 1.00 38.98 184 VAL C O 1
ATOM 5959 N N . ASP C 1 190 ? 16.120 57.106 107.619 1.00 39.99 185 ASP C N 1
ATOM 5960 C CA . ASP C 1 190 ? 15.173 56.326 106.818 1.00 39.39 185 ASP C CA 1
ATOM 5961 C C . ASP C 1 190 ? 15.945 55.254 106.067 1.00 36.80 185 ASP C C 1
ATOM 5962 O O . ASP C 1 190 ? 15.437 54.173 105.844 1.00 39.25 185 ASP C O 1
ATOM 5967 N N . ILE C 1 191 ? 17.155 55.556 105.621 1.00 36.99 186 ILE C N 1
ATOM 5968 C CA . ILE C 1 191 ? 17.936 54.541 104.917 1.00 40.49 186 ILE C CA 1
ATOM 5969 C C . ILE C 1 191 ? 18.240 53.340 105.817 1.00 40.37 186 ILE C C 1
ATOM 5970 O O . ILE C 1 191 ? 17.993 52.185 105.438 1.00 42.61 186 ILE C O 1
ATOM 5975 N N . TRP C 1 192 ? 18.709 53.614 107.032 1.00 38.62 187 TRP C N 1
ATOM 5976 C CA . TRP C 1 192 ? 18.917 52.556 108.012 1.00 41.17 187 TRP C CA 1
ATOM 5977 C C . TRP C 1 192 ? 17.730 51.607 108.038 1.00 41.51 187 TRP C C 1
ATOM 5978 O O . TRP C 1 192 ? 17.866 50.358 107.999 1.00 38.44 187 TRP C O 1
ATOM 5989 N N . SER C 1 193 ? 16.553 52.204 108.076 1.00 38.97 188 SER C N 1
ATOM 5990 C CA . SER C 1 193 ? 15.354 51.389 108.158 1.00 40.03 188 SER C CA 1
ATOM 5991 C C . SER C 1 193 ? 15.215 50.425 106.967 1.00 38.82 188 SER C C 1
ATOM 5992 O O . SER C 1 193 ? 14.998 49.206 107.129 1.00 29.45 188 SER C O 1
ATOM 5995 N N . LEU C 1 194 ? 15.330 50.988 105.769 1.00 42.13 189 LEU C N 1
ATOM 5996 C CA . LEU C 1 194 ? 15.219 50.200 104.549 1.00 43.45 189 LEU C CA 1
ATOM 5997 C C . LEU C 1 194 ? 16.303 49.146 104.578 1.00 42.55 189 LEU C C 1
ATOM 5998 O O . LEU C 1 194 ? 16.119 48.020 104.115 1.00 39.02 189 LEU C O 1
ATOM 6003 N N . GLY C 1 195 ? 17.425 49.519 105.172 1.00 45.77 190 GLY C N 1
ATOM 6004 C CA . GLY C 1 195 ? 18.528 48.586 105.327 1.00 47.87 190 GLY C CA 1
ATOM 6005 C C . GLY C 1 195 ? 18.043 47.360 106.057 1.00 44.50 190 GLY C C 1
ATOM 6006 O O . GLY C 1 195 ? 18.132 46.227 105.575 1.00 39.56 190 GLY C O 1
ATOM 6007 N N . CYS C 1 196 ? 17.470 47.619 107.225 1.00 42.79 191 CYS C N 1
ATOM 6008 C CA . CYS C 1 196 ? 16.991 46.559 108.056 1.00 38.59 191 CYS C CA 1
ATOM 6009 C C . CYS C 1 196 ? 15.931 45.845 107.252 1.00 40.86 191 CYS C C 1
ATOM 6010 O O . CYS C 1 196 ? 15.815 44.613 107.270 1.00 40.64 191 CYS C O 1
ATOM 6013 N N . ILE C 1 197 ? 15.198 46.604 106.457 1.00 38.28 192 ILE C N 1
ATOM 6014 C CA . ILE C 1 197 ? 14.104 45.979 105.757 1.00 39.56 192 ILE C CA 1
ATOM 6015 C C . ILE C 1 197 ? 14.616 45.072 104.635 1.00 37.32 192 ILE C C 1
ATOM 6016 O O . ILE C 1 197 ? 14.120 43.965 104.445 1.00 33.25 192 ILE C O 1
ATOM 6021 N N . PHE C 1 198 ? 15.584 45.585 103.877 1.00 42.71 193 PHE C N 1
ATOM 6022 C CA . PHE C 1 198 ? 16.253 44.824 102.820 1.00 44.29 193 PHE C CA 1
ATOM 6023 C C . PHE C 1 198 ? 16.639 43.415 103.309 1.00 45.12 193 PHE C C 1
ATOM 6024 O O . PHE C 1 198 ? 16.210 42.387 102.731 1.00 41.82 193 PHE C O 1
ATOM 6032 N N . ALA C 1 199 ? 17.331 43.384 104.449 1.00 42.63 194 ALA C N 1
ATOM 6033 C CA . ALA C 1 199 ? 17.796 42.119 105.045 1.00 45.86 194 ALA C CA 1
ATOM 6034 C C . ALA C 1 199 ? 16.660 41.180 105.351 1.00 45.29 194 ALA C C 1
ATOM 6035 O O . ALA C 1 199 ? 16.788 39.958 105.150 1.00 45.35 194 ALA C O 1
ATOM 6037 N N . GLU C 1 200 ? 15.577 41.759 105.869 1.00 41.22 195 GLU C N 1
ATOM 6038 C CA . GLU C 1 200 ? 14.462 41.002 106.403 1.00 43.29 195 GLU C CA 1
ATOM 6039 C C . GLU C 1 200 ? 13.753 40.265 105.275 1.00 44.75 195 GLU C C 1
ATOM 6040 O O . GLU C 1 200 ? 13.237 39.160 105.456 1.00 41.54 195 GLU C O 1
ATOM 6046 N N . MET C 1 201 ? 13.703 40.905 104.113 1.00 47.35 196 MET C N 1
ATOM 6047 C CA . MET C 1 201 ? 13.063 40.307 102.954 1.00 49.15 196 MET C CA 1
ATOM 6048 C C . MET C 1 201 ? 13.864 39.070 102.568 1.00 49.86 196 MET C C 1
ATOM 6049 O O . MET C 1 201 ? 13.306 38.057 102.159 1.00 49.64 196 MET C O 1
ATOM 6054 N N . VAL C 1 202 ? 15.183 39.181 102.652 1.00 49.58 197 VAL C N 1
ATOM 6055 C CA . VAL C 1 202 ? 16.055 38.086 102.256 1.00 52.56 197 VAL C CA 1
ATOM 6056 C C . VAL C 1 202 ? 15.900 36.886 103.187 1.00 54.52 197 VAL C C 1
ATOM 6057 O O . VAL C 1 202 ? 15.575 35.789 102.727 1.00 55.74 197 VAL C O 1
ATOM 6061 N N . THR C 1 203 ? 16.099 37.108 104.490 1.00 56.88 198 THR C N 1
ATOM 6062 C CA . THR C 1 203 ? 16.030 36.038 105.507 1.00 57.68 198 THR C CA 1
ATOM 6063 C C . THR C 1 203 ? 14.594 35.783 105.925 1.00 58.54 198 THR C C 1
ATOM 6064 O O . THR C 1 203 ? 14.239 34.707 106.370 1.00 54.66 198 THR C O 1
ATOM 6068 N N . ARG C 1 204 ? 13.759 36.794 105.789 1.00 64.43 199 ARG C N 1
ATOM 6069 C CA . ARG C 1 204 ? 12.358 36.643 106.160 1.00 68.00 199 ARG C CA 1
ATOM 6070 C C . ARG C 1 204 ? 12.194 36.770 107.671 1.00 65.59 199 ARG C C 1
ATOM 6071 O O . ARG C 1 204 ? 11.175 36.356 108.214 1.00 63.02 199 ARG C O 1
ATOM 6079 N N . ARG C 1 205 ? 13.197 37.328 108.342 1.00 62.78 200 ARG C N 1
ATOM 6080 C CA . ARG C 1 205 ? 13.017 37.728 109.724 1.00 63.65 200 ARG C CA 1
ATOM 6081 C C . ARG C 1 205 ? 13.748 39.007 110.081 1.00 57.72 200 ARG C C 1
ATOM 6082 O O . ARG C 1 205 ? 14.778 39.346 109.533 1.00 55.32 200 ARG C O 1
ATOM 6090 N N . ALA C 1 206 ? 13.148 39.734 111.001 1.00 53.84 201 ALA C N 1
ATOM 6091 C CA . ALA C 1 206 ? 13.705 40.950 111.516 1.00 50.98 201 ALA C CA 1
ATOM 6092 C C . ALA C 1 206 ? 15.192 40.802 111.714 1.00 50.03 201 ALA C C 1
ATOM 6093 O O . ALA C 1 206 ? 15.651 39.842 112.327 1.00 55.45 201 ALA C O 1
ATOM 6095 N N . LEU C 1 207 ? 15.960 41.741 111.197 1.00 47.13 202 LEU C N 1
ATOM 6096 C CA . LEU C 1 207 ? 17.406 41.653 111.277 1.00 46.12 202 LEU C CA 1
ATOM 6097 C C . LEU C 1 207 ? 17.915 41.969 112.689 1.00 45.55 202 LEU C C 1
ATOM 6098 O O . LEU C 1 207 ? 18.852 41.327 113.177 1.00 42.94 202 LEU C O 1
ATOM 6103 N N . PHE C 1 208 ? 17.338 43.007 113.301 1.00 45.08 203 PHE C N 1
ATOM 6104 C CA . PHE C 1 208 ? 17.674 43.415 114.669 1.00 43.40 203 PHE C CA 1
ATOM 6105 C C . PHE C 1 208 ? 16.474 43.484 115.616 1.00 41.32 203 PHE C C 1
ATOM 6106 O O . PHE C 1 208 ? 16.071 44.593 115.991 1.00 39.47 203 PHE C O 1
ATOM 6114 N N . PRO C 1 209 ? 15.958 42.328 116.045 1.00 41.83 204 PRO C N 1
ATOM 6115 C CA . PRO C 1 209 ? 14.754 42.257 116.910 1.00 42.92 204 PRO C CA 1
ATOM 6116 C C . PRO C 1 209 ? 14.958 42.455 118.417 1.00 42.26 204 PRO C C 1
ATOM 6117 O O . PRO C 1 209 ? 14.605 41.568 119.226 1.00 42.86 204 PRO C O 1
ATOM 6121 N N . GLY C 1 210 ? 15.429 43.639 118.793 1.00 37.67 205 GLY C N 1
ATOM 6122 C CA . GLY C 1 210 ? 15.697 43.930 120.181 1.00 41.11 205 GLY C CA 1
ATOM 6123 C C . GLY C 1 210 ? 14.438 43.983 121.044 1.00 39.92 205 GLY C C 1
ATOM 6124 O O . GLY C 1 210 ? 13.379 44.309 120.562 1.00 39.86 205 GLY C O 1
ATOM 6125 N N . ASP C 1 211 ? 14.543 43.722 122.336 1.00 43.28 206 ASP C N 1
ATOM 6126 C CA . ASP C 1 211 ? 13.355 43.915 123.169 1.00 51.92 206 ASP C CA 1
ATOM 6127 C C . ASP C 1 211 ? 13.633 44.863 124.337 1.00 50.54 206 ASP C C 1
ATOM 6128 O O . ASP C 1 211 ? 13.072 44.724 125.406 1.00 51.77 206 ASP C O 1
ATOM 6133 N N . SER C 1 212 ? 14.452 45.874 124.050 1.00 50.04 207 SER C N 1
ATOM 6134 C CA . SER C 1 212 ? 14.792 46.962 124.958 1.00 50.98 207 SER C CA 1
ATOM 6135 C C . SER C 1 212 ? 15.764 47.865 124.192 1.00 50.75 207 SER C C 1
ATOM 6136 O O . SER C 1 212 ? 16.351 47.435 123.202 1.00 49.19 207 SER C O 1
ATOM 6139 N N . GLU C 1 213 ? 15.998 49.081 124.669 1.00 52.88 208 GLU C N 1
ATOM 6140 C CA . GLU C 1 213 ? 16.940 49.969 123.977 1.00 54.48 208 GLU C CA 1
ATOM 6141 C C . GLU C 1 213 ? 18.353 49.377 123.923 1.00 53.41 208 GLU C C 1
ATOM 6142 O O . GLU C 1 213 ? 18.958 49.282 122.854 1.00 49.10 208 GLU C O 1
ATOM 6148 N N . ILE C 1 214 ? 18.876 49.013 125.087 1.00 53.76 209 ILE C N 1
ATOM 6149 C CA . ILE C 1 214 ? 20.232 48.531 125.214 1.00 55.44 209 ILE C CA 1
ATOM 6150 C C . ILE C 1 214 ? 20.390 47.230 124.405 1.00 52.37 209 ILE C C 1
ATOM 6151 O O . ILE C 1 214 ? 21.445 46.979 123.785 1.00 44.39 209 ILE C O 1
ATOM 6156 N N . ASP C 1 215 ? 19.315 46.443 124.346 1.00 49.75 210 ASP C N 1
ATOM 6157 C CA . ASP C 1 215 ? 19.343 45.203 123.594 1.00 50.22 210 ASP C CA 1
ATOM 6158 C C . ASP C 1 215 ? 19.524 45.482 122.124 1.00 49.28 210 ASP C C 1
ATOM 6159 O O . ASP C 1 215 ? 20.323 44.823 121.458 1.00 51.99 210 ASP C O 1
ATOM 6164 N N . GLN C 1 216 ? 18.730 46.416 121.609 1.00 45.10 211 GLN C N 1
ATOM 6165 C CA . GLN C 1 216 ? 18.808 46.803 120.199 1.00 43.95 211 GLN C CA 1
ATOM 6166 C C . GLN C 1 216 ? 20.259 47.114 119.846 1.00 43.70 211 GLN C C 1
ATOM 6167 O O . GLN C 1 216 ? 20.805 46.542 118.913 1.00 37.17 211 GLN C O 1
ATOM 6173 N N . LEU C 1 217 ? 20.888 47.966 120.656 1.00 46.38 212 LEU C N 1
ATOM 6174 C CA . LEU C 1 217 ? 22.267 48.345 120.450 1.00 50.16 212 LEU C CA 1
ATOM 6175 C C . LEU C 1 217 ? 23.130 47.098 120.338 1.00 51.57 212 LEU C C 1
ATOM 6176 O O . LEU C 1 217 ? 23.963 47.014 119.449 1.00 48.75 212 LEU C O 1
ATOM 6181 N N . PHE C 1 218 ? 23.017 46.191 121.316 1.00 53.74 213 PHE C N 1
ATOM 6182 C CA . PHE C 1 218 ? 24.005 45.129 121.447 1.00 50.28 213 PHE C CA 1
ATOM 6183 C C . PHE C 1 218 ? 23.847 44.269 120.222 1.00 50.26 213 PHE C C 1
ATOM 6184 O O . PHE C 1 218 ? 24.835 43.857 119.586 1.00 51.38 213 PHE C O 1
ATOM 6192 N N . ARG C 1 219 ? 22.602 44.095 119.812 1.00 50.17 214 ARG C N 1
ATOM 6193 C CA . ARG C 1 219 ? 22.353 43.325 118.611 1.00 50.49 214 ARG C CA 1
ATOM 6194 C C . ARG C 1 219 ? 22.965 43.987 117.401 1.00 48.68 214 ARG C C 1
ATOM 6195 O O . ARG C 1 219 ? 23.433 43.319 116.495 1.00 48.96 214 ARG C O 1
ATOM 6203 N N . ILE C 1 220 ? 23.002 45.300 117.405 1.00 49.15 215 ILE C N 1
ATOM 6204 C CA . ILE C 1 220 ? 23.625 45.999 116.289 1.00 53.31 215 ILE C CA 1
ATOM 6205 C C . ILE C 1 220 ? 25.152 45.830 116.267 1.00 52.23 215 ILE C C 1
ATOM 6206 O O . ILE C 1 220 ? 25.673 45.192 115.353 1.00 52.31 215 ILE C O 1
ATOM 6211 N N . PHE C 1 221 ? 25.835 46.265 117.317 1.00 50.64 216 PHE C N 1
ATOM 6212 C CA . PHE C 1 221 ? 27.257 45.913 117.506 1.00 56.37 216 PHE C CA 1
ATOM 6213 C C . PHE C 1 221 ? 27.613 44.432 117.199 1.00 58.77 216 PHE C C 1
ATOM 6214 O O . PHE C 1 221 ? 28.603 44.122 116.531 1.00 59.18 216 PHE C O 1
ATOM 6222 N N . ARG C 1 222 ? 26.826 43.504 117.710 1.00 63.96 217 ARG C N 1
ATOM 6223 C CA . ARG C 1 222 ? 27.133 42.099 117.507 1.00 69.02 217 ARG C CA 1
ATOM 6224 C C . ARG C 1 222 ? 27.260 41.781 116.007 1.00 73.66 217 ARG C C 1
ATOM 6225 O O . ARG C 1 222 ? 28.152 41.050 115.587 1.00 73.93 217 ARG C O 1
ATOM 6233 N N . THR C 1 223 ? 26.429 42.393 115.177 1.00 78.57 218 THR C N 1
ATOM 6234 C CA . THR C 1 223 ? 26.414 42.017 113.778 1.00 81.35 218 THR C CA 1
ATOM 6235 C C . THR C 1 223 ? 27.141 43.030 112.921 1.00 84.48 218 THR C C 1
ATOM 6236 O O . THR C 1 223 ? 27.252 42.842 111.719 1.00 86.05 218 THR C O 1
ATOM 6240 N N . LEU C 1 224 ? 27.657 44.091 113.531 1.00 87.55 219 LEU C N 1
ATOM 6241 C CA . LEU C 1 224 ? 28.339 45.131 112.767 1.00 90.24 219 LEU C CA 1
ATOM 6242 C C . LEU C 1 224 ? 29.689 45.572 113.356 1.00 92.24 219 LEU C C 1
ATOM 6243 O O . LEU C 1 224 ? 30.479 46.241 112.688 1.00 91.78 219 LEU C O 1
ATOM 6248 N N . GLY C 1 225 ? 29.951 45.221 114.606 1.00 93.33 220 GLY C N 1
ATOM 6249 C CA . GLY C 1 225 ? 31.176 45.659 115.241 1.00 96.20 220 GLY C CA 1
ATOM 6250 C C . GLY C 1 225 ? 30.990 46.914 116.079 1.00 98.09 220 GLY C C 1
ATOM 6251 O O . GLY C 1 225 ? 30.700 47.992 115.564 1.00 97.10 220 GLY C O 1
ATOM 6252 N N . THR C 1 226 ? 31.189 46.765 117.384 1.00 100.63 221 THR C N 1
ATOM 6253 C CA . THR C 1 226 ? 31.113 47.880 118.314 1.00 101.98 221 THR C CA 1
ATOM 6254 C C . THR C 1 226 ? 31.247 49.215 117.587 1.00 102.75 221 THR C C 1
ATOM 6255 O O . THR C 1 226 ? 32.318 49.820 117.567 1.00 102.16 221 THR C O 1
ATOM 6259 N N . VAL C 1 256 ? 25.341 36.797 108.244 1.00 99.51 251 VAL C N 1
ATOM 6260 C CA . VAL C 1 256 ? 24.323 37.830 108.402 1.00 101.18 251 VAL C CA 1
ATOM 6261 C C . VAL C 1 256 ? 23.133 37.517 107.493 1.00 99.89 251 VAL C C 1
ATOM 6262 O O . VAL C 1 256 ? 22.101 37.001 107.946 1.00 97.03 251 VAL C O 1
ATOM 6266 N N . VAL C 1 257 ? 23.300 37.826 106.209 1.00 98.66 252 VAL C N 1
ATOM 6267 C CA . VAL C 1 257 ? 22.315 37.501 105.193 1.00 98.29 252 VAL C CA 1
ATOM 6268 C C . VAL C 1 257 ? 22.928 36.592 104.149 1.00 98.06 252 VAL C C 1
ATOM 6269 O O . VAL C 1 257 ? 23.536 37.057 103.192 1.00 96.17 252 VAL C O 1
ATOM 6273 N N . PRO C 1 258 ? 22.790 35.290 104.373 1.00 98.94 253 PRO C N 1
ATOM 6274 C CA . PRO C 1 258 ? 23.439 34.257 103.554 1.00 98.24 253 PRO C CA 1
ATOM 6275 C C . PRO C 1 258 ? 23.133 34.288 102.052 1.00 94.27 253 PRO C C 1
ATOM 6276 O O . PRO C 1 258 ? 24.078 34.394 101.282 1.00 91.61 253 PRO C O 1
ATOM 6280 N N . PRO C 1 259 ? 21.881 34.079 101.646 1.00 91.45 254 PRO C N 1
ATOM 6281 C CA . PRO C 1 259 ? 21.554 33.845 100.231 1.00 88.89 254 PRO C CA 1
ATOM 6282 C C . PRO C 1 259 ? 21.840 35.022 99.321 1.00 86.49 254 PRO C C 1
ATOM 6283 O O . PRO C 1 259 ? 21.776 34.874 98.110 1.00 86.00 254 PRO C O 1
ATOM 6287 N N . LEU C 1 260 ? 22.211 36.154 99.900 1.00 84.84 255 LEU C N 1
ATOM 6288 C CA . LEU C 1 260 ? 22.370 37.396 99.165 1.00 83.25 255 LEU C CA 1
ATOM 6289 C C . LEU C 1 260 ? 23.758 37.508 98.533 1.00 82.56 255 LEU C C 1
ATOM 6290 O O . LEU C 1 260 ? 24.760 37.280 99.189 1.00 80.09 255 LEU C O 1
ATOM 6295 N N . ASP C 1 261 ? 23.797 37.904 97.264 1.00 84.64 256 ASP C N 1
ATOM 6296 C CA . ASP C 1 261 ? 25.028 37.968 96.466 1.00 85.98 256 ASP C CA 1
ATOM 6297 C C . ASP C 1 261 ? 25.994 39.131 96.837 1.00 86.60 256 ASP C C 1
ATOM 6298 O O . ASP C 1 261 ? 25.750 39.865 97.796 1.00 85.91 256 ASP C O 1
ATOM 6303 N N . GLU C 1 262 ? 27.080 39.282 96.060 1.00 86.33 257 GLU C N 1
ATOM 6304 C CA . GLU C 1 262 ? 28.181 40.226 96.359 1.00 84.26 257 GLU C CA 1
ATOM 6305 C C . GLU C 1 262 ? 27.779 41.711 96.331 1.00 79.38 257 GLU C C 1
ATOM 6306 O O . GLU C 1 262 ? 28.022 42.430 97.303 1.00 76.19 257 GLU C O 1
ATOM 6312 N N . ASP C 1 263 ? 27.227 42.176 95.205 1.00 75.33 258 ASP C N 1
ATOM 6313 C CA . ASP C 1 263 ? 26.670 43.538 95.121 1.00 73.33 258 ASP C CA 1
ATOM 6314 C C . ASP C 1 263 ? 25.696 43.735 96.293 1.00 68.20 258 ASP C C 1
ATOM 6315 O O . ASP C 1 263 ? 25.778 44.703 97.022 1.00 63.54 258 ASP C O 1
ATOM 6320 N N . GLY C 1 264 ? 24.800 42.777 96.484 1.00 67.64 259 GLY C N 1
ATOM 6321 C CA . GLY C 1 264 ? 23.844 42.820 97.581 1.00 69.68 259 GLY C CA 1
ATOM 6322 C C . GLY C 1 264 ? 24.477 43.319 98.862 1.00 69.86 259 GLY C C 1
ATOM 6323 O O . GLY C 1 264 ? 24.198 44.430 99.315 1.00 68.72 259 GLY C O 1
ATOM 6324 N N . ARG C 1 265 ? 25.392 42.525 99.402 1.00 70.56 260 ARG C N 1
ATOM 6325 C CA . ARG C 1 265 ? 26.018 42.836 100.676 1.00 71.92 260 ARG C CA 1
ATOM 6326 C C . ARG C 1 265 ? 26.600 44.240 100.690 1.00 69.52 260 ARG C C 1
ATOM 6327 O O . ARG C 1 265 ? 26.634 44.889 101.729 1.00 66.88 260 ARG C O 1
ATOM 6335 N N . SER C 1 266 ? 27.143 44.683 99.568 1.00 68.77 261 SER C N 1
ATOM 6336 C CA . SER C 1 266 ? 27.844 45.960 99.562 1.00 67.61 261 SER C CA 1
ATOM 6337 C C . SER C 1 266 ? 26.861 47.085 99.754 1.00 65.22 261 SER C C 1
ATOM 6338 O O . SER C 1 266 ? 27.161 48.076 100.430 1.00 65.70 261 SER C O 1
ATOM 6341 N N . LEU C 1 267 ? 25.737 46.987 99.052 1.00 62.83 262 LEU C N 1
ATOM 6342 C CA . LEU C 1 267 ? 24.691 48.000 99.157 1.00 58.57 262 LEU C CA 1
ATOM 6343 C C . LEU C 1 267 ? 24.140 47.956 100.583 1.00 56.01 262 LEU C C 1
ATOM 6344 O O . LEU C 1 267 ? 24.219 48.944 101.302 1.00 52.65 262 LEU C O 1
ATOM 6349 N N . LEU C 1 268 ? 23.735 46.758 101.007 1.00 54.29 263 LEU C N 1
ATOM 6350 C CA . LEU C 1 268 ? 23.319 46.510 102.364 1.00 54.42 263 LEU C CA 1
ATOM 6351 C C . LEU C 1 268 ? 24.274 47.136 103.345 1.00 54.46 263 LEU C C 1
ATOM 6352 O O . LEU C 1 268 ? 23.854 47.810 104.280 1.00 56.93 263 LEU C O 1
ATOM 6357 N N . SER C 1 269 ? 25.566 46.927 103.145 1.00 57.58 264 SER C N 1
ATOM 6358 C CA . SER C 1 269 ? 26.557 47.401 104.121 1.00 57.69 264 SER C CA 1
ATOM 6359 C C . SER C 1 269 ? 26.633 48.915 104.130 1.00 55.30 264 SER C C 1
ATOM 6360 O O . SER C 1 269 ? 26.980 49.505 105.137 1.00 55.79 264 SER C O 1
ATOM 6363 N N . GLN C 1 270 ? 26.395 49.539 102.988 1.00 56.53 265 GLN C N 1
ATOM 6364 C CA . GLN C 1 270 ? 26.478 50.994 102.917 1.00 59.56 265 GLN C CA 1
ATOM 6365 C C . GLN C 1 270 ? 25.170 51.566 103.438 1.00 56.58 265 GLN C C 1
ATOM 6366 O O . GLN C 1 270 ? 25.105 52.708 103.854 1.00 55.30 265 GLN C O 1
ATOM 6372 N N . MET C 1 271 ? 24.122 50.760 103.429 1.00 55.25 266 MET C N 1
ATOM 6373 C CA . MET C 1 271 ? 22.852 51.253 103.919 1.00 55.50 266 MET C CA 1
ATOM 6374 C C . MET C 1 271 ? 22.879 51.211 105.414 1.00 57.18 266 MET C C 1
ATOM 6375 O O . MET C 1 271 ? 22.218 52.025 106.059 1.00 55.37 266 MET C O 1
ATOM 6380 N N . LEU C 1 272 ? 23.687 50.304 105.970 1.00 58.54 267 LEU C N 1
ATOM 6381 C CA . LEU C 1 272 ? 23.736 50.158 107.417 1.00 59.48 267 LEU C CA 1
ATOM 6382 C C . LEU C 1 272 ? 25.010 50.715 108.010 1.00 61.05 267 LEU C C 1
ATOM 6383 O O . LEU C 1 272 ? 25.501 50.190 108.991 1.00 63.80 267 LEU C O 1
ATOM 6388 N N . HIS C 1 273 ? 25.544 51.781 107.429 1.00 62.96 268 HIS C N 1
ATOM 6389 C CA . HIS C 1 273 ? 26.777 52.403 107.934 1.00 65.26 268 HIS C CA 1
ATOM 6390 C C . HIS C 1 273 ? 26.533 53.067 109.300 1.00 63.39 268 HIS C C 1
ATOM 6391 O O . HIS C 1 273 ? 25.560 53.799 109.470 1.00 54.13 268 HIS C O 1
ATOM 6398 N N . TYR C 1 274 ? 27.455 52.840 110.240 1.00 64.24 269 TYR C N 1
ATOM 6399 C CA . TYR C 1 274 ? 27.361 53.416 111.575 1.00 67.34 269 TYR C CA 1
ATOM 6400 C C . TYR C 1 274 ? 27.255 54.908 111.482 1.00 67.27 269 TYR C C 1
ATOM 6401 O O . TYR C 1 274 ? 26.349 55.508 112.060 1.00 66.00 269 TYR C O 1
ATOM 6410 N N . ASP C 1 275 ? 28.213 55.505 110.782 1.00 67.90 270 ASP C N 1
ATOM 6411 C CA . ASP C 1 275 ? 28.288 56.948 110.664 1.00 71.18 270 ASP C CA 1
ATOM 6412 C C . ASP C 1 275 ? 27.213 57.395 109.690 1.00 72.17 270 ASP C C 1
ATOM 6413 O O . ASP C 1 275 ? 27.122 56.888 108.573 1.00 68.91 270 ASP C O 1
ATOM 6418 N N . PRO C 1 276 ? 26.317 58.238 110.182 1.00 75.19 271 PRO C N 1
ATOM 6419 C CA . PRO C 1 276 ? 25.225 58.788 109.369 1.00 76.03 271 PRO C CA 1
ATOM 6420 C C . PRO C 1 276 ? 25.710 59.587 108.159 1.00 73.74 271 PRO C C 1
ATOM 6421 O O . PRO C 1 276 ? 25.172 59.424 107.064 1.00 66.58 271 PRO C O 1
ATOM 6425 N N . ASN C 1 277 ? 26.678 60.468 108.367 1.00 74.09 272 ASN C N 1
ATOM 6426 C CA . ASN C 1 277 ? 27.189 61.269 107.270 1.00 75.27 272 ASN C CA 1
ATOM 6427 C C . ASN C 1 277 ? 27.709 60.376 106.148 1.00 74.03 272 ASN C C 1
ATOM 6428 O O . ASN C 1 277 ? 27.739 60.785 104.984 1.00 73.03 272 ASN C O 1
ATOM 6433 N N . LYS C 1 278 ? 28.069 59.143 106.488 1.00 72.00 273 LYS C N 1
ATOM 6434 C CA . LYS C 1 278 ? 28.645 58.235 105.501 1.00 72.81 273 LYS C CA 1
ATOM 6435 C C . LYS C 1 278 ? 27.666 57.118 105.078 1.00 67.67 273 LYS C C 1
ATOM 6436 O O . LYS C 1 278 ? 27.976 56.288 104.214 1.00 60.49 273 LYS C O 1
ATOM 6442 N N . ARG C 1 279 ? 26.483 57.088 105.692 1.00 63.69 274 ARG C N 1
ATOM 6443 C CA . ARG C 1 279 ? 25.470 56.142 105.259 1.00 57.26 274 ARG C CA 1
ATOM 6444 C C . ARG C 1 279 ? 25.086 56.578 103.881 1.00 52.61 274 ARG C C 1
ATOM 6445 O O . ARG C 1 279 ? 25.094 57.764 103.586 1.00 50.37 274 ARG C O 1
ATOM 6453 N N . ILE C 1 280 ? 24.805 55.605 103.029 1.00 49.63 275 ILE C N 1
ATOM 6454 C CA . ILE C 1 280 ? 24.338 55.870 101.701 1.00 50.22 275 ILE C CA 1
ATOM 6455 C C . ILE C 1 280 ? 23.023 56.664 101.734 1.00 53.92 275 ILE C C 1
ATOM 6456 O O . ILE C 1 280 ? 22.165 56.496 102.633 1.00 50.31 275 ILE C O 1
ATOM 6461 N N . SER C 1 281 ? 22.933 57.617 100.813 1.00 56.96 276 SER C N 1
ATOM 6462 C CA . SER C 1 281 ? 21.666 58.293 100.522 1.00 59.10 276 SER C CA 1
ATOM 6463 C C . SER C 1 281 ? 20.856 57.423 99.611 1.00 55.96 276 SER C C 1
ATOM 6464 O O . SER C 1 281 ? 21.377 56.508 99.004 1.00 57.31 276 SER C O 1
ATOM 6467 N N . ALA C 1 282 ? 19.567 57.690 99.534 1.00 57.05 277 ALA C N 1
ATOM 6468 C CA . ALA C 1 282 ? 18.704 56.892 98.679 1.00 57.31 277 ALA C CA 1
ATOM 6469 C C . ALA C 1 282 ? 19.092 57.076 97.214 1.00 57.21 277 ALA C C 1
ATOM 6470 O O . ALA C 1 282 ? 19.224 56.116 96.474 1.00 54.86 277 ALA C O 1
ATOM 6472 N N . LYS C 1 283 ? 19.240 58.327 96.804 1.00 59.61 278 LYS C N 1
ATOM 6473 C CA . LYS C 1 283 ? 19.609 58.653 95.436 1.00 61.82 278 LYS C CA 1
ATOM 6474 C C . LYS C 1 283 ? 20.802 57.808 94.993 1.00 58.53 278 LYS C C 1
ATOM 6475 O O . LYS C 1 283 ? 20.737 57.056 94.039 1.00 50.03 278 LYS C O 1
ATOM 6481 N N . ALA C 1 284 ? 21.878 57.907 95.746 1.00 59.05 279 ALA C N 1
ATOM 6482 C CA . ALA C 1 284 ? 23.016 57.065 95.521 1.00 59.28 279 ALA C CA 1
ATOM 6483 C C . ALA C 1 284 ? 22.582 55.622 95.300 1.00 59.41 279 ALA C C 1
ATOM 6484 O O . ALA C 1 284 ? 22.749 55.065 94.221 1.00 62.89 279 ALA C O 1
ATOM 6486 N N . ALA C 1 285 ? 22.042 54.999 96.328 1.00 55.11 280 ALA C N 1
ATOM 6487 C CA . ALA C 1 285 ? 21.679 53.604 96.232 1.00 53.00 280 ALA C CA 1
ATOM 6488 C C . ALA C 1 285 ? 21.016 53.270 94.912 1.00 54.26 280 ALA C C 1
ATOM 6489 O O . ALA C 1 285 ? 21.037 52.112 94.473 1.00 49.10 280 ALA C O 1
ATOM 6491 N N . LEU C 1 286 ? 20.371 54.266 94.308 1.00 55.64 281 LEU C N 1
ATOM 6492 C CA . LEU C 1 286 ? 19.663 54.060 93.043 1.00 58.13 281 LEU C CA 1
ATOM 6493 C C . LEU C 1 286 ? 20.606 53.744 91.891 1.00 58.56 281 LEU C C 1
ATOM 6494 O O . LEU C 1 286 ? 20.256 53.013 90.976 1.00 52.54 281 LEU C O 1
ATOM 6499 N N . ALA C 1 287 ? 21.840 54.226 92.014 1.00 63.45 282 ALA C N 1
ATOM 6500 C CA . ALA C 1 287 ? 22.859 54.083 90.973 1.00 65.91 282 ALA C CA 1
ATOM 6501 C C . ALA C 1 287 ? 23.772 52.871 91.210 1.00 65.43 282 ALA C C 1
ATOM 6502 O O . ALA C 1 287 ? 24.569 52.511 90.348 1.00 63.71 282 ALA C O 1
ATOM 6504 N N . HIS C 1 288 ? 23.611 52.237 92.369 1.00 64.11 283 HIS C N 1
ATOM 6505 C CA . HIS C 1 288 ? 24.387 51.067 92.757 1.00 60.17 283 HIS C CA 1
ATOM 6506 C C . HIS C 1 288 ? 24.161 49.854 91.842 1.00 60.46 283 HIS C C 1
ATOM 6507 O O . HIS C 1 288 ? 23.072 49.613 91.316 1.00 57.07 283 HIS C O 1
ATOM 6514 N N . PRO C 1 289 ? 25.236 49.105 91.652 1.00 60.25 284 PRO C N 1
ATOM 6515 C CA . PRO C 1 289 ? 25.258 47.951 90.752 1.00 58.50 284 PRO C CA 1
ATOM 6516 C C . PRO C 1 289 ? 24.222 46.875 91.061 1.00 57.32 284 PRO C C 1
ATOM 6517 O O . PRO C 1 289 ? 23.793 46.132 90.174 1.00 53.46 284 PRO C O 1
ATOM 6521 N N . PHE C 1 290 ? 23.855 46.728 92.321 1.00 57.68 285 PHE C N 1
ATOM 6522 C CA . PHE C 1 290 ? 22.934 45.655 92.656 1.00 57.82 285 PHE C CA 1
ATOM 6523 C C . PHE C 1 290 ? 21.774 45.789 91.676 1.00 58.40 285 PHE C C 1
ATOM 6524 O O . PHE C 1 290 ? 21.067 44.822 91.380 1.00 57.23 285 PHE C O 1
ATOM 6532 N N . PHE C 1 291 ? 21.611 46.994 91.138 1.00 58.00 286 PHE C N 1
ATOM 6533 C CA . PHE C 1 291 ? 20.373 47.341 90.462 1.00 60.27 286 PHE C CA 1
ATOM 6534 C C . PHE C 1 291 ? 20.424 47.326 88.944 1.00 61.90 286 PHE C C 1
ATOM 6535 O O . PHE C 1 291 ? 19.456 47.711 88.322 1.00 53.29 286 PHE C O 1
ATOM 6543 N N . GLN C 1 292 ? 21.528 46.873 88.347 1.00 68.49 287 GLN C N 1
ATOM 6544 C CA . GLN C 1 292 ? 21.655 46.957 86.898 1.00 73.80 287 GLN C CA 1
ATOM 6545 C C . GLN C 1 292 ? 20.699 45.986 86.183 1.00 74.07 287 GLN C C 1
ATOM 6546 O O . GLN C 1 292 ? 20.163 46.328 85.129 1.00 71.00 287 GLN C O 1
ATOM 6552 N N . ASP C 1 293 ? 20.398 44.838 86.799 1.00 77.01 288 ASP C N 1
ATOM 6553 C CA . ASP C 1 293 ? 19.466 43.855 86.197 1.00 79.10 288 ASP C CA 1
ATOM 6554 C C . ASP C 1 293 ? 18.030 43.886 86.760 1.00 76.55 288 ASP C C 1
ATOM 6555 O O . ASP C 1 293 ? 17.229 43.003 86.441 1.00 74.41 288 ASP C O 1
ATOM 6560 N N . VAL C 1 294 ? 17.692 44.905 87.553 1.00 75.19 289 VAL C N 1
ATOM 6561 C CA . VAL C 1 294 ? 16.365 44.976 88.186 1.00 74.61 289 VAL C CA 1
ATOM 6562 C C . VAL C 1 294 ? 15.223 44.830 87.200 1.00 72.58 289 VAL C C 1
ATOM 6563 O O . VAL C 1 294 ? 15.195 45.501 86.176 1.00 70.60 289 VAL C O 1
ATOM 6567 N N . THR C 1 295 ? 14.235 44.027 87.571 1.00 73.24 290 THR C N 1
ATOM 6568 C CA . THR C 1 295 ? 12.985 43.947 86.826 1.00 75.29 290 THR C CA 1
ATOM 6569 C C . THR C 1 295 ? 11.790 44.199 87.754 1.00 73.45 290 THR C C 1
ATOM 6570 O O . THR C 1 295 ? 11.988 44.545 88.913 1.00 70.16 290 THR C O 1
ATOM 6574 N N . LYS C 1 296 ? 10.566 44.053 87.237 1.00 73.20 291 LYS C N 1
ATOM 6575 C CA . LYS C 1 296 ? 9.350 44.162 88.054 1.00 72.53 291 LYS C CA 1
ATOM 6576 C C . LYS C 1 296 ? 8.471 42.916 88.013 1.00 71.30 291 LYS C C 1
ATOM 6577 O O . LYS C 1 296 ? 7.405 42.929 87.399 1.00 68.11 291 LYS C O 1
ATOM 6583 N N . PRO C 1 297 ? 8.861 41.866 88.728 1.00 71.74 292 PRO C N 1
ATOM 6584 C CA . PRO C 1 297 ? 8.051 40.646 88.760 1.00 73.43 292 PRO C CA 1
ATOM 6585 C C . PRO C 1 297 ? 6.798 40.784 89.608 1.00 72.81 292 PRO C C 1
ATOM 6586 O O . PRO C 1 297 ? 6.744 41.593 90.517 1.00 71.06 292 PRO C O 1
ATOM 6590 N N . VAL C 1 298 ? 5.794 39.994 89.273 1.00 75.51 293 VAL C N 1
ATOM 6591 C CA . VAL C 1 298 ? 4.605 39.848 90.089 1.00 80.64 293 VAL C CA 1
ATOM 6592 C C . VAL C 1 298 ? 4.947 38.904 91.249 1.00 83.62 293 VAL C C 1
ATOM 6593 O O . VAL C 1 298 ? 5.816 38.043 91.112 1.00 84.72 293 VAL C O 1
ATOM 6597 N N . PRO C 1 299 ? 4.326 39.117 92.405 1.00 85.22 294 PRO C N 1
ATOM 6598 C CA . PRO C 1 299 ? 4.402 38.183 93.526 1.00 86.10 294 PRO C CA 1
ATOM 6599 C C . PRO C 1 299 ? 3.288 37.153 93.520 1.00 88.29 294 PRO C C 1
ATOM 6600 O O . PRO C 1 299 ? 2.167 37.448 93.094 1.00 85.47 294 PRO C O 1
ATOM 6604 N N . HIS C 1 300 ? 3.585 35.975 94.061 1.00 91.43 295 HIS C N 1
ATOM 6605 C CA . HIS C 1 300 ? 2.618 34.888 94.144 1.00 93.70 295 HIS C CA 1
ATOM 6606 C C . HIS C 1 300 ? 1.624 35.120 95.282 1.00 92.98 295 HIS C C 1
ATOM 6607 O O . HIS C 1 300 ? 1.891 34.766 96.429 1.00 92.43 295 HIS C O 1
ATOM 6614 N N . LEU C 1 301 ? 0.466 35.690 94.972 1.00 93.18 296 LEU C N 1
ATOM 6615 C CA . LEU C 1 301 ? -0.529 35.949 96.010 1.00 94.25 296 LEU C CA 1
ATOM 6616 C C . LEU C 1 301 ? -1.594 34.862 96.028 1.00 94.89 296 LEU C C 1
ATOM 6617 O O . LEU C 1 301 ? -1.595 34.039 95.111 1.00 95.99 296 LEU C O 1
ATOM 6622 N N . ARG C 1 302 ? -2.432 34.815 96.941 1.00 92.78 297 ARG C N 1
ATOM 6623 N N . VAL D 2 2 ? 23.474 68.255 104.966 1.00 97.80 175 VAL D N 1
ATOM 6624 C CA . VAL D 2 2 ? 23.727 66.990 104.215 1.00 98.62 175 VAL D CA 1
ATOM 6625 C C . VAL D 2 2 ? 23.496 67.175 102.704 1.00 97.03 175 VAL D C 1
ATOM 6626 O O . VAL D 2 2 ? 22.462 66.783 102.158 1.00 93.44 175 VAL D O 1
ATOM 6630 N N . PRO D 2 3 ? 24.477 67.796 102.053 1.00 96.68 176 PRO D N 1
ATOM 6631 C CA . PRO D 2 3 ? 24.376 68.244 100.652 1.00 96.37 176 PRO D CA 1
ATOM 6632 C C . PRO D 2 3 ? 23.900 67.235 99.582 1.00 93.72 176 PRO D C 1
ATOM 6633 O O . PRO D 2 3 ? 23.792 67.642 98.425 1.00 92.45 176 PRO D O 1
ATOM 6637 N N . ASP D 2 4 ? 23.559 65.997 99.937 1.00 90.60 177 ASP D N 1
ATOM 6638 C CA . ASP D 2 4 ? 23.062 65.042 98.933 1.00 86.32 177 ASP D CA 1
ATOM 6639 C C . ASP D 2 4 ? 21.727 65.458 98.273 1.00 79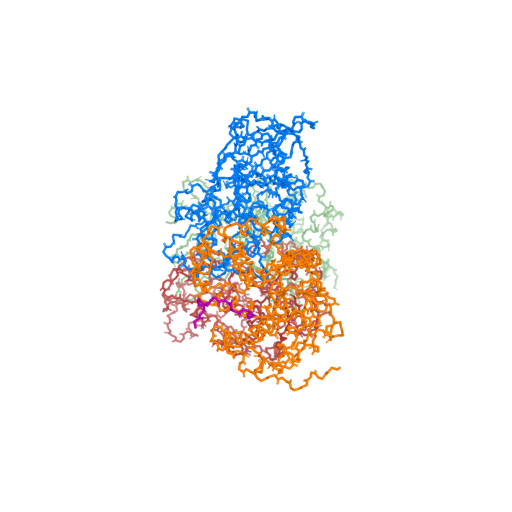.32 177 ASP D C 1
ATOM 6640 O O . ASP D 2 4 ? 21.467 65.024 97.148 1.00 81.94 177 ASP D O 1
ATOM 6645 N N . TYR D 2 5 ? 20.860 66.203 98.988 1.00 68.31 178 TYR D N 1
ATOM 6646 C CA . TYR D 2 5 ? 19.542 66.662 98.464 1.00 56.86 178 TYR D CA 1
ATOM 6647 C C . TYR D 2 5 ? 19.416 68.187 98.570 1.00 51.45 178 TYR D C 1
ATOM 6648 O O . TYR D 2 5 ? 18.415 68.792 98.143 1.00 43.39 178 TYR D O 1
ATOM 6657 N N . HIS D 2 6 ? 20.415 68.779 99.212 1.00 47.21 179 HIS D N 1
ATOM 6658 C CA . HIS D 2 6 ? 20.446 70.218 99.458 1.00 50.91 179 HIS D CA 1
ATOM 6659 C C . HIS D 2 6 ? 19.913 70.972 98.242 1.00 46.77 179 HIS D C 1
ATOM 6660 O O . HIS D 2 6 ? 19.111 71.894 98.419 1.00 44.06 179 HIS D O 1
ATOM 6667 N N . GLU D 2 7 ? 20.331 70.572 97.024 1.00 41.94 180 GLU D N 1
ATOM 6668 C CA . GLU D 2 7 ? 19.941 71.299 95.801 1.00 45.43 180 GLU D CA 1
ATOM 6669 C C . GLU D 2 7 ? 18.547 70.931 95.345 1.00 42.13 180 GLU D C 1
ATOM 6670 O O . GLU D 2 7 ? 17.789 71.790 94.880 1.00 45.12 180 GLU D O 1
ATOM 6676 N N . ASP D 2 8 ? 18.236 69.654 95.291 1.00 37.56 181 ASP D N 1
ATOM 6677 C CA . ASP D 2 8 ? 16.883 69.272 94.928 1.00 39.27 181 ASP D CA 1
ATOM 6678 C C . ASP D 2 8 ? 15.938 70.006 95.854 1.00 38.09 181 ASP D C 1
ATOM 6679 O O . ASP D 2 8 ? 14.875 70.472 95.435 1.00 38.99 181 ASP D O 1
ATOM 6684 N N . ILE D 2 9 ? 16.359 70.185 97.095 1.00 33.17 182 ILE D N 1
ATOM 6685 C CA . ILE D 2 9 ? 15.437 70.703 98.077 1.00 35.48 182 ILE D CA 1
ATOM 6686 C C . ILE D 2 9 ? 15.232 72.176 97.854 1.00 35.90 182 ILE D C 1
ATOM 6687 O O . ILE D 2 9 ? 14.099 72.664 97.678 1.00 35.00 182 ILE D O 1
ATOM 6692 N N . HIS D 2 10 ? 16.341 72.841 97.582 1.00 38.04 183 HIS D N 1
ATOM 6693 C CA . HIS D 2 10 ? 16.287 74.243 97.257 1.00 37.74 183 HIS D CA 1
ATOM 6694 C C . HIS D 2 10 ? 15.472 74.450 95.988 1.00 34.67 183 HIS D C 1
ATOM 6695 O O . HIS D 2 10 ? 14.748 75.416 95.816 1.00 37.78 183 HIS D O 1
ATOM 6702 N N . THR D 2 11 ? 15.510 73.521 95.080 1.00 34.00 184 THR D N 1
ATOM 6703 C CA . THR D 2 11 ? 14.822 73.841 93.847 1.00 35.91 184 THR D CA 1
ATOM 6704 C C . THR D 2 11 ? 13.342 73.808 94.175 1.00 35.91 184 THR D C 1
ATOM 6705 O O . THR D 2 11 ? 12.588 74.786 93.970 1.00 36.34 184 THR D O 1
ATOM 6709 N N . TYR D 2 12 ? 12.966 72.722 94.827 1.00 37.09 185 TYR D N 1
ATOM 6710 C CA . TYR D 2 12 ? 11.610 72.489 95.247 1.00 36.47 185 TYR D CA 1
ATOM 6711 C C . TYR D 2 12 ? 11.036 73.694 95.967 1.00 32.71 185 TYR D C 1
ATOM 6712 O O . TYR D 2 12 ? 10.015 74.207 95.594 1.00 34.76 185 TYR D O 1
ATOM 6721 N N . LEU D 2 13 ? 11.670 74.153 97.023 1.00 32.73 186 LEU D N 1
ATOM 6722 C CA . LEU D 2 13 ? 11.123 75.302 97.728 1.00 33.39 186 LEU D CA 1
ATOM 6723 C C . LEU D 2 13 ? 10.874 76.480 96.789 1.00 34.52 186 LEU D C 1
ATOM 6724 O O . LEU D 2 13 ? 9.990 77.334 97.017 1.00 36.38 186 LEU D O 1
ATOM 6729 N N . ARG D 2 14 ? 11.703 76.580 95.758 1.00 35.17 187 ARG D N 1
ATOM 6730 C CA . ARG D 2 14 ? 11.656 77.726 94.853 1.00 34.86 187 ARG D CA 1
ATOM 6731 C C . ARG D 2 14 ? 10.408 77.597 94.003 1.00 35.80 187 ARG D C 1
ATOM 6732 O O . ARG D 2 14 ? 9.652 78.545 93.759 1.00 39.09 187 ARG D O 1
ATOM 6740 N N . GLU D 2 15 ? 10.132 76.377 93.618 1.00 35.22 188 GLU D N 1
ATOM 6741 C CA . GLU D 2 15 ? 8.856 76.085 93.001 1.00 37.45 188 GLU D CA 1
ATOM 6742 C C . GLU D 2 15 ? 7.722 76.372 94.012 1.00 37.77 188 GLU D C 1
ATOM 6743 O O . GLU D 2 15 ? 6.838 77.202 93.740 1.00 36.17 188 GLU D O 1
ATOM 6749 N N . MET D 2 16 ? 7.815 75.859 95.240 1.00 32.74 189 MET D N 1
ATOM 6750 C CA . MET D 2 16 ? 6.636 75.967 96.134 1.00 34.11 189 MET D CA 1
ATOM 6751 C C . MET D 2 16 ? 6.329 77.392 96.585 1.00 33.25 189 MET D C 1
ATOM 6752 O O . MET D 2 16 ? 5.141 77.797 96.683 1.00 33.42 189 MET D O 1
ATOM 6757 N N . GLU D 2 17 ? 7.361 78.200 96.799 1.00 33.34 190 GLU D N 1
ATOM 6758 C CA . GLU D 2 17 ? 7.105 79.541 97.307 1.00 35.19 190 GLU D CA 1
ATOM 6759 C C . GLU D 2 17 ? 6.242 80.286 96.351 1.00 34.65 190 GLU D C 1
ATOM 6760 O O . GLU D 2 17 ? 5.599 81.264 96.716 1.00 35.69 190 GLU D O 1
ATOM 6766 N N . VAL D 2 18 ? 6.197 79.815 95.124 1.00 35.10 191 VAL D N 1
ATOM 6767 C CA . VAL D 2 18 ? 5.435 80.540 94.145 1.00 39.91 191 VAL D CA 1
ATOM 6768 C C . VAL D 2 18 ? 3.980 80.118 94.353 1.00 39.15 191 VAL D C 1
ATOM 6769 O O . VAL D 2 18 ? 3.104 80.943 94.327 1.00 37.19 191 VAL D O 1
ATOM 6773 N N . LYS D 2 19 ? 3.735 78.844 94.652 1.00 41.64 192 LYS D N 1
ATOM 6774 C CA . LYS D 2 19 ? 2.350 78.346 94.702 1.00 42.88 192 LYS D CA 1
ATOM 6775 C C . LYS D 2 19 ? 1.670 78.714 96.022 1.00 39.75 192 LYS D C 1
ATOM 6776 O O . LYS D 2 19 ? 0.450 78.903 96.077 1.00 40.00 192 LYS D O 1
ATOM 6782 N N . CYS D 2 20 ? 2.497 78.963 97.035 1.00 38.71 193 CYS D N 1
ATOM 6783 C CA . CYS D 2 20 ? 2.048 79.260 98.392 1.00 37.95 193 CYS D CA 1
ATOM 6784 C C . CYS D 2 20 ? 2.047 80.761 98.687 1.00 37.45 193 CYS D C 1
ATOM 6785 O O . CYS D 2 20 ? 1.742 81.206 99.789 1.00 35.34 193 CYS D O 1
ATOM 6788 N N . LYS D 2 21 ? 2.296 81.560 97.672 1.00 36.65 194 LYS D N 1
ATOM 6789 C CA . LYS D 2 21 ? 2.337 82.993 97.877 1.00 40.13 194 LYS D CA 1
ATOM 6790 C C . LYS D 2 21 ? 0.939 83.545 98.062 1.00 37.04 194 LYS D C 1
ATOM 6791 O O . LYS D 2 21 ? 0.031 83.231 97.299 1.00 40.15 194 LYS D O 1
ATOM 6797 N N . PRO D 2 22 ? 0.760 84.388 99.066 1.00 36.34 195 PRO D N 1
ATOM 6798 C CA . PRO D 2 22 ? -0.520 85.073 99.251 1.00 39.10 195 PRO D CA 1
ATOM 6799 C C . PRO D 2 22 ? -0.769 86.027 98.132 1.00 41.65 195 PRO D C 1
ATOM 6800 O O . PRO D 2 22 ? 0.174 86.392 97.432 1.00 38.40 195 PRO D O 1
ATOM 6804 N N . LYS D 2 23 ? -1.988 86.537 98.056 1.00 44.00 196 LYS D N 1
ATOM 6805 C CA . LYS D 2 23 ? -2.315 87.487 97.026 1.00 48.68 196 LYS D CA 1
ATOM 6806 C C . LYS D 2 23 ? -1.932 88.921 97.381 1.00 48.00 196 LYS D C 1
ATOM 6807 O O . LYS D 2 23 ? -2.386 89.480 98.395 1.00 44.20 196 LYS D O 1
ATOM 6813 N N . VAL D 2 24 ? -1.055 89.478 96.527 1.00 47.62 197 VAL D N 1
ATOM 6814 C CA . VAL D 2 24 ? -0.359 90.750 96.760 1.00 51.27 197 VAL D CA 1
ATOM 6815 C C . VAL D 2 24 ? -1.271 91.825 97.258 1.00 49.46 197 VAL D C 1
ATOM 6816 O O . VAL D 2 24 ? -0.998 92.478 98.254 1.00 44.51 197 VAL D O 1
ATOM 6820 N N . GLY D 2 25 ? -2.354 92.062 96.552 1.00 49.01 198 GLY D N 1
ATOM 6821 C CA . GLY D 2 25 ? -3.166 93.167 96.978 1.00 53.69 198 GLY D CA 1
ATOM 6822 C C . GLY D 2 25 ? -4.341 92.773 97.833 1.00 51.88 198 GLY D C 1
ATOM 6823 O O . GLY D 2 25 ? -5.404 93.358 97.642 1.00 55.12 198 GLY D O 1
ATOM 6824 N N . TYR D 2 26 ? -4.218 91.780 98.728 1.00 46.22 199 TYR D N 1
ATOM 6825 C CA . TYR D 2 26 ? -5.429 91.228 99.333 1.00 40.63 199 TYR D CA 1
ATOM 6826 C C . TYR D 2 26 ? -6.100 92.250 100.231 1.00 40.30 199 TYR D C 1
ATOM 6827 O O . TYR D 2 26 ? -7.307 92.406 100.197 1.00 38.57 199 TYR D O 1
ATOM 6836 N N . MET D 2 27 ? -5.300 93.061 100.911 1.00 41.97 200 MET D N 1
ATOM 6837 C CA . MET D 2 27 ? -5.834 94.035 101.870 1.00 47.51 200 MET D CA 1
ATOM 6838 C C . MET D 2 27 ? -6.727 95.138 101.251 1.00 49.75 200 MET D C 1
ATOM 6839 O O . MET D 2 27 ? -7.649 95.614 101.907 1.00 43.69 200 MET D O 1
ATOM 6844 N N . LYS D 2 28 ? -6.482 95.522 99.994 1.00 52.92 201 LYS D N 1
ATOM 6845 C CA . LYS D 2 28 ? -7.417 96.411 99.266 1.00 56.98 201 LYS D CA 1
ATOM 6846 C C . LYS D 2 28 ? -8.843 95.825 99.221 1.00 54.21 201 LYS D C 1
ATOM 6847 O O . LYS D 2 28 ? -9.838 96.542 99.060 1.00 47.28 201 LYS D O 1
ATOM 6853 N N . LYS D 2 29 ? -8.919 94.499 99.303 1.00 54.88 202 LYS D N 1
ATOM 6854 C CA . LYS D 2 29 ? -10.177 93.791 99.129 1.00 55.08 202 LYS D CA 1
ATOM 6855 C C . LYS D 2 29 ? -10.880 93.402 100.427 1.00 49.12 202 LYS D C 1
ATOM 6856 O O . LYS D 2 29 ? -12.019 92.926 100.384 1.00 46.42 202 LYS D O 1
ATOM 6862 N N . GLN D 2 30 ? -10.227 93.659 101.562 1.00 42.45 203 GLN D N 1
ATOM 6863 C CA . GLN D 2 30 ? -10.848 93.520 102.874 1.00 43.95 203 GLN D CA 1
ATOM 6864 C C . GLN D 2 30 ? -11.505 94.847 103.282 1.00 46.60 203 GLN D C 1
ATOM 6865 O O . GLN D 2 30 ? -10.835 95.814 103.629 1.00 51.85 203 GLN D O 1
ATOM 6871 N N . PRO D 2 31 ? -12.816 94.888 103.321 1.00 46.80 204 PRO D N 1
ATOM 6872 C CA . PRO D 2 31 ? -13.521 96.104 103.718 1.00 48.50 204 PRO D CA 1
ATOM 6873 C C . PRO D 2 31 ? -13.398 96.518 105.186 1.00 47.39 204 PRO D C 1
ATOM 6874 O O . PRO D 2 31 ? -13.856 97.602 105.515 1.00 50.61 204 PRO D O 1
ATOM 6878 N N . ASP D 2 32 ? -12.842 95.697 106.073 1.00 44.49 205 ASP D N 1
ATOM 6879 C CA . ASP D 2 32 ? -12.938 96.031 107.499 1.00 44.89 205 ASP D CA 1
ATOM 6880 C C . ASP D 2 32 ? -11.592 95.969 108.190 1.00 43.46 205 ASP D C 1
ATOM 6881 O O . ASP D 2 32 ? -11.503 96.216 109.375 1.00 41.63 205 ASP D O 1
ATOM 6886 N N . ILE D 2 33 ? -10.552 95.582 107.472 1.00 44.05 206 ILE D N 1
ATOM 6887 C CA . ILE D 2 33 ? -9.233 95.495 108.078 1.00 42.42 206 ILE D CA 1
ATOM 6888 C C . ILE D 2 33 ? -8.112 95.988 107.197 1.00 39.53 206 ILE D C 1
ATOM 6889 O O . ILE D 2 33 ? -8.234 96.035 105.987 1.00 37.13 206 ILE D O 1
ATOM 6894 N N . THR D 2 34 ? -6.968 96.261 107.818 1.00 39.42 207 THR D N 1
ATOM 6895 C CA . THR D 2 34 ? -5.900 96.955 107.137 1.00 40.37 207 THR D CA 1
ATOM 6896 C C . THR D 2 34 ? -4.580 96.396 107.478 1.00 38.80 207 THR D C 1
ATOM 6897 O O . THR D 2 34 ? -4.425 95.604 108.408 1.00 36.17 207 THR D O 1
ATOM 6901 N N . ASN D 2 35 ? -3.598 96.863 106.724 1.00 39.12 208 ASN D N 1
ATOM 6902 C CA . ASN D 2 35 ? -2.251 96.481 106.958 1.00 39.48 208 ASN D CA 1
ATOM 6903 C C . ASN D 2 35 ? -1.822 96.819 108.369 1.00 38.49 208 ASN D C 1
ATOM 6904 O O . ASN D 2 35 ? -1.008 96.124 108.955 1.00 37.42 208 ASN D O 1
ATOM 6909 N N . SER D 2 36 ? -2.315 97.922 108.894 1.00 38.68 209 SER D N 1
ATOM 6910 C CA . SER D 2 36 ? -1.837 98.384 110.173 1.00 42.41 209 SER D CA 1
ATOM 6911 C C . SER D 2 36 ? -2.335 97.388 111.214 1.00 43.26 209 SER D C 1
ATOM 6912 O O . SER D 2 36 ? -1.536 96.877 112.040 1.00 39.46 209 SER D O 1
ATOM 6915 N N . MET D 2 37 ? -3.624 97.037 111.092 1.00 42.77 210 MET D N 1
ATOM 6916 C CA . MET D 2 37 ? -4.221 95.970 111.880 1.00 41.77 210 MET D CA 1
ATOM 6917 C C . MET D 2 37 ? -3.412 94.679 111.727 1.00 36.87 210 MET D C 1
ATOM 6918 O O . MET D 2 37 ? -3.041 94.016 112.705 1.00 35.00 210 MET D O 1
ATOM 6923 N N . ARG D 2 38 ? -3.046 94.353 110.513 1.00 36.07 211 ARG D N 1
ATOM 6924 C CA . ARG D 2 38 ? -2.317 93.121 110.320 1.00 37.71 211 ARG D CA 1
ATOM 6925 C C . ARG D 2 38 ? -0.997 93.304 111.038 1.00 35.47 211 ARG D C 1
ATOM 6926 O O . ARG D 2 38 ? -0.464 92.395 111.639 1.00 32.25 211 ARG D O 1
ATOM 6934 N N . ALA D 2 39 ? -0.525 94.535 111.061 1.00 36.95 212 ALA D N 1
ATOM 6935 C CA . ALA D 2 39 ? 0.779 94.821 111.642 1.00 38.76 212 ALA D CA 1
ATOM 6936 C C . ALA D 2 39 ? 0.718 94.529 113.142 1.00 35.43 212 ALA D C 1
ATOM 6937 O O . ALA D 2 39 ? 1.409 93.680 113.675 1.00 37.37 212 ALA D O 1
ATOM 6939 N N . ILE D 2 40 ? -0.218 95.137 113.805 1.00 35.17 213 ILE D N 1
ATOM 6940 C CA . ILE D 2 40 ? -0.451 94.764 115.170 1.00 38.44 213 ILE D CA 1
ATOM 6941 C C . ILE D 2 40 ? -0.477 93.247 115.399 1.00 40.49 213 ILE D C 1
ATOM 6942 O O . ILE D 2 40 ? 0.221 92.748 116.268 1.00 43.44 213 ILE D O 1
ATOM 6947 N N . LEU D 2 41 ? -1.194 92.495 114.560 1.00 39.73 214 LEU D N 1
ATOM 6948 C CA . LEU D 2 41 ? -1.414 91.088 114.820 1.00 38.18 214 LEU D CA 1
ATOM 6949 C C . LEU D 2 41 ? -0.118 90.337 114.838 1.00 38.81 214 LEU D C 1
ATOM 6950 O O . LEU D 2 41 ? 0.122 89.511 115.731 1.00 35.60 214 LEU D O 1
ATOM 6955 N N . VAL D 2 42 ? 0.740 90.656 113.876 1.00 38.16 215 VAL D N 1
ATOM 6956 C CA . VAL D 2 42 ? 1.947 89.903 113.670 1.00 37.44 215 VAL D CA 1
ATOM 6957 C C . VAL D 2 42 ? 2.946 90.178 114.792 1.00 38.07 215 VAL D C 1
ATOM 6958 O O . VAL D 2 42 ? 3.686 89.289 115.183 1.00 34.64 215 VAL D O 1
ATOM 6962 N N . ASP D 2 43 ? 2.916 91.384 115.357 1.00 38.06 216 ASP D N 1
ATOM 6963 C CA . ASP D 2 43 ? 3.846 91.742 116.434 1.00 39.14 216 ASP D CA 1
ATOM 6964 C C . ASP D 2 43 ? 3.419 91.025 117.724 1.00 37.86 216 ASP D C 1
ATOM 6965 O O . ASP D 2 43 ? 4.249 90.541 118.517 1.00 35.01 216 ASP D O 1
ATOM 6970 N N . TRP D 2 44 ? 2.108 90.941 117.913 1.00 35.24 217 TRP D N 1
ATOM 6971 C CA . TRP D 2 44 ? 1.564 90.095 118.972 1.00 36.92 217 TRP D CA 1
ATOM 6972 C C . TRP D 2 44 ? 1.945 88.608 118.825 1.00 36.44 217 TRP D C 1
ATOM 6973 O O . TRP D 2 44 ? 2.312 87.964 119.816 1.00 36.75 217 TRP D O 1
ATOM 6984 N N . LEU D 2 45 ? 1.972 88.084 117.597 1.00 37.57 218 LEU D N 1
ATOM 6985 C CA . LEU D 2 45 ? 2.370 86.679 117.382 1.00 35.19 218 LEU D CA 1
ATOM 6986 C C . LEU D 2 45 ? 3.819 86.533 117.728 1.00 36.02 218 LEU D C 1
ATOM 6987 O O . LEU D 2 45 ? 4.266 85.460 118.197 1.00 37.04 218 LEU D O 1
ATOM 6992 N N . VAL D 2 46 ? 4.592 87.584 117.450 1.00 35.94 219 VAL D N 1
ATOM 6993 C CA . VAL D 2 46 ? 5.994 87.595 117.889 1.00 37.83 219 VAL D CA 1
ATOM 6994 C C . VAL D 2 46 ? 6.105 87.555 119.428 1.00 35.38 219 VAL D C 1
ATOM 6995 O O . VAL D 2 46 ? 6.783 86.723 119.974 1.00 33.96 219 VAL D O 1
ATOM 6999 N N . GLU D 2 47 ? 5.398 88.405 120.143 1.00 38.49 220 GLU D N 1
ATOM 7000 C CA . GLU D 2 47 ? 5.383 88.232 121.598 1.00 41.05 220 GLU D CA 1
ATOM 7001 C C . GLU D 2 47 ? 5.082 86.761 121.922 1.00 39.31 220 GLU D C 1
ATOM 7002 O O . GLU D 2 47 ? 5.819 86.101 122.698 1.00 36.52 220 GLU D O 1
ATOM 7008 N N . VAL D 2 48 ? 3.971 86.279 121.351 1.00 37.27 221 VAL D N 1
ATOM 7009 C CA . VAL D 2 48 ? 3.394 85.032 121.763 1.00 35.82 221 VAL D CA 1
ATOM 7010 C C . VAL D 2 48 ? 4.464 84.059 121.481 1.00 34.45 221 VAL D C 1
ATOM 7011 O O . VAL D 2 48 ? 4.680 83.091 122.202 1.00 36.14 221 VAL D O 1
ATOM 7015 N N . GLY D 2 49 ? 5.076 84.263 120.341 1.00 32.85 222 GLY D N 1
ATOM 7016 C CA . GLY D 2 49 ? 6.141 83.391 119.939 1.00 36.71 222 GLY D CA 1
ATOM 7017 C C . GLY D 2 49 ? 7.155 83.399 121.041 1.00 38.08 222 GLY D C 1
ATOM 7018 O O . GLY D 2 49 ? 7.736 82.358 121.344 1.00 39.80 222 GLY D O 1
ATOM 7019 N N . GLU D 2 50 ? 7.362 84.547 121.666 1.00 40.50 223 GLU D N 1
ATOM 7020 C CA . GLU D 2 50 ? 8.421 84.616 122.704 1.00 47.54 223 GLU D CA 1
ATOM 7021 C C . GLU D 2 50 ? 8.035 83.963 124.029 1.00 43.61 223 GLU D C 1
ATOM 7022 O O . GLU D 2 50 ? 8.831 83.271 124.621 1.00 39.90 223 GLU D O 1
ATOM 7028 N N . GLU D 2 51 ? 6.807 84.227 124.458 1.00 44.57 224 GLU D N 1
ATOM 7029 C CA . GLU D 2 51 ? 6.265 83.725 125.700 1.00 46.82 224 GLU D CA 1
ATOM 7030 C C . GLU D 2 51 ? 6.403 82.205 125.778 1.00 47.48 224 GLU D C 1
ATOM 7031 O O . GLU D 2 51 ? 6.693 81.654 126.853 1.00 43.23 224 GLU D O 1
ATOM 7037 N N . TYR D 2 52 ? 6.186 81.535 124.639 1.00 45.16 225 TYR D N 1
ATOM 7038 C CA . TYR D 2 52 ? 6.092 80.083 124.620 1.00 45.91 225 TYR D CA 1
ATOM 7039 C C . TYR D 2 52 ? 7.305 79.427 123.992 1.00 43.95 225 TYR D C 1
ATOM 7040 O O . TYR D 2 52 ? 7.339 78.199 123.751 1.00 39.41 225 TYR D O 1
ATOM 7049 N N . LYS D 2 53 ? 8.302 80.268 123.734 1.00 41.80 226 LYS D N 1
ATOM 7050 C CA . LYS D 2 53 ? 9.594 79.817 123.268 1.00 46.47 226 LYS D CA 1
ATOM 7051 C C . LYS D 2 53 ? 9.461 78.982 122.009 1.00 43.18 226 LYS D C 1
ATOM 7052 O O . LYS D 2 53 ? 10.099 77.945 121.863 1.00 37.12 226 LYS D O 1
ATOM 7058 N N . LEU D 2 54 ? 8.668 79.479 121.068 1.00 40.91 227 LEU D N 1
ATOM 7059 C CA . LEU D 2 54 ? 8.421 78.736 119.853 1.00 40.49 227 LEU D CA 1
ATOM 7060 C C . LEU D 2 54 ? 9.515 79.001 118.863 1.00 38.41 227 LEU D C 1
ATOM 7061 O O . LEU D 2 54 ? 10.059 80.090 118.844 1.00 39.35 227 LEU D O 1
ATOM 7066 N N . GLN D 2 55 ? 9.791 78.041 117.993 1.00 35.69 228 GLN D N 1
ATOM 7067 C CA . GLN D 2 55 ? 10.681 78.282 116.850 1.00 36.85 228 GLN D CA 1
ATOM 7068 C C . GLN D 2 55 ? 10.197 79.452 116.005 1.00 36.75 228 GLN D C 1
ATOM 7069 O O . GLN D 2 55 ? 8.992 79.741 115.980 1.00 35.93 228 GLN D O 1
ATOM 7075 N N . ASN D 2 56 ? 11.132 80.201 115.422 1.00 37.24 229 ASN D N 1
ATOM 7076 C CA . ASN D 2 56 ? 10.804 81.343 114.541 1.00 37.10 229 ASN D CA 1
ATOM 7077 C C . ASN D 2 56 ? 10.142 80.811 113.225 1.00 33.84 229 ASN D C 1
ATOM 7078 O O . ASN D 2 56 ? 9.286 81.444 112.644 1.00 29.15 229 ASN D O 1
ATOM 7083 N N . GLU D 2 57 ? 10.539 79.611 112.796 1.00 32.92 230 GLU D N 1
ATOM 7084 C CA . GLU D 2 57 ? 9.924 78.951 111.653 1.00 33.46 230 GLU D CA 1
ATOM 7085 C C . GLU D 2 57 ? 8.412 78.859 111.821 1.00 33.79 230 GLU D C 1
ATOM 7086 O O . GLU D 2 57 ? 7.668 78.923 110.846 1.00 31.60 230 GLU D O 1
ATOM 7092 N N . THR D 2 58 ? 7.979 78.804 113.078 1.00 32.67 231 THR D N 1
ATOM 7093 C CA . THR D 2 58 ? 6.599 78.597 113.423 1.00 34.86 231 THR D CA 1
ATOM 7094 C C . THR D 2 58 ? 5.917 79.932 113.245 1.00 34.22 231 THR D C 1
ATOM 7095 O O . THR D 2 58 ? 4.782 80.017 112.762 1.00 29.79 231 THR D O 1
ATOM 7099 N N . LEU D 2 59 ? 6.657 80.983 113.544 1.00 36.16 232 LEU D N 1
ATOM 7100 C CA . LEU D 2 59 ? 6.146 82.333 113.400 1.00 37.41 232 LEU D CA 1
ATOM 7101 C C . LEU D 2 59 ? 5.878 82.578 111.945 1.00 36.29 232 LEU D C 1
ATOM 7102 O O . LEU D 2 59 ? 4.826 83.097 111.555 1.00 32.81 232 LEU D O 1
ATOM 7107 N N . HIS D 2 60 ? 6.860 82.201 111.139 1.00 35.47 233 HIS D N 1
ATOM 7108 C CA . HIS D 2 60 ? 6.812 82.525 109.726 1.00 35.18 233 HIS D CA 1
ATOM 7109 C C . HIS D 2 60 ? 5.664 81.781 109.050 1.00 32.30 233 HIS D C 1
ATOM 7110 O O . HIS D 2 60 ? 4.889 82.359 108.297 1.00 29.80 233 HIS D O 1
ATOM 7117 N N . LEU D 2 61 ? 5.581 80.488 109.333 1.00 31.53 234 LEU D N 1
ATOM 7118 C CA . LEU D 2 61 ? 4.476 79.673 108.860 1.00 32.07 234 LEU D CA 1
ATOM 7119 C C . LEU D 2 61 ? 3.158 80.339 109.188 1.00 29.08 234 LEU D C 1
ATOM 7120 O O . LEU D 2 61 ? 2.261 80.379 108.373 1.00 26.61 234 LEU D O 1
ATOM 7125 N N . ALA D 2 62 ? 3.019 80.818 110.417 1.00 31.98 235 ALA D N 1
ATOM 7126 C CA . ALA D 2 62 ? 1.729 81.326 110.852 1.00 33.39 235 ALA D CA 1
ATOM 7127 C C . ALA D 2 62 ? 1.316 82.537 110.011 1.00 31.19 235 ALA D C 1
ATOM 7128 O O . ALA D 2 62 ? 0.197 82.634 109.499 1.00 31.18 235 ALA D O 1
ATOM 7130 N N . VAL D 2 63 ? 2.224 83.458 109.846 1.00 30.64 236 VAL D N 1
ATOM 7131 C CA . VAL D 2 63 ? 1.961 84.619 109.032 1.00 32.63 236 VAL D CA 1
ATOM 7132 C C . VAL D 2 63 ? 1.539 84.227 107.578 1.00 28.70 236 VAL D C 1
ATOM 7133 O O . VAL D 2 63 ? 0.631 84.799 106.982 1.00 28.33 236 VAL D O 1
ATOM 7137 N N . ASN D 2 64 ? 2.243 83.290 106.983 1.00 30.09 237 ASN D N 1
ATOM 7138 C CA . ASN D 2 64 ? 1.844 82.810 105.661 1.00 31.95 237 ASN D CA 1
ATOM 7139 C C . ASN D 2 64 ? 0.404 82.172 105.667 1.00 31.97 237 ASN D C 1
ATOM 7140 O O . ASN D 2 64 ? -0.407 82.393 104.719 1.00 27.91 237 ASN D O 1
ATOM 7145 N N . TYR D 2 65 ? 0.054 81.456 106.745 1.00 29.22 238 TYR D N 1
ATOM 7146 C CA . TYR D 2 65 ? -1.299 80.887 106.821 1.00 29.84 238 TYR D CA 1
ATOM 7147 C C . TYR D 2 65 ? -2.317 82.011 106.941 1.00 29.12 238 TYR D C 1
ATOM 7148 O O . TYR D 2 65 ? -3.386 81.962 106.356 1.00 30.65 238 TYR D O 1
ATOM 7157 N N . ILE D 2 66 ? -1.960 83.064 107.640 1.00 30.46 239 ILE D N 1
ATOM 7158 C CA . ILE D 2 66 ? -2.875 84.181 107.798 1.00 31.89 239 ILE D CA 1
ATOM 7159 C C . ILE D 2 66 ? -3.059 84.927 106.473 1.00 32.37 239 ILE D C 1
ATOM 7160 O O . ILE D 2 66 ? -4.149 85.369 106.145 1.00 28.86 239 ILE D O 1
ATOM 7165 N N . ASP D 2 67 ? -1.969 85.139 105.744 1.00 33.03 240 ASP D N 1
ATOM 7166 C CA . ASP D 2 67 ? -2.068 85.938 104.534 1.00 31.60 240 ASP D CA 1
ATOM 7167 C C . ASP D 2 67 ? -2.835 85.148 103.429 1.00 29.03 240 ASP D C 1
ATOM 7168 O O . ASP D 2 67 ? -3.649 85.682 102.710 1.00 26.13 240 ASP D O 1
ATOM 7173 N N . ARG D 2 68 ? -2.614 83.853 103.329 1.00 30.08 241 ARG D N 1
ATOM 7174 C CA . ARG D 2 68 ? -3.413 83.076 102.366 1.00 32.99 241 ARG D CA 1
ATOM 7175 C C . ARG D 2 68 ? -4.883 83.066 102.756 1.00 29.85 241 ARG D C 1
ATOM 7176 O O . ARG D 2 68 ? -5.747 83.345 101.938 1.00 30.26 241 ARG D O 1
ATOM 7184 N N . PHE D 2 69 ? -5.149 82.852 104.040 1.00 27.84 242 PHE D N 1
ATOM 7185 C CA . PHE D 2 69 ? -6.509 82.904 104.585 1.00 26.87 242 PHE D CA 1
ATOM 7186 C C . PHE D 2 69 ? -7.197 84.200 104.231 1.00 28.01 242 PHE D C 1
ATOM 7187 O O . PHE D 2 69 ? -8.284 84.209 103.692 1.00 26.54 242 PHE D O 1
ATOM 7195 N N . LEU D 2 70 ? -6.577 85.312 104.596 1.00 30.96 243 LEU D N 1
ATOM 7196 C CA . LEU D 2 70 ? -7.125 86.635 104.295 1.00 32.98 243 LEU D CA 1
ATOM 7197 C C . LEU D 2 70 ? -7.132 86.930 102.774 1.00 32.85 243 LEU D C 1
ATOM 7198 O O . LEU D 2 70 ? -7.935 87.704 102.275 1.00 30.24 243 LEU D O 1
ATOM 7203 N N . SER D 2 71 ? -6.287 86.232 102.040 1.00 33.50 244 SER D N 1
ATOM 7204 C CA . SER D 2 71 ? -6.320 86.338 100.598 1.00 35.76 244 SER D CA 1
ATOM 7205 C C . SER D 2 71 ? -7.560 85.711 99.978 1.00 35.13 244 SER D C 1
ATOM 7206 O O . SER D 2 71 ? -7.739 85.891 98.787 1.00 30.54 244 SER D O 1
ATOM 7209 N N . SER D 2 72 ? -8.347 84.938 100.745 1.00 34.41 245 SER D N 1
ATOM 7210 C CA . SER D 2 72 ? -9.642 84.402 100.232 1.00 39.72 245 SER D CA 1
ATOM 7211 C C . SER D 2 72 ? -10.926 84.603 101.039 1.00 35.93 245 SER D C 1
ATOM 7212 O O . SER D 2 72 ? -12.010 84.310 100.556 1.00 32.59 245 SER D O 1
ATOM 7215 N N . MET D 2 73 ? -10.792 85.085 102.269 1.00 34.04 246 MET D N 1
ATOM 7216 C CA . MET D 2 73 ? -11.922 85.259 103.162 1.00 32.92 246 MET D CA 1
ATOM 7217 C C . MET D 2 73 ? -11.851 86.655 103.740 1.00 35.68 246 MET D C 1
ATOM 7218 O O . MET D 2 73 ? -10.880 87.046 104.356 1.00 34.49 246 MET D O 1
ATOM 7223 N N . SER D 2 74 ? -12.930 87.372 103.568 1.00 36.74 247 SER D N 1
ATOM 7224 C CA . SER D 2 74 ? -13.117 88.641 104.178 1.00 39.74 247 SER D CA 1
ATOM 7225 C C . SER D 2 74 ? -13.453 88.447 105.708 1.00 38.49 247 SER D C 1
ATOM 7226 O O . SER D 2 74 ? -14.137 87.502 106.068 1.00 35.36 247 SER D O 1
ATOM 7229 N N . VAL D 2 75 ? -12.784 89.219 106.576 1.00 34.45 248 VAL D N 1
ATOM 7230 C CA . VAL D 2 75 ? -12.785 89.033 108.033 1.00 37.14 248 VAL D CA 1
ATOM 7231 C C . VAL D 2 75 ? -13.039 90.370 108.752 1.00 37.60 248 VAL D C 1
ATOM 7232 O O . VAL D 2 75 ? -12.405 91.347 108.428 1.00 36.96 248 VAL D O 1
ATOM 7236 N N . LEU D 2 76 ? -13.980 90.418 109.697 1.00 38.52 249 LEU D N 1
ATOM 7237 C CA . LEU D 2 76 ? -14.201 91.624 110.480 1.00 39.96 249 LEU D CA 1
ATOM 7238 C C . LEU D 2 76 ? -13.093 91.794 111.501 1.00 41.66 249 LEU D C 1
ATOM 7239 O O . LEU D 2 76 ? -12.454 90.802 111.947 1.00 36.87 249 LEU D O 1
ATOM 7244 N N . ARG D 2 77 ? -12.793 93.049 111.817 1.00 40.39 250 ARG D N 1
ATOM 7245 C CA . ARG D 2 77 ? -11.654 93.320 112.717 1.00 43.55 250 ARG D CA 1
ATOM 7246 C C . ARG D 2 77 ? -11.743 92.547 114.059 1.00 38.18 250 ARG D C 1
ATOM 7247 O O . ARG D 2 77 ? -10.746 92.070 114.558 1.00 37.24 250 ARG D O 1
ATOM 7255 N N . GLY D 2 78 ? -12.933 92.362 114.604 1.00 37.25 251 GLY D N 1
ATOM 7256 C CA . GLY D 2 78 ? -13.076 91.630 115.857 1.00 36.98 251 GLY D CA 1
ATOM 7257 C C . GLY D 2 78 ? -12.668 90.164 115.778 1.00 37.66 251 GLY D C 1
ATOM 7258 O O . GLY D 2 78 ? -12.490 89.463 116.809 1.00 34.02 251 GLY D O 1
ATOM 7259 N N . LYS D 2 79 ? -12.479 89.695 114.549 1.00 36.68 252 LYS D N 1
ATOM 7260 C CA . LYS D 2 79 ? -12.205 88.290 114.319 1.00 32.95 252 LYS D CA 1
ATOM 7261 C C . LYS D 2 79 ? -10.817 88.033 113.868 1.00 32.01 252 LYS D C 1
ATOM 7262 O O . LYS D 2 79 ? -10.385 86.906 113.843 1.00 35.81 252 LYS D O 1
ATOM 7268 N N . LEU D 2 80 ? -10.044 89.081 113.645 1.00 33.94 253 LEU D N 1
ATOM 7269 C CA . LEU D 2 80 ? -8.715 88.944 113.042 1.00 34.68 253 LEU D CA 1
ATOM 7270 C C . LEU D 2 80 ? -7.765 88.238 113.983 1.00 35.41 253 LEU D C 1
ATOM 7271 O O . LEU D 2 80 ? -6.926 87.432 113.562 1.00 32.77 253 LEU D O 1
ATOM 7276 N N . GLN D 2 81 ? -7.907 88.522 115.272 1.00 32.97 254 GLN D N 1
ATOM 7277 C CA . GLN D 2 81 ? -7.080 87.869 116.248 1.00 34.69 254 GLN D CA 1
ATOM 7278 C C . GLN D 2 81 ? -7.451 86.396 116.333 1.00 32.50 254 GLN D C 1
ATOM 7279 O O . GLN D 2 81 ? -6.596 85.539 116.500 1.00 28.86 254 GLN D O 1
ATOM 7285 N N . LEU D 2 82 ? -8.735 86.098 116.163 1.00 33.16 255 LEU D N 1
ATOM 7286 C CA . LEU D 2 82 ? -9.146 84.718 116.150 1.00 33.08 255 LEU D CA 1
ATOM 7287 C C . LEU D 2 82 ? -8.422 83.884 115.025 1.00 32.76 255 LEU D C 1
ATOM 7288 O O . LEU D 2 82 ? -7.850 82.805 115.299 1.00 25.50 255 LEU D O 1
ATOM 7293 N N . VAL D 2 83 ? -8.318 84.477 113.830 1.00 30.86 256 VAL D N 1
ATOM 7294 C CA . VAL D 2 83 ? -7.634 83.869 112.695 1.00 30.17 256 VAL D CA 1
ATOM 7295 C C . VAL D 2 83 ? -6.161 83.679 113.010 1.00 29.36 256 VAL D C 1
ATOM 7296 O O . VAL D 2 83 ? -5.557 82.622 112.771 1.00 29.58 256 VAL D O 1
ATOM 7300 N N . GLY D 2 84 ? -5.595 84.670 113.651 1.00 31.18 257 GLY D N 1
ATOM 7301 C CA . GLY D 2 84 ? -4.176 84.650 113.962 1.00 32.00 257 GLY D CA 1
ATOM 7302 C C . GLY D 2 84 ? -3.863 83.658 115.054 1.00 27.21 257 GLY D C 1
ATOM 7303 O O . GLY D 2 84 ? -2.922 82.910 114.941 1.00 28.53 257 GLY D O 1
ATOM 7304 N N . THR D 2 85 ? -4.724 83.571 116.050 1.00 27.56 258 THR D N 1
ATOM 7305 C CA . THR D 2 85 ? -4.574 82.539 117.041 1.00 31.94 258 THR D CA 1
ATOM 7306 C C . THR D 2 85 ? -4.604 81.121 116.429 1.00 28.61 258 THR D C 1
ATOM 7307 O O . THR D 2 85 ? -3.706 80.321 116.678 1.00 27.10 258 THR D O 1
ATOM 7311 N N . ALA D 2 86 ? -5.537 80.874 115.535 1.00 29.26 259 ALA D N 1
ATOM 7312 C CA . ALA D 2 86 ? -5.668 79.535 114.937 1.00 31.26 259 ALA D CA 1
ATOM 7313 C C . ALA D 2 86 ? -4.534 79.241 113.965 1.00 25.88 259 ALA D C 1
ATOM 7314 O O . ALA D 2 86 ? -3.935 78.191 113.973 1.00 26.35 259 ALA D O 1
ATOM 7316 N N . ALA D 2 87 ? -4.067 80.261 113.314 1.00 26.16 260 ALA D N 1
ATOM 7317 C CA . ALA D 2 87 ? -2.875 80.112 112.480 1.00 28.39 260 ALA D CA 1
ATOM 7318 C C . ALA D 2 87 ? -1.648 79.648 113.265 1.00 27.86 260 ALA D C 1
ATOM 7319 O O . ALA D 2 87 ? -0.937 78.730 112.889 1.00 22.63 260 ALA D O 1
ATOM 7321 N N . MET D 2 88 ? -1.489 80.215 114.442 1.00 27.62 261 MET D N 1
ATOM 7322 C CA . MET D 2 88 ? -0.294 79.962 115.225 1.00 29.57 261 MET D CA 1
ATOM 7323 C C . MET D 2 88 ? -0.394 78.577 115.831 1.00 27.84 261 MET D C 1
ATOM 7324 O O . MET D 2 88 ? 0.552 77.811 115.838 1.00 27.89 261 MET D O 1
ATOM 7329 N N . LEU D 2 89 ? -1.593 78.237 116.245 1.00 29.56 262 LEU D N 1
ATOM 7330 C CA . LEU D 2 89 ? -1.894 76.915 116.724 1.00 31.35 262 LEU D CA 1
ATOM 7331 C C . LEU D 2 89 ? -1.546 75.908 115.628 1.00 29.41 262 LEU D C 1
ATOM 7332 O O . LEU D 2 89 ? -0.794 74.964 115.848 1.00 30.67 262 LEU D O 1
ATOM 7337 N N . LEU D 2 90 ? -2.032 76.128 114.418 1.00 28.26 263 LEU D N 1
ATOM 7338 C CA . LEU D 2 90 ? -1.770 75.143 113.357 1.00 28.38 263 LEU D CA 1
ATOM 7339 C C . LEU D 2 90 ? -0.287 75.008 113.077 1.00 26.68 263 LEU D C 1
ATOM 7340 O O . LEU D 2 90 ? 0.253 73.908 113.065 1.00 28.87 263 LEU D O 1
ATOM 7345 N N . ALA D 2 91 ? 0.378 76.136 112.926 1.00 23.73 264 ALA D N 1
ATOM 7346 C CA . ALA D 2 91 ? 1.810 76.157 112.744 1.00 29.33 264 ALA D CA 1
ATOM 7347 C C . ALA D 2 91 ? 2.571 75.432 113.841 1.00 27.21 264 ALA D C 1
ATOM 7348 O O . ALA D 2 91 ? 3.552 74.769 113.575 1.00 28.26 264 ALA D O 1
ATOM 7350 N N . SER D 2 92 ? 2.131 75.581 115.081 1.00 25.19 265 SER D N 1
ATOM 7351 C CA . SER D 2 92 ? 2.797 74.919 116.174 1.00 26.31 265 SER D CA 1
ATOM 7352 C C . SER D 2 92 ? 2.607 73.417 116.042 1.00 27.88 265 SER D C 1
ATOM 7353 O O . SER D 2 92 ? 3.498 72.641 116.319 1.00 27.49 265 SER D O 1
ATOM 7356 N N . LYS D 2 93 ? 1.439 72.984 115.594 1.00 28.74 266 LYS D N 1
ATOM 7357 C CA . LYS D 2 93 ? 1.228 71.555 115.467 1.00 29.50 266 LYS D CA 1
ATOM 7358 C C . LYS D 2 93 ? 2.066 71.010 114.308 1.00 27.29 266 LYS D C 1
ATOM 7359 O O . LYS D 2 93 ? 2.620 69.929 114.368 1.00 25.87 266 LYS D O 1
ATOM 7365 N N . PHE D 2 94 ? 2.206 71.784 113.252 1.00 29.18 267 PHE D N 1
ATOM 7366 C CA . PHE D 2 94 ? 2.998 71.320 112.125 1.00 28.49 267 PHE D CA 1
ATOM 7367 C C . PHE D 2 94 ? 4.469 71.246 112.537 1.00 27.54 267 PHE D C 1
ATOM 7368 O O . PHE D 2 94 ? 5.161 70.213 112.359 1.00 25.54 267 PHE D O 1
ATOM 7376 N N . GLU D 2 95 ? 4.910 72.336 113.169 1.00 32.17 268 GLU D N 1
ATOM 7377 C CA . GLU D 2 95 ? 6.348 72.632 113.265 1.00 32.55 268 GLU D CA 1
ATOM 7378 C C . GLU D 2 95 ? 6.983 72.210 114.609 1.00 30.65 268 GLU D C 1
ATOM 7379 O O . GLU D 2 95 ? 8.116 71.753 114.615 1.00 29.02 268 GLU D O 1
ATOM 7385 N N . GLU D 2 96 ? 6.284 72.394 115.738 1.00 30.68 269 GLU D N 1
ATOM 7386 C CA . GLU D 2 96 ? 6.947 72.257 117.060 1.00 30.45 269 GLU D CA 1
ATOM 7387 C C . GLU D 2 96 ? 7.018 70.812 117.532 1.00 31.79 269 GLU D C 1
ATOM 7388 O O . GLU D 2 96 ? 6.077 70.027 117.348 1.00 29.77 269 GLU D O 1
ATOM 7394 N N . ILE D 2 97 ? 8.131 70.458 118.169 1.00 32.90 270 ILE D N 1
ATOM 7395 C CA . ILE D 2 97 ? 8.149 69.232 118.948 1.00 36.48 270 ILE D CA 1
ATOM 7396 C C . ILE D 2 97 ? 7.054 69.220 120.032 1.00 35.66 270 ILE D C 1
ATOM 7397 O O . ILE D 2 97 ? 6.353 68.227 120.168 1.00 36.27 270 ILE D O 1
ATOM 7402 N N . TYR D 2 98 ? 6.899 70.339 120.756 1.00 38.70 271 TYR D N 1
ATOM 7403 C CA . TYR D 2 98 ? 5.982 70.475 121.893 1.00 40.69 271 TYR D CA 1
ATOM 7404 C C . TYR D 2 98 ? 5.077 71.701 121.758 1.00 38.34 271 TYR D C 1
ATOM 7405 O O . TYR D 2 98 ? 5.151 72.659 122.527 1.00 40.33 271 TYR D O 1
ATOM 7414 N N . PRO D 2 99 ? 4.082 71.595 120.907 1.00 38.39 272 PRO D N 1
ATOM 7415 C CA . PRO D 2 99 ? 3.195 72.730 120.709 1.00 39.63 272 PRO D CA 1
ATOM 7416 C C . PRO D 2 99 ? 2.520 73.134 122.010 1.00 36.79 272 PRO D C 1
ATOM 7417 O O . PRO D 2 99 ? 2.213 72.311 122.824 1.00 36.29 272 PRO D O 1
ATOM 7421 N N . PRO D 2 100 ? 2.272 74.405 122.221 1.00 37.25 273 PRO D N 1
ATOM 7422 C CA . PRO D 2 100 ? 1.382 74.778 123.309 1.00 39.03 273 PRO D CA 1
ATOM 7423 C C . PRO D 2 100 ? 0.087 74.041 123.101 1.00 38.09 273 PRO D C 1
ATOM 7424 O O . PRO D 2 100 ? -0.328 73.887 121.972 1.00 37.57 273 PRO D O 1
ATOM 7428 N N . GLU D 2 101 ? -0.533 73.575 124.168 1.00 40.95 274 GLU D N 1
ATOM 7429 C CA . GLU D 2 101 ? -1.885 73.075 124.080 1.00 43.12 274 GLU D CA 1
ATOM 7430 C C . GLU D 2 101 ? -2.832 74.228 123.734 1.00 38.03 274 GLU D C 1
ATOM 7431 O O . GLU D 2 101 ? -2.445 75.398 123.784 1.00 31.19 274 GLU D O 1
ATOM 7437 N N . VAL D 2 102 ? -4.049 73.869 123.333 1.00 33.63 275 VAL D N 1
ATOM 7438 C CA . VAL D 2 102 ? -5.047 74.863 122.954 1.00 37.66 275 VAL D CA 1
ATOM 7439 C C . VAL D 2 102 ? -5.346 75.844 124.092 1.00 37.02 275 VAL D C 1
ATOM 7440 O O . VAL D 2 102 ? -5.506 77.027 123.842 1.00 31.16 275 VAL D O 1
ATOM 7444 N N . ALA D 2 103 ? -5.513 75.330 125.315 1.00 40.63 276 ALA D N 1
ATOM 7445 C CA . ALA D 2 103 ? -5.940 76.166 126.424 1.00 43.63 276 ALA D CA 1
ATOM 7446 C C . ALA D 2 103 ? -5.010 77.358 126.544 1.00 43.12 276 ALA D C 1
ATOM 7447 O O . ALA D 2 103 ? -5.464 78.464 126.808 1.00 40.76 276 ALA D O 1
ATOM 7449 N N . GLU D 2 104 ? -3.731 77.132 126.276 1.00 38.82 277 GLU D N 1
ATOM 7450 C CA . GLU D 2 104 ? -2.763 78.211 126.289 1.00 45.78 277 GLU D CA 1
ATOM 7451 C C . GLU D 2 104 ? -3.018 79.216 125.159 1.00 46.39 277 GLU D C 1
ATOM 7452 O O . GLU D 2 104 ? -3.069 80.421 125.377 1.00 45.36 277 GLU D O 1
ATOM 7458 N N . PHE D 2 105 ? -3.291 78.715 123.974 1.00 45.02 278 PHE D N 1
ATOM 7459 C CA . PHE D 2 105 ? -3.655 79.598 122.905 1.00 44.46 278 PHE D CA 1
ATOM 7460 C C . PHE D 2 105 ? -4.832 80.469 123.311 1.00 43.59 278 PHE D C 1
ATOM 7461 O O . PHE D 2 105 ? -4.853 81.652 122.953 1.00 38.49 278 PHE D O 1
ATOM 7469 N N . VAL D 2 106 ? -5.789 79.885 124.045 1.00 41.14 279 VAL D N 1
ATOM 7470 C CA . VAL D 2 106 ? -7.000 80.607 124.444 1.00 45.41 279 VAL D CA 1
ATOM 7471 C C . VAL D 2 106 ? -6.650 81.692 125.483 1.00 45.47 279 VAL D C 1
ATOM 7472 O O . VAL D 2 106 ? -7.124 82.810 125.418 1.00 42.43 279 VAL D O 1
ATOM 7476 N N . TYR D 2 107 ? -5.837 81.308 126.451 1.00 46.63 280 TYR D N 1
ATOM 7477 C CA . TYR D 2 107 ? -5.362 82.192 127.484 1.00 49.34 280 TYR D CA 1
ATOM 7478 C C . TYR D 2 107 ? -4.730 83.443 126.889 1.00 48.62 280 TYR D C 1
ATOM 7479 O O . TYR D 2 107 ? -5.167 84.561 127.199 1.00 46.88 280 TYR D O 1
ATOM 7488 N N . ILE D 2 108 ? -3.755 83.280 126.000 1.00 45.92 281 ILE D N 1
ATOM 7489 C CA . ILE D 2 108 ? -3.030 84.443 125.500 1.00 48.98 281 ILE D CA 1
ATOM 7490 C C . ILE D 2 108 ? -3.887 85.424 124.770 1.00 47.26 281 ILE D C 1
ATOM 7491 O O . ILE D 2 108 ? -3.386 86.451 124.402 1.00 46.10 281 ILE D O 1
ATOM 7496 N N . THR D 2 109 ? -5.151 85.113 124.513 1.00 50.04 282 THR D N 1
ATOM 7497 C CA . THR D 2 109 ? -6.048 86.108 123.933 1.00 52.60 282 THR D CA 1
ATOM 7498 C C . THR D 2 109 ? -6.965 86.776 124.953 1.00 55.40 282 THR D C 1
ATOM 7499 O O . THR D 2 109 ? -7.934 87.431 124.560 1.00 51.90 282 THR D O 1
ATOM 7503 N N . ASP D 2 110 ? -6.641 86.631 126.252 1.00 61.31 283 ASP D N 1
ATOM 7504 C CA . ASP D 2 110 ? -7.399 87.232 127.403 1.00 65.56 283 ASP D CA 1
ATOM 7505 C C . ASP D 2 110 ? -8.928 86.967 127.433 1.00 64.45 283 ASP D C 1
ATOM 7506 O O . ASP D 2 110 ? -9.747 87.871 127.722 1.00 60.75 283 ASP D O 1
ATOM 7511 N N . ASP D 2 111 ? -9.291 85.698 127.230 1.00 64.80 284 ASP D N 1
ATOM 7512 C CA . ASP D 2 111 ? -10.701 85.276 127.209 1.00 64.81 284 ASP D CA 1
ATOM 7513 C C . ASP D 2 111 ? -11.556 86.111 126.206 1.00 60.46 284 ASP D C 1
ATOM 7514 O O . ASP D 2 111 ? -12.798 86.239 126.311 1.00 54.45 284 ASP D O 1
ATOM 7519 N N . THR D 2 112 ? -10.885 86.593 125.169 1.00 55.48 285 THR D N 1
ATOM 7520 C CA . THR D 2 112 ? -11.581 87.209 124.059 1.00 54.81 285 THR D CA 1
ATOM 7521 C C . THR D 2 112 ? -12.393 86.162 123.274 1.00 49.74 285 THR D C 1
ATOM 7522 O O . THR D 2 112 ? -13.501 86.419 122.867 1.00 48.70 285 THR D O 1
ATOM 7526 N N . TYR D 2 113 ? -11.877 84.950 123.176 1.00 45.99 286 TYR D N 1
ATOM 7527 C CA . TYR D 2 113 ? -12.489 83.899 122.379 1.00 46.00 286 TYR D CA 1
ATOM 7528 C C . TYR D 2 113 ? -12.551 82.657 123.255 1.00 44.69 286 TYR D C 1
ATOM 7529 O O . TYR D 2 113 ? -11.626 82.387 124.014 1.00 47.39 286 TYR D O 1
ATOM 7538 N N . THR D 2 114 ? -13.590 81.858 123.113 1.00 42.76 287 THR D N 1
ATOM 7539 C CA . THR D 2 114 ? -13.620 80.598 123.803 1.00 44.36 287 THR D CA 1
ATOM 7540 C C . THR D 2 114 ? -12.710 79.616 123.117 1.00 45.47 287 THR D C 1
ATOM 7541 O O . THR D 2 114 ? -12.230 79.865 122.035 1.00 43.12 287 THR D O 1
ATOM 7545 N N . LYS D 2 115 ? -12.531 78.464 123.744 1.00 44.29 288 LYS D N 1
ATOM 7546 C CA . LYS D 2 115 ? -11.759 77.403 123.175 1.00 44.00 288 LYS D CA 1
ATOM 7547 C C . LYS D 2 115 ? -12.478 76.828 121.969 1.00 42.05 288 LYS D C 1
ATOM 7548 O O . LYS D 2 115 ? -11.875 76.179 121.157 1.00 39.82 288 LYS D O 1
ATOM 7554 N N . LYS D 2 116 ? -13.790 76.974 121.914 1.00 43.77 289 LYS D N 1
ATOM 7555 C CA . LYS D 2 116 ? -14.569 76.370 120.833 1.00 45.18 289 LYS D CA 1
ATOM 7556 C C . LYS D 2 116 ? -14.424 77.261 119.577 1.00 39.57 289 LYS D C 1
ATOM 7557 O O . LYS D 2 116 ? -14.265 76.767 118.488 1.00 34.24 289 LYS D O 1
ATOM 7563 N N . GLN D 2 117 ? -14.395 78.568 119.755 1.00 33.45 290 GLN D N 1
ATOM 7564 C CA . GLN D 2 117 ? -14.123 79.425 118.638 1.00 39.86 290 GLN D CA 1
ATOM 7565 C C . GLN D 2 117 ? -12.742 79.119 118.067 1.00 35.33 290 GLN D C 1
ATOM 7566 O O . GLN D 2 117 ? -12.589 78.982 116.884 1.00 34.17 290 GLN D O 1
ATOM 7572 N N . VAL D 2 118 ? -11.765 78.880 118.912 1.00 33.09 291 VAL D N 1
ATOM 7573 C CA . VAL D 2 118 ? -10.453 78.624 118.412 1.00 33.43 291 VAL D CA 1
ATOM 7574 C C . VAL D 2 118 ? -10.357 77.356 117.589 1.00 32.18 291 VAL D C 1
ATOM 7575 O O . VAL D 2 118 ? -9.878 77.397 116.473 1.00 25.06 291 VAL D O 1
ATOM 7579 N N . LEU D 2 119 ? -10.900 76.263 118.133 1.00 31.01 292 LEU D N 1
ATOM 7580 C CA . LEU D 2 119 ? -10.987 75.001 117.431 1.00 32.73 292 LEU D CA 1
ATOM 7581 C C . LEU D 2 119 ? -11.804 75.086 116.162 1.00 28.86 292 LEU D C 1
ATOM 7582 O O . LEU D 2 119 ? -11.432 74.514 115.202 1.00 27.44 292 LEU D O 1
ATOM 7587 N N . ARG D 2 120 ? -12.913 75.793 116.161 1.00 26.83 293 ARG D N 1
ATOM 7588 C CA . ARG D 2 120 ? -13.693 75.886 114.946 1.00 34.40 293 ARG D CA 1
ATOM 7589 C C . ARG D 2 120 ? -12.945 76.704 113.841 1.00 32.78 293 ARG D C 1
ATOM 7590 O O . ARG D 2 120 ? -12.988 76.339 112.668 1.00 28.65 293 ARG D O 1
ATOM 7598 N N . MET D 2 121 ? -12.145 77.695 114.246 1.00 32.50 294 MET D N 1
ATOM 7599 C CA . MET D 2 121 ? -11.373 78.481 113.308 1.00 29.81 294 MET D CA 1
ATOM 7600 C C . MET D 2 121 ? -10.219 77.676 112.859 1.00 25.03 294 MET D C 1
ATOM 7601 O O . MET D 2 121 ? -9.832 77.746 111.724 1.00 25.11 294 MET D O 1
ATOM 7606 N N . GLU D 2 122 ? -9.700 76.849 113.752 1.00 25.37 295 GLU D N 1
ATOM 7607 C CA . GLU D 2 122 ? -8.661 75.943 113.343 1.00 30.21 295 GLU D CA 1
ATOM 7608 C C . GLU D 2 122 ? -9.108 75.171 112.128 1.00 31.29 295 GLU D C 1
ATOM 7609 O O . GLU D 2 122 ? -8.350 75.076 111.181 1.00 28.63 295 GLU D O 1
ATOM 7615 N N . HIS D 2 123 ? -10.312 74.601 112.197 1.00 28.81 296 HIS D N 1
ATOM 7616 C CA . HIS D 2 123 ? -10.880 73.752 111.140 1.00 32.02 296 HIS D CA 1
ATOM 7617 C C . HIS D 2 123 ? -11.188 74.566 109.878 1.00 29.30 296 HIS D C 1
ATOM 7618 O O . HIS D 2 123 ? -10.969 74.139 108.794 1.00 26.08 296 HIS D O 1
ATOM 7625 N N . LEU D 2 124 ? -11.769 75.729 110.036 1.00 29.70 297 LEU D N 1
ATOM 7626 C CA . LEU D 2 124 ? -12.036 76.573 108.903 1.00 30.36 297 LEU D CA 1
ATOM 7627 C C . LEU D 2 124 ? -10.723 77.030 108.222 1.00 28.36 297 LEU D C 1
ATOM 7628 O O . LEU D 2 124 ? -10.589 76.955 107.009 1.00 23.27 297 LEU D O 1
ATOM 7633 N N . VAL D 2 125 ? -9.701 77.323 109.005 1.00 29.61 298 VAL D N 1
ATOM 7634 C CA . VAL D 2 125 ? -8.410 77.635 108.378 1.00 30.99 298 VAL D CA 1
ATOM 7635 C C . VAL D 2 125 ? -7.871 76.457 107.569 1.00 28.83 298 VAL D C 1
ATOM 7636 O O . VAL D 2 125 ? -7.474 76.634 106.406 1.00 25.95 298 VAL D O 1
ATOM 7640 N N . LEU D 2 126 ? -7.877 75.277 108.168 1.00 25.51 299 LEU D N 1
ATOM 7641 C CA . LEU D 2 126 ? -7.497 74.065 107.429 1.00 30.67 299 LEU D CA 1
ATOM 7642 C C . LEU D 2 126 ? -8.213 73.882 106.078 1.00 30.25 299 LEU D C 1
ATOM 7643 O O . LEU D 2 126 ? -7.597 73.468 105.092 1.00 29.20 299 LEU D O 1
ATOM 7648 N N . LYS D 2 127 ? -9.505 74.194 106.073 1.00 30.38 300 LYS D N 1
ATOM 7649 C CA . LYS D 2 127 ? -10.360 73.997 104.931 1.00 34.87 300 LYS D CA 1
ATOM 7650 C C . LYS D 2 127 ? -10.073 75.009 103.851 1.00 32.08 300 LYS D C 1
ATOM 7651 O O . LYS D 2 127 ? -10.065 74.672 102.686 1.00 31.50 300 LYS D O 1
ATOM 7657 N N . VAL D 2 128 ? -9.945 76.259 104.242 1.00 27.69 301 VAL D N 1
ATOM 7658 C CA . VAL D 2 128 ? -9.659 77.321 103.302 1.00 30.03 301 VAL D CA 1
ATOM 7659 C C . VAL D 2 128 ? -8.337 77.149 102.559 1.00 26.60 301 VAL D C 1
ATOM 7660 O O . VAL D 2 128 ? -8.258 77.470 101.383 1.00 27.56 301 VAL D O 1
ATOM 7664 N N . LEU D 2 129 ? -7.328 76.685 103.288 1.00 24.87 302 LEU D N 1
ATOM 7665 C CA . LEU D 2 129 ? -5.999 76.354 102.805 1.00 27.89 302 LEU D CA 1
ATOM 7666 C C . LEU D 2 129 ? -5.894 74.905 102.254 1.00 26.79 302 LEU D C 1
ATOM 7667 O O . LEU D 2 129 ? -4.835 74.431 101.834 1.00 29.36 302 LEU D O 1
ATOM 7672 N N . THR D 2 130 ? -7.005 74.204 102.266 1.00 28.51 303 THR D N 1
ATOM 7673 C CA . THR D 2 130 ? -7.035 72.800 101.853 1.00 28.75 303 THR D CA 1
ATOM 7674 C C . THR D 2 130 ? -5.855 72.010 102.321 1.00 27.73 303 THR D C 1
ATOM 7675 O O . THR D 2 130 ? -5.345 71.201 101.589 1.00 26.22 303 THR D O 1
ATOM 7679 N N . PHE D 2 131 ? -5.529 72.173 103.591 1.00 28.92 304 PHE D N 1
ATOM 7680 C CA . PHE D 2 131 ? -4.469 71.411 104.285 1.00 30.01 304 PHE D CA 1
ATOM 7681 C C . PHE D 2 131 ? -3.077 71.573 103.721 1.00 33.29 304 PHE D C 1
ATOM 7682 O O . PHE D 2 131 ? -2.226 70.728 103.922 1.00 33.29 304 PHE D O 1
ATOM 7690 N N . ASP D 2 132 ? -2.847 72.659 102.998 1.00 33.51 305 ASP D N 1
ATOM 7691 C CA . ASP D 2 132 ? -1.541 72.902 102.464 1.00 33.45 305 ASP D CA 1
ATOM 7692 C C . ASP D 2 132 ? -0.751 73.801 103.387 1.00 31.26 305 ASP D C 1
ATOM 7693 O O . ASP D 2 132 ? -0.703 75.009 103.218 1.00 30.19 305 ASP D O 1
ATOM 7698 N N . LEU D 2 133 ? -0.069 73.173 104.332 1.00 31.87 306 LEU D N 1
ATOM 7699 C CA . LEU D 2 133 ? 0.643 73.896 105.376 1.00 30.81 306 LEU D CA 1
ATOM 7700 C C . LEU D 2 133 ? 2.170 73.959 105.208 1.00 29.26 306 LEU D C 1
ATOM 7701 O O . LEU D 2 133 ? 2.844 74.813 105.844 1.00 29.97 306 LEU D O 1
ATOM 7706 N N . ALA D 2 134 ? 2.720 73.027 104.435 1.00 24.64 307 ALA D N 1
ATOM 7707 C CA . ALA D 2 134 ? 4.161 72.946 104.223 1.00 29.55 307 ALA D CA 1
ATOM 7708 C C . ALA D 2 134 ? 4.699 74.014 103.303 1.00 27.96 307 ALA D C 1
ATOM 7709 O O . ALA D 2 134 ? 5.259 73.722 102.301 1.00 30.71 307 ALA D O 1
ATOM 7711 N N . ALA D 2 135 ? 4.582 75.254 103.709 1.00 31.71 308 ALA D N 1
ATOM 7712 C CA . ALA D 2 135 ? 5.066 76.385 102.944 1.00 33.64 308 ALA D CA 1
ATOM 7713 C C . ALA D 2 135 ? 6.485 76.780 103.314 1.00 34.93 308 ALA D C 1
ATOM 7714 O O . ALA D 2 135 ? 6.891 76.765 104.506 1.00 35.19 308 ALA D O 1
ATOM 7716 N N . PRO D 2 136 ? 7.240 77.151 102.294 1.00 33.65 309 PRO D N 1
ATOM 7717 C CA . PRO D 2 136 ? 8.605 77.632 102.459 1.00 32.88 309 PRO D CA 1
ATOM 7718 C C . PRO D 2 136 ? 8.569 79.032 103.007 1.00 31.28 309 PRO D C 1
ATOM 7719 O O . PRO D 2 136 ? 7.611 79.743 102.746 1.00 32.56 309 PRO D O 1
ATOM 7723 N N . THR D 2 137 ? 9.511 79.344 103.889 1.00 31.68 310 THR D N 1
ATOM 7724 C CA . THR D 2 137 ? 9.549 80.621 104.540 1.00 33.50 310 THR D CA 1
ATOM 7725 C C . THR D 2 137 ? 10.895 81.357 104.315 1.00 35.39 310 THR D C 1
ATOM 7726 O O . THR D 2 137 ? 11.940 80.758 104.033 1.00 31.54 310 THR D O 1
ATOM 7730 N N . VAL D 2 138 ? 10.888 82.647 104.623 1.00 35.57 311 VAL D N 1
ATOM 7731 C CA . VAL D 2 138 ? 12.121 83.372 104.668 1.00 35.41 311 VAL D CA 1
ATOM 7732 C C . VAL D 2 138 ? 13.155 82.513 105.431 1.00 36.79 311 VAL D C 1
ATOM 7733 O O . VAL D 2 138 ? 14.262 82.276 104.974 1.00 40.24 311 VAL D O 1
ATOM 7737 N N . ASN D 2 139 ? 12.787 82.050 106.606 1.00 37.52 312 ASN D N 1
ATOM 7738 C CA . ASN D 2 139 ? 13.711 81.395 107.511 1.00 38.06 312 ASN D CA 1
ATOM 7739 C C . ASN D 2 139 ? 14.315 80.164 106.874 1.00 36.93 312 ASN D C 1
ATOM 7740 O O . ASN D 2 139 ? 15.371 79.670 107.326 1.00 39.25 312 ASN D O 1
ATOM 7745 N N . GLN D 2 140 ? 13.611 79.585 105.913 1.00 32.58 313 GLN D N 1
ATOM 7746 C CA . GLN D 2 140 ? 14.054 78.313 105.390 1.00 34.94 313 GLN D CA 1
ATOM 7747 C C . GLN D 2 140 ? 15.130 78.525 104.361 1.00 35.30 313 GLN D C 1
ATOM 7748 O O . GLN D 2 140 ? 16.034 77.686 104.155 1.00 33.55 313 GLN D O 1
ATOM 7754 N N . PHE D 2 141 ? 15.071 79.669 103.721 1.00 35.19 314 PHE D N 1
ATOM 7755 C CA . PHE D 2 141 ? 16.113 79.963 102.750 1.00 37.20 314 PHE D CA 1
ATOM 7756 C C . PHE D 2 141 ? 17.359 80.493 103.497 1.00 36.26 314 PHE D C 1
ATOM 7757 O O . PHE D 2 141 ? 18.451 79.888 103.407 1.00 38.51 314 PHE D O 1
ATOM 7765 N N . LEU D 2 142 ? 17.159 81.454 104.398 1.00 35.32 315 LEU D N 1
ATOM 7766 C CA . LEU D 2 142 ? 18.265 81.960 105.227 1.00 36.00 315 LEU D CA 1
ATOM 7767 C C . LEU D 2 142 ? 19.104 80.795 105.752 1.00 38.97 315 LEU D C 1
ATOM 7768 O O . LEU D 2 142 ? 20.347 80.675 105.582 1.00 34.95 315 LEU D O 1
ATOM 7773 N N . THR D 2 143 ? 18.383 79.897 106.390 1.00 40.00 316 THR D N 1
ATOM 7774 C CA . THR D 2 143 ? 18.999 78.726 106.952 1.00 42.73 316 THR D CA 1
ATOM 7775 C C . THR D 2 143 ? 19.911 78.023 105.965 1.00 39.99 316 THR D C 1
ATOM 7776 O O . THR D 2 143 ? 20.940 77.494 106.315 1.00 39.44 316 THR D O 1
ATOM 7780 N N . GLN D 2 144 ? 19.532 78.023 104.712 1.00 39.21 317 GLN D N 1
ATOM 7781 C CA . GLN D 2 144 ? 20.385 77.469 103.695 1.00 39.81 317 GLN D CA 1
ATOM 7782 C C . GLN D 2 144 ? 21.485 78.501 103.380 1.00 41.93 317 GLN D C 1
ATOM 7783 O O . GLN D 2 144 ? 22.707 78.222 103.480 1.00 39.62 317 GLN D O 1
ATOM 7789 N N . TYR D 2 145 ? 21.052 79.709 103.030 1.00 40.34 318 TYR D N 1
ATOM 7790 C CA . TYR D 2 145 ? 21.991 80.753 102.661 1.00 39.52 318 TYR D CA 1
ATOM 7791 C C . TYR D 2 145 ? 23.131 80.792 103.698 1.00 39.86 318 TYR D C 1
ATOM 7792 O O . TYR D 2 145 ? 24.291 80.715 103.338 1.00 42.41 318 TYR D O 1
ATOM 7801 N N . PHE D 2 146 ? 22.804 80.777 104.990 1.00 41.66 319 PHE D N 1
ATOM 7802 C CA . PHE D 2 146 ? 23.826 80.754 106.056 1.00 43.02 319 PHE D CA 1
ATOM 7803 C C . PHE D 2 146 ? 24.915 79.727 105.904 1.00 43.79 319 PHE D C 1
ATOM 7804 O O . PHE D 2 146 ? 25.967 79.846 106.581 1.00 42.32 319 PHE D O 1
ATOM 7812 N N . LEU D 2 147 ? 24.646 78.644 105.180 1.00 45.01 320 LEU D N 1
ATOM 7813 C CA . LEU D 2 147 ? 25.708 77.631 104.989 1.00 50.09 320 LEU D CA 1
ATOM 7814 C C . LEU D 2 147 ? 26.785 78.142 104.009 1.00 51.08 320 LEU D C 1
ATOM 7815 O O . LEU D 2 147 ? 27.746 77.437 103.684 1.00 49.99 320 LEU D O 1
ATOM 7820 N N . HIS D 2 148 ? 26.596 79.333 103.460 1.00 53.59 321 HIS D N 1
ATOM 7821 C CA . HIS D 2 148 ? 27.613 79.881 102.550 1.00 56.50 321 HIS D CA 1
ATOM 7822 C C . HIS D 2 148 ? 28.420 80.996 103.176 1.00 58.68 321 HIS D C 1
ATOM 7823 O O . HIS D 2 148 ? 29.012 81.812 102.484 1.00 58.56 321 HIS D O 1
ATOM 7830 N N . GLN D 2 149 ? 28.477 81.006 104.495 1.00 62.79 322 GLN D N 1
ATOM 7831 C CA . GLN D 2 149 ? 29.406 81.869 105.162 1.00 67.96 322 GLN D CA 1
ATOM 7832 C C . GLN D 2 149 ? 30.764 81.215 105.114 1.00 71.29 322 GLN D C 1
ATOM 7833 O O . GLN D 2 149 ? 30.912 79.986 105.201 1.00 65.65 322 GLN D O 1
ATOM 7839 N N . GLN D 2 150 ? 31.760 82.081 105.070 1.00 77.41 323 GLN D N 1
ATOM 7840 C CA . GLN D 2 150 ? 33.136 81.676 105.047 1.00 80.89 323 GLN D CA 1
ATOM 7841 C C . GLN D 2 150 ? 33.857 82.687 105.921 1.00 80.82 323 GLN D C 1
ATOM 7842 O O . GLN D 2 150 ? 34.181 83.784 105.484 1.00 81.95 323 GLN D O 1
ATOM 7848 N N . PRO D 2 151 ? 33.987 82.377 107.200 1.00 81.20 324 PRO D N 1
ATOM 7849 C CA . PRO D 2 151 ? 33.361 81.213 107.812 1.00 80.82 324 PRO D CA 1
ATOM 7850 C C . PRO D 2 151 ? 32.064 81.613 108.538 1.00 79.81 324 PRO D C 1
ATOM 7851 O O . PRO D 2 151 ? 31.532 82.709 108.335 1.00 79.11 324 PRO D O 1
ATOM 7855 N N . ALA D 2 152 ? 31.601 80.764 109.444 1.00 76.81 325 ALA D N 1
ATOM 7856 C CA . ALA D 2 152 ? 30.370 81.046 110.165 1.00 75.18 325 ALA D CA 1
ATOM 7857 C C . ALA D 2 152 ? 30.507 82.197 111.163 1.00 70.84 325 ALA D C 1
ATOM 7858 O O . ALA D 2 152 ? 31.286 82.129 112.101 1.00 65.87 325 ALA D O 1
ATOM 7860 N N . ASN D 2 153 ? 29.657 83.206 111.001 1.00 67.45 326 ASN D N 1
ATOM 7861 C CA . ASN D 2 153 ? 29.515 84.272 111.986 1.00 64.36 326 ASN D CA 1
ATOM 7862 C C . ASN D 2 153 ? 28.101 84.212 112.564 1.00 62.80 326 ASN D C 1
ATOM 7863 O O . ASN D 2 153 ? 27.156 83.972 111.841 1.00 59.66 326 ASN D O 1
ATOM 7868 N N . CYS D 2 154 ? 27.935 84.479 113.846 1.00 61.17 327 CYS D N 1
ATOM 7869 C CA . CYS D 2 154 ? 26.626 84.340 114.450 1.00 61.73 327 CYS D CA 1
ATOM 7870 C C . CYS D 2 154 ? 25.902 85.679 114.567 1.00 59.37 327 CYS D C 1
ATOM 7871 O O . CYS D 2 154 ? 24.665 85.739 114.701 1.00 55.40 327 CYS D O 1
ATOM 7874 N N . LYS D 2 155 ? 26.645 86.767 114.489 1.00 57.34 328 LYS D N 1
ATOM 7875 C CA . LYS D 2 155 ? 25.990 88.065 114.472 1.00 57.70 328 LYS D CA 1
ATOM 7876 C C . LYS D 2 155 ? 25.215 88.224 113.177 1.00 52.01 328 LYS D C 1
ATOM 7877 O O . LYS D 2 155 ? 24.098 88.726 113.164 1.00 49.27 328 LYS D O 1
ATOM 7883 N N . VAL D 2 156 ? 25.834 87.841 112.076 1.00 48.82 329 VAL D N 1
ATOM 7884 C CA . VAL D 2 156 ? 25.158 87.887 110.795 1.00 48.82 329 VAL D CA 1
ATOM 7885 C C . VAL D 2 156 ? 23.854 87.069 110.882 1.00 47.88 329 VAL D C 1
ATOM 7886 O O . VAL D 2 156 ? 22.772 87.659 110.975 1.00 40.66 329 VAL D O 1
ATOM 7890 N N . GLU D 2 157 ? 23.967 85.732 111.026 1.00 49.25 330 GLU D N 1
ATOM 7891 C CA . GLU D 2 157 ? 22.784 84.833 111.147 1.00 47.46 330 GLU D CA 1
ATOM 7892 C C . GLU D 2 157 ? 21.684 85.536 111.954 1.00 44.22 330 GLU D C 1
ATOM 7893 O O . GLU D 2 157 ? 20.684 86.003 111.421 1.00 40.93 330 GLU D O 1
ATOM 7899 N N . SER D 2 158 ? 21.964 85.785 113.212 1.00 42.28 331 SER D N 1
ATOM 7900 C CA . SER D 2 158 ? 21.040 86.520 114.023 1.00 43.17 331 SER D CA 1
ATOM 7901 C C . SER D 2 158 ? 20.580 87.889 113.471 1.00 43.39 331 SER D C 1
ATOM 7902 O O . SER D 2 158 ? 19.517 88.369 113.875 1.00 41.80 331 SER D O 1
ATOM 7905 N N . LEU D 2 159 ? 21.364 88.543 112.606 1.00 42.78 332 LEU D N 1
ATOM 7906 C CA . LEU D 2 159 ? 20.917 89.813 112.034 1.00 42.84 332 LEU D CA 1
ATOM 7907 C C . LEU D 2 159 ? 20.012 89.590 110.849 1.00 41.75 332 LEU D C 1
ATOM 7908 O O . LEU D 2 159 ? 19.082 90.365 110.571 1.00 41.36 332 LEU D O 1
ATOM 7913 N N . ALA D 2 160 ? 20.358 88.598 110.062 1.00 38.50 333 ALA D N 1
ATOM 7914 C CA . ALA D 2 160 ? 19.490 88.253 108.996 1.00 39.91 333 ALA D CA 1
ATOM 7915 C C . ALA D 2 160 ? 18.095 87.893 109.588 1.00 38.98 333 ALA D C 1
ATOM 7916 O O . ALA D 2 160 ? 17.066 88.429 109.147 1.00 38.27 333 ALA D O 1
ATOM 7918 N N . MET D 2 161 ? 18.060 87.037 110.613 1.00 39.31 334 MET D N 1
ATOM 7919 C CA . MET D 2 161 ? 16.788 86.490 111.091 1.00 40.75 334 MET D CA 1
ATOM 7920 C C . MET D 2 161 ? 15.990 87.696 111.456 1.00 39.82 334 MET D C 1
ATOM 7921 O O . MET D 2 161 ? 14.836 87.862 111.063 1.00 37.39 334 MET D O 1
ATOM 7926 N N . PHE D 2 162 ? 16.679 88.585 112.143 1.00 39.78 335 PHE D N 1
ATOM 7927 C CA . PHE D 2 162 ? 16.086 89.799 112.615 1.00 41.16 335 PHE D CA 1
ATOM 7928 C C . PHE D 2 162 ? 15.407 90.434 111.452 1.00 39.01 335 PHE D C 1
ATOM 7929 O O . PHE D 2 162 ? 14.247 90.802 111.526 1.00 40.73 335 PHE D O 1
ATOM 7937 N N . LEU D 2 163 ? 16.114 90.520 110.344 1.00 39.71 336 LEU D N 1
ATOM 7938 C CA . LEU D 2 163 ? 15.650 91.363 109.262 1.00 41.60 336 LEU D CA 1
ATOM 7939 C C . LEU D 2 163 ? 14.516 90.667 108.577 1.00 39.04 336 LEU D C 1
ATOM 7940 O O . LEU D 2 163 ? 13.531 91.268 108.218 1.00 35.45 336 LEU D O 1
ATOM 7945 N N . GLY D 2 164 ? 14.684 89.373 108.361 1.00 41.82 337 GLY D N 1
ATOM 7946 C CA . GLY D 2 164 ? 13.671 88.607 107.665 1.00 39.85 337 GLY D CA 1
ATOM 7947 C C . GLY D 2 164 ? 12.378 88.787 108.454 1.00 40.35 337 GLY D C 1
ATOM 7948 O O . GLY D 2 164 ? 11.329 89.222 107.928 1.00 41.34 337 GLY D O 1
ATOM 7949 N N . GLU D 2 165 ? 12.500 88.561 109.758 1.00 36.57 338 GLU D N 1
ATOM 7950 C CA . GLU D 2 165 ? 11.371 88.677 110.661 1.00 38.57 338 GLU D CA 1
ATOM 7951 C C . GLU D 2 165 ? 10.752 90.086 110.619 1.00 41.37 338 GLU D C 1
ATOM 7952 O O . GLU D 2 165 ? 9.574 90.249 110.963 1.00 41.76 338 GLU D O 1
ATOM 7958 N N . LEU D 2 166 ? 11.491 91.109 110.187 1.00 39.81 339 LEU D N 1
ATOM 7959 C CA . LEU D 2 166 ? 10.941 92.481 110.224 1.00 40.16 339 LEU D CA 1
ATOM 7960 C C . LEU D 2 166 ? 9.965 92.758 109.092 1.00 37.52 339 LEU D C 1
ATOM 7961 O O . LEU D 2 166 ? 9.043 93.579 109.207 1.00 37.18 339 LEU D O 1
ATOM 7966 N N . SER D 2 167 ? 10.250 92.115 107.970 1.00 37.84 340 SER D N 1
ATOM 7967 C CA . SER D 2 167 ? 9.394 92.111 106.804 1.00 39.34 340 SER D CA 1
ATOM 7968 C C . SER D 2 167 ? 8.011 91.547 107.111 1.00 38.22 340 SER D C 1
ATOM 7969 O O . SER D 2 167 ? 7.031 92.135 106.688 1.00 43.04 340 SER D O 1
ATOM 7972 N N . LEU D 2 168 ? 7.907 90.490 107.926 1.00 35.98 341 LEU D N 1
ATOM 7973 C CA . LEU D 2 168 ? 6.578 89.928 108.241 1.00 34.46 341 LEU D CA 1
ATOM 7974 C C . LEU D 2 168 ? 5.625 90.987 108.652 1.00 35.11 341 LEU D C 1
ATOM 7975 O O . LEU D 2 168 ? 4.409 90.872 108.423 1.00 37.08 341 LEU D O 1
ATOM 7980 N N . ILE D 2 169 ? 6.141 92.002 109.325 1.00 34.49 342 ILE D N 1
ATOM 7981 C CA . ILE D 2 169 ? 5.262 92.963 109.956 1.00 35.66 342 ILE D CA 1
ATOM 7982 C C . ILE D 2 169 ? 4.530 93.801 108.934 1.00 34.27 342 ILE D C 1
ATOM 7983 O O . ILE D 2 169 ? 3.449 94.304 109.252 1.00 39.98 342 ILE D O 1
ATOM 7988 N N . ASP D 2 170 ? 5.078 94.010 107.731 1.00 32.11 343 ASP D N 1
ATOM 7989 C CA . ASP D 2 170 ? 4.479 95.050 106.857 1.00 38.43 343 ASP D CA 1
ATOM 7990 C C . ASP D 2 170 ? 4.161 94.456 105.501 1.00 39.54 343 ASP D C 1
ATOM 7991 O O . ASP D 2 170 ? 5.056 94.289 104.678 1.00 36.19 343 ASP D O 1
ATOM 7996 N N . ALA D 2 171 ? 2.872 94.198 105.280 1.00 40.41 344 ALA D N 1
ATOM 7997 C CA . ALA D 2 171 ? 2.375 93.674 104.013 1.00 44.76 344 ALA D CA 1
ATOM 7998 C C . ALA D 2 171 ? 2.835 94.576 102.879 1.00 44.54 344 ALA D C 1
ATOM 7999 O O . ALA D 2 171 ? 3.134 94.127 101.778 1.00 41.81 344 ALA D O 1
ATOM 8001 N N . ASP D 2 172 ? 2.903 95.853 103.176 1.00 47.62 345 ASP D N 1
ATOM 8002 C CA . ASP D 2 172 ? 3.424 96.811 102.222 1.00 50.24 345 ASP D CA 1
ATOM 8003 C C . ASP D 2 172 ? 4.788 97.184 102.739 1.00 45.90 345 ASP D C 1
ATOM 8004 O O . ASP D 2 172 ? 4.899 97.860 103.740 1.00 44.56 345 ASP D O 1
ATOM 8009 N N . PRO D 2 173 ? 5.839 96.772 102.055 1.00 46.66 346 PRO D N 1
ATOM 8010 C CA . PRO D 2 173 ? 5.754 96.191 100.715 1.00 47.29 346 PRO D CA 1
ATOM 8011 C C . PRO D 2 173 ? 6.059 94.699 100.648 1.00 43.19 346 PRO D C 1
ATOM 8012 O O . PRO D 2 173 ? 6.029 94.108 99.597 1.00 42.79 346 PRO D O 1
ATOM 8016 N N . TYR D 2 174 ? 6.427 94.080 101.745 1.00 43.72 347 TYR D N 1
ATOM 8017 C CA . TYR D 2 174 ? 7.023 92.747 101.636 1.00 45.09 347 TYR D CA 1
ATOM 8018 C C . TYR D 2 174 ? 6.146 91.628 101.050 1.00 44.75 347 TYR D C 1
ATOM 8019 O O . TYR D 2 174 ? 6.663 90.645 100.510 1.00 43.39 347 TYR D O 1
ATOM 8028 N N . LEU D 2 175 ? 4.832 91.825 101.018 1.00 43.06 348 LEU D N 1
ATOM 8029 C CA . LEU D 2 175 ? 4.011 90.869 100.313 1.00 45.53 348 LEU D CA 1
ATOM 8030 C C . LEU D 2 175 ? 4.427 90.774 98.854 1.00 45.83 348 LEU D C 1
ATOM 8031 O O . LEU D 2 175 ? 4.197 89.772 98.214 1.00 44.31 348 LEU D O 1
ATOM 8036 N N . LYS D 2 176 ? 4.963 91.852 98.298 1.00 48.31 349 LYS D N 1
ATOM 8037 C CA . LYS D 2 176 ? 5.215 91.904 96.856 1.00 50.01 349 LYS D CA 1
ATOM 8038 C C . LYS D 2 176 ? 6.211 90.844 96.483 1.00 45.64 349 LYS D C 1
ATOM 8039 O O . LYS D 2 176 ? 6.171 90.355 95.354 1.00 43.39 349 LYS D O 1
ATOM 8045 N N . TYR D 2 177 ? 7.056 90.472 97.458 1.00 40.26 350 TYR D N 1
ATOM 8046 C CA . TYR D 2 177 ? 8.285 89.724 97.237 1.00 41.65 350 TYR D CA 1
ATOM 8047 C C . TYR D 2 177 ? 8.230 88.270 97.749 1.00 41.18 350 TYR D C 1
ATOM 8048 O O . TYR D 2 177 ? 7.729 87.994 98.829 1.00 41.60 350 TYR D O 1
ATOM 8057 N N . LEU D 2 178 ? 8.976 87.390 97.109 1.00 38.74 351 LEU D N 1
ATOM 8058 C CA . LEU D 2 178 ? 9.081 86.030 97.555 1.00 38.36 351 LEU D CA 1
ATOM 8059 C C . LEU D 2 178 ? 10.011 85.806 98.747 1.00 40.03 351 LEU D C 1
ATOM 8060 O O . LEU D 2 178 ? 11.006 86.499 98.942 1.00 38.21 351 LEU D O 1
ATOM 8065 N N . PRO D 2 179 ? 9.725 84.798 99.557 1.00 39.21 352 PRO D N 1
ATOM 8066 C CA . PRO D 2 179 ? 10.569 84.548 100.733 1.00 36.04 352 PRO D CA 1
ATOM 8067 C C . PRO D 2 179 ? 12.056 84.416 100.400 1.00 37.18 352 PRO D C 1
ATOM 8068 O O . PRO D 2 179 ? 12.874 84.716 101.261 1.00 38.20 352 PRO D O 1
ATOM 8072 N N . SER D 2 180 ? 12.395 83.783 99.274 1.00 37.28 353 SER D N 1
ATOM 8073 C CA . SER D 2 180 ? 13.794 83.519 98.941 1.00 36.63 353 SER D CA 1
ATOM 8074 C C . SER D 2 180 ? 14.552 84.810 98.629 1.00 36.50 353 SER D C 1
ATOM 8075 O O . SER D 2 180 ? 15.814 84.826 98.605 1.00 35.80 353 SER D O 1
ATOM 8078 N N . VAL D 2 181 ? 13.784 85.815 98.217 1.00 34.61 354 VAL D N 1
ATOM 8079 C CA . VAL D 2 181 ? 14.336 87.093 97.821 1.00 35.85 354 VAL D CA 1
ATOM 8080 C C . VAL D 2 181 ? 14.575 87.874 99.100 1.00 36.37 354 VAL D C 1
ATOM 8081 O O . VAL D 2 181 ? 15.711 88.184 99.441 1.00 34.72 354 VAL D O 1
ATOM 8085 N N . ILE D 2 182 ? 13.532 88.067 99.901 1.00 39.23 355 ILE D N 1
ATOM 8086 C CA . ILE D 2 182 ? 13.736 88.708 101.193 1.00 37.53 355 ILE D CA 1
ATOM 8087 C C . ILE D 2 182 ? 14.916 87.961 101.777 1.00 38.63 355 ILE D C 1
ATOM 8088 O O . ILE D 2 182 ? 15.984 88.531 102.078 1.00 42.24 355 ILE D O 1
ATOM 8093 N N . ALA D 2 183 ? 14.853 86.658 101.848 1.00 36.22 356 ALA D N 1
ATOM 8094 C CA . ALA D 2 183 ? 15.942 86.016 102.590 1.00 39.12 356 ALA D CA 1
ATOM 8095 C C . ALA D 2 183 ? 17.343 86.549 102.157 1.00 39.21 356 ALA D C 1
ATOM 8096 O O . ALA D 2 183 ? 18.273 86.629 102.969 1.00 40.55 356 ALA D O 1
ATOM 8098 N N . GLY D 2 184 ? 17.514 86.752 100.858 1.00 39.69 357 GLY D N 1
ATOM 8099 C CA . GLY D 2 184 ? 18.785 87.201 100.285 1.00 40.56 357 GLY D CA 1
ATOM 8100 C C . GLY D 2 184 ? 19.083 88.629 100.709 1.00 38.09 357 GLY D C 1
ATOM 8101 O O . GLY D 2 184 ? 20.100 88.934 101.349 1.00 39.02 357 GLY D O 1
ATOM 8102 N N . ALA D 2 185 ? 18.109 89.495 100.530 1.00 36.49 358 ALA D N 1
ATOM 8103 C CA . ALA D 2 185 ? 18.312 90.830 100.997 1.00 37.83 358 ALA D CA 1
ATOM 8104 C C . ALA D 2 185 ? 18.770 90.730 102.453 1.00 41.05 358 ALA D C 1
ATOM 8105 O O . ALA D 2 185 ? 19.859 91.112 102.814 1.00 42.70 358 ALA D O 1
ATOM 8107 N N . ALA D 2 186 ? 17.966 90.164 103.326 1.00 43.44 359 ALA D N 1
ATOM 8108 C CA . ALA D 2 186 ? 18.334 90.308 104.718 1.00 42.50 359 ALA D CA 1
ATOM 8109 C C . ALA D 2 186 ? 19.726 89.712 104.913 1.00 42.75 359 ALA D C 1
ATOM 8110 O O . ALA D 2 186 ? 20.404 90.053 105.892 1.00 42.22 359 ALA D O 1
ATOM 8112 N N . PHE D 2 187 ? 20.101 88.736 104.081 1.00 40.84 360 PHE D N 1
ATOM 8113 C CA . PHE D 2 187 ? 21.377 88.036 104.280 1.00 42.34 360 PHE D CA 1
ATOM 8114 C C . PHE D 2 187 ? 22.477 89.002 103.813 1.00 44.78 360 PHE D C 1
ATOM 8115 O O . PHE D 2 187 ? 23.308 89.477 104.625 1.00 39.99 360 PHE D O 1
ATOM 8123 N N . HIS D 2 188 ? 22.402 89.400 102.535 1.00 43.46 361 HIS D N 1
ATOM 8124 C CA . HIS D 2 188 ? 23.308 90.427 102.069 1.00 45.33 361 HIS D CA 1
ATOM 8125 C C . HIS D 2 188 ? 23.387 91.432 103.195 1.00 45.29 361 HIS D C 1
ATOM 8126 O O . HIS D 2 188 ? 24.399 91.518 103.907 1.00 39.92 361 HIS D O 1
ATOM 8133 N N . LEU D 2 189 ? 22.288 92.156 103.395 1.00 44.94 362 LEU D N 1
ATOM 8134 C CA . LEU D 2 189 ? 22.319 93.276 104.310 1.00 45.63 362 LEU D CA 1
ATOM 8135 C C . LEU D 2 189 ? 23.149 92.886 105.537 1.00 47.74 362 LEU D C 1
ATOM 8136 O O . LEU D 2 189 ? 24.257 93.397 105.739 1.00 48.09 362 LEU D O 1
ATOM 8141 N N . ALA D 2 190 ? 22.690 91.892 106.284 1.00 50.00 363 ALA D N 1
ATOM 8142 C CA . ALA D 2 190 ? 23.354 91.517 107.535 1.00 49.99 363 ALA D CA 1
ATOM 8143 C C . ALA D 2 190 ? 24.855 91.334 107.372 1.00 51.55 363 ALA D C 1
ATOM 8144 O O . ALA D 2 190 ? 25.616 91.624 108.311 1.00 51.53 363 ALA D O 1
ATOM 8146 N N . LEU D 2 191 ? 25.271 90.737 106.252 1.00 52.85 364 LEU D N 1
ATOM 8147 C CA . LEU D 2 191 ? 26.675 90.411 106.055 1.00 55.72 364 LEU D CA 1
ATOM 8148 C C . LEU D 2 191 ? 27.426 91.735 106.060 1.00 58.93 364 LEU D C 1
ATOM 8149 O O . LEU D 2 191 ? 28.288 91.996 106.932 1.00 57.34 364 LEU D O 1
ATOM 8154 N N . TYR D 2 192 ? 27.002 92.595 105.130 1.00 60.58 365 TYR D N 1
ATOM 8155 C CA . TYR D 2 192 ? 27.563 93.922 104.930 1.00 60.54 365 TYR D CA 1
ATOM 8156 C C . TYR D 2 192 ? 27.668 94.618 106.270 1.00 60.73 365 TYR D C 1
ATOM 8157 O O . TYR D 2 192 ? 28.760 94.854 106.793 1.00 61.07 365 TYR D O 1
ATOM 8166 N N . THR D 2 193 ? 26.521 94.891 106.865 1.00 60.91 366 THR D N 1
ATOM 8167 C CA . THR D 2 193 ? 26.492 95.534 108.163 1.00 61.15 366 THR D CA 1
ATOM 8168 C C . THR D 2 193 ? 27.678 95.108 109.005 1.00 63.61 366 THR D C 1
ATOM 8169 O O . THR D 2 193 ? 28.502 95.942 109.375 1.00 64.80 366 THR D O 1
ATOM 8173 N N . VAL D 2 194 ? 27.810 93.809 109.251 1.00 66.67 367 VAL D N 1
ATOM 8174 C CA . VAL D 2 194 ? 28.783 93.294 110.230 1.00 68.83 367 VAL D CA 1
ATOM 8175 C C . VAL D 2 194 ? 30.203 93.014 109.686 1.00 68.76 367 VAL D C 1
ATOM 8176 O O . VAL D 2 194 ? 31.172 93.003 110.452 1.00 67.53 367 VAL D O 1
ATOM 8180 N N . THR D 2 195 ? 30.328 92.733 108.393 1.00 68.58 368 THR D N 1
ATOM 8181 C CA . THR D 2 195 ? 31.612 92.317 107.847 1.00 68.11 368 THR D CA 1
ATOM 8182 C C . THR D 2 195 ? 32.036 93.089 106.624 1.00 67.66 368 THR D C 1
ATOM 8183 O O . THR D 2 195 ? 32.929 92.631 105.898 1.00 64.47 368 THR D O 1
ATOM 8187 N N . GLY D 2 196 ? 31.267 94.107 106.269 1.00 66.93 369 GLY D N 1
ATOM 8188 C CA . GLY D 2 196 ? 31.459 94.767 104.990 1.00 67.88 369 GLY D CA 1
ATOM 8189 C C . GLY D 2 196 ? 31.409 93.847 103.770 1.00 67.89 369 GLY D C 1
ATOM 8190 O O . GLY D 2 196 ? 31.543 94.325 102.625 1.00 69.44 369 GLY D O 1
ATOM 8191 N N . GLN D 2 197 ? 31.234 92.542 103.976 1.00 66.66 370 GLN D N 1
ATOM 8192 C CA . GLN D 2 197 ? 31.204 91.615 102.832 1.00 67.72 370 GLN D CA 1
ATOM 8193 C C . GLN D 2 197 ? 29.892 91.688 102.063 1.00 64.08 370 GLN D C 1
ATOM 8194 O O . GLN D 2 197 ? 28.993 92.436 102.427 1.00 65.94 370 GLN D O 1
ATOM 8200 N N . SER D 2 198 ? 29.783 90.921 100.986 1.00 62.66 371 SER D N 1
ATOM 8201 C CA . SER D 2 198 ? 28.580 90.974 100.175 1.00 63.06 371 SER D CA 1
ATOM 8202 C C . SER D 2 198 ? 28.103 89.635 99.587 1.00 60.46 371 SER D C 1
ATOM 8203 O O . SER D 2 198 ? 28.827 88.628 99.592 1.00 56.64 371 SER D O 1
ATOM 8206 N N . TRP D 2 199 ? 26.865 89.674 99.077 1.00 58.45 372 TRP D N 1
ATOM 8207 C CA . TRP D 2 199 ? 26.208 88.542 98.432 1.00 56.92 372 TRP D CA 1
ATOM 8208 C C . TRP D 2 199 ? 27.151 87.654 97.625 1.00 57.83 372 TRP D C 1
ATOM 8209 O O . TRP D 2 199 ? 27.370 87.875 96.440 1.00 59.90 372 TRP D O 1
ATOM 8220 N N . PRO D 2 200 ? 27.621 86.581 98.229 1.00 57.49 373 PRO D N 1
ATOM 8221 C CA . PRO D 2 200 ? 28.685 85.796 97.616 1.00 56.27 373 PRO D CA 1
ATOM 8222 C C . PRO D 2 200 ? 28.234 85.242 96.302 1.00 55.87 373 PRO D C 1
ATOM 8223 O O . PRO D 2 200 ? 27.036 85.167 96.018 1.00 52.96 373 PRO D O 1
ATOM 8227 N N . GLU D 2 201 ? 29.231 84.961 95.476 1.00 55.04 374 GLU D N 1
ATOM 8228 C CA . GLU D 2 201 ? 29.049 84.337 94.183 1.00 55.92 374 GLU D CA 1
ATOM 8229 C C . GLU D 2 201 ? 28.574 82.922 94.448 1.00 50.96 374 GLU D C 1
ATOM 8230 O O . GLU D 2 201 ? 27.801 82.350 93.677 1.00 43.18 374 GLU D O 1
ATOM 8236 N N . SER D 2 202 ? 28.978 82.351 95.566 1.00 47.70 375 SER D N 1
ATOM 8237 C CA . SER D 2 202 ? 28.642 80.958 95.750 1.00 49.68 375 SER D CA 1
ATOM 8238 C C . SER D 2 202 ? 27.110 80.814 95.772 1.00 47.37 375 SER D C 1
ATOM 8239 O O . SER D 2 202 ? 26.539 79.851 95.227 1.00 45.00 375 SER D O 1
ATOM 8242 N N . LEU D 2 203 ? 26.445 81.862 96.241 1.00 45.43 376 LEU D N 1
ATOM 8243 C CA . LEU D 2 203 ? 25.011 81.869 96.239 1.00 43.09 376 LEU D CA 1
ATOM 8244 C C . LEU D 2 203 ? 24.515 82.210 94.857 1.00 44.77 376 LEU D C 1
ATOM 8245 O O . LEU D 2 203 ? 23.525 81.595 94.404 1.00 41.97 376 LEU D O 1
ATOM 8250 N N . ILE D 2 204 ? 25.186 83.157 94.166 1.00 41.65 377 ILE D N 1
ATOM 8251 C CA . ILE D 2 204 ? 24.643 83.689 92.928 1.00 42.98 377 ILE D CA 1
ATOM 8252 C C . ILE D 2 204 ? 24.365 82.469 92.077 1.00 43.49 377 ILE D C 1
ATOM 8253 O O . ILE D 2 204 ? 23.320 82.351 91.392 1.00 43.83 377 ILE D O 1
ATOM 8258 N N . ARG D 2 205 ? 25.277 81.514 92.182 1.00 44.39 378 ARG D N 1
ATOM 8259 C CA . ARG D 2 205 ? 25.242 80.340 91.325 1.00 51.08 378 ARG D CA 1
ATOM 8260 C C . ARG D 2 205 ? 24.198 79.376 91.872 1.00 48.15 378 ARG D C 1
ATOM 8261 O O . ARG D 2 205 ? 23.820 78.375 91.227 1.00 46.74 378 ARG D O 1
ATOM 8269 N N . LYS D 2 206 ? 23.843 79.594 93.125 1.00 45.53 379 LYS D N 1
ATOM 8270 C CA . LYS D 2 206 ? 22.963 78.648 93.779 1.00 46.55 379 LYS D CA 1
ATOM 8271 C C . LYS D 2 206 ? 21.547 79.058 93.461 1.00 41.65 379 LYS D C 1
ATOM 8272 O O . LYS D 2 206 ? 20.766 78.269 92.846 1.00 39.08 379 LYS D O 1
ATOM 8278 N N . THR D 2 207 ? 21.276 80.335 93.771 1.00 39.84 380 THR D N 1
ATOM 8279 C CA . THR D 2 207 ? 19.952 80.934 93.603 1.00 41.30 380 THR D CA 1
ATOM 8280 C C . THR D 2 207 ? 19.789 81.629 92.295 1.00 40.35 380 THR D C 1
ATOM 8281 O O . THR D 2 207 ? 18.672 81.716 91.803 1.00 39.70 380 THR D O 1
ATOM 8285 N N . GLY D 2 208 ? 20.863 82.270 91.811 1.00 44.51 381 GLY D N 1
ATOM 8286 C CA . GLY D 2 208 ? 20.806 83.007 90.540 1.00 44.31 381 GLY D CA 1
ATOM 8287 C C . GLY D 2 208 ? 20.215 84.388 90.723 1.00 42.04 381 GLY D C 1
ATOM 8288 O O . GLY D 2 208 ? 19.386 84.870 89.928 1.00 42.54 381 GLY D O 1
ATOM 8289 N N . TYR D 2 209 ? 20.576 84.967 91.849 1.00 41.08 382 TYR D N 1
ATOM 8290 C CA . TYR D 2 209 ? 20.054 86.244 92.273 1.00 46.15 382 TYR D CA 1
ATOM 8291 C C . TYR D 2 209 ? 21.312 87.077 92.356 1.00 46.61 382 TYR D C 1
ATOM 8292 O O . TYR D 2 209 ? 22.339 86.593 92.838 1.00 48.30 382 TYR D O 1
ATOM 8301 N N . THR D 2 210 ? 21.230 88.323 91.914 1.00 49.67 383 THR D N 1
ATOM 8302 C CA . THR D 2 210 ? 22.367 89.229 91.974 1.00 50.37 383 THR D CA 1
ATOM 8303 C C . THR D 2 210 ? 21.956 90.470 92.713 1.00 50.06 383 THR D C 1
ATOM 8304 O O . THR D 2 210 ? 20.801 90.903 92.663 1.00 43.81 383 THR D O 1
ATOM 8308 N N . LEU D 2 211 ? 22.943 91.125 93.296 1.00 54.17 384 LEU D N 1
ATOM 8309 C CA . LEU D 2 211 ? 22.646 92.344 93.993 1.00 57.27 384 LEU D CA 1
ATOM 8310 C C . LEU D 2 211 ? 21.737 93.132 93.075 1.00 56.46 384 LEU D C 1
ATOM 8311 O O . LEU D 2 211 ? 20.898 93.910 93.520 1.00 56.67 384 LEU D O 1
ATOM 8316 N N . GLU D 2 212 ? 21.844 92.898 91.781 1.00 57.46 385 GLU D N 1
ATOM 8317 C CA . GLU D 2 212 ? 20.972 93.643 90.896 1.00 60.34 385 GLU D CA 1
ATOM 8318 C C . GLU D 2 212 ? 19.571 93.224 91.288 1.00 55.81 385 GLU D C 1
ATOM 8319 O O . GLU D 2 212 ? 18.864 93.997 91.917 1.00 50.51 385 GLU D O 1
ATOM 8325 N N . SER D 2 213 ? 19.228 91.969 91.018 1.00 53.78 386 SER D N 1
ATOM 8326 C CA . SER D 2 213 ? 17.852 91.496 91.182 1.00 54.26 386 SER D CA 1
ATOM 8327 C C . SER D 2 213 ? 17.347 91.764 92.610 1.00 49.94 386 SER D C 1
ATOM 8328 O O . SER D 2 213 ? 16.165 92.124 92.816 1.00 47.86 386 SER D O 1
ATOM 8331 N N . LEU D 2 214 ? 18.254 91.675 93.585 1.00 44.93 387 LEU D N 1
ATOM 8332 C CA . LEU D 2 214 ? 17.878 91.899 94.984 1.00 46.93 387 LEU D CA 1
ATOM 8333 C C . LEU D 2 214 ? 17.640 93.350 95.358 1.00 47.45 387 LEU D C 1
ATOM 8334 O O . LEU D 2 214 ? 17.364 93.645 96.512 1.00 45.07 387 LEU D O 1
ATOM 8339 N N . LYS D 2 215 ? 17.817 94.273 94.423 1.00 50.55 388 LYS D N 1
ATOM 8340 C CA . LYS D 2 215 ? 18.020 95.673 94.819 1.00 51.97 388 LYS D CA 1
ATOM 8341 C C . LYS D 2 215 ? 16.752 96.218 95.438 1.00 50.48 388 LYS D C 1
ATOM 8342 O O . LYS D 2 215 ? 16.737 96.642 96.586 1.00 46.30 388 LYS D O 1
ATOM 8348 N N . PRO D 2 216 ? 15.659 96.118 94.707 1.00 52.34 389 PRO D N 1
ATOM 8349 C CA . PRO D 2 216 ? 14.387 96.658 95.203 1.00 53.47 389 PRO D CA 1
ATOM 8350 C C . PRO D 2 216 ? 14.146 96.165 96.671 1.00 52.51 389 PRO D C 1
ATOM 8351 O O . PRO D 2 216 ? 14.121 96.964 97.625 1.00 50.88 389 PRO D O 1
ATOM 8355 N N . CYS D 2 217 ? 14.084 94.850 96.880 1.00 49.59 390 CYS D N 1
ATOM 8356 C CA . CYS D 2 217 ? 13.727 94.342 98.203 1.00 46.83 390 CYS D CA 1
ATOM 8357 C C . CYS D 2 217 ? 14.820 94.837 99.113 1.00 44.11 390 CYS D C 1
ATOM 8358 O O . CYS D 2 217 ? 14.606 95.255 100.269 1.00 39.34 390 CYS D O 1
ATOM 8361 N N . LEU D 2 218 ? 16.013 94.817 98.537 1.00 45.87 391 LEU D N 1
ATOM 8362 C CA . LEU D 2 218 ? 17.196 95.209 99.248 1.00 47.54 391 LEU D CA 1
ATOM 8363 C C . LEU D 2 218 ? 17.081 96.666 99.644 1.00 46.76 391 LEU D C 1
ATOM 8364 O O . LEU D 2 218 ? 17.500 97.030 100.760 1.00 42.82 391 LEU D O 1
ATOM 8369 N N . MET D 2 219 ? 16.407 97.471 98.815 1.00 48.21 392 MET D N 1
ATOM 8370 C CA . MET D 2 219 ? 16.200 98.890 99.161 1.00 53.59 392 MET D CA 1
ATOM 8371 C C . MET D 2 219 ? 15.327 98.897 100.377 1.00 53.17 392 MET D C 1
ATOM 8372 O O . MET D 2 219 ? 15.738 99.353 101.464 1.00 54.24 392 MET D O 1
ATOM 8377 N N . ASP D 2 220 ? 14.128 98.335 100.167 1.00 51.68 393 ASP D N 1
ATOM 8378 C CA . ASP D 2 220 ? 12.971 98.501 101.036 1.00 49.79 393 ASP D CA 1
ATOM 8379 C C . ASP D 2 220 ? 13.362 98.093 102.447 1.00 46.29 393 ASP D C 1
ATOM 8380 O O . ASP D 2 220 ? 12.920 98.685 103.420 1.00 46.22 393 ASP D O 1
ATOM 8385 N N . LEU D 2 221 ? 14.173 97.053 102.529 1.00 46.88 394 LEU D N 1
ATOM 8386 C CA . LEU D 2 221 ? 14.576 96.449 103.795 1.00 48.60 394 LEU D CA 1
ATOM 8387 C C . LEU D 2 221 ? 15.543 97.363 104.561 1.00 51.06 394 LEU D C 1
ATOM 8388 O O . LEU D 2 221 ? 15.487 97.517 105.811 1.00 43.67 394 LEU D O 1
ATOM 8393 N N . HIS D 2 222 ? 16.443 97.968 103.784 1.00 54.78 395 HIS D N 1
ATOM 8394 C CA . HIS D 2 222 ? 17.350 99.006 104.288 1.00 55.54 395 HIS D CA 1
ATOM 8395 C C . HIS D 2 222 ? 16.566 100.115 104.975 1.00 52.58 395 HIS D C 1
ATOM 8396 O O . HIS D 2 222 ? 16.864 100.481 106.126 1.00 48.88 395 HIS D O 1
ATOM 8403 N N . GLN D 2 223 ? 15.576 100.663 104.276 1.00 49.23 396 GLN D N 1
ATOM 8404 C CA . GLN D 2 223 ? 14.679 101.609 104.903 1.00 50.69 396 GLN D CA 1
ATOM 8405 C C . GLN D 2 223 ? 14.176 100.997 106.212 1.00 51.86 396 GLN D C 1
ATOM 8406 O O . GLN D 2 223 ? 14.613 101.424 107.314 1.00 47.39 396 GLN D O 1
ATOM 8412 N N . THR D 2 224 ? 13.338 99.950 106.115 1.00 48.38 397 THR D N 1
ATOM 8413 C CA . THR D 2 224 ? 12.731 99.379 107.330 1.00 47.70 397 THR D CA 1
ATOM 8414 C C . THR D 2 224 ? 13.812 99.178 108.421 1.00 43.95 397 THR D C 1
ATOM 8415 O O . THR D 2 224 ? 13.577 99.450 109.590 1.00 39.72 397 THR D O 1
ATOM 8419 N N . TYR D 2 225 ? 14.998 98.703 108.057 1.00 46.33 398 TYR D N 1
ATOM 8420 C CA . TYR D 2 225 ? 16.069 98.535 109.054 1.00 48.83 398 TYR D CA 1
ATOM 8421 C C . TYR D 2 225 ? 16.421 99.872 109.700 1.00 51.77 398 TYR D C 1
ATOM 8422 O O . TYR D 2 225 ? 16.537 99.966 110.933 1.00 48.87 398 TYR D O 1
ATOM 8431 N N . LEU D 2 226 ? 16.527 100.914 108.874 1.00 51.81 399 LEU D N 1
ATOM 8432 C CA . LEU D 2 226 ? 16.814 102.259 109.376 1.00 54.23 399 LEU D CA 1
ATOM 8433 C C . LEU D 2 226 ? 15.703 102.746 110.268 1.00 54.55 399 LEU D C 1
ATOM 8434 O O . LEU D 2 226 ? 15.956 103.322 111.338 1.00 55.69 399 LEU D O 1
ATOM 8439 N N . LYS D 2 227 ? 14.476 102.616 109.789 1.00 53.25 400 LYS D N 1
ATOM 8440 C CA . LYS D 2 227 ? 13.347 103.300 110.424 1.00 56.07 400 LYS D CA 1
ATOM 8441 C C . LYS D 2 227 ? 12.720 102.504 111.567 1.00 53.44 400 LYS D C 1
ATOM 8442 O O . LYS D 2 227 ? 11.790 102.984 112.217 1.00 50.78 400 LYS D O 1
ATOM 8448 N N . ALA D 2 228 ? 13.221 101.294 111.809 1.00 54.46 401 ALA D N 1
ATOM 8449 C CA . ALA D 2 228 ? 12.633 100.393 112.803 1.00 53.48 401 ALA D CA 1
ATOM 8450 C C . ALA D 2 228 ? 12.276 101.152 114.086 1.00 55.36 401 ALA D C 1
ATOM 8451 O O . ALA D 2 228 ? 11.117 101.202 114.476 1.00 51.84 401 ALA D O 1
ATOM 8453 N N . PRO D 2 229 ? 13.272 101.717 114.762 1.00 57.92 402 PRO D N 1
ATOM 8454 C CA . PRO D 2 229 ? 13.058 102.263 116.116 1.00 57.45 402 PRO D CA 1
ATOM 8455 C C . PRO D 2 229 ? 11.873 103.241 116.164 1.00 56.38 402 PRO D C 1
ATOM 8456 O O . PRO D 2 229 ? 11.309 103.532 117.251 1.00 51.21 402 PRO D O 1
ATOM 8460 N N . GLN D 2 230 ? 11.459 103.724 114.997 1.00 54.37 403 GLN D N 1
ATOM 8461 C CA . GLN D 2 230 ? 10.338 104.642 114.974 1.00 58.88 403 GLN D CA 1
ATOM 8462 C C . GLN D 2 230 ? 9.036 103.845 114.795 1.00 57.53 403 GLN D C 1
ATOM 8463 O O . GLN D 2 230 ? 7.936 104.360 115.054 1.00 55.80 403 GLN D O 1
ATOM 8469 N N . HIS D 2 231 ? 9.169 102.601 114.319 1.00 55.82 404 HIS D N 1
ATOM 8470 C CA . HIS D 2 231 ? 8.008 101.740 114.005 1.00 54.17 404 HIS D CA 1
ATOM 8471 C C . HIS D 2 231 ? 6.997 101.632 115.128 1.00 50.76 404 HIS D C 1
ATOM 8472 O O . HIS D 2 231 ? 7.327 101.373 116.291 1.00 48.62 404 HIS D O 1
ATOM 8479 N N . ALA D 2 232 ? 5.732 101.792 114.770 1.00 50.55 405 ALA D N 1
ATOM 8480 C CA . ALA D 2 232 ? 4.672 101.640 115.752 1.00 49.76 405 ALA D CA 1
ATOM 8481 C C . ALA D 2 232 ? 4.721 100.302 116.502 1.00 48.79 405 ALA D C 1
ATOM 8482 O O . ALA D 2 232 ? 4.273 100.211 117.653 1.00 47.75 405 ALA D O 1
ATOM 8484 N N . GLN D 2 233 ? 5.249 99.275 115.843 1.00 45.04 406 GLN D N 1
ATOM 8485 C CA . GLN D 2 233 ? 5.330 97.953 116.406 1.00 47.18 406 GLN D CA 1
ATOM 8486 C C . GLN D 2 233 ? 6.774 97.684 116.747 1.00 45.92 406 GLN D C 1
ATOM 8487 O O . GLN D 2 233 ? 7.613 97.799 115.859 1.00 46.02 406 GLN D O 1
ATOM 8493 N N . GLN D 2 234 ? 7.048 97.227 117.979 1.00 45.03 407 GLN D N 1
ATOM 8494 C CA . GLN D 2 234 ? 8.417 97.085 118.499 1.00 46.28 407 GLN D CA 1
ATOM 8495 C C . GLN D 2 234 ? 8.832 95.672 119.025 1.00 46.90 407 GLN D C 1
ATOM 8496 O O . GLN D 2 234 ? 9.954 95.496 119.544 1.00 42.56 407 GLN D O 1
ATOM 8502 N N . SER D 2 235 ? 7.910 94.709 119.033 1.00 43.57 408 SER D N 1
ATOM 8503 C CA . SER D 2 235 ? 8.198 93.421 119.675 1.00 42.75 408 SER D CA 1
ATOM 8504 C C . SER D 2 235 ? 9.415 92.740 119.145 1.00 39.20 408 SER D C 1
ATOM 8505 O O . SER D 2 235 ? 10.097 92.056 119.876 1.00 40.50 408 SER D O 1
ATOM 8508 N N . ILE D 2 236 ? 9.689 92.879 117.871 1.00 38.42 409 ILE D N 1
ATOM 8509 C CA . ILE D 2 236 ? 10.837 92.156 117.325 1.00 40.93 409 ILE D CA 1
ATOM 8510 C C . ILE D 2 236 ? 12.178 92.768 117.798 1.00 42.32 409 ILE D C 1
ATOM 8511 O O . ILE D 2 236 ? 13.151 92.023 118.038 1.00 42.92 409 ILE D O 1
ATOM 8516 N N . ARG D 2 237 ? 12.259 94.103 117.838 1.00 43.78 410 ARG D N 1
ATOM 8517 C CA . ARG D 2 237 ? 13.458 94.794 118.326 1.00 46.51 410 ARG D CA 1
ATOM 8518 C C . ARG D 2 237 ? 13.694 94.285 119.741 1.00 45.00 410 ARG D C 1
ATOM 8519 O O . ARG D 2 237 ? 14.757 93.784 120.094 1.00 41.41 410 ARG D O 1
ATOM 8527 N N . GLU D 2 238 ? 12.685 94.421 120.578 1.00 47.91 411 GLU D N 1
ATOM 8528 C CA . GLU D 2 238 ? 12.879 93.924 121.912 1.00 51.50 411 GLU D CA 1
ATOM 8529 C C . GLU D 2 238 ? 13.468 92.539 121.732 1.00 50.05 411 GLU D C 1
ATOM 8530 O O . GLU D 2 238 ? 14.584 92.279 122.170 1.00 47.53 411 GLU D O 1
ATOM 8536 N N . LYS D 2 239 ? 12.771 91.674 121.003 1.00 48.17 412 LYS D N 1
ATOM 8537 C CA . LYS D 2 239 ? 13.209 90.286 120.915 1.00 46.65 412 LYS D CA 1
ATOM 8538 C C . LYS D 2 239 ? 14.709 90.187 120.678 1.00 44.47 412 LYS D C 1
ATOM 8539 O O . LYS D 2 239 ? 15.387 89.353 121.276 1.00 41.43 412 LYS D O 1
ATOM 8545 N N . TYR D 2 240 ? 15.226 90.928 119.714 1.00 45.03 413 TYR D N 1
ATOM 8546 C CA . TYR D 2 240 ? 16.604 90.686 119.326 1.00 48.32 413 TYR D CA 1
ATOM 8547 C C . TYR D 2 240 ? 17.565 91.630 120.059 1.00 48.96 413 TYR D C 1
ATOM 8548 O O . TYR D 2 240 ? 18.622 92.032 119.516 1.00 43.37 413 TYR D O 1
ATOM 8557 N N . LYS D 2 241 ? 17.182 91.939 121.300 1.00 49.51 414 LYS D N 1
ATOM 8558 C CA . LYS D 2 241 ? 18.036 92.574 122.290 1.00 55.06 414 LYS D CA 1
ATOM 8559 C C . LYS D 2 241 ? 18.574 91.523 123.255 1.00 57.14 414 LYS D C 1
ATOM 8560 O O . LYS D 2 241 ? 19.422 91.827 124.104 1.00 54.76 414 LYS D O 1
ATOM 8566 N N . ASN D 2 242 ? 17.991 90.327 123.227 1.00 60.27 415 ASN D N 1
ATOM 8567 C CA . ASN D 2 242 ? 18.435 89.273 124.141 1.00 62.29 415 ASN D CA 1
ATOM 8568 C C . ASN D 2 242 ? 19.708 88.621 123.633 1.00 61.55 415 ASN D C 1
ATOM 8569 O O . ASN D 2 242 ? 20.002 88.620 122.446 1.00 58.94 415 ASN D O 1
ATOM 8574 N N . SER D 2 243 ? 20.450 88.057 124.569 1.00 65.07 416 SER D N 1
ATOM 8575 C CA . SER D 2 243 ? 21.721 87.397 124.288 1.00 66.50 416 SER D CA 1
ATOM 8576 C C . SER D 2 243 ? 21.580 86.334 123.215 1.00 65.33 416 SER D C 1
ATOM 8577 O O . SER D 2 243 ? 22.304 86.358 122.225 1.00 62.90 416 SER D O 1
ATOM 8580 N N . LYS D 2 244 ? 20.633 85.420 123.419 1.00 66.64 417 LYS D N 1
ATOM 8581 C CA . LYS D 2 244 ? 20.346 84.330 122.489 1.00 67.73 417 LYS D CA 1
ATOM 8582 C C . LYS D 2 244 ? 20.495 84.806 121.056 1.00 62.92 417 LYS D C 1
ATOM 8583 O O . LYS D 2 244 ? 20.895 84.043 120.201 1.00 60.33 417 LYS D O 1
ATOM 8589 N N . TYR D 2 245 ? 20.160 86.066 120.789 1.00 61.12 418 TYR D N 1
ATOM 8590 C CA . TYR D 2 245 ? 20.349 86.631 119.455 1.00 61.61 418 TYR D CA 1
ATOM 8591 C C . TYR D 2 245 ? 21.377 87.741 119.591 1.00 59.42 418 TYR D C 1
ATOM 8592 O O . TYR D 2 245 ? 21.139 88.884 119.175 1.00 54.74 418 TYR D O 1
ATOM 8601 N N . HIS D 2 246 ? 22.522 87.410 120.195 1.00 59.37 419 HIS D N 1
ATOM 8602 C CA . HIS D 2 246 ? 23.696 88.325 120.209 1.00 57.69 419 HIS D CA 1
ATOM 8603 C C . HIS D 2 246 ? 23.242 89.793 119.990 1.00 52.60 419 HIS D C 1
ATOM 8604 O O . HIS D 2 246 ? 23.724 90.492 119.090 1.00 51.50 419 HIS D O 1
ATOM 8611 N N . GLY D 2 247 ? 22.275 90.218 120.807 1.00 51.52 420 GLY D N 1
ATOM 8612 C CA . GLY D 2 247 ? 21.799 91.605 120.885 1.00 48.65 420 GLY D CA 1
ATOM 8613 C C . GLY D 2 247 ? 21.740 92.392 119.581 1.00 47.50 420 GLY D C 1
ATOM 8614 O O . GLY D 2 247 ? 21.532 93.590 119.624 1.00 49.32 420 GLY D O 1
ATOM 8615 N N . VAL D 2 248 ? 21.860 91.708 118.448 1.00 48.40 421 VAL D N 1
ATOM 8616 C CA . VAL D 2 248 ? 22.000 92.309 117.122 1.00 49.93 421 VAL D CA 1
ATOM 8617 C C . VAL D 2 248 ? 21.019 93.430 116.755 1.00 51.94 421 VAL D C 1
ATOM 8618 O O . VAL D 2 248 ? 21.235 94.178 115.796 1.00 52.89 421 VAL D O 1
ATOM 8622 N N . SER D 2 249 ? 19.885 93.487 117.424 1.00 54.03 422 SER D N 1
ATOM 8623 C CA . SER D 2 249 ? 18.896 94.477 117.052 1.00 53.97 422 SER D CA 1
ATOM 8624 C C . SER D 2 249 ? 19.494 95.834 117.407 1.00 56.27 422 SER D C 1
ATOM 8625 O O . SER D 2 249 ? 19.002 96.888 116.973 1.00 53.28 422 SER D O 1
ATOM 8628 N N . LEU D 2 250 ? 20.524 95.795 118.246 1.00 57.27 423 LEU D N 1
ATOM 8629 C CA . LEU D 2 250 ? 21.063 97.010 118.837 1.00 62.85 423 LEU D CA 1
ATOM 8630 C C . LEU D 2 250 ? 22.085 97.641 117.918 1.00 63.39 423 LEU D C 1
ATOM 8631 O O . LEU D 2 250 ? 22.079 98.855 117.740 1.00 62.06 423 LEU D O 1
ATOM 8636 N N . LEU D 2 251 ? 22.912 96.807 117.289 1.00 65.17 424 LEU D N 1
ATOM 8637 C CA . LEU D 2 251 ? 23.846 97.285 116.275 1.00 66.53 424 LEU D CA 1
ATOM 8638 C C . LEU D 2 251 ? 23.147 98.403 115.520 1.00 69.61 424 LEU D C 1
ATOM 8639 O O . LEU D 2 251 ? 21.925 98.536 115.582 1.00 71.38 424 LEU D O 1
ATOM 8644 N N . ASN D 2 252 ? 23.917 99.239 114.846 1.00 73.10 425 ASN D N 1
ATOM 8645 C CA . ASN D 2 252 ? 23.335 100.379 114.151 1.00 76.19 425 ASN D CA 1
ATOM 8646 C C . ASN D 2 252 ? 23.422 100.182 112.642 1.00 75.60 425 ASN D C 1
ATOM 8647 O O . ASN D 2 252 ? 24.472 99.823 112.101 1.00 72.87 425 ASN D O 1
ATOM 8652 N N . PRO D 2 253 ? 22.327 100.481 111.960 1.00 76.03 426 PRO D N 1
ATOM 8653 C CA . PRO D 2 253 ? 22.267 100.323 110.507 1.00 77.49 426 PRO D CA 1
ATOM 8654 C C . PRO D 2 253 ? 23.271 101.225 109.770 1.00 78.93 426 PRO D C 1
ATOM 8655 O O . PRO D 2 253 ? 23.502 102.380 110.167 1.00 76.26 426 PRO D O 1
ATOM 8659 N N . PRO D 2 254 ? 23.848 100.682 108.700 1.00 78.85 427 PRO D N 1
ATOM 8660 C CA . PRO D 2 254 ? 24.663 101.464 107.764 1.00 79.01 427 PRO D CA 1
ATOM 8661 C C . PRO D 2 254 ? 23.822 102.546 107.088 1.00 80.40 427 PRO D C 1
ATOM 8662 O O . PRO D 2 254 ? 22.665 102.276 106.755 1.00 80.06 427 PRO D O 1
ATOM 8666 N N . GLU D 2 255 ? 24.365 103.753 106.923 1.00 79.97 428 GLU D N 1
ATOM 8667 C CA . GLU D 2 255 ? 23.561 104.868 106.435 1.00 79.43 428 GLU D CA 1
ATOM 8668 C C . GLU D 2 255 ? 23.340 104.722 104.917 1.00 77.27 428 GLU D C 1
ATOM 8669 O O . GLU D 2 255 ? 22.378 105.265 104.345 1.00 74.02 428 GLU D O 1
ATOM 8675 N N . THR D 2 256 ? 24.232 103.972 104.280 1.00 75.55 429 THR D N 1
ATOM 8676 C CA . THR D 2 256 ? 24.244 103.831 102.829 1.00 78.20 429 THR D CA 1
ATOM 8677 C C . THR D 2 256 ? 24.639 102.431 102.481 1.00 79.73 429 THR D C 1
ATOM 8678 O O . THR D 2 256 ? 25.427 101.810 103.195 1.00 76.54 429 THR D O 1
ATOM 8682 N N . LEU D 2 257 ? 24.193 101.981 101.318 1.00 84.74 430 LEU D N 1
ATOM 8683 C CA . LEU D 2 257 ? 24.464 100.618 100.875 1.00 89.72 430 LEU D CA 1
ATOM 8684 C C . LEU D 2 257 ? 25.475 100.613 99.730 1.00 91.23 430 LEU D C 1
ATOM 8685 O O . LEU D 2 257 ? 25.953 99.554 99.305 1.00 87.70 430 LEU D O 1
ATOM 8690 N N . ASN D 2 258 ? 25.746 101.799 99.194 1.00 94.10 431 ASN D N 1
ATOM 8691 C CA . ASN D 2 258 ? 26.637 101.927 98.054 1.00 96.88 431 ASN D CA 1
ATOM 8692 C C . ASN D 2 258 ? 26.253 100.910 96.992 1.00 99.24 431 ASN D C 1
ATOM 8693 O O . ASN D 2 258 ? 26.917 99.884 96.806 1.00 99.89 431 ASN D O 1
ATOM 8698 N N . LEU D 2 259 ? 25.128 101.185 96.346 1.00 101.35 432 LEU D N 1
ATOM 8699 C CA . LEU D 2 259 ? 24.665 100.392 95.223 1.00 102.92 432 LEU D CA 1
ATOM 8700 C C . LEU D 2 259 ? 24.345 101.347 94.076 1.00 103.37 432 LEU D C 1
ATOM 8701 O O . LEU D 2 259 ? 23.177 101.441 93.696 1.00 103.28 432 LEU D O 1
ATOM 8707 N N . SER E 3 3 ? 7.281 151.891 80.168 1.00 61.02 378 SER E N 1
ATOM 8708 C CA . SER E 3 3 ? 6.535 150.981 79.255 1.00 63.74 378 SER E CA 1
ATOM 8709 C C . SER E 3 3 ? 7.512 150.225 78.323 1.00 65.35 378 SER E C 1
ATOM 8710 O O . SER E 3 3 ? 8.496 150.795 77.810 1.00 65.62 378 SER E O 1
ATOM 8713 N N . ARG E 3 4 ? 7.290 148.915 78.206 1.00 63.26 379 ARG E N 1
ATOM 8714 C CA . ARG E 3 4 ? 8.016 148.082 77.261 1.00 60.72 379 ARG E CA 1
ATOM 8715 C C . ARG E 3 4 ? 7.662 148.291 75.801 1.00 59.52 379 ARG E C 1
ATOM 8716 O O . ARG E 3 4 ? 8.321 147.728 74.952 1.00 54.42 379 ARG E O 1
ATOM 8724 N N . HIS E 3 5 ? 6.624 149.065 75.505 1.00 61.22 380 HIS E N 1
ATOM 8725 C CA . HIS E 3 5 ? 6.241 149.331 74.120 1.00 67.81 380 HIS E CA 1
ATOM 8726 C C . HIS E 3 5 ? 7.076 150.431 73.432 1.00 67.61 380 HIS E C 1
ATOM 8727 O O . HIS E 3 5 ? 6.645 151.008 72.438 1.00 71.80 380 HIS E O 1
ATOM 8734 N N . LYS E 3 6 ? 8.286 150.685 73.912 1.00 65.68 381 LYS E N 1
ATOM 8735 C CA . LYS E 3 6 ? 9.103 151.777 73.377 1.00 61.83 381 LYS E CA 1
ATOM 8736 C C . LYS E 3 6 ? 9.653 151.558 71.945 1.00 57.76 381 LYS E C 1
ATOM 8737 O O . LYS E 3 6 ? 9.904 150.427 71.519 1.00 51.12 381 LYS E O 1
ATOM 8743 N N . LYS E 3 7 ? 9.803 152.662 71.207 1.00 51.08 382 LYS E N 1
ATOM 8744 C CA . LYS E 3 7 ? 10.698 152.715 70.087 1.00 46.16 382 LYS E CA 1
ATOM 8745 C C . LYS E 3 7 ? 12.014 152.957 70.722 1.00 41.85 382 LYS E C 1
ATOM 8746 O O . LYS E 3 7 ? 12.112 153.791 71.598 1.00 37.27 382 LYS E O 1
ATOM 8752 N N . LEU E 3 8 ? 13.025 152.198 70.329 1.00 39.93 383 LEU E N 1
ATOM 8753 C CA . LEU E 3 8 ? 14.347 152.447 70.860 1.00 41.63 383 LEU E CA 1
ATOM 8754 C C . LEU E 3 8 ? 14.984 153.623 70.156 1.00 42.34 383 LEU E C 1
ATOM 8755 O O . LEU E 3 8 ? 15.046 153.667 68.922 1.00 43.10 383 LEU E O 1
ATOM 8760 N N . MET E 3 9 ? 15.407 154.591 70.953 1.00 42.32 384 MET E N 1
ATOM 8761 C CA . MET E 3 9 ? 16.098 155.771 70.446 1.00 48.06 384 MET E CA 1
ATOM 8762 C C . MET E 3 9 ? 17.572 155.606 70.664 1.00 49.21 384 MET E C 1
ATOM 8763 O O . MET E 3 9 ? 18.036 155.613 71.789 1.00 50.43 384 MET E O 1
ATOM 8768 N N . PHE E 3 10 ? 18.325 155.406 69.608 1.00 52.55 385 PHE E N 1
ATOM 8769 C CA . PHE E 3 10 ? 19.722 155.120 69.822 1.00 60.23 385 PHE E CA 1
ATOM 8770 C C . PHE E 3 10 ? 20.540 156.372 69.612 1.00 67.48 385 PHE E C 1
ATOM 8771 O O . PHE E 3 10 ? 21.760 156.371 69.794 1.00 67.83 385 PHE E O 1
ATOM 8779 N N . LYS E 3 11 ? 19.843 157.459 69.302 1.00 76.57 386 LYS E N 1
ATOM 8780 C CA . LYS E 3 11 ? 20.397 158.811 69.465 1.00 82.02 386 LYS E CA 1
ATOM 8781 C C . LYS E 3 11 ? 21.378 159.133 68.323 1.00 81.96 386 LYS E C 1
ATOM 8782 O O . LYS E 3 11 ? 21.111 159.928 67.407 1.00 75.66 386 LYS E O 1
#

CATH classification: 3.30.200.20 (+1 more: 1.10.510.10)

GO terms:
  GO:0043247 telomere maintenance in response to DNA damage (P, IDA)
  GO:0120186 negative regulation of protein localization to chromatin (P, IDA)
  GO:0120261 regulation of heterochromatin organization (P, IDA)
  GO:0004674 protein serine/threonine kinase activity (F, IGI)
  GO:0005515 protein binding (F, IPI)
  GO:0004693 cyclin-dependent protein serine/threonine kinase activity (F, IDA)
  GO:0097472 cyclin-dependent protein kinase activity (F, IDA)
  GO:0005768 endosome (C, IDA)
  GO:0015030 Cajal body (C, IDA)
  GO:0030332 cyclin binding (F, IDA)
  GO:0000307 cyclin-dependent protein kinase holoenzyme complex (C, IDA)
  GO:0097124 cyclin A2-CDK2 complex (C, IDA)
  GO:0031453 positive regulation of heterochromatin formation (P, IDA)
  GO:0006468 protein phosphorylation (P, IDA)
  GO:0106310 protein serine kinase activity (F, EXP)
  GO:0005813 centrosome (C, TAS)
  GO:0031571 mitotic G1 DNA damage checkpoint signaling (P, TAS)
  GO:0051298 centrosome duplication (P, TAS)
  GO:0051321 meiotic cell cycle (P, TAS)
  GO:0006260 DNA replication (P, TAS)